Protein AF-A0A956H2H1-F1 (afdb_monomer)

Structure (mmCIF, N/CA/C/O backbone):
data_AF-A0A956H2H1-F1
#
_entry.id   AF-A0A956H2H1-F1
#
loop_
_atom_site.group_PDB
_atom_site.id
_atom_site.type_symbol
_atom_site.label_atom_id
_atom_site.label_alt_id
_atom_site.label_comp_id
_atom_site.label_asym_id
_atom_site.label_entity_id
_atom_site.label_seq_id
_atom_site.pdbx_PDB_ins_code
_atom_site.Cartn_x
_atom_site.Cartn_y
_atom_site.Cartn_z
_atom_site.occupancy
_atom_site.B_iso_or_equiv
_atom_site.auth_seq_id
_atom_site.auth_comp_id
_atom_site.auth_asym_id
_atom_site.auth_atom_id
_atom_site.pdbx_PDB_model_num
ATOM 1 N N . MET A 1 1 ? 17.167 -23.107 34.944 1.00 51.91 1 MET A N 1
ATOM 2 C CA . MET A 1 1 ? 18.530 -23.611 34.649 1.00 51.91 1 MET A CA 1
ATOM 3 C C . MET A 1 1 ? 18.565 -24.630 33.512 1.00 51.91 1 MET A C 1
ATOM 5 O O . MET A 1 1 ? 19.037 -24.265 32.449 1.00 51.91 1 MET A O 1
ATOM 9 N N . THR A 1 2 ? 18.079 -25.873 33.649 1.00 57.28 2 THR A N 1
ATOM 10 C CA . THR A 1 2 ? 18.228 -26.897 32.580 1.00 57.28 2 THR A CA 1
ATOM 11 C C . THR A 1 2 ? 17.474 -26.545 31.291 1.00 57.28 2 THR A C 1
ATOM 13 O O . THR A 1 2 ? 18.001 -26.729 30.199 1.00 57.28 2 THR A O 1
ATOM 16 N N . ARG A 1 3 ? 16.261 -25.983 31.407 1.00 58.25 3 ARG A N 1
ATOM 17 C CA . ARG A 1 3 ? 15.457 -25.509 30.264 1.00 58.25 3 ARG A CA 1
ATOM 18 C C . A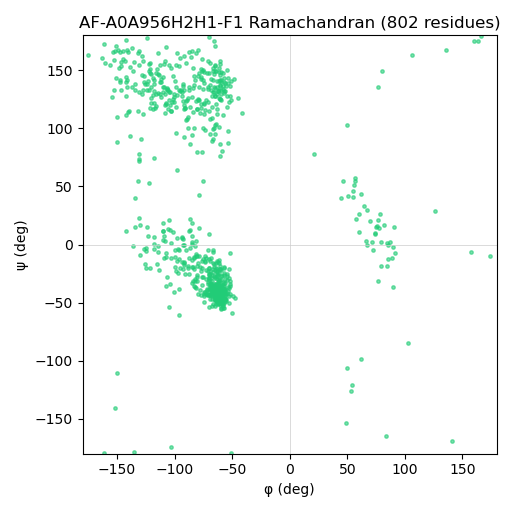RG A 1 3 ? 16.129 -24.348 29.521 1.00 58.25 3 ARG A C 1
ATOM 20 O O . ARG A 1 3 ? 16.142 -24.361 28.295 1.00 58.25 3 ARG A O 1
ATOM 27 N N . ASP A 1 4 ? 16.720 -23.412 30.257 1.00 68.31 4 ASP A N 1
ATOM 28 C CA . ASP A 1 4 ? 17.399 -22.236 29.693 1.00 68.31 4 ASP A CA 1
ATOM 29 C C . ASP A 1 4 ? 18.672 -22.647 28.942 1.00 68.31 4 ASP A C 1
ATOM 31 O O . ASP A 1 4 ? 18.918 -22.175 27.838 1.00 68.31 4 ASP A O 1
ATOM 35 N N . LEU A 1 5 ? 19.414 -23.625 29.478 1.00 72.00 5 LEU A N 1
ATOM 36 C CA . LEU A 1 5 ? 20.571 -24.242 28.817 1.00 72.00 5 LEU A CA 1
ATOM 37 C C . LEU A 1 5 ? 20.196 -24.979 27.520 1.00 72.00 5 LEU A C 1
ATOM 39 O O . LEU A 1 5 ? 20.928 -24.899 26.536 1.00 72.00 5 LEU A O 1
ATOM 43 N N . HIS A 1 6 ? 19.069 -25.699 27.496 1.00 79.38 6 HIS A N 1
ATOM 44 C CA . HIS A 1 6 ? 18.597 -26.366 26.277 1.00 79.38 6 HIS A CA 1
ATOM 45 C C . HIS A 1 6 ? 18.138 -25.373 25.206 1.00 79.38 6 HIS A C 1
ATOM 47 O O . HIS A 1 6 ? 18.460 -25.570 24.036 1.00 79.38 6 HIS A O 1
ATOM 53 N N . LEU A 1 7 ? 17.411 -24.319 25.594 1.00 80.94 7 LEU A N 1
ATOM 54 C CA . LEU A 1 7 ? 16.980 -23.267 24.673 1.00 80.94 7 LEU A CA 1
ATOM 55 C C . LEU A 1 7 ? 18.181 -22.505 24.102 1.00 80.94 7 LEU A C 1
ATOM 57 O O . LEU A 1 7 ? 18.271 -22.355 22.890 1.00 80.94 7 LEU A O 1
ATOM 61 N N . SER A 1 8 ? 19.127 -22.102 24.954 1.00 80.62 8 SER A N 1
ATOM 62 C CA . SER A 1 8 ? 20.363 -21.423 24.545 1.00 80.62 8 SER A CA 1
ATOM 63 C C . SER A 1 8 ? 21.157 -22.249 23.530 1.00 80.62 8 SER A C 1
ATOM 65 O O . SER A 1 8 ? 21.461 -21.744 22.455 1.00 80.62 8 SER A O 1
ATOM 67 N N . ARG A 1 9 ? 21.383 -23.546 23.782 1.00 84.62 9 ARG A N 1
ATOM 68 C CA . ARG A 1 9 ? 22.055 -24.428 22.808 1.00 84.62 9 ARG A CA 1
ATOM 69 C C . ARG A 1 9 ? 21.280 -24.584 21.500 1.00 84.62 9 ARG A C 1
ATOM 71 O O . ARG A 1 9 ? 21.889 -24.655 20.438 1.00 84.62 9 ARG A O 1
ATOM 78 N N . ALA A 1 10 ? 19.951 -24.683 21.562 1.00 83.94 10 ALA A N 1
ATOM 79 C CA . ALA A 1 10 ? 19.122 -24.809 20.364 1.00 83.94 10 ALA A CA 1
ATOM 80 C C . ALA A 1 10 ? 19.166 -23.535 19.505 1.00 83.94 10 ALA A C 1
ATOM 82 O O . ALA A 1 10 ? 19.233 -23.634 18.281 1.00 83.94 10 ALA A O 1
ATOM 83 N N . LEU A 1 11 ? 19.169 -22.361 20.144 1.00 82.06 11 LEU A N 1
ATOM 84 C CA . LEU A 1 11 ? 19.345 -21.071 19.478 1.00 82.06 11 LEU A CA 1
ATOM 85 C C . LEU A 1 11 ? 20.740 -20.961 18.856 1.00 82.06 11 LEU A C 1
ATOM 87 O O . LEU A 1 11 ? 20.833 -20.681 17.669 1.00 82.06 11 LEU A O 1
ATOM 91 N N . GLU A 1 12 ? 21.807 -21.289 19.591 1.00 80.75 12 GLU A N 1
ATOM 92 C CA . GLU A 1 12 ? 23.182 -21.291 19.062 1.00 80.75 12 GLU A CA 1
ATOM 93 C C . GLU A 1 12 ? 23.326 -22.196 17.828 1.00 80.75 12 GLU A C 1
ATOM 95 O O . GLU A 1 12 ? 23.909 -21.803 16.818 1.00 80.75 12 GLU A O 1
ATOM 100 N N . GLN A 1 13 ? 22.750 -23.402 17.871 1.00 86.12 13 GLN A N 1
ATOM 101 C CA . GLN A 1 13 ? 22.749 -24.326 16.734 1.00 86.12 13 GLN A CA 1
ATOM 102 C C . GLN A 1 13 ? 21.931 -23.804 15.547 1.00 86.12 13 GLN A C 1
ATOM 104 O O . GLN A 1 13 ? 22.321 -24.002 14.394 1.00 86.12 13 GLN A O 1
ATOM 109 N N . LEU A 1 14 ? 20.781 -23.170 15.806 1.00 84.06 14 LEU A N 1
ATOM 110 C CA . LEU A 1 14 ? 19.973 -22.546 14.761 1.00 84.06 14 LEU A CA 1
ATOM 111 C C . LEU A 1 14 ? 20.741 -21.403 14.096 1.00 84.06 14 LEU A C 1
ATOM 113 O O . LEU A 1 14 ? 20.842 -21.386 12.873 1.00 84.06 14 LEU A O 1
ATOM 117 N N . GLU A 1 15 ? 21.317 -20.502 14.885 1.00 79.19 15 GLU A N 1
ATOM 118 C CA . GLU A 1 15 ? 22.100 -19.373 14.390 1.00 79.19 15 GLU A CA 1
ATOM 119 C C . GLU A 1 15 ? 23.317 -19.826 13.586 1.00 79.19 15 GLU A C 1
ATOM 121 O O . GLU A 1 15 ? 23.593 -19.257 12.535 1.00 79.19 15 GLU A O 1
ATOM 126 N N . GLN A 1 16 ? 24.033 -20.858 14.041 1.00 79.81 16 GLN A N 1
ATOM 127 C CA . GLN A 1 16 ? 25.176 -21.403 13.310 1.00 79.81 16 GLN A CA 1
ATOM 128 C C . GLN A 1 16 ? 24.758 -21.910 11.922 1.00 79.81 16 GLN A C 1
ATOM 130 O O . GLN A 1 16 ? 25.359 -21.531 10.919 1.00 79.81 16 GLN A O 1
ATOM 135 N N . ARG A 1 17 ? 23.672 -22.690 11.846 1.00 84.75 17 ARG A N 1
ATOM 136 C CA . ARG A 1 17 ? 23.109 -23.165 10.572 1.00 84.75 17 ARG A CA 1
ATOM 137 C C . ARG A 1 17 ? 22.692 -22.004 9.667 1.00 84.75 17 ARG A C 1
ATOM 139 O O . ARG A 1 17 ? 22.973 -22.020 8.476 1.00 84.75 17 ARG A O 1
ATOM 146 N N . GLN A 1 18 ? 22.018 -20.994 10.215 1.00 81.62 18 GLN A N 1
ATOM 147 C CA . GLN A 1 18 ? 21.562 -19.836 9.441 1.00 81.62 18 GLN A CA 1
ATOM 148 C C . GLN A 1 18 ? 22.738 -19.013 8.896 1.00 81.62 18 GLN A C 1
ATOM 150 O O . GLN A 1 18 ? 22.673 -18.549 7.760 1.00 81.62 18 GLN A O 1
ATOM 155 N N . ARG A 1 19 ? 23.839 -18.893 9.653 1.00 72.31 19 ARG A N 1
ATOM 156 C CA . ARG A 1 19 ? 25.090 -18.274 9.179 1.00 72.31 19 ARG A CA 1
ATOM 157 C C . ARG A 1 19 ? 25.734 -19.062 8.039 1.00 72.31 19 ARG A C 1
ATOM 159 O O . ARG A 1 19 ? 26.248 -18.452 7.111 1.00 72.31 19 ARG A O 1
ATOM 166 N N . GLU A 1 20 ? 25.686 -20.391 8.083 1.00 75.31 20 GLU A N 1
ATOM 167 C CA . GLU A 1 20 ? 26.171 -21.261 6.998 1.00 75.31 20 GLU A CA 1
ATOM 168 C C . GLU A 1 20 ? 25.282 -21.188 5.739 1.00 75.31 20 GLU A C 1
ATOM 170 O O . GLU A 1 20 ? 25.773 -21.333 4.621 1.00 75.31 20 GLU A O 1
ATOM 175 N N . GLU A 1 21 ? 23.979 -20.934 5.905 1.00 71.62 21 GLU A N 1
ATOM 176 C CA . GLU A 1 21 ? 23.012 -20.743 4.811 1.00 71.62 21 GLU A CA 1
ATOM 177 C C . GLU A 1 21 ? 23.041 -19.338 4.194 1.00 71.62 21 GLU A C 1
ATOM 179 O O . GLU A 1 21 ? 22.516 -19.140 3.085 1.00 71.62 21 GLU A O 1
ATOM 184 N N . ALA A 1 22 ? 23.608 -18.366 4.916 1.00 62.44 22 ALA A N 1
ATOM 185 C CA . ALA A 1 22 ? 23.688 -16.987 4.478 1.00 62.44 22 ALA A CA 1
ATOM 186 C C . ALA A 1 22 ? 24.481 -16.926 3.161 1.00 62.44 22 ALA A C 1
ATOM 188 O O . ALA A 1 22 ? 25.604 -17.432 3.076 1.00 62.44 22 ALA A O 1
ATOM 189 N N . PRO A 1 23 ? 23.911 -16.349 2.093 1.00 53.53 23 PRO A N 1
ATOM 190 C CA . PRO A 1 23 ? 24.634 -16.205 0.842 1.00 53.53 23 PRO A CA 1
ATOM 191 C C . PRO A 1 23 ? 25.895 -15.373 1.069 1.00 53.53 23 PRO A C 1
ATOM 193 O O . PRO A 1 23 ? 25.877 -14.401 1.821 1.00 53.53 23 PRO A O 1
ATOM 196 N N . ALA A 1 24 ? 26.988 -15.754 0.403 1.00 48.28 24 ALA A N 1
ATOM 197 C CA . ALA A 1 24 ? 28.233 -15.009 0.486 1.00 48.28 24 ALA A CA 1
ATOM 198 C C . ALA A 1 24 ? 27.969 -13.540 0.127 1.00 48.28 24 ALA A C 1
ATOM 200 O O . ALA A 1 24 ? 27.576 -13.233 -1.000 1.00 48.28 24 ALA A O 1
ATOM 201 N N . VAL A 1 25 ? 28.231 -12.646 1.084 1.00 41.62 25 VAL A N 1
ATOM 202 C CA . VAL A 1 25 ? 28.098 -11.182 0.953 1.00 41.62 25 VAL A CA 1
ATOM 203 C C . VAL A 1 25 ? 28.870 -10.647 -0.271 1.00 41.62 25 VAL A C 1
ATOM 205 O O . VAL A 1 25 ? 28.537 -9.605 -0.824 1.00 41.62 25 VAL A O 1
ATOM 208 N N . ASN A 1 26 ? 29.847 -11.420 -0.759 1.00 33.47 26 ASN A N 1
ATOM 209 C CA . ASN A 1 26 ? 30.756 -11.089 -1.856 1.00 33.47 26 ASN A CA 1
ATOM 210 C C . ASN A 1 26 ? 30.305 -11.567 -3.251 1.00 33.47 26 ASN A C 1
ATOM 212 O O . ASN A 1 26 ? 31.077 -11.454 -4.204 1.00 33.47 26 ASN A O 1
ATOM 216 N N . ALA A 1 27 ? 29.106 -12.136 -3.419 1.00 33.31 27 ALA A N 1
ATOM 217 C CA . ALA A 1 27 ? 28.627 -12.489 -4.755 1.00 33.31 27 ALA A CA 1
ATOM 218 C C . ALA A 1 27 ? 28.223 -11.204 -5.512 1.00 33.31 27 ALA A C 1
ATOM 220 O O . ALA A 1 27 ? 27.275 -10.539 -5.092 1.00 33.31 27 ALA A O 1
ATOM 221 N N . PRO A 1 28 ? 28.894 -10.826 -6.623 1.00 34.59 28 PRO A N 1
ATOM 222 C CA . PRO A 1 28 ? 28.513 -9.637 -7.377 1.00 34.59 28 PRO A CA 1
ATOM 223 C C . PRO A 1 28 ? 27.049 -9.750 -7.804 1.00 34.59 28 PRO A C 1
ATOM 225 O O . PRO A 1 28 ? 26.615 -10.822 -8.238 1.00 34.59 28 PRO A O 1
ATOM 228 N N . ILE A 1 29 ? 26.299 -8.645 -7.716 1.00 37.69 29 ILE A N 1
ATOM 229 C CA . ILE A 1 29 ? 24.965 -8.515 -8.318 1.00 37.69 29 ILE A CA 1
ATOM 230 C C . ILE A 1 29 ? 25.153 -8.695 -9.831 1.00 37.69 29 ILE A C 1
ATOM 232 O O . ILE A 1 29 ? 25.433 -7.751 -10.569 1.00 37.69 29 ILE A O 1
ATOM 236 N N . ARG A 1 30 ? 25.130 -9.946 -10.302 1.00 36.47 30 ARG A N 1
ATOM 237 C CA . ARG A 1 30 ? 25.398 -10.269 -11.703 1.00 36.47 30 ARG A CA 1
ATOM 238 C C . ARG A 1 30 ? 24.326 -9.618 -12.574 1.00 36.47 30 ARG A C 1
ATOM 240 O O . ARG A 1 30 ? 23.140 -9.714 -12.271 1.00 36.47 30 ARG A O 1
ATOM 247 N N . ARG A 1 31 ? 24.737 -9.088 -13.735 1.00 37.53 31 ARG A N 1
ATOM 248 C CA . ARG A 1 31 ? 23.872 -8.604 -14.842 1.00 37.53 31 ARG A CA 1
ATOM 249 C C . ARG A 1 31 ? 22.806 -9.611 -15.319 1.00 37.53 31 ARG A C 1
ATOM 251 O O . ARG A 1 31 ? 21.966 -9.270 -16.148 1.00 37.53 31 ARG A O 1
ATOM 258 N N . GLU A 1 32 ? 22.838 -10.845 -14.820 1.00 39.56 32 GLU A N 1
ATOM 259 C CA . GLU A 1 32 ? 21.864 -11.907 -15.084 1.00 39.56 32 GLU A CA 1
ATOM 260 C C . GLU A 1 32 ? 20.436 -11.571 -14.600 1.00 39.56 32 GLU A C 1
ATOM 262 O O . GLU A 1 32 ? 19.490 -12.210 -15.050 1.00 39.56 32 GLU A O 1
ATOM 267 N N . THR A 1 33 ? 20.247 -10.557 -13.745 1.00 50.31 33 THR A N 1
ATOM 268 C CA . THR A 1 33 ? 18.937 -10.165 -13.181 1.00 50.31 33 THR A CA 1
ATOM 269 C C . THR A 1 33 ? 18.079 -9.294 -14.106 1.00 50.31 33 THR A C 1
ATOM 271 O O . THR A 1 33 ? 16.900 -9.086 -13.838 1.00 50.31 33 THR A O 1
ATOM 274 N N . ALA A 1 34 ? 18.625 -8.827 -15.234 1.00 54.31 34 ALA A N 1
ATOM 275 C CA . ALA A 1 34 ? 17.933 -7.924 -16.161 1.00 54.31 34 ALA A CA 1
ATOM 276 C C . ALA A 1 34 ? 17.075 -8.636 -17.227 1.00 54.31 34 ALA A C 1
ATOM 278 O O . ALA A 1 34 ? 16.693 -8.016 -18.225 1.00 54.31 34 ALA A O 1
ATOM 279 N N . ARG A 1 35 ? 16.836 -9.947 -17.092 1.00 64.38 35 ARG A N 1
ATOM 280 C CA . ARG A 1 35 ? 16.053 -10.736 -18.054 1.00 64.38 35 ARG A CA 1
ATOM 281 C C . ARG A 1 35 ? 15.180 -11.755 -17.344 1.00 64.38 35 ARG A C 1
ATOM 283 O O . ARG A 1 35 ? 15.657 -12.491 -16.486 1.00 64.38 35 ARG A O 1
ATOM 290 N N . VAL A 1 36 ? 13.927 -11.847 -17.781 1.00 70.06 36 VAL A N 1
ATOM 291 C CA . VAL A 1 36 ? 13.002 -12.896 -17.348 1.00 70.06 36 VAL A CA 1
ATOM 292 C C . VAL A 1 36 ? 13.593 -14.272 -17.654 1.00 70.06 36 VAL A C 1
ATOM 294 O O . VAL A 1 36 ? 14.056 -14.539 -18.767 1.00 70.06 36 VAL A O 1
ATOM 297 N N . ARG A 1 37 ? 13.553 -15.154 -16.657 1.00 78.50 37 ARG A N 1
ATOM 298 C CA . ARG A 1 37 ? 14.066 -16.521 -16.721 1.00 78.50 37 ARG A CA 1
ATOM 299 C C . ARG A 1 37 ? 13.127 -17.421 -15.945 1.00 78.50 37 ARG A C 1
ATOM 301 O O . ARG A 1 37 ? 12.842 -17.155 -14.784 1.00 78.50 37 ARG A O 1
ATOM 308 N N . ILE A 1 38 ? 12.683 -18.491 -16.590 1.00 85.31 38 ILE A N 1
ATOM 309 C CA . ILE A 1 38 ? 11.783 -19.477 -16.003 1.00 85.31 38 ILE A CA 1
ATOM 310 C C . ILE A 1 38 ? 12.524 -20.813 -15.962 1.00 85.31 38 ILE A C 1
ATOM 312 O O . ILE A 1 38 ? 12.950 -21.286 -17.023 1.00 85.31 38 ILE A O 1
ATOM 316 N N . PRO A 1 39 ? 12.763 -21.383 -14.767 1.00 82.88 39 PRO A N 1
ATOM 317 C CA . PRO A 1 39 ? 13.357 -22.704 -14.636 1.00 82.88 39 PRO A CA 1
ATOM 318 C C . PRO A 1 39 ? 12.512 -23.751 -15.352 1.00 82.88 39 PRO A C 1
ATOM 320 O O . PRO A 1 39 ? 11.289 -23.637 -15.432 1.00 82.88 39 PRO A O 1
ATOM 323 N N . GLU A 1 40 ? 13.175 -24.769 -15.888 1.00 80.56 40 GLU A N 1
ATOM 324 C CA . GLU A 1 40 ? 12.494 -25.874 -16.553 1.00 80.56 40 GLU A CA 1
ATOM 325 C C . GLU A 1 40 ? 11.537 -26.564 -15.576 1.00 80.56 40 GLU A C 1
ATOM 327 O O . GLU A 1 40 ? 11.900 -26.836 -14.431 1.00 80.56 40 GLU A O 1
ATOM 332 N N . GLY A 1 41 ? 10.283 -26.753 -15.992 1.00 82.69 41 GLY A N 1
ATOM 333 C CA . GLY A 1 41 ? 9.243 -27.315 -15.127 1.00 82.69 41 GLY A CA 1
ATOM 334 C C . GLY A 1 41 ? 8.847 -26.433 -13.932 1.00 82.69 41 GLY A C 1
ATOM 335 O O . GLY A 1 41 ? 8.000 -26.843 -13.149 1.00 82.69 41 GLY A O 1
ATOM 336 N N . GLY A 1 42 ? 9.411 -25.225 -13.791 1.00 84.31 42 GLY A N 1
ATOM 337 C CA . GLY A 1 42 ? 9.164 -24.346 -12.644 1.00 84.31 42 GLY A CA 1
ATOM 338 C C . GLY A 1 42 ? 9.767 -24.868 -11.342 1.00 84.31 42 GLY A C 1
ATOM 339 O O . GLY A 1 42 ? 9.324 -24.476 -10.267 1.00 84.31 42 GLY A O 1
ATOM 340 N N . VAL A 1 43 ? 10.753 -25.763 -11.437 1.00 89.44 43 VAL A N 1
ATOM 341 C CA . VAL A 1 43 ? 11.377 -26.422 -10.289 1.00 89.44 43 VAL A CA 1
ATOM 342 C C . VAL A 1 43 ? 12.236 -25.420 -9.512 1.00 89.44 43 VAL A C 1
ATOM 344 O O . VAL A 1 43 ? 13.153 -24.817 -10.073 1.00 89.44 43 VAL A O 1
ATOM 347 N N . LEU A 1 44 ? 11.940 -25.254 -8.219 1.00 92.62 44 LEU A N 1
ATOM 348 C CA . LEU A 1 44 ? 12.612 -24.323 -7.302 1.00 92.62 44 LEU A CA 1
ATOM 349 C C . LEU A 1 44 ? 13.006 -25.041 -5.992 1.00 92.62 44 LEU A C 1
ATOM 351 O O . LEU A 1 44 ? 12.377 -24.813 -4.956 1.00 92.62 44 LEU A O 1
ATOM 355 N N . PRO A 1 45 ? 14.020 -25.931 -6.006 1.00 92.88 45 PRO A N 1
ATOM 356 C CA . PRO A 1 45 ? 14.293 -26.834 -4.884 1.00 92.88 45 PRO A CA 1
ATOM 357 C C . PRO A 1 45 ? 14.692 -26.105 -3.600 1.00 92.88 45 PRO A C 1
ATOM 359 O O . PRO A 1 45 ? 14.354 -26.538 -2.498 1.00 92.88 45 PRO A O 1
ATOM 362 N N . ARG A 1 46 ? 15.414 -24.981 -3.721 1.00 92.25 46 ARG A N 1
ATOM 363 C CA . ARG A 1 46 ? 15.834 -24.200 -2.552 1.00 92.25 46 ARG A CA 1
ATOM 364 C C . ARG A 1 46 ? 14.650 -23.438 -1.976 1.00 92.25 46 ARG A C 1
ATOM 366 O O . ARG A 1 46 ? 14.505 -23.388 -0.755 1.00 92.25 46 ARG A O 1
ATOM 373 N N . SER A 1 47 ? 13.808 -22.866 -2.837 1.00 93.12 47 SER A N 1
ATOM 374 C CA . SER A 1 47 ? 12.564 -22.231 -2.398 1.00 93.12 47 SER A CA 1
ATOM 375 C C . SER A 1 47 ? 11.642 -23.232 -1.697 1.00 93.12 47 SER A C 1
ATOM 377 O O . SER A 1 47 ? 11.169 -22.944 -0.603 1.00 93.12 47 SER A O 1
ATOM 379 N N . GLU A 1 48 ? 11.441 -24.419 -2.270 1.00 94.00 48 GLU A N 1
ATOM 380 C CA . GLU A 1 48 ? 10.598 -25.477 -1.700 1.00 94.00 48 GLU A CA 1
ATOM 381 C C . GLU A 1 48 ? 11.080 -25.903 -0.306 1.00 94.00 48 GLU A C 1
ATOM 383 O O . GLU A 1 48 ? 10.305 -25.877 0.650 1.00 94.00 48 GLU A O 1
ATOM 388 N N . ALA A 1 49 ? 12.378 -26.184 -0.151 1.00 93.62 49 ALA A N 1
ATOM 389 C CA . ALA A 1 49 ? 12.957 -26.552 1.142 1.00 93.62 49 ALA A CA 1
ATOM 390 C C . ALA A 1 49 ? 12.776 -25.458 2.215 1.00 93.62 49 ALA A C 1
ATOM 392 O O . 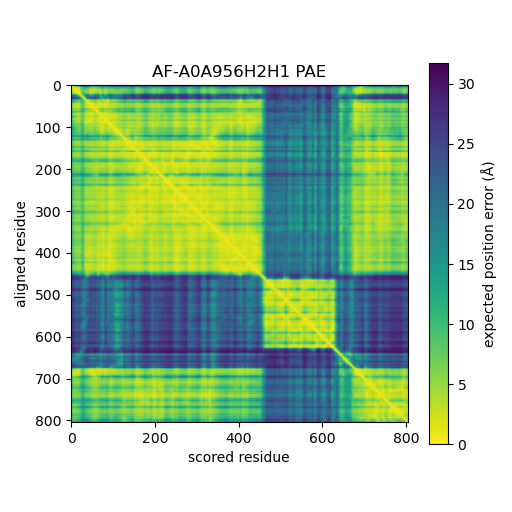ALA A 1 49 ? 12.514 -25.756 3.382 1.00 93.62 49 ALA A O 1
ATOM 393 N N . LEU A 1 50 ? 12.902 -24.183 1.834 1.00 91.94 50 LEU A N 1
ATOM 394 C CA . LEU A 1 50 ? 12.702 -23.044 2.736 1.00 91.94 50 LEU A CA 1
ATOM 395 C C . LEU A 1 50 ? 11.225 -22.830 3.093 1.00 91.94 50 LEU A C 1
ATOM 397 O O . LEU A 1 50 ? 10.917 -22.524 4.245 1.00 91.94 50 LEU A O 1
ATOM 401 N N . LEU A 1 51 ? 10.307 -23.011 2.143 1.00 92.62 51 LEU A N 1
ATOM 402 C CA . LEU A 1 51 ? 8.868 -22.917 2.399 1.00 92.62 51 LEU A CA 1
ATOM 403 C C . LEU A 1 51 ? 8.389 -24.045 3.320 1.00 92.62 51 LEU A C 1
ATOM 405 O O . LEU A 1 51 ? 7.612 -23.784 4.235 1.00 92.62 51 LEU A O 1
ATOM 409 N N . GLU A 1 52 ? 8.895 -25.270 3.160 1.00 93.12 52 GLU A N 1
ATOM 410 C CA . GLU A 1 52 ? 8.592 -26.365 4.091 1.00 93.12 52 GLU A CA 1
ATOM 411 C C . GLU A 1 52 ? 9.048 -26.054 5.520 1.00 93.12 52 GLU A C 1
ATOM 413 O O . GLU A 1 52 ? 8.339 -26.357 6.480 1.00 93.12 52 GLU A O 1
ATOM 418 N N . ARG A 1 53 ? 10.190 -25.375 5.680 1.00 91.62 53 ARG A N 1
ATOM 419 C CA . ARG A 1 53 ? 10.652 -24.889 6.989 1.00 91.62 53 ARG A CA 1
ATOM 420 C C . ARG A 1 53 ? 9.753 -23.789 7.545 1.00 91.62 53 ARG A C 1
ATOM 422 O O . ARG A 1 53 ? 9.345 -23.880 8.701 1.00 91.62 53 ARG A O 1
ATOM 429 N N . LEU A 1 54 ? 9.408 -22.792 6.727 1.00 89.62 54 LEU A N 1
ATOM 430 C CA . LEU A 1 54 ? 8.512 -21.694 7.107 1.00 89.62 54 LEU A CA 1
ATOM 431 C C . LEU A 1 54 ? 7.152 -22.210 7.593 1.00 89.62 54 LEU A C 1
ATOM 433 O O . LEU A 1 54 ? 6.617 -21.725 8.589 1.00 89.62 54 LEU A O 1
ATOM 437 N N . TYR A 1 55 ? 6.607 -23.210 6.901 1.00 89.88 55 TYR A N 1
ATOM 438 C CA . TYR A 1 55 ? 5.298 -23.792 7.192 1.00 89.88 55 TYR A CA 1
ATOM 439 C C . TYR A 1 55 ? 5.355 -25.003 8.126 1.00 89.88 55 TYR A C 1
ATOM 441 O O . TYR A 1 55 ? 4.323 -25.632 8.387 1.00 89.88 55 TYR A O 1
ATOM 449 N N . HIS A 1 56 ? 6.534 -25.345 8.651 1.00 87.69 56 HIS A N 1
ATOM 450 C CA . HIS A 1 56 ? 6.684 -26.507 9.508 1.00 87.69 56 HIS A CA 1
ATOM 451 C C . HIS A 1 56 ? 5.805 -26.367 10.756 1.00 87.69 56 HIS A C 1
ATOM 453 O O . HIS A 1 56 ? 5.971 -25.463 11.575 1.00 87.69 56 HIS A O 1
ATOM 459 N N . GLY A 1 57 ? 4.952 -27.369 10.982 1.00 81.94 57 GLY A N 1
ATOM 460 C CA . GLY A 1 57 ? 4.073 -27.426 12.151 1.00 81.94 57 GLY A CA 1
ATOM 461 C C . GLY A 1 57 ? 2.879 -26.479 12.065 1.00 81.94 57 GLY A C 1
ATOM 462 O O . GLY A 1 57 ? 2.269 -26.224 13.094 1.00 81.94 57 GLY A O 1
ATOM 463 N N . GLU A 1 58 ? 2.578 -25.951 10.871 1.00 82.19 58 GLU A N 1
ATOM 464 C CA . GLU A 1 58 ? 1.385 -25.138 10.572 1.00 82.19 58 GLU A CA 1
ATOM 465 C C . GLU A 1 58 ? 1.237 -23.867 11.428 1.00 82.19 58 GLU A C 1
ATOM 467 O O . GLU A 1 58 ? 0.157 -23.281 11.533 1.00 82.19 58 GLU A O 1
ATOM 472 N N . LEU A 1 59 ? 2.353 -23.397 11.997 1.00 80.69 59 LEU A N 1
ATOM 473 C CA . LEU A 1 59 ? 2.395 -22.152 12.758 1.00 80.69 59 LEU A CA 1
ATOM 474 C C . LEU A 1 59 ? 2.054 -20.961 11.862 1.00 80.69 59 LEU A C 1
ATOM 476 O O . LEU A 1 59 ? 1.285 -20.094 12.259 1.00 80.69 59 LEU A O 1
ATOM 480 N N . VAL A 1 60 ? 2.588 -20.937 10.641 1.00 84.69 60 VAL A N 1
ATOM 481 C CA . VAL A 1 60 ? 2.272 -19.927 9.628 1.00 84.69 60 VAL A CA 1
ATOM 482 C C . VAL A 1 60 ? 1.362 -20.559 8.566 1.00 84.69 60 VAL A C 1
ATOM 484 O O . VAL A 1 60 ? 1.675 -21.651 8.083 1.00 84.69 60 VAL A O 1
ATOM 487 N N . PRO A 1 61 ? 0.252 -19.909 8.160 1.00 82.19 61 PRO A N 1
ATOM 488 C CA . PRO A 1 61 ? -0.605 -20.416 7.090 1.00 82.19 61 PRO A CA 1
ATOM 489 C C . PRO A 1 61 ? 0.141 -20.576 5.756 1.00 82.19 61 PRO A C 1
ATOM 491 O O . PRO A 1 61 ? 0.821 -19.652 5.308 1.00 82.19 61 PRO A O 1
ATOM 494 N N . ARG A 1 62 ? -0.034 -21.728 5.092 1.00 86.31 62 ARG A N 1
ATOM 495 C CA . ARG A 1 62 ? 0.573 -22.015 3.780 1.00 86.31 62 ARG A CA 1
ATOM 496 C C . ARG A 1 62 ? 0.039 -21.080 2.694 1.00 86.31 62 ARG A C 1
ATOM 498 O O . ARG A 1 62 ? -1.169 -21.002 2.467 1.00 86.31 62 ARG A O 1
ATOM 505 N N . GLU A 1 63 ? 0.941 -20.428 1.965 1.00 80.62 63 GLU A N 1
ATOM 506 C CA . GLU A 1 63 ? 0.611 -19.664 0.761 1.00 80.62 63 GLU A CA 1
ATOM 507 C C . GLU A 1 63 ? 0.899 -20.478 -0.508 1.00 80.62 63 GLU A C 1
ATOM 509 O O . GLU A 1 63 ? 1.761 -21.349 -0.532 1.00 80.62 63 GLU A O 1
ATOM 514 N N . LYS A 1 64 ? 0.197 -20.170 -1.606 1.00 76.56 64 LYS A N 1
ATOM 515 C CA . LYS A 1 64 ? 0.335 -20.870 -2.901 1.00 76.56 64 LYS A CA 1
ATOM 516 C C . LYS A 1 64 ? 1.446 -20.301 -3.801 1.00 76.56 64 LYS A C 1
ATOM 518 O O . LYS A 1 64 ? 1.359 -20.409 -5.023 1.00 76.56 64 LYS A O 1
ATOM 523 N N . LYS A 1 65 ? 2.433 -19.602 -3.238 1.00 84.81 65 LYS A N 1
ATOM 524 C CA . LYS A 1 65 ? 3.505 -18.952 -4.011 1.00 84.81 65 LYS A CA 1
ATOM 525 C C . LYS A 1 65 ? 4.751 -19.848 -3.987 1.00 84.81 65 LYS A C 1
ATOM 527 O O . LYS A 1 65 ? 5.247 -20.099 -2.894 1.00 84.81 65 LYS A O 1
ATOM 532 N N . PRO A 1 66 ? 5.236 -20.350 -5.138 1.00 86.38 66 PRO A N 1
ATOM 533 C CA . PRO A 1 66 ? 6.303 -21.358 -5.169 1.00 86.38 66 PRO A CA 1
ATOM 534 C C . PRO A 1 66 ? 7.715 -20.815 -4.895 1.00 86.38 66 PRO A C 1
ATOM 536 O O . PRO A 1 66 ? 8.634 -21.596 -4.673 1.00 86.38 66 PRO A O 1
ATOM 539 N N . GLN A 1 67 ? 7.915 -19.499 -4.942 1.00 90.00 67 GLN A N 1
ATOM 540 C CA . GLN A 1 67 ? 9.229 -18.869 -4.888 1.00 90.00 67 GLN A CA 1
ATOM 541 C C . GLN A 1 67 ? 9.509 -18.182 -3.548 1.00 90.00 67 GLN A C 1
ATOM 543 O O . GLN A 1 67 ? 8.702 -17.396 -3.047 1.00 90.00 67 GLN A O 1
ATOM 548 N N . VAL A 1 68 ? 10.713 -18.410 -3.025 1.00 89.81 68 VAL A N 1
ATOM 549 C CA . VAL A 1 68 ? 11.333 -17.570 -1.998 1.00 89.81 68 VAL A CA 1
ATOM 550 C C . VAL A 1 68 ? 12.191 -16.536 -2.714 1.00 89.81 68 VAL A C 1
ATOM 552 O O . VAL A 1 68 ? 13.053 -16.881 -3.523 1.00 89.81 68 VAL A O 1
ATOM 555 N N . ILE A 1 69 ? 11.928 -15.260 -2.454 1.00 86.12 69 ILE A N 1
ATOM 556 C CA . ILE A 1 69 ? 12.558 -14.139 -3.150 1.00 86.12 69 ILE A CA 1
ATOM 557 C C . ILE A 1 69 ? 13.866 -13.753 -2.468 1.00 86.12 69 ILE A C 1
ATOM 559 O O . ILE A 1 69 ? 13.939 -13.609 -1.246 1.00 86.12 69 ILE A O 1
ATOM 563 N N . ASP A 1 70 ? 14.886 -13.538 -3.291 1.00 78.94 70 ASP A N 1
ATOM 564 C CA . ASP A 1 70 ? 16.141 -12.918 -2.906 1.00 78.94 70 ASP A CA 1
ATOM 565 C C . ASP A 1 70 ? 16.124 -11.439 -3.307 1.00 78.94 70 ASP A C 1
ATOM 567 O O . ASP A 1 70 ? 16.442 -11.065 -4.440 1.00 78.94 70 ASP A O 1
ATOM 571 N N . THR A 1 71 ? 15.773 -10.580 -2.354 1.00 74.25 71 THR A N 1
ATOM 572 C CA . THR A 1 71 ? 15.707 -9.126 -2.551 1.00 74.25 71 THR A CA 1
ATOM 573 C C . THR A 1 71 ? 17.043 -8.514 -2.969 1.00 74.25 71 THR A C 1
ATOM 575 O O . THR A 1 71 ? 17.039 -7.463 -3.605 1.00 74.25 71 THR A O 1
ATOM 578 N N . ARG A 1 72 ? 18.173 -9.180 -2.684 1.00 68.31 72 ARG A N 1
ATOM 579 C CA . ARG A 1 72 ? 19.547 -8.768 -3.047 1.00 68.31 72 ARG A CA 1
ATOM 580 C C . ARG A 1 72 ? 19.814 -8.882 -4.531 1.00 68.31 72 ARG A C 1
ATOM 582 O O . ARG A 1 72 ? 20.709 -8.228 -5.056 1.00 68.31 72 ARG A O 1
ATOM 589 N N . ARG A 1 73 ? 19.002 -9.683 -5.214 1.00 70.69 73 ARG A N 1
ATOM 590 C CA . ARG A 1 73 ? 19.054 -9.887 -6.660 1.00 70.69 73 ARG A CA 1
ATOM 591 C C . ARG A 1 73 ? 17.939 -9.128 -7.385 1.00 70.69 73 ARG A C 1
ATOM 593 O O . ARG A 1 73 ? 17.994 -9.018 -8.607 1.00 70.69 73 ARG A O 1
ATOM 600 N N . CYS A 1 74 ? 16.949 -8.595 -6.669 1.00 74.38 74 CYS A N 1
ATOM 601 C CA . CYS A 1 74 ? 15.878 -7.799 -7.259 1.00 74.38 74 CYS A CA 1
ATOM 602 C C . CYS A 1 74 ? 16.372 -6.394 -7.632 1.00 74.38 74 CYS A C 1
ATOM 604 O O . CYS A 1 74 ? 17.008 -5.711 -6.830 1.00 74.38 74 CYS A O 1
ATOM 606 N N . CYS A 1 75 ? 16.036 -5.928 -8.833 1.00 71.75 75 CYS A N 1
ATOM 607 C CA . CYS A 1 75 ? 16.342 -4.570 -9.279 1.00 71.75 75 CYS A CA 1
ATOM 608 C C . CYS A 1 75 ? 15.306 -4.075 -10.294 1.00 71.75 75 CYS A C 1
ATOM 610 O O . CYS A 1 75 ? 14.806 -4.840 -11.120 1.00 71.75 75 CYS A O 1
ATOM 612 N N . GLY A 1 76 ? 14.960 -2.788 -10.230 1.00 75.12 76 GLY A N 1
ATOM 613 C CA . GLY A 1 76 ? 13.926 -2.194 -11.075 1.00 75.12 76 GLY A CA 1
ATOM 614 C C . GLY A 1 76 ? 12.609 -2.982 -10.990 1.00 75.12 76 GLY A C 1
ATOM 615 O O . GLY A 1 76 ? 12.119 -3.214 -9.880 1.00 75.12 76 GLY A O 1
ATOM 616 N N . PRO A 1 77 ? 12.031 -3.420 -12.125 1.00 80.31 77 PRO A N 1
ATOM 617 C CA . PRO A 1 77 ? 10.805 -4.209 -12.139 1.00 80.31 77 PRO A CA 1
ATOM 618 C C . PRO A 1 77 ? 11.035 -5.716 -11.953 1.00 80.31 77 PRO A C 1
ATOM 620 O O . PRO A 1 77 ? 10.094 -6.476 -12.146 1.00 80.31 77 PRO A O 1
ATOM 623 N N . TYR A 1 78 ? 12.247 -6.188 -11.648 1.00 80.19 78 TYR A N 1
ATOM 624 C CA . TYR A 1 78 ? 12.549 -7.621 -11.608 1.00 80.19 78 TYR A CA 1
ATOM 625 C C . TYR A 1 78 ? 12.554 -8.182 -10.184 1.00 80.19 78 TYR A C 1
ATOM 627 O O . TYR A 1 78 ? 13.278 -7.701 -9.311 1.00 80.19 78 TYR A O 1
ATOM 635 N N . LEU A 1 79 ? 11.781 -9.250 -9.986 1.00 81.88 79 LEU A N 1
ATOM 636 C CA . LEU A 1 79 ? 11.792 -10.126 -8.813 1.00 81.88 79 LEU A CA 1
ATOM 637 C C . LEU A 1 79 ? 12.615 -11.373 -9.112 1.00 81.88 79 LEU A C 1
ATOM 639 O O . LEU A 1 79 ? 12.423 -11.982 -10.163 1.00 81.88 79 LEU A O 1
ATOM 643 N N . VAL A 1 80 ? 13.474 -11.790 -8.184 1.00 80.31 80 VAL A N 1
ATOM 644 C CA . VAL A 1 80 ? 14.392 -12.918 -8.391 1.00 80.31 80 VAL A CA 1
ATOM 645 C C . VAL A 1 80 ? 14.273 -13.920 -7.246 1.00 80.31 80 VAL A C 1
ATOM 647 O O . VAL A 1 80 ? 14.340 -13.534 -6.082 1.00 80.31 80 VAL A O 1
ATOM 650 N N . SER A 1 81 ? 14.095 -15.208 -7.558 1.00 86.25 81 SER A N 1
ATOM 651 C CA . SER A 1 81 ? 14.085 -16.269 -6.543 1.00 86.25 81 SER A CA 1
ATOM 652 C C . SER A 1 81 ? 15.493 -16.614 -6.041 1.00 86.25 81 SER A C 1
ATOM 654 O O . SER A 1 81 ? 16.503 -16.336 -6.693 1.00 86.25 81 SER A O 1
ATOM 656 N N . ILE A 1 82 ? 15.568 -17.225 -4.861 1.00 83.69 82 ILE A N 1
ATOM 657 C CA . ILE A 1 82 ? 16.820 -17.602 -4.184 1.00 83.69 82 ILE A CA 1
ATOM 658 C C . ILE A 1 82 ? 17.536 -18.806 -4.830 1.00 83.69 82 ILE A C 1
ATOM 660 O O . ILE A 1 82 ? 18.685 -19.103 -4.498 1.00 83.69 82 ILE A O 1
ATOM 664 N N . ASP A 1 83 ? 16.866 -19.510 -5.742 1.00 85.75 83 ASP A N 1
ATOM 665 C CA . ASP A 1 83 ? 17.368 -20.720 -6.394 1.00 85.75 83 ASP A CA 1
ATOM 666 C C . ASP A 1 83 ? 18.602 -20.457 -7.278 1.00 85.75 83 ASP A C 1
ATOM 668 O O . ASP A 1 83 ? 18.815 -19.352 -7.798 1.00 85.75 83 ASP A O 1
ATOM 672 N N . GLU A 1 84 ? 19.420 -21.503 -7.452 1.00 81.81 84 GLU A N 1
ATOM 673 C CA . GLU A 1 84 ? 20.635 -21.473 -8.281 1.00 81.81 84 GLU A CA 1
ATOM 674 C C . GLU A 1 84 ? 20.303 -21.174 -9.749 1.00 81.81 84 GLU A C 1
ATOM 676 O O . GLU A 1 84 ? 20.896 -20.287 -10.363 1.00 81.81 84 GLU A O 1
ATOM 681 N N . ALA A 1 85 ? 19.293 -21.863 -10.288 1.00 81.69 85 ALA A N 1
ATOM 682 C CA . ALA A 1 85 ? 18.592 -21.455 -11.496 1.00 81.69 85 ALA A CA 1
ATOM 683 C C . ALA A 1 85 ? 17.380 -20.607 -11.074 1.00 81.69 85 ALA A C 1
ATOM 685 O O . ALA A 1 85 ? 16.325 -21.169 -10.783 1.00 81.69 85 ALA A O 1
ATOM 686 N N . PRO A 1 86 ? 17.506 -19.269 -11.004 1.00 84.25 86 PRO A N 1
ATOM 687 C CA . PRO A 1 86 ? 16.451 -18.444 -10.444 1.00 84.25 86 PRO A CA 1
ATOM 688 C C . PRO A 1 86 ? 15.247 -18.372 -11.379 1.00 84.25 86 PRO A C 1
ATOM 690 O O . PRO A 1 86 ? 15.385 -18.307 -12.608 1.00 84.25 86 PRO A O 1
ATOM 693 N N . MET A 1 87 ? 14.071 -18.256 -10.772 1.00 86.00 87 MET A N 1
ATOM 694 C CA . MET A 1 87 ? 12.925 -17.639 -11.419 1.00 86.00 87 MET A CA 1
ATOM 695 C C . MET A 1 87 ? 13.088 -16.120 -11.361 1.00 86.00 87 MET A C 1
ATOM 697 O O . MET A 1 87 ? 13.251 -15.552 -10.283 1.00 86.00 87 MET A O 1
ATOM 701 N N . VAL A 1 88 ? 13.049 -15.467 -12.522 1.00 84.88 88 VAL A N 1
ATOM 702 C CA . VAL A 1 88 ? 13.094 -14.007 -12.660 1.00 84.88 88 VAL A CA 1
ATOM 703 C C . VAL A 1 88 ? 11.781 -13.542 -13.272 1.00 84.88 88 VAL A C 1
ATOM 705 O O . VAL A 1 88 ? 11.457 -13.952 -14.385 1.00 84.88 88 VAL A O 1
ATOM 708 N N . LEU A 1 89 ? 11.037 -12.701 -12.556 1.00 87.12 89 LEU A N 1
ATOM 709 C CA . LEU A 1 89 ? 9.694 -12.249 -12.924 1.00 87.12 89 LEU A CA 1
ATOM 710 C C . LEU A 1 89 ? 9.640 -10.730 -13.069 1.00 87.12 89 LEU A C 1
ATOM 712 O O . LEU A 1 89 ? 10.268 -10.016 -12.291 1.00 87.12 89 LEU A O 1
ATOM 716 N N . LEU A 1 90 ? 8.814 -10.236 -13.991 1.00 88.50 90 LEU A N 1
ATOM 717 C CA . LEU A 1 90 ? 8.383 -8.836 -13.992 1.00 88.50 90 LEU A CA 1
ATOM 718 C C . LEU A 1 90 ? 7.350 -8.587 -12.878 1.00 88.50 90 LEU A C 1
ATOM 720 O O . LEU A 1 90 ? 6.275 -9.187 -12.875 1.00 88.50 90 LEU A O 1
ATOM 724 N N . ASP A 1 91 ? 7.643 -7.678 -11.954 1.00 90.94 91 ASP A N 1
ATOM 725 C CA . ASP A 1 91 ? 6.745 -7.219 -10.895 1.00 90.94 91 ASP A CA 1
ATOM 726 C C . ASP A 1 91 ? 5.758 -6.168 -11.415 1.00 90.94 91 ASP A C 1
ATOM 728 O O . ASP A 1 91 ? 5.923 -4.962 -11.213 1.00 90.94 91 ASP A O 1
ATOM 732 N N . ALA A 1 92 ? 4.703 -6.625 -12.084 1.00 95.00 92 ALA A N 1
ATOM 733 C CA . ALA A 1 92 ? 3.656 -5.752 -12.603 1.00 95.00 92 ALA A CA 1
ATOM 734 C C . ALA A 1 92 ? 2.567 -5.432 -11.558 1.00 95.00 92 ALA A C 1
ATOM 736 O O . ALA A 1 92 ? 1.468 -4.995 -11.905 1.00 95.00 92 ALA A O 1
ATOM 737 N N . CYS A 1 93 ? 2.863 -5.638 -10.270 1.00 91.19 93 CYS A N 1
ATOM 738 C CA . CYS A 1 93 ? 1.972 -5.306 -9.162 1.00 91.19 93 CYS A CA 1
ATOM 739 C C . CYS A 1 93 ? 2.614 -4.425 -8.085 1.00 91.19 93 CYS A C 1
ATOM 741 O O . CYS A 1 93 ? 1.911 -4.057 -7.138 1.00 91.19 93 CYS A O 1
ATOM 743 N N . SER A 1 94 ? 3.912 -4.110 -8.215 1.00 88.44 94 SER A N 1
ATOM 744 C CA . SER A 1 94 ? 4.707 -3.296 -7.280 1.00 88.44 94 SER A CA 1
ATOM 745 C C . SER A 1 94 ? 4.463 -3.667 -5.816 1.00 88.44 94 SER A C 1
ATOM 747 O O . SER A 1 94 ? 4.345 -2.805 -4.944 1.00 88.44 94 SER A O 1
ATOM 749 N N . GLN A 1 95 ? 4.337 -4.968 -5.541 1.00 86.62 95 GLN A N 1
ATOM 750 C CA . GLN A 1 95 ? 4.007 -5.507 -4.218 1.00 86.62 95 GLN A CA 1
ATOM 751 C C . GLN A 1 95 ? 2.689 -4.965 -3.643 1.00 86.62 95 GLN A C 1
ATOM 753 O O . GLN A 1 95 ? 2.649 -4.447 -2.526 1.00 86.62 95 GLN A O 1
ATOM 758 N N . ILE A 1 96 ? 1.599 -5.100 -4.405 1.00 88.88 96 ILE A N 1
ATOM 759 C CA . ILE A 1 96 ? 0.277 -4.520 -4.102 1.00 88.88 96 ILE A CA 1
ATOM 760 C C . ILE A 1 96 ? 0.402 -2.997 -3.945 1.00 88.88 96 ILE A C 1
ATOM 762 O O . ILE A 1 96 ? 0.071 -2.441 -2.900 1.00 88.88 96 ILE A O 1
ATOM 766 N N . ALA A 1 97 ? 0.912 -2.331 -4.987 1.00 91.50 97 ALA A N 1
ATOM 767 C CA . ALA A 1 97 ? 1.059 -0.875 -5.054 1.00 91.50 97 ALA A CA 1
ATOM 768 C C . ALA A 1 97 ? 1.847 -0.269 -3.879 1.00 91.50 97 ALA A C 1
ATOM 770 O O . ALA A 1 97 ? 1.463 0.772 -3.359 1.00 91.50 97 ALA A O 1
ATOM 771 N N . THR A 1 98 ? 2.928 -0.921 -3.448 1.00 88.19 98 THR A N 1
ATOM 772 C CA . THR A 1 98 ? 3.797 -0.476 -2.342 1.00 88.19 98 THR A CA 1
ATOM 773 C C . THR A 1 98 ? 5.103 0.128 -2.834 1.00 88.19 98 THR A C 1
ATOM 775 O O . THR A 1 98 ? 5.629 1.049 -2.216 1.00 88.19 98 THR A O 1
ATOM 778 N N . LEU A 1 99 ? 5.647 -0.378 -3.939 1.00 84.62 99 LEU A N 1
ATOM 779 C CA . LEU A 1 99 ? 6.915 0.102 -4.472 1.00 84.62 99 LEU A CA 1
ATOM 780 C C . LEU A 1 99 ? 6.662 1.249 -5.449 1.00 84.62 99 LEU A C 1
ATOM 782 O O . LEU A 1 99 ? 6.220 1.015 -6.571 1.00 84.62 99 LEU A O 1
ATOM 786 N N . THR A 1 100 ? 6.972 2.483 -5.046 1.00 85.25 100 THR A N 1
ATOM 787 C CA . THR A 1 100 ? 6.895 3.651 -5.943 1.00 85.25 100 THR A CA 1
ATOM 788 C C . THR A 1 100 ? 7.845 3.496 -7.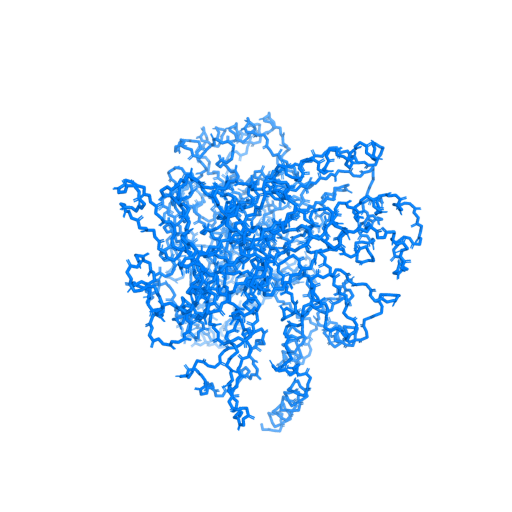124 1.00 85.25 100 THR A C 1
ATOM 790 O O . THR A 1 100 ? 7.462 3.771 -8.252 1.00 85.25 100 THR A O 1
ATOM 793 N N . HIS A 1 101 ? 9.053 2.977 -6.884 1.00 76.62 101 HIS A N 1
ATOM 794 C CA . HIS A 1 101 ? 10.136 2.960 -7.871 1.00 76.62 101 HIS A CA 1
ATOM 795 C C . HIS A 1 101 ? 10.631 1.570 -8.296 1.00 76.62 101 HIS A C 1
ATOM 797 O O . HIS A 1 101 ? 11.483 1.452 -9.175 1.00 76.62 101 HIS A O 1
ATOM 803 N N . GLY A 1 102 ? 10.103 0.511 -7.683 1.00 79.19 102 GLY A N 1
ATOM 804 C CA . GLY A 1 102 ? 10.621 -0.847 -7.837 1.00 79.19 102 GLY A CA 1
ATOM 805 C C . GLY A 1 102 ? 11.795 -1.114 -6.895 1.00 79.19 102 GLY A C 1
ATOM 806 O O . GLY A 1 102 ? 12.005 -0.393 -5.917 1.00 79.19 102 GLY A O 1
ATOM 807 N N . PHE A 1 103 ? 12.539 -2.182 -7.162 1.00 75.06 103 PHE A N 1
ATOM 808 C CA . PHE A 1 103 ? 13.629 -2.640 -6.300 1.00 75.06 103 PHE A CA 1
ATOM 809 C C . PHE A 1 103 ? 14.927 -1.868 -6.551 1.00 75.06 103 PHE A C 1
ATOM 811 O O . PHE A 1 103 ? 15.264 -1.585 -7.701 1.00 75.06 103 PHE A O 1
ATOM 818 N N . ALA A 1 104 ? 15.679 -1.577 -5.482 1.00 69.06 104 ALA A N 1
ATOM 819 C CA . ALA A 1 104 ? 17.008 -0.956 -5.541 1.00 69.06 104 ALA A CA 1
ATOM 820 C C . ALA A 1 104 ? 17.062 0.322 -6.408 1.00 69.06 104 ALA A C 1
ATOM 822 O O . ALA A 1 104 ? 17.989 0.524 -7.192 1.00 69.06 104 ALA A O 1
ATOM 823 N N . HIS A 1 105 ? 16.041 1.176 -6.304 1.00 70.50 105 HIS A N 1
ATOM 824 C CA . HIS A 1 105 ? 15.976 2.392 -7.110 1.00 70.50 105 HIS A CA 1
ATOM 825 C C . HIS A 1 105 ? 17.086 3.390 -6.732 1.00 70.50 105 HIS A C 1
ATOM 827 O O . HIS A 1 105 ? 17.334 3.577 -5.535 1.00 70.50 105 HIS A O 1
ATOM 833 N N . PRO A 1 106 ? 17.693 4.104 -7.704 1.00 64.75 106 PRO A N 1
ATOM 834 C CA . PRO A 1 106 ? 18.752 5.077 -7.445 1.00 64.75 106 PRO A CA 1
ATOM 835 C C . PRO A 1 106 ? 18.409 6.131 -6.393 1.00 64.75 106 PRO A C 1
ATOM 837 O O . PRO A 1 106 ? 19.273 6.465 -5.597 1.00 64.75 106 PRO A O 1
ATOM 840 N N . ALA A 1 107 ? 17.165 6.620 -6.323 1.00 69.31 107 ALA A N 1
ATOM 841 C CA . ALA A 1 107 ? 16.764 7.586 -5.290 1.00 69.31 107 ALA A CA 1
ATOM 842 C C . ALA A 1 107 ? 16.886 7.019 -3.859 1.00 69.31 107 ALA A C 1
ATOM 844 O O . ALA A 1 107 ? 17.355 7.702 -2.951 1.00 69.31 107 ALA A O 1
ATOM 845 N N . MET A 1 108 ? 16.518 5.748 -3.664 1.00 74.25 108 MET A N 1
ATOM 846 C CA . MET A 1 108 ? 16.616 5.078 -2.363 1.00 74.25 108 MET A CA 1
ATOM 847 C C . MET A 1 108 ? 18.066 4.724 -2.023 1.00 74.25 108 MET A C 1
ATOM 849 O O . MET A 1 108 ? 18.515 4.930 -0.898 1.00 74.25 108 MET A O 1
ATOM 853 N N . LEU A 1 109 ? 18.813 4.216 -3.007 1.00 66.44 109 LEU A N 1
ATOM 854 C CA . LEU A 1 109 ? 20.241 3.934 -2.862 1.00 66.44 109 LEU A CA 1
ATOM 855 C C . LEU A 1 109 ? 21.034 5.210 -2.560 1.00 66.44 109 LEU A C 1
ATOM 857 O O . LEU A 1 109 ? 21.895 5.189 -1.689 1.00 66.44 109 LEU A O 1
ATOM 861 N N . ARG A 1 110 ? 20.699 6.330 -3.212 1.00 67.25 110 ARG A N 1
ATOM 862 C CA . ARG A 1 110 ? 21.290 7.642 -2.938 1.00 67.25 110 ARG A CA 1
ATOM 863 C C . ARG A 1 110 ? 21.087 8.038 -1.486 1.00 67.25 110 ARG A C 1
ATOM 865 O O . ARG A 1 110 ? 22.061 8.356 -0.821 1.00 67.25 110 ARG A O 1
ATOM 872 N N . GLY A 1 111 ? 19.853 7.972 -0.981 1.00 70.19 111 GLY A N 1
ATOM 873 C CA . GLY A 1 111 ? 19.592 8.321 0.413 1.00 70.19 111 GLY A CA 1
ATOM 874 C C . GLY A 1 111 ? 20.409 7.487 1.399 1.00 70.19 111 GLY A C 1
ATOM 875 O O . GLY A 1 111 ? 20.836 8.010 2.424 1.00 70.19 111 GLY A O 1
ATOM 876 N N . LEU A 1 112 ? 20.684 6.220 1.076 1.00 66.38 112 LEU A N 1
ATOM 877 C CA . LEU A 1 112 ? 21.589 5.401 1.877 1.00 66.38 112 LEU A CA 1
ATOM 878 C C . LEU A 1 112 ? 23.048 5.861 1.752 1.00 66.38 112 LEU A C 1
ATOM 880 O O . LEU A 1 112 ? 23.682 6.118 2.769 1.00 66.38 112 LEU A O 1
ATOM 884 N N . TYR A 1 113 ? 23.584 5.966 0.533 1.00 57.97 113 TYR A N 1
ATOM 885 C CA . TYR A 1 113 ? 25.008 6.262 0.321 1.00 57.97 113 TYR A CA 1
ATOM 886 C C . TYR A 1 113 ? 25.407 7.689 0.697 1.00 57.97 113 TYR A C 1
ATOM 888 O O . TYR A 1 113 ? 26.545 7.917 1.094 1.00 57.97 113 TYR A O 1
ATOM 896 N N . GLU A 1 114 ? 24.481 8.639 0.605 1.00 63.50 114 GLU A N 1
ATOM 897 C CA . GLU A 1 114 ? 24.683 10.028 1.029 1.00 63.50 114 GLU A CA 1
ATOM 898 C C . GLU A 1 114 ? 24.415 10.231 2.529 1.00 63.50 114 GLU A C 1
ATOM 900 O O . GLU A 1 114 ? 24.500 11.351 3.024 1.00 63.50 114 GLU A O 1
ATOM 905 N N . GLY A 1 115 ? 24.090 9.163 3.266 1.00 63.94 115 GLY A N 1
ATOM 906 C CA . GLY A 1 115 ? 23.930 9.207 4.716 1.00 63.94 115 GLY A CA 1
ATOM 907 C C . GLY A 1 115 ? 22.627 9.842 5.209 1.00 63.94 115 GLY A C 1
ATOM 908 O O . GLY A 1 115 ? 22.518 10.125 6.399 1.00 63.94 115 GLY A O 1
ATOM 909 N N . ARG A 1 116 ? 21.596 10.021 4.357 1.00 75.19 116 ARG A N 1
ATOM 910 C CA . ARG A 1 116 ? 20.265 10.518 4.798 1.00 75.19 116 ARG A CA 1
ATOM 911 C C . ARG A 1 116 ? 19.672 9.629 5.896 1.00 75.19 116 ARG A C 1
ATOM 913 O O . ARG A 1 116 ? 18.922 10.100 6.736 1.00 75.19 116 ARG A O 1
ATOM 920 N N . PHE A 1 117 ? 20.005 8.342 5.878 1.00 73.94 117 PHE A N 1
ATOM 921 C CA . PHE A 1 117 ? 19.519 7.347 6.829 1.00 73.94 117 PHE A CA 1
ATOM 922 C C . PHE A 1 117 ? 20.400 7.182 8.086 1.00 73.94 117 PHE A C 1
ATOM 924 O O . PHE A 1 117 ? 20.011 6.444 8.995 1.00 73.94 117 PHE A O 1
ATOM 931 N N . ASP A 1 118 ? 21.555 7.855 8.172 1.00 67.94 118 ASP A N 1
ATOM 932 C CA . ASP A 1 118 ? 22.560 7.634 9.228 1.00 67.94 118 ASP A CA 1
ATOM 933 C C . ASP A 1 118 ? 21.983 7.817 10.640 1.00 67.94 118 ASP A C 1
ATOM 935 O O . ASP A 1 118 ? 22.278 7.030 11.541 1.00 67.94 118 ASP A O 1
ATOM 939 N N . ALA A 1 119 ? 21.123 8.824 10.823 1.00 66.50 119 ALA A N 1
ATOM 940 C CA . ALA A 1 119 ? 20.532 9.157 12.117 1.00 66.50 119 ALA A CA 1
ATOM 941 C C . ALA A 1 119 ? 19.406 8.200 12.556 1.00 66.50 119 ALA A C 1
ATOM 943 O O . ALA A 1 119 ? 19.104 8.128 13.746 1.00 66.50 119 ALA A O 1
ATOM 944 N N . CYS A 1 120 ? 18.788 7.456 11.627 1.00 69.25 120 CYS A N 1
ATOM 945 C CA . CYS A 1 120 ? 17.538 6.728 11.887 1.00 69.25 120 CYS A CA 1
ATOM 946 C C . CYS A 1 120 ? 17.570 5.216 11.598 1.00 69.25 120 CYS A C 1
ATOM 948 O O . CYS A 1 120 ? 16.598 4.524 11.904 1.00 69.25 120 CYS A O 1
ATOM 950 N N . LEU A 1 121 ? 18.651 4.665 11.029 1.00 63.41 121 LEU A N 1
ATOM 951 C CA . LEU A 1 121 ? 18.762 3.211 10.800 1.00 63.41 121 LEU A CA 1
ATOM 952 C C . LEU A 1 121 ? 18.913 2.405 12.089 1.00 63.41 121 LEU A C 1
ATOM 954 O O . LEU A 1 121 ? 18.437 1.274 12.162 1.00 63.41 121 LEU A O 1
ATOM 958 N N . TRP A 1 122 ? 19.588 2.979 13.083 1.00 55.88 122 TRP A N 1
ATOM 959 C CA . TRP A 1 122 ? 20.042 2.258 14.279 1.00 55.88 122 TRP A CA 1
ATOM 960 C C . TRP A 1 122 ? 19.354 2.720 15.557 1.00 55.88 122 TRP A C 1
ATOM 962 O O . TRP A 1 122 ? 19.293 1.973 16.529 1.00 55.88 122 TRP A O 1
ATOM 972 N N . ALA A 1 123 ? 18.823 3.940 15.548 1.00 54.62 123 ALA A N 1
ATOM 973 C CA . ALA A 1 123 ? 18.035 4.494 16.629 1.00 54.62 123 ALA A CA 1
ATOM 974 C C . ALA A 1 123 ? 16.612 4.716 16.128 1.00 54.62 123 ALA A C 1
ATOM 976 O O . ALA A 1 123 ? 16.398 5.323 15.079 1.00 54.62 123 ALA A O 1
ATOM 977 N N . ASN A 1 124 ? 15.642 4.235 16.899 1.00 66.44 124 ASN A N 1
ATOM 978 C CA . ASN A 1 124 ? 14.246 4.578 16.698 1.00 66.44 124 ASN A CA 1
ATOM 979 C C . ASN A 1 124 ? 13.725 5.308 17.938 1.00 66.44 124 ASN A C 1
ATOM 981 O O . ASN A 1 124 ? 13.047 4.681 18.756 1.00 66.44 124 ASN A O 1
ATOM 985 N N . PRO A 1 125 ? 14.116 6.583 18.131 1.00 69.12 125 PRO A N 1
ATOM 986 C CA . PRO A 1 125 ? 13.645 7.351 19.270 1.00 69.12 125 PRO A CA 1
ATOM 987 C C . PRO A 1 125 ? 12.122 7.473 19.221 1.00 69.12 125 PRO A C 1
ATOM 989 O O . PRO A 1 125 ? 11.512 7.399 18.151 1.00 69.12 125 PRO A O 1
ATOM 992 N N . ASP A 1 126 ? 11.508 7.671 20.383 1.00 78.56 126 ASP A N 1
ATOM 993 C CA . ASP A 1 126 ? 10.090 7.994 20.438 1.00 78.56 126 ASP A CA 1
ATOM 994 C C . ASP A 1 126 ? 9.866 9.366 19.783 1.00 78.56 126 ASP A C 1
ATOM 996 O O . ASP A 1 126 ? 10.149 10.419 20.361 1.00 78.56 126 ASP A O 1
ATOM 1000 N N . SER A 1 127 ? 9.362 9.336 18.548 1.00 80.38 127 SER A N 1
ATOM 1001 C CA . SER A 1 127 ? 9.123 10.518 17.721 1.00 80.38 127 SER A CA 1
ATOM 1002 C C . SER A 1 127 ? 8.018 11.432 18.260 1.00 80.38 127 SER A C 1
ATOM 1004 O O . SER A 1 127 ? 7.765 12.479 17.675 1.00 80.38 127 SER A O 1
ATOM 1006 N N . THR A 1 128 ? 7.324 11.046 19.337 1.00 81.38 128 THR A N 1
ATOM 1007 C CA . THR A 1 128 ? 6.342 11.909 20.014 1.00 81.38 128 THR A CA 1
ATOM 1008 C C . THR A 1 128 ? 6.985 12.859 21.023 1.00 81.38 128 THR A C 1
ATOM 1010 O O . THR A 1 128 ? 6.389 13.878 21.365 1.00 81.38 128 THR A O 1
ATOM 1013 N N . VAL A 1 129 ? 8.211 12.562 21.467 1.00 80.94 129 VAL A N 1
ATOM 1014 C CA . VAL A 1 129 ? 8.962 13.378 22.438 1.00 80.94 129 VAL A CA 1
ATOM 1015 C C . VAL A 1 129 ? 10.310 13.861 21.903 1.00 80.94 129 VAL A C 1
ATOM 1017 O O . VAL A 1 129 ? 10.856 14.838 22.414 1.00 80.94 129 VAL A O 1
ATOM 1020 N N . VAL A 1 130 ? 10.847 13.213 20.864 1.00 81.38 130 VAL A N 1
ATOM 1021 C CA . VAL A 1 130 ? 12.089 13.608 20.188 1.00 81.38 130 VAL A CA 1
ATOM 1022 C C . VAL A 1 130 ? 11.774 14.193 18.814 1.00 81.38 130 VAL A C 1
ATOM 1024 O O . VAL A 1 130 ? 11.209 13.517 17.953 1.00 81.38 130 VAL A O 1
ATOM 1027 N N . ALA A 1 131 ? 12.193 15.443 18.595 1.00 81.06 131 ALA A N 1
ATOM 1028 C CA . ALA A 1 131 ? 12.091 16.096 17.293 1.00 81.06 131 ALA A CA 1
ATOM 1029 C C . ALA A 1 131 ? 12.808 15.268 16.216 1.00 81.06 131 ALA A C 1
ATOM 1031 O O . ALA A 1 131 ? 13.942 14.827 16.410 1.00 81.06 131 ALA A O 1
ATOM 1032 N N . SER A 1 132 ? 12.130 15.057 15.090 1.00 86.06 132 SER A N 1
ATOM 1033 C CA . SER A 1 132 ? 12.582 14.182 14.008 1.00 86.06 132 SER A CA 1
ATOM 1034 C C . SER A 1 132 ? 12.498 14.948 12.683 1.00 86.06 132 SER A C 1
ATOM 1036 O O . SER A 1 132 ? 11.452 14.894 12.032 1.00 86.06 132 SER A O 1
ATOM 1038 N N . PRO A 1 133 ? 13.570 15.651 12.265 1.00 88.19 133 PRO A N 1
ATOM 1039 C CA . PRO A 1 133 ? 13.555 16.502 11.072 1.00 88.19 133 PRO A CA 1
ATOM 1040 C C . PRO A 1 133 ? 13.096 15.781 9.799 1.00 88.19 133 PRO A C 1
ATOM 1042 O O . PRO A 1 133 ? 12.479 16.383 8.924 1.00 88.19 133 PRO A O 1
ATOM 1045 N N . GLU A 1 134 ? 13.358 14.477 9.688 1.00 87.19 134 GLU A N 1
ATOM 1046 C CA . GLU A 1 134 ? 12.913 13.652 8.566 1.00 87.19 134 GLU A CA 1
ATOM 1047 C C . GLU A 1 134 ? 11.389 13.493 8.523 1.00 87.19 134 GLU A C 1
ATOM 1049 O O . GLU A 1 134 ? 10.806 13.455 7.439 1.00 87.19 134 GLU A O 1
ATOM 1054 N N . LEU A 1 135 ? 10.738 13.384 9.686 1.00 90.94 135 LEU A N 1
ATOM 1055 C CA . LEU A 1 135 ? 9.279 13.314 9.786 1.00 90.94 135 LEU A CA 1
ATOM 1056 C C . LEU A 1 135 ? 8.642 14.688 9.575 1.00 90.94 135 LEU A C 1
ATOM 1058 O O . LEU A 1 135 ? 7.590 14.752 8.943 1.00 90.94 135 LEU A O 1
ATOM 1062 N N . ASP A 1 136 ? 9.294 15.760 10.029 1.00 92.94 136 ASP A N 1
ATOM 1063 C CA . ASP A 1 136 ? 8.845 17.137 9.798 1.00 92.94 136 ASP A CA 1
ATOM 1064 C C . ASP A 1 136 ? 8.869 17.468 8.299 1.00 92.94 136 ASP A C 1
ATOM 1066 O O . ASP A 1 136 ? 7.841 17.825 7.726 1.00 92.94 136 ASP A O 1
ATOM 1070 N N . ALA A 1 137 ? 9.994 17.215 7.620 1.00 95.31 137 ALA A N 1
ATOM 1071 C CA . ALA A 1 137 ? 10.109 17.381 6.170 1.00 95.31 137 ALA A CA 1
ATOM 1072 C C . ALA A 1 137 ? 9.103 16.504 5.404 1.00 95.31 137 ALA A C 1
ATOM 1074 O O . ALA A 1 137 ? 8.569 16.899 4.364 1.00 95.31 137 ALA A O 1
ATOM 1075 N N . TYR A 1 138 ? 8.811 15.304 5.918 1.00 96.50 138 TYR A N 1
ATOM 1076 C CA . TYR A 1 138 ? 7.798 14.449 5.315 1.00 96.50 138 TYR A CA 1
ATOM 1077 C C . TYR A 1 138 ? 6.382 15.008 5.486 1.00 96.50 138 TYR A C 1
ATOM 1079 O O . TYR A 1 138 ? 5.606 15.013 4.529 1.00 96.50 138 TYR A O 1
ATOM 1087 N N . ALA A 1 139 ? 6.046 15.508 6.675 1.00 97.19 139 ALA A N 1
ATOM 1088 C CA . ALA A 1 139 ? 4.778 16.172 6.942 1.00 97.19 139 ALA A CA 1
ATOM 1089 C C . ALA A 1 139 ? 4.600 17.413 6.054 1.00 97.19 139 ALA A C 1
ATOM 1091 O O . ALA A 1 139 ? 3.546 17.566 5.437 1.00 97.19 139 ALA A O 1
ATOM 1092 N N . GLU A 1 140 ? 5.637 18.243 5.917 1.00 98.06 140 GLU A N 1
ATOM 1093 C CA . GLU A 1 140 ? 5.649 19.414 5.034 1.00 98.06 140 GLU A CA 1
ATOM 1094 C C . GLU A 1 140 ? 5.386 19.034 3.574 1.00 98.06 140 GLU A C 1
ATOM 1096 O O . GLU A 1 140 ? 4.515 19.626 2.934 1.00 98.06 140 GLU A O 1
ATOM 1101 N N . LEU A 1 141 ? 6.073 18.007 3.053 1.00 98.25 141 LEU A N 1
ATOM 1102 C CA . LEU A 1 141 ? 5.838 17.513 1.694 1.00 98.25 141 LEU A CA 1
ATOM 1103 C C . LEU A 1 141 ? 4.389 17.042 1.508 1.00 98.25 141 LEU A C 1
ATOM 1105 O O . LEU A 1 141 ? 3.756 17.365 0.502 1.00 98.25 141 LEU A O 1
ATOM 1109 N N . LEU A 1 142 ? 3.864 16.269 2.462 1.00 98.38 142 LEU A N 1
ATOM 1110 C CA . LEU A 1 142 ? 2.500 15.748 2.399 1.00 98.38 142 LEU A CA 1
ATOM 1111 C C . LEU A 1 142 ? 1.460 16.868 2.407 1.00 98.38 142 LEU A C 1
ATOM 1113 O O . LEU A 1 142 ? 0.544 16.835 1.589 1.00 98.38 142 LEU A O 1
ATOM 1117 N N . ILE A 1 143 ? 1.614 17.859 3.289 1.00 98.19 143 ILE A N 1
ATOM 1118 C CA . ILE A 1 143 ? 0.731 19.029 3.372 1.00 98.19 143 ILE A CA 1
ATOM 1119 C C . ILE A 1 143 ? 0.817 19.846 2.079 1.00 98.19 143 ILE A C 1
ATOM 1121 O O . ILE A 1 143 ? -0.213 20.208 1.518 1.00 98.19 143 ILE A O 1
ATOM 1125 N N . ALA A 1 144 ? 2.023 20.075 1.552 1.00 97.38 144 ALA A N 1
ATOM 1126 C CA . ALA A 1 144 ? 2.219 20.820 0.309 1.00 97.38 144 ALA A CA 1
ATOM 1127 C C . ALA A 1 144 ? 1.583 20.136 -0.915 1.00 97.38 144 ALA A C 1
ATOM 1129 O O . ALA A 1 144 ? 1.186 20.811 -1.863 1.00 97.38 144 ALA A O 1
ATOM 1130 N N . LYS A 1 145 ? 1.492 18.800 -0.915 1.00 97.44 145 LYS A N 1
ATOM 1131 C CA . LYS A 1 145 ? 0.852 18.020 -1.987 1.00 97.44 145 LYS A CA 1
ATOM 1132 C C . LYS A 1 145 ? -0.651 17.820 -1.781 1.00 97.44 145 LYS A C 1
ATOM 1134 O O . LYS A 1 145 ? -1.336 17.441 -2.733 1.00 97.44 145 LYS A O 1
ATOM 1139 N N . ALA A 1 146 ? -1.155 18.010 -0.565 1.00 97.12 146 ALA A N 1
ATOM 1140 C CA . ALA A 1 146 ? -2.537 17.726 -0.206 1.00 97.12 146 ALA A CA 1
ATOM 1141 C C . ALA A 1 146 ? -3.532 18.717 -0.831 1.00 97.12 146 ALA A C 1
ATOM 1143 O O . ALA A 1 146 ? -3.167 19.843 -1.166 1.00 97.12 146 ALA A O 1
ATOM 1144 N N . PRO A 1 147 ? -4.813 18.318 -0.967 1.00 96.19 147 PRO A N 1
ATOM 1145 C CA . PRO A 1 147 ? -5.897 19.256 -1.216 1.00 96.19 147 PRO A CA 1
ATOM 1146 C C . PRO A 1 147 ? -5.867 20.451 -0.256 1.00 96.19 147 PRO A C 1
ATOM 1148 O O . PRO A 1 147 ? -5.594 20.301 0.939 1.00 96.19 147 PRO A O 1
ATOM 1151 N N . ALA A 1 148 ? -6.196 21.630 -0.777 1.00 94.25 148 ALA A N 1
ATOM 1152 C CA . ALA A 1 148 ? -6.238 22.866 -0.019 1.00 94.25 148 ALA A CA 1
ATOM 1153 C C . ALA A 1 148 ? -7.126 22.721 1.229 1.00 94.25 148 ALA A C 1
ATOM 1155 O O . ALA A 1 148 ? -8.187 22.102 1.204 1.00 94.25 148 ALA A O 1
ATOM 1156 N N . GLY A 1 149 ? -6.683 23.291 2.350 1.00 91.94 149 GLY A N 1
ATOM 1157 C CA . GLY A 1 149 ? -7.385 23.201 3.635 1.00 91.94 149 GLY A CA 1
ATOM 1158 C C . GLY A 1 149 ? -7.006 21.999 4.506 1.00 91.94 149 GLY A C 1
ATOM 1159 O O . GLY A 1 149 ? -7.332 22.012 5.692 1.00 91.94 149 GLY A O 1
ATOM 1160 N N . LEU A 1 150 ? -6.280 21.001 3.987 1.00 97.56 150 LEU A N 1
ATOM 1161 C CA . LEU A 1 150 ? -5.666 19.963 4.819 1.00 97.56 150 LEU A CA 1
ATOM 1162 C C . LEU A 1 150 ? -4.306 20.448 5.345 1.00 97.56 150 LEU A C 1
ATOM 1164 O O . LEU A 1 1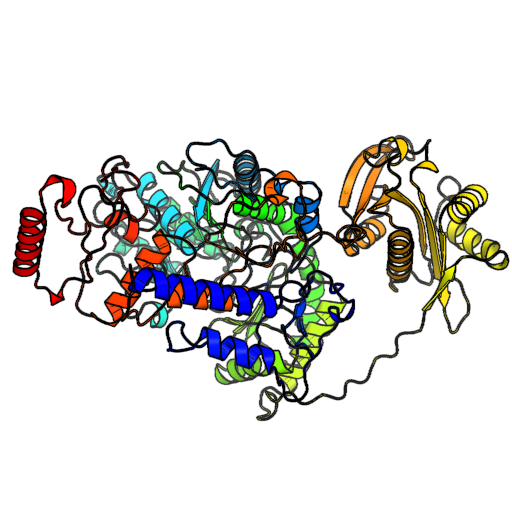50 ? -3.294 20.346 4.661 1.00 97.56 150 LEU A O 1
ATOM 1168 N N . ALA A 1 151 ? -4.293 21.009 6.554 1.00 96.69 151 ALA A N 1
ATOM 1169 C CA . ALA A 1 151 ? -3.130 21.708 7.113 1.00 96.69 151 ALA A CA 1
ATOM 1170 C C . ALA A 1 151 ? -2.293 20.875 8.099 1.00 96.69 151 ALA A C 1
ATOM 1172 O O . ALA A 1 151 ? -1.266 21.348 8.582 1.00 96.69 151 ALA A O 1
ATOM 1173 N N . HIS A 1 152 ? -2.726 19.658 8.428 1.00 97.56 152 HIS A N 1
ATOM 1174 C CA . HIS A 1 152 ? -2.065 18.815 9.419 1.00 97.56 152 HIS A CA 1
ATOM 1175 C C . HIS A 1 152 ? -1.737 17.448 8.836 1.00 97.56 152 HIS A C 1
ATOM 1177 O O . HIS A 1 152 ? -2.580 16.838 8.182 1.00 97.56 152 HIS A O 1
ATOM 1183 N N . ALA A 1 153 ? -0.546 16.937 9.136 1.00 96.75 153 ALA A N 1
ATOM 1184 C CA . ALA A 1 153 ? -0.164 15.558 8.874 1.00 96.75 153 ALA A CA 1
ATOM 1185 C C . ALA A 1 153 ? 0.144 14.852 10.197 1.00 96.75 153 ALA A C 1
ATOM 1187 O O . ALA A 1 153 ? 0.777 15.413 11.087 1.00 96.75 153 ALA A O 1
ATOM 1188 N N . SER A 1 154 ? -0.313 13.613 10.321 1.00 95.44 154 SER A N 1
ATOM 1189 C CA . SER A 1 154 ? 0.019 12.723 11.429 1.00 95.44 154 SER A CA 1
ATOM 1190 C C . SER A 1 154 ? 0.346 11.339 10.892 1.00 95.44 154 SER A C 1
ATOM 1192 O O . SER A 1 154 ? -0.067 10.959 9.792 1.00 95.44 154 SER A O 1
ATOM 1194 N N . PHE A 1 155 ? 1.098 10.578 11.677 1.00 94.19 155 PHE A N 1
ATOM 1195 C CA . PHE A 1 155 ? 1.577 9.266 11.280 1.00 94.19 155 PHE A CA 1
ATOM 1196 C C . PHE A 1 155 ? 1.091 8.187 12.249 1.00 94.19 155 PHE A C 1
ATOM 1198 O O . PHE A 1 155 ? 0.732 8.452 13.402 1.00 94.19 155 PHE A O 1
ATOM 1205 N N . VAL A 1 156 ? 1.043 6.960 11.748 1.00 92.69 156 VAL A N 1
ATOM 1206 C CA . VAL A 1 156 ? 0.796 5.731 12.505 1.00 92.69 156 VAL A CA 1
ATOM 1207 C C . VAL A 1 156 ? 1.792 4.662 12.065 1.00 92.69 156 VAL A C 1
ATOM 1209 O O . VAL A 1 156 ? 2.650 4.905 11.209 1.00 92.69 156 VAL A O 1
ATOM 1212 N N . GLY A 1 157 ? 1.668 3.465 12.643 1.00 83.25 157 GLY A N 1
ATOM 1213 C CA . GLY A 1 157 ? 2.375 2.276 12.187 1.00 83.25 157 GLY A CA 1
ATOM 1214 C C . GLY A 1 157 ? 2.218 2.023 10.684 1.00 83.25 157 GLY A C 1
ATOM 1215 O O . GLY A 1 157 ? 1.589 2.765 9.929 1.00 83.25 157 GLY A O 1
ATOM 1216 N N . ALA A 1 158 ? 2.828 0.955 10.188 1.00 70.44 158 ALA A N 1
ATOM 1217 C CA . ALA A 1 158 ? 2.973 0.805 8.746 1.00 70.44 158 ALA A CA 1
ATOM 1218 C C . ALA A 1 158 ? 1.629 0.556 8.001 1.00 70.44 158 ALA A C 1
ATOM 1220 O O . ALA A 1 158 ? 1.597 0.608 6.766 1.00 70.44 158 ALA A O 1
ATOM 1221 N N . GLY A 1 159 ? 0.523 0.272 8.700 1.00 82.56 159 GLY A N 1
ATOM 1222 C CA . GLY A 1 159 ? -0.744 -0.168 8.114 1.00 82.56 159 GLY A CA 1
ATOM 1223 C C . GLY A 1 159 ? -1.665 0.942 7.584 1.00 82.56 159 GLY A C 1
ATOM 1224 O O . GLY A 1 159 ? -1.944 1.927 8.257 1.00 82.56 159 GLY A O 1
ATOM 1225 N N . GLY A 1 160 ? -2.259 0.722 6.403 1.00 93.12 160 GLY A N 1
ATOM 1226 C CA . GLY A 1 160 ? -3.352 1.573 5.897 1.00 93.12 160 GLY A CA 1
ATOM 1227 C C . GLY A 1 160 ? -4.650 1.445 6.700 1.00 93.12 160 GLY A C 1
ATOM 1228 O O . GLY A 1 160 ? -5.385 2.414 6.838 1.00 93.12 160 GLY A O 1
ATOM 1229 N N . ALA A 1 161 ? -4.895 0.276 7.301 1.00 94.00 161 ALA A N 1
ATOM 1230 C CA . ALA A 1 161 ? -6.018 0.084 8.217 1.00 94.00 161 ALA A CA 1
ATOM 1231 C C . ALA A 1 161 ? -5.896 0.994 9.452 1.00 94.00 161 ALA A C 1
ATOM 1233 O O . ALA A 1 161 ? -6.861 1.631 9.847 1.00 94.00 161 ALA A O 1
ATOM 1234 N N . GLU A 1 162 ? -4.695 1.129 10.017 1.00 94.38 162 GLU A N 1
ATOM 1235 C CA . GLU A 1 162 ? -4.438 2.032 11.144 1.00 94.38 162 GLU A CA 1
ATOM 1236 C C . GLU A 1 162 ? -4.612 3.503 10.755 1.00 94.38 162 GLU A C 1
ATOM 1238 O O . GLU A 1 162 ? -5.181 4.275 11.524 1.00 94.38 162 GLU A O 1
ATOM 1243 N N . ALA A 1 163 ? -4.177 3.890 9.547 1.00 96.88 163 ALA A N 1
ATOM 1244 C CA . ALA A 1 163 ? -4.380 5.248 9.043 1.00 96.88 163 ALA A CA 1
ATOM 1245 C C . ALA A 1 163 ? -5.880 5.569 8.925 1.00 96.88 163 ALA A C 1
ATOM 1247 O O . ALA A 1 163 ? -6.323 6.634 9.351 1.00 96.88 163 ALA A O 1
ATOM 1248 N N . ASN A 1 164 ? -6.677 4.617 8.432 1.00 97.88 164 ASN A N 1
ATOM 1249 C CA . ASN A 1 164 ? -8.132 4.744 8.366 1.00 97.88 164 ASN A CA 1
ATOM 1250 C C . ASN A 1 164 ? -8.800 4.747 9.753 1.00 97.88 164 ASN A C 1
ATOM 1252 O O . ASN A 1 164 ? -9.712 5.537 9.970 1.00 97.88 164 ASN A O 1
ATOM 1256 N N . GLU A 1 165 ? -8.347 3.940 10.717 1.00 95.50 165 GLU A N 1
ATOM 1257 C CA . GLU A 1 165 ? -8.838 3.994 12.110 1.00 95.50 165 GLU A CA 1
ATOM 1258 C C . GLU A 1 165 ? -8.548 5.355 12.760 1.00 95.50 165 GLU A C 1
ATOM 1260 O O . GLU A 1 165 ? -9.427 5.932 13.407 1.00 95.50 165 GLU A O 1
ATOM 1265 N N . LYS A 1 166 ? -7.344 5.909 12.546 1.00 95.94 166 LYS A N 1
ATOM 1266 C CA . LYS A 1 166 ? -6.993 7.256 13.011 1.00 95.94 166 LYS A CA 1
ATOM 1267 C C . LYS A 1 166 ? -7.855 8.318 12.327 1.00 95.94 166 LYS A C 1
ATOM 1269 O O . LYS A 1 166 ? -8.405 9.174 13.015 1.00 95.94 166 LYS A O 1
ATOM 1274 N N . ALA A 1 167 ? -8.057 8.240 11.012 1.00 97.62 167 ALA A N 1
ATOM 1275 C CA . ALA A 1 167 ? -8.938 9.160 10.294 1.00 97.62 167 ALA A CA 1
ATOM 1276 C C . ALA A 1 167 ? -10.386 9.113 10.804 1.00 97.62 167 ALA A C 1
ATOM 1278 O O . ALA A 1 167 ? -10.994 10.156 11.030 1.00 97.62 167 ALA A O 1
ATOM 1279 N N . LEU A 1 168 ? -10.918 7.914 11.054 1.00 96.25 168 LEU A N 1
ATOM 1280 C CA . LEU A 1 168 ? -12.246 7.713 11.637 1.00 96.25 168 LEU A CA 1
ATOM 1281 C C . LEU A 1 168 ? -12.349 8.306 13.044 1.00 96.25 168 LEU A C 1
ATOM 1283 O O . LEU A 1 168 ? -13.357 8.929 13.382 1.00 96.25 168 LEU A O 1
ATOM 1287 N N . ARG A 1 169 ? -11.296 8.165 13.856 1.00 94.25 169 ARG A N 1
ATOM 1288 C CA . ARG A 1 169 ? -11.213 8.806 15.171 1.00 94.25 169 ARG A CA 1
ATOM 1289 C C . ARG A 1 169 ? -11.237 10.330 15.055 1.00 94.25 169 ARG A C 1
ATOM 1291 O O . ARG A 1 169 ? -12.033 10.954 15.752 1.00 94.25 169 ARG A O 1
ATOM 1298 N N . LEU A 1 170 ? -10.403 10.914 14.192 1.00 95.25 170 LEU A N 1
ATOM 1299 C CA . LEU A 1 170 ? -10.344 12.366 13.990 1.00 95.25 170 LEU A CA 1
ATOM 1300 C C . LEU A 1 170 ? -11.685 12.911 13.492 1.00 95.25 170 LEU A C 1
ATOM 1302 O O . LEU A 1 170 ? -12.200 13.865 14.068 1.00 95.25 170 LEU A O 1
ATOM 1306 N N . ALA A 1 171 ? -12.293 12.251 12.503 1.00 95.44 171 ALA A N 1
ATOM 1307 C CA . ALA A 1 171 ? -13.625 12.582 12.007 1.00 95.44 171 ALA A CA 1
ATOM 1308 C C . ALA A 1 171 ? -14.668 12.579 13.129 1.00 95.44 171 ALA A C 1
ATOM 1310 O O . ALA A 1 171 ? -15.425 13.535 13.277 1.00 95.44 171 ALA A O 1
ATOM 1311 N N . ARG A 1 172 ? -14.683 11.543 13.974 1.00 93.31 172 ARG A N 1
ATOM 1312 C CA . ARG A 1 172 ? -15.635 11.471 15.085 1.00 93.31 172 ARG A CA 1
ATOM 1313 C C . ARG A 1 172 ? -15.392 12.545 16.145 1.00 93.31 172 ARG A C 1
ATOM 1315 O O . ARG A 1 172 ? -16.356 13.084 16.680 1.00 93.31 172 ARG A O 1
ATOM 1322 N N . LEU A 1 173 ? -14.131 12.809 16.484 1.00 92.06 173 LEU A N 1
ATOM 1323 C CA . LEU A 1 173 ? -13.756 13.754 17.535 1.00 92.06 173 LEU A CA 1
ATOM 1324 C C . LEU A 1 173 ? -14.057 15.202 17.139 1.00 92.06 173 LEU A C 1
ATOM 1326 O O . LEU A 1 173 ? -14.574 15.953 17.962 1.00 92.06 173 LEU A O 1
ATOM 1330 N N . HIS A 1 174 ? -13.735 15.572 15.899 1.00 92.75 174 HIS A N 1
ATOM 1331 C CA . HIS A 1 174 ? -13.805 16.955 15.421 1.00 92.75 174 HIS A CA 1
ATOM 1332 C C . HIS A 1 174 ? -15.075 17.269 14.631 1.00 92.75 174 HIS A C 1
ATOM 1334 O O . HIS A 1 174 ? -15.480 18.425 14.565 1.00 92.75 174 HIS A O 1
ATOM 1340 N N . GLY A 1 175 ? -15.733 16.259 14.056 1.00 91.31 175 GLY A N 1
ATOM 1341 C CA . GLY A 1 175 ? -17.011 16.435 13.365 1.00 91.31 175 GLY A CA 1
ATOM 1342 C C . GLY A 1 175 ? -18.188 16.683 14.310 1.00 91.31 175 GLY A C 1
ATOM 1343 O O . GLY A 1 175 ? -19.203 17.229 13.889 1.00 91.31 175 GLY A O 1
ATOM 1344 N N . PHE A 1 176 ? -18.066 16.292 15.584 1.00 91.31 176 PHE A N 1
ATOM 1345 C CA . PHE A 1 176 ? -19.152 16.362 16.560 1.00 91.31 176 PHE A CA 1
ATOM 1346 C C . PHE A 1 176 ? -18.624 16.641 17.969 1.00 91.31 176 PHE A C 1
ATOM 1348 O O . PHE A 1 176 ? -17.619 16.066 18.394 1.00 91.31 176 PHE A O 1
ATOM 1355 N N . ASP A 1 177 ? -19.352 17.456 18.733 1.00 89.12 177 ASP A N 1
ATOM 1356 C CA . ASP A 1 177 ? -19.121 17.610 20.170 1.00 89.12 177 ASP A CA 1
ATOM 1357 C C . ASP A 1 177 ? -19.526 16.343 20.954 1.00 89.12 177 ASP A C 1
ATOM 1359 O O . ASP A 1 177 ? -20.000 15.350 20.396 1.00 89.12 177 ASP A O 1
ATOM 1363 N N . ALA A 1 178 ? -19.329 16.343 22.275 1.00 84.75 178 ALA A N 1
ATOM 1364 C CA . ALA A 1 178 ? -19.624 15.175 23.105 1.00 84.75 178 ALA A CA 1
ATOM 1365 C C . ALA A 1 178 ? -21.084 14.694 22.991 1.00 84.75 178 ALA A C 1
ATOM 1367 O O . ALA A 1 178 ? -21.316 13.486 22.926 1.00 84.75 178 ALA A O 1
ATOM 1368 N N . ALA A 1 179 ? -22.047 15.618 22.919 1.00 85.12 179 ALA A N 1
ATOM 1369 C CA . ALA A 1 179 ? -23.464 15.290 22.792 1.00 85.12 179 ALA A CA 1
ATOM 1370 C C . ALA A 1 179 ? -23.799 14.770 21.385 1.00 85.12 179 ALA A C 1
ATOM 1372 O O . ALA A 1 179 ? -24.492 13.766 21.240 1.00 85.12 179 ALA A O 1
ATOM 1373 N N . GLY A 1 180 ? -23.250 15.398 20.346 1.00 85.38 180 GLY A N 1
ATOM 1374 C CA . GLY A 1 180 ? -23.402 15.000 18.952 1.00 85.38 180 GLY A CA 1
ATOM 1375 C C . GLY A 1 180 ? -22.776 13.641 18.648 1.00 85.38 180 GLY A C 1
ATOM 1376 O O . GLY A 1 180 ? -23.267 12.919 17.785 1.00 85.38 180 GLY A O 1
ATOM 1377 N N . ARG A 1 181 ? -21.738 13.233 19.383 1.00 87.81 181 ARG A N 1
ATOM 1378 C CA . ARG A 1 181 ? -21.131 11.898 19.261 1.00 87.81 181 ARG A CA 1
ATOM 1379 C C . ARG A 1 181 ? -22.016 10.764 19.788 1.00 87.81 181 ARG A C 1
ATOM 1381 O O . ARG A 1 181 ? -21.778 9.607 19.427 1.00 87.81 181 ARG A O 1
ATOM 1388 N N . ALA A 1 182 ? -22.997 11.053 20.644 1.00 85.19 182 ALA A N 1
ATOM 1389 C CA . ALA A 1 182 ? -23.898 10.040 21.184 1.00 85.19 182 ALA A CA 1
ATOM 1390 C C . ALA A 1 182 ? -24.789 9.459 20.069 1.00 85.19 182 ALA A C 1
ATOM 1392 O O . ALA A 1 182 ? -25.354 10.194 19.264 1.00 85.19 182 ALA A O 1
ATOM 1393 N N . GLY A 1 183 ? -24.884 8.128 19.991 1.00 84.81 183 GLY A N 1
ATOM 1394 C CA . GLY A 1 183 ? -25.655 7.420 18.955 1.00 84.81 183 GLY A CA 1
ATOM 1395 C C . GLY A 1 183 ? -24.965 7.295 17.588 1.00 84.81 183 GLY A C 1
ATOM 1396 O O . GLY A 1 183 ? -25.306 6.396 16.822 1.00 84.81 183 GLY A O 1
ATOM 1397 N N . ARG A 1 184 ? -23.938 8.111 17.305 1.00 91.94 184 ARG A N 1
ATOM 1398 C CA . ARG A 1 184 ? -23.146 8.039 16.067 1.00 91.94 184 ARG A CA 1
ATOM 1399 C C . ARG A 1 184 ? -22.001 7.039 16.188 1.00 91.94 184 ARG A C 1
ATOM 1401 O O . ARG A 1 184 ? -20.871 7.388 16.544 1.00 91.94 184 ARG A O 1
ATOM 1408 N N . THR A 1 185 ? -22.303 5.779 15.899 1.00 90.88 185 THR A N 1
ATOM 1409 C CA . THR A 1 185 ? -21.366 4.647 16.006 1.00 90.88 185 THR A CA 1
ATOM 1410 C C . THR A 1 185 ? -21.029 4.007 14.664 1.00 90.88 185 THR A C 1
ATOM 1412 O O . THR A 1 185 ? -20.147 3.149 14.607 1.00 90.88 185 THR A O 1
ATOM 1415 N N . ARG A 1 186 ? -21.689 4.422 13.577 1.00 93.62 186 ARG A N 1
ATOM 1416 C CA . ARG A 1 186 ? -21.551 3.810 12.253 1.00 93.62 186 ARG A CA 1
ATOM 1417 C C . ARG A 1 186 ? -20.817 4.712 11.273 1.00 93.62 186 ARG A C 1
ATOM 1419 O O . ARG A 1 186 ? -20.825 5.938 11.367 1.00 93.62 186 ARG A O 1
ATOM 1426 N N . VAL A 1 187 ? -20.227 4.068 10.278 1.00 95.44 187 VAL A N 1
ATOM 1427 C CA . VAL A 1 187 ? -19.595 4.709 9.124 1.00 95.44 187 VAL A CA 1
ATOM 1428 C C . VAL A 1 187 ? -20.417 4.368 7.892 1.00 95.44 187 VAL A C 1
ATOM 1430 O O . VAL A 1 187 ? -20.863 3.228 7.752 1.00 95.44 187 VAL A O 1
ATOM 1433 N N . LEU A 1 188 ? -20.608 5.324 6.990 1.00 97.38 188 LEU A N 1
ATOM 1434 C CA . LEU A 1 188 ? -21.106 5.019 5.653 1.00 97.38 188 LEU A CA 1
ATOM 1435 C C . LEU A 1 188 ? -19.911 4.735 4.735 1.00 97.38 188 LEU A C 1
ATOM 1437 O O . LEU A 1 188 ? -19.003 5.555 4.614 1.00 97.38 188 LEU A O 1
ATOM 1441 N N . ALA A 1 189 ? -19.913 3.565 4.107 1.00 97.19 189 ALA A N 1
ATOM 1442 C CA . ALA A 1 189 ? -18.940 3.142 3.100 1.00 97.19 189 ALA A CA 1
ATOM 1443 C C . ALA A 1 189 ? -19.684 2.749 1.814 1.00 97.19 189 ALA A C 1
ATOM 1445 O O . ALA A 1 189 ? -20.913 2.768 1.777 1.00 97.19 189 ALA A O 1
ATOM 1446 N N . PHE A 1 190 ? -18.970 2.382 0.752 1.00 97.50 190 PHE A N 1
ATOM 1447 C CA . PHE A 1 190 ? -19.584 2.073 -0.544 1.00 97.50 190 PHE A CA 1
ATOM 1448 C C . PHE A 1 190 ? -19.402 0.610 -0.956 1.00 97.50 190 PHE A C 1
ATOM 1450 O O . PHE A 1 190 ? -18.408 -0.032 -0.614 1.00 97.50 190 PHE A O 1
ATOM 1457 N N . ASP A 1 191 ? -20.343 0.081 -1.736 1.00 95.50 191 ASP A N 1
ATOM 1458 C CA . ASP A 1 191 ? -20.217 -1.252 -2.328 1.00 95.50 191 ASP A CA 1
ATOM 1459 C C . ASP A 1 191 ? -18.950 -1.364 -3.188 1.00 95.50 191 ASP A C 1
ATOM 1461 O O . ASP A 1 191 ? -18.694 -0.527 -4.055 1.00 95.50 191 ASP A O 1
ATOM 1465 N N . GLY A 1 192 ? -18.166 -2.422 -2.962 1.00 93.69 192 GLY A N 1
ATOM 1466 C CA . GLY A 1 192 ? -16.873 -2.647 -3.615 1.00 93.69 192 GLY A CA 1
ATOM 1467 C C . GLY A 1 192 ? -15.664 -2.080 -2.860 1.00 93.69 192 GLY A C 1
ATOM 1468 O O . GLY A 1 192 ? -14.533 -2.392 -3.234 1.00 93.69 192 GLY A O 1
ATOM 1469 N N . SER A 1 193 ? -15.865 -1.319 -1.777 1.00 96.12 193 SER A N 1
ATOM 1470 C CA . SER A 1 193 ? -14.765 -0.717 -1.014 1.00 96.12 193 SER A CA 1
ATOM 1471 C C . SER A 1 193 ? -13.908 -1.722 -0.230 1.00 96.12 193 SER A C 1
ATOM 1473 O O . SER A 1 193 ? -14.368 -2.808 0.164 1.00 96.12 193 SER A O 1
ATOM 1475 N N . PHE A 1 194 ? -12.666 -1.327 0.055 1.00 96.50 194 PHE A N 1
ATOM 1476 C CA . PHE A 1 194 ? -11.730 -1.985 0.958 1.00 96.50 194 PHE A CA 1
ATOM 1477 C C . PHE A 1 194 ? -10.910 -0.956 1.746 1.00 96.50 194 PHE A C 1
ATOM 1479 O O . PHE A 1 194 ? -10.014 -0.319 1.203 1.00 96.50 194 PHE A O 1
ATOM 1486 N N . HIS A 1 195 ? -11.146 -0.884 3.057 1.00 96.38 195 HIS A N 1
ATOM 1487 C CA . HIS A 1 195 ? -10.508 0.107 3.937 1.00 96.38 195 HIS A CA 1
ATOM 1488 C C . HIS A 1 195 ? -9.560 -0.502 4.974 1.00 96.38 195 HIS A C 1
ATOM 1490 O O . HIS A 1 195 ? -8.934 0.219 5.748 1.00 96.38 195 HIS A O 1
ATOM 1496 N N . GLY A 1 196 ? -9.414 -1.829 5.007 1.00 92.62 196 GLY A N 1
ATOM 1497 C CA . GLY A 1 196 ? -8.474 -2.483 5.911 1.00 92.62 196 GLY A CA 1
ATOM 1498 C C . GLY A 1 196 ? -8.988 -3.779 6.512 1.00 92.62 196 GLY A C 1
ATOM 1499 O O . GLY A 1 196 ? -9.963 -4.374 6.055 1.00 92.62 196 GLY A O 1
ATOM 1500 N N . ARG A 1 197 ? -8.247 -4.272 7.508 1.00 89.50 197 ARG A N 1
ATOM 1501 C CA . ARG A 1 197 ? -8.538 -5.532 8.208 1.00 89.50 197 ARG A CA 1
ATOM 1502 C C . ARG A 1 197 ? -8.430 -5.420 9.736 1.00 89.50 197 ARG A C 1
ATOM 1504 O O . ARG A 1 197 ? -8.369 -6.458 10.391 1.00 89.50 197 ARG A O 1
ATOM 1511 N N . THR A 1 198 ? -8.399 -4.202 10.282 1.00 90.50 198 THR A N 1
ATOM 1512 C CA . THR A 1 198 ? -8.656 -3.957 11.716 1.00 90.50 198 THR A CA 1
ATOM 1513 C C . THR A 1 198 ? -10.163 -3.975 11.959 1.00 90.50 198 THR A C 1
ATOM 1515 O O . THR A 1 198 ? -10.932 -3.975 11.005 1.00 90.50 198 THR A O 1
ATOM 1518 N N . LEU A 1 199 ? -10.617 -4.034 13.202 1.00 88.12 199 LEU A N 1
ATOM 1519 C CA . LEU A 1 199 ? -12.002 -4.319 13.559 1.00 88.12 199 LEU A CA 1
ATOM 1520 C C . LEU A 1 199 ? -13.008 -3.371 12.888 1.00 88.12 199 LEU A C 1
ATOM 1522 O O . LEU A 1 199 ? -13.955 -3.843 12.254 1.00 88.12 199 LEU A O 1
ATOM 1526 N N . ILE A 1 200 ? -12.778 -2.054 12.943 1.00 90.81 200 ILE A N 1
ATOM 1527 C CA . ILE A 1 200 ? -13.696 -1.067 12.356 1.00 90.81 200 ILE A CA 1
ATOM 1528 C C . ILE A 1 200 ? -13.489 -0.954 10.845 1.00 90.81 200 ILE A C 1
ATOM 1530 O O . ILE A 1 200 ? -14.459 -0.957 10.085 1.00 90.81 200 ILE A O 1
ATOM 1534 N N . THR A 1 201 ? -12.243 -0.935 10.366 1.00 93.31 201 THR A N 1
ATOM 1535 C CA . THR A 1 201 ? -11.973 -0.815 8.917 1.00 93.31 201 THR A CA 1
ATOM 1536 C C . THR A 1 201 ? -12.341 -2.059 8.114 1.00 93.31 201 THR A C 1
ATOM 1538 O O . THR A 1 201 ? -12.722 -1.966 6.944 1.00 93.31 201 THR A O 1
ATOM 1541 N N . LEU A 1 202 ? -12.288 -3.236 8.738 1.00 91.06 202 LEU A N 1
ATOM 1542 C CA . LEU A 1 202 ? -12.837 -4.464 8.182 1.00 91.06 202 LEU A CA 1
ATOM 1543 C C . LEU A 1 202 ? -14.356 -4.372 8.129 1.00 91.06 202 LEU A C 1
ATOM 1545 O O . LEU A 1 202 ? -14.934 -4.728 7.108 1.00 91.06 202 LEU A O 1
ATOM 1549 N N . GLY A 1 203 ? -14.992 -3.835 9.176 1.00 89.12 203 GLY A N 1
ATOM 1550 C CA . GLY A 1 203 ? -16.415 -3.495 9.176 1.00 89.12 203 GLY A CA 1
ATOM 1551 C C . GLY A 1 203 ? -16.812 -2.592 8.003 1.00 89.12 203 GLY A C 1
ATOM 1552 O O . GLY A 1 203 ? -17.863 -2.822 7.413 1.00 89.12 203 GLY A O 1
ATOM 1553 N N . ALA A 1 204 ? -15.940 -1.655 7.616 1.00 92.00 204 ALA A N 1
ATOM 1554 C CA . ALA A 1 204 ? -16.086 -0.767 6.458 1.00 92.00 204 ALA A CA 1
ATOM 1555 C C . ALA A 1 204 ? -15.599 -1.359 5.118 1.00 92.00 204 ALA A C 1
ATOM 1557 O O . ALA A 1 204 ? -15.688 -0.704 4.084 1.00 92.00 204 ALA A O 1
ATOM 1558 N N . THR A 1 205 ? -15.109 -2.599 5.093 1.00 93.44 205 THR A N 1
ATOM 1559 C CA . THR A 1 205 ? -14.718 -3.301 3.862 1.00 93.44 205 THR A CA 1
ATOM 1560 C C . THR A 1 205 ? -15.899 -4.102 3.316 1.00 93.44 205 THR A C 1
ATOM 1562 O O . THR A 1 205 ? -16.368 -5.045 3.951 1.00 93.44 205 THR A O 1
ATOM 1565 N N . SER A 1 206 ? -16.367 -3.773 2.112 1.00 93.00 206 SER A N 1
ATOM 1566 C CA . SER A 1 206 ? -17.637 -4.277 1.559 1.00 93.00 206 SER A CA 1
ATOM 1567 C C . SER A 1 206 ? -17.747 -5.803 1.476 1.00 93.00 206 SER A C 1
ATOM 1569 O O . SER A 1 206 ? -18.797 -6.362 1.802 1.00 93.00 206 SER A O 1
ATOM 1571 N N . ASN A 1 207 ? -16.656 -6.498 1.134 1.00 90.44 207 ASN A N 1
ATOM 1572 C CA . ASN A 1 207 ? -16.646 -7.944 0.898 1.00 90.44 207 ASN A CA 1
ATOM 1573 C C . ASN A 1 207 ? -17.140 -8.752 2.129 1.00 90.44 207 ASN A C 1
ATOM 1575 O O . ASN A 1 207 ? -16.417 -8.849 3.131 1.00 90.44 207 ASN A O 1
ATOM 1579 N N . PRO A 1 208 ? -18.318 -9.409 2.052 1.00 88.50 208 PRO A N 1
ATOM 1580 C C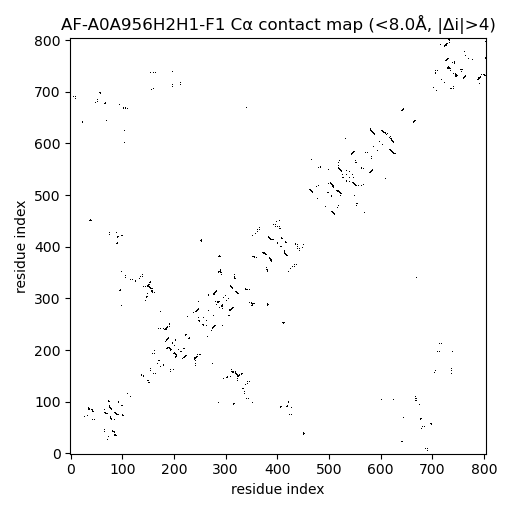A . PRO A 1 208 ? -18.895 -10.139 3.183 1.00 88.50 208 PRO A CA 1
ATOM 1581 C C . PRO A 1 208 ? -18.035 -11.311 3.669 1.00 88.50 208 PRO A C 1
ATOM 1583 O O . PRO A 1 208 ? -17.971 -11.574 4.870 1.00 88.50 208 PRO A O 1
ATOM 1586 N N . ALA A 1 209 ? -17.323 -11.994 2.766 1.00 87.25 209 ALA A N 1
ATOM 1587 C CA . ALA A 1 209 ? -16.460 -13.118 3.125 1.00 87.25 209 ALA A CA 1
ATOM 1588 C C . ALA A 1 209 ? -15.281 -12.675 4.004 1.00 87.25 209 ALA A C 1
ATOM 1590 O O . ALA A 1 209 ? -14.884 -13.402 4.914 1.00 87.25 209 ALA A O 1
ATOM 1591 N N . LYS A 1 210 ? -14.754 -11.460 3.784 1.00 84.44 210 LYS A N 1
ATOM 1592 C CA . LYS A 1 210 ? -13.686 -10.882 4.618 1.00 84.44 210 LYS A CA 1
ATOM 1593 C C . LYS A 1 210 ? -14.199 -10.481 6.012 1.00 84.44 210 LYS A C 1
ATOM 1595 O O . LYS A 1 210 ? -13.448 -10.602 6.977 1.00 84.44 210 LYS A O 1
ATOM 1600 N N . ARG A 1 211 ? -15.464 -10.051 6.121 1.00 85.31 211 ARG A N 1
ATOM 1601 C CA . ARG A 1 211 ? -16.114 -9.596 7.368 1.00 85.31 211 ARG A CA 1
ATOM 1602 C C . ARG A 1 211 ? -16.707 -10.708 8.234 1.00 85.31 211 ARG A C 1
ATOM 1604 O O . ARG A 1 211 ? -17.071 -10.453 9.381 1.00 85.31 211 ARG A O 1
ATOM 1611 N N . LYS A 1 212 ? -16.846 -11.927 7.705 1.00 80.50 212 LYS A N 1
ATOM 1612 C CA . LYS A 1 212 ? -17.541 -13.025 8.389 1.00 80.50 212 LYS A CA 1
ATOM 1613 C C . LYS A 1 212 ? -17.018 -13.228 9.817 1.00 80.50 212 LYS A C 1
ATOM 1615 O O . LYS A 1 212 ? -15.829 -13.446 10.031 1.00 80.50 212 LYS A O 1
ATOM 1620 N N . GLY A 1 213 ? -17.937 -13.180 10.780 1.00 71.00 213 GLY A N 1
ATOM 1621 C CA . GLY A 1 213 ? -17.678 -13.469 12.188 1.00 71.00 213 GLY A CA 1
ATOM 1622 C C . GLY A 1 213 ? -17.128 -12.305 13.009 1.00 71.00 213 GLY A C 1
ATOM 1623 O O . GLY A 1 213 ? -17.276 -12.347 14.214 1.00 71.00 213 GLY A O 1
ATOM 1624 N N . VAL A 1 214 ? -16.575 -11.245 12.421 1.00 73.06 214 VAL A N 1
ATOM 1625 C CA . VAL A 1 214 ? -15.800 -10.210 13.151 1.00 73.06 214 VAL A CA 1
ATOM 1626 C C . VAL A 1 214 ? -16.483 -8.851 13.252 1.00 73.06 214 VAL A C 1
ATOM 1628 O O . VAL A 1 214 ? -15.878 -7.859 13.634 1.00 73.06 214 VAL A O 1
ATOM 1631 N N . VAL A 1 215 ? -17.759 -8.806 12.902 1.00 72.69 215 VAL A N 1
ATOM 1632 C CA . VAL A 1 215 ? -18.569 -7.596 12.951 1.00 72.69 215 VAL A CA 1
ATOM 1633 C C . VAL A 1 215 ? -19.025 -7.343 14.391 1.00 72.69 215 VAL A C 1
ATOM 1635 O O . VAL A 1 215 ? -19.640 -8.222 14.997 1.00 72.69 215 VAL A O 1
ATOM 1638 N N . LEU A 1 216 ? -18.724 -6.156 14.927 1.00 76.56 216 LEU A N 1
ATOM 1639 C CA . LEU A 1 216 ? -19.225 -5.706 16.226 1.00 76.56 216 LEU A CA 1
ATOM 1640 C C . LEU A 1 216 ? -20.649 -5.145 16.086 1.00 76.56 216 LEU A C 1
ATOM 1642 O O . LEU A 1 216 ? -20.833 -4.181 15.333 1.00 76.56 216 LEU A O 1
ATOM 1646 N N . PRO A 1 217 ? -21.632 -5.685 16.831 1.00 80.00 217 PRO A N 1
ATOM 1647 C CA . PRO A 1 217 ? -22.985 -5.149 16.858 1.00 80.00 217 PRO A CA 1
ATOM 1648 C C . PRO A 1 217 ? -23.015 -3.646 17.150 1.00 80.00 217 PRO A C 1
ATOM 1650 O O . PRO A 1 217 ? -22.421 -3.187 18.123 1.00 80.00 217 PRO A O 1
ATOM 1653 N N . GLY A 1 218 ? -23.699 -2.875 16.304 1.00 83.69 218 GLY A N 1
ATOM 1654 C CA . GLY A 1 218 ? -23.848 -1.423 16.465 1.00 83.69 218 GLY A CA 1
ATOM 1655 C C . GLY A 1 218 ? -22.712 -0.577 15.881 1.00 83.69 218 GLY A C 1
ATOM 1656 O O . GLY A 1 218 ? -22.894 0.627 15.711 1.00 83.69 218 GLY A O 1
ATOM 1657 N N . PHE A 1 219 ? -21.584 -1.184 15.507 1.00 86.50 219 PHE A N 1
ATOM 1658 C CA . PHE A 1 219 ? -20.441 -0.508 14.873 1.00 86.50 219 PHE A CA 1
ATOM 1659 C C . PHE A 1 219 ? -20.271 -0.908 13.403 1.00 86.50 219 PHE A C 1
ATOM 1661 O O . PHE A 1 219 ? -19.246 -0.627 12.780 1.00 86.50 219 PHE A O 1
ATOM 1668 N N . GLU A 1 220 ? -21.268 -1.584 12.826 1.00 86.38 220 GLU A N 1
ATOM 1669 C CA . GLU A 1 220 ? -21.209 -2.003 11.431 1.00 86.38 220 GLU A CA 1
ATOM 1670 C C . GLU A 1 220 ? -21.299 -0.802 10.496 1.00 86.38 220 GLU A C 1
ATOM 1672 O O . GLU A 1 220 ? -22.166 0.066 10.664 1.00 86.38 220 GLU A O 1
ATOM 1677 N N . ALA A 1 221 ? -20.461 -0.802 9.459 1.00 91.56 221 ALA A N 1
ATOM 1678 C CA . ALA A 1 221 ? -20.623 0.146 8.376 1.00 91.56 221 ALA A CA 1
ATOM 1679 C C . ALA A 1 221 ? -21.918 -0.127 7.601 1.00 91.56 221 ALA A C 1
ATOM 1681 O O . ALA A 1 221 ? -22.373 -1.269 7.475 1.00 91.56 221 ALA A O 1
ATOM 1682 N N . VAL A 1 222 ? -22.490 0.938 7.056 1.00 94.25 222 VAL A N 1
ATOM 1683 C CA . VAL A 1 222 ? -23.613 0.873 6.123 1.00 94.25 222 VAL A CA 1
ATOM 1684 C C . VAL A 1 222 ? -23.052 1.056 4.725 1.00 94.25 222 VAL A C 1
ATOM 1686 O O . VAL A 1 222 ? -22.384 2.053 4.459 1.00 94.25 222 VAL A O 1
ATOM 1689 N N . PHE A 1 223 ? -23.299 0.082 3.853 1.00 95.31 223 PHE A N 1
ATOM 1690 C CA . PHE A 1 223 ? -22.812 0.118 2.481 1.00 95.31 223 PHE A CA 1
ATOM 1691 C C . PHE A 1 223 ? -23.849 0.767 1.575 1.00 95.31 223 PHE A C 1
ATOM 1693 O O . PHE A 1 223 ? -24.988 0.313 1.487 1.00 95.31 223 PHE A O 1
ATOM 1700 N N . CYS A 1 224 ? -23.440 1.859 0.944 1.00 95.94 224 CYS A N 1
ATOM 1701 C CA . CYS A 1 224 ? -24.208 2.564 -0.058 1.00 95.94 224 CYS A CA 1
ATOM 1702 C C . CYS A 1 224 ? -23.842 2.016 -1.446 1.00 95.94 224 CYS A C 1
ATOM 1704 O O . CYS A 1 224 ? -22.646 1.929 -1.765 1.00 95.94 224 CYS A O 1
ATOM 1706 N N . PRO A 1 225 ? -24.822 1.708 -2.313 1.00 94.38 225 PRO A N 1
ATOM 1707 C CA . PRO A 1 225 ? -24.519 1.519 -3.723 1.00 94.38 225 PRO A CA 1
ATOM 1708 C C . PRO A 1 225 ? -23.926 2.816 -4.283 1.00 94.38 225 PRO A C 1
ATOM 1710 O O . PRO A 1 225 ? -24.123 3.902 -3.738 1.00 94.38 225 PRO A O 1
ATOM 1713 N N . ARG A 1 226 ? -23.184 2.733 -5.387 1.00 93.44 226 ARG A N 1
ATOM 1714 C CA . ARG A 1 226 ? -22.584 3.905 -6.051 1.00 93.44 226 ARG A CA 1
ATOM 1715 C C . ARG A 1 226 ? -23.637 4.709 -6.831 1.00 93.44 226 ARG A C 1
ATOM 1717 O O . ARG A 1 226 ? -23.493 4.935 -8.026 1.00 93.44 226 ARG A O 1
ATOM 1724 N N . ASP A 1 227 ? -24.698 5.101 -6.135 1.00 94.62 227 ASP A N 1
ATOM 1725 C CA . ASP A 1 227 ? -25.859 5.836 -6.616 1.00 94.62 227 ASP A CA 1
ATOM 1726 C C . ASP A 1 227 ? -26.141 7.022 -5.681 1.00 94.62 227 ASP A C 1
ATOM 1728 O O . ASP A 1 227 ? -26.160 6.889 -4.456 1.00 94.62 227 ASP A O 1
ATOM 1732 N N . LEU A 1 228 ? -26.336 8.206 -6.263 1.00 92.88 228 LEU A N 1
ATOM 1733 C CA . LEU A 1 228 ? -26.494 9.443 -5.493 1.00 92.88 228 LEU A CA 1
ATOM 1734 C C . LEU A 1 228 ? -27.871 9.568 -4.831 1.00 92.88 228 LEU A C 1
ATOM 1736 O O . LEU A 1 228 ? -27.983 10.240 -3.804 1.00 92.88 228 LEU A O 1
ATOM 1740 N N . GLY A 1 229 ? -28.908 8.951 -5.403 1.00 94.44 229 GLY A N 1
ATOM 1741 C CA . GLY A 1 229 ? -30.240 8.916 -4.804 1.00 94.44 229 GLY A CA 1
ATOM 1742 C C . GLY A 1 229 ? -30.224 8.091 -3.523 1.00 94.44 229 GLY A C 1
ATOM 1743 O O . GLY A 1 229 ? -30.586 8.600 -2.463 1.00 94.44 229 GLY A O 1
ATOM 1744 N N . ALA A 1 230 ? -29.683 6.875 -3.610 1.00 95.19 230 ALA A N 1
ATOM 1745 C CA . ALA A 1 230 ? -29.494 5.988 -2.468 1.00 95.19 230 ALA A CA 1
ATOM 1746 C C . ALA A 1 230 ? -28.614 6.618 -1.379 1.00 95.19 230 ALA A C 1
ATOM 1748 O O . ALA A 1 230 ? -28.922 6.496 -0.195 1.00 95.19 230 ALA A O 1
ATOM 1749 N N . LEU A 1 231 ? -27.547 7.333 -1.758 1.00 95.38 231 LEU A N 1
ATOM 1750 C CA . LEU A 1 231 ? -26.696 8.034 -0.795 1.00 95.38 231 LEU A CA 1
ATOM 1751 C C . LEU A 1 231 ? -27.480 9.079 0.001 1.00 95.38 231 LEU A C 1
ATOM 1753 O O . LEU A 1 231 ? -27.377 9.118 1.225 1.00 95.38 231 LEU A O 1
ATOM 1757 N N . ARG A 1 232 ? -28.254 9.929 -0.683 1.00 94.75 232 ARG A N 1
ATOM 1758 C CA . ARG A 1 232 ? -29.052 10.974 -0.027 1.00 94.75 232 ARG A CA 1
ATOM 1759 C C . ARG A 1 232 ? -30.111 10.367 0.886 1.00 94.75 232 ARG A C 1
ATOM 1761 O O . ARG A 1 232 ? -30.202 10.768 2.039 1.00 94.75 232 ARG A O 1
ATOM 1768 N N . GLU A 1 233 ? -30.830 9.357 0.404 1.00 95.38 233 GLU A N 1
ATOM 1769 C CA . GLU A 1 233 ? -31.836 8.642 1.191 1.00 95.38 233 GLU A CA 1
ATOM 1770 C C . GLU A 1 233 ? -31.232 8.013 2.454 1.00 95.38 233 GLU A C 1
ATOM 1772 O O . GLU A 1 233 ? -31.761 8.201 3.549 1.00 95.38 233 GLU A O 1
ATOM 1777 N N . LEU A 1 234 ? -30.094 7.321 2.330 1.00 95.38 234 LEU A N 1
ATOM 1778 C CA . LEU A 1 234 ? -29.404 6.717 3.470 1.00 95.38 234 LEU A CA 1
ATOM 1779 C C . LEU A 1 234 ? -28.950 7.766 4.483 1.00 95.38 234 LEU A C 1
ATOM 1781 O O . LEU A 1 234 ? -29.156 7.584 5.685 1.00 95.38 234 LEU A O 1
ATOM 1785 N N . LEU A 1 235 ? -28.334 8.851 4.008 1.00 94.50 235 LEU A N 1
ATOM 1786 C CA . LEU A 1 235 ? -27.868 9.930 4.872 1.00 94.50 235 LEU A CA 1
ATOM 1787 C C . LEU A 1 235 ? -29.028 10.623 5.594 1.00 94.50 235 LEU A C 1
ATOM 1789 O O . LEU A 1 235 ? -28.868 10.959 6.762 1.00 94.50 235 LEU A O 1
ATOM 1793 N N . ASP A 1 236 ? -30.183 10.794 4.951 1.00 92.81 236 ASP A N 1
ATOM 1794 C CA . ASP A 1 236 ? -31.351 11.449 5.553 1.00 92.81 236 ASP A CA 1
ATOM 1795 C C . ASP A 1 236 ? -32.092 10.530 6.529 1.00 92.81 236 ASP A C 1
ATOM 1797 O O . ASP A 1 236 ? -32.433 10.944 7.638 1.00 92.81 236 ASP A O 1
ATOM 1801 N N . ALA A 1 237 ? -32.287 9.261 6.167 1.00 94.50 237 ALA A N 1
ATOM 1802 C CA . ALA A 1 237 ? -32.997 8.297 7.003 1.00 94.50 237 ALA A CA 1
ATOM 1803 C C . ALA A 1 237 ? -32.213 7.904 8.268 1.00 94.50 237 ALA A C 1
ATOM 1805 O O . ALA A 1 237 ? -32.814 7.488 9.259 1.00 94.50 237 ALA A O 1
ATOM 1806 N N . ARG A 1 238 ? -30.875 8.000 8.236 1.00 93.00 238 ARG A N 1
ATOM 1807 C CA . ARG A 1 238 ? -29.980 7.468 9.282 1.00 93.00 238 ARG A CA 1
ATOM 1808 C C . ARG A 1 238 ? -28.925 8.472 9.758 1.00 93.00 238 ARG A C 1
ATOM 1810 O O . ARG A 1 238 ? -27.904 8.079 10.320 1.00 93.00 238 ARG A O 1
ATOM 1817 N N . ALA A 1 239 ? -29.168 9.775 9.584 1.00 83.94 239 ALA A N 1
ATOM 1818 C CA . ALA A 1 239 ? -28.220 10.853 9.910 1.00 83.94 239 ALA A CA 1
ATOM 1819 C C . ALA A 1 239 ? -27.644 10.783 11.339 1.00 83.94 239 ALA A C 1
ATOM 1821 O O . ALA A 1 239 ? -26.485 11.129 11.573 1.00 83.94 239 ALA A O 1
ATOM 1822 N N . GLY A 1 240 ? -28.456 10.344 12.307 1.00 89.88 240 GLY A N 1
ATOM 1823 C CA . GLY A 1 240 ? -28.061 10.211 13.713 1.00 89.88 240 GLY A CA 1
ATOM 1824 C C . GLY A 1 240 ? -27.131 9.032 14.010 1.00 89.88 240 GLY A C 1
ATOM 1825 O O . GLY A 1 240 ? -26.604 8.956 15.114 1.00 89.88 240 GLY A O 1
ATOM 1826 N N . GLU A 1 241 ? -26.914 8.128 13.053 1.00 93.94 241 GLU A N 1
ATOM 1827 C CA . GLU A 1 241 ? -26.068 6.943 13.228 1.00 93.94 241 GLU A CA 1
ATOM 1828 C C . GLU A 1 241 ? -24.643 7.146 12.696 1.00 93.94 241 GLU A C 1
ATOM 1830 O O . GLU A 1 241 ? -23.716 6.467 13.147 1.00 93.94 241 GLU A O 1
ATOM 1835 N N . PHE A 1 242 ? -24.453 8.065 11.743 1.00 95.56 242 PHE A N 1
ATOM 1836 C CA . PHE A 1 242 ? -23.188 8.229 11.029 1.00 95.56 242 PHE A CA 1
ATOM 1837 C C . PHE A 1 242 ? -22.279 9.276 11.661 1.00 95.56 242 PHE A C 1
ATOM 1839 O O . PHE A 1 242 ? -22.702 10.409 11.881 1.00 95.56 242 PHE A O 1
ATOM 1846 N N . TYR A 1 243 ? -21.008 8.923 11.872 1.00 95.31 243 TYR A N 1
ATOM 1847 C CA . TYR A 1 243 ? -19.962 9.888 12.242 1.00 95.31 243 TYR A CA 1
ATOM 1848 C C . TYR A 1 243 ? -18.965 10.195 11.114 1.00 95.31 243 TYR A C 1
ATOM 1850 O O . TYR A 1 243 ? -18.163 11.114 11.253 1.00 95.31 243 TYR A O 1
ATOM 1858 N N . ALA A 1 244 ? -18.989 9.439 10.013 1.00 97.12 244 ALA A N 1
ATOM 1859 C CA . ALA A 1 244 ? -18.151 9.688 8.842 1.00 97.12 244 ALA A CA 1
ATOM 1860 C C . ALA A 1 244 ? -18.708 8.998 7.587 1.00 97.12 244 ALA A C 1
ATOM 1862 O O . ALA A 1 244 ? -19.382 7.965 7.677 1.00 97.12 244 ALA A O 1
ATOM 1863 N N . VAL A 1 245 ? -18.347 9.538 6.422 1.00 98.25 245 VAL A N 1
ATOM 1864 C CA . VAL A 1 245 ? -18.369 8.834 5.131 1.00 98.25 245 VAL A CA 1
ATOM 1865 C C . VAL A 1 245 ? -16.933 8.520 4.730 1.00 98.25 245 VAL A C 1
ATOM 1867 O O . VAL A 1 245 ? -16.088 9.411 4.780 1.00 98.25 245 VAL A O 1
ATOM 1870 N N . ILE A 1 246 ? -16.653 7.286 4.313 1.00 98.56 246 ILE A N 1
ATOM 1871 C CA . ILE A 1 246 ? -15.341 6.876 3.794 1.00 98.56 246 ILE A CA 1
ATOM 1872 C C . ILE A 1 246 ? -15.459 6.344 2.363 1.00 98.56 246 ILE A C 1
ATOM 1874 O O . ILE A 1 246 ? -16.381 5.590 2.043 1.00 98.56 246 ILE A O 1
ATOM 1878 N N . VAL A 1 247 ? -14.540 6.755 1.485 1.00 98.38 247 VAL A N 1
ATOM 1879 C CA . VAL A 1 247 ? -14.550 6.376 0.065 1.00 98.38 247 VAL A CA 1
ATOM 1880 C C . VAL A 1 247 ? -13.137 6.268 -0.508 1.00 98.38 247 VAL A C 1
ATOM 1882 O O . VAL A 1 247 ? -12.282 7.098 -0.222 1.00 98.38 247 VAL A O 1
ATOM 1885 N N . GLU A 1 248 ? -12.894 5.263 -1.349 1.00 98.50 248 GLU A N 1
ATOM 1886 C CA . GLU A 1 248 ? -11.716 5.217 -2.226 1.00 98.50 248 GLU A CA 1
ATOM 1887 C C . GLU A 1 248 ? -12.042 5.956 -3.537 1.00 98.50 248 GLU A C 1
ATOM 1889 O O . GLU A 1 248 ? -13.075 5.654 -4.141 1.00 98.50 248 GLU A O 1
ATOM 1894 N N . PRO A 1 249 ? -11.186 6.854 -4.058 1.00 97.38 249 PRO A N 1
ATOM 1895 C CA . PRO A 1 249 ? -11.448 7.505 -5.344 1.00 97.38 249 PRO A CA 1
ATOM 1896 C C . PRO A 1 249 ? -11.336 6.524 -6.528 1.00 97.38 249 PRO A C 1
ATOM 1898 O O . PRO A 1 249 ? -11.986 6.692 -7.562 1.00 97.38 249 PRO A O 1
ATOM 1901 N N . MET A 1 250 ? -10.556 5.456 -6.356 1.00 96.81 250 MET A N 1
ATOM 1902 C CA . MET A 1 250 ? -10.559 4.270 -7.207 1.00 96.81 250 MET A CA 1
ATOM 1903 C C . MET A 1 250 ? -10.615 3.036 -6.310 1.00 96.81 250 MET A C 1
ATOM 1905 O O . MET A 1 250 ? -9.685 2.783 -5.547 1.00 96.81 250 MET A O 1
ATOM 1909 N N . MET A 1 251 ? -11.713 2.280 -6.388 1.00 95.94 251 MET A N 1
ATOM 1910 C CA . MET A 1 251 ? -11.918 1.080 -5.573 1.00 95.94 251 MET A CA 1
ATOM 1911 C C . MET A 1 251 ? -11.037 -0.044 -6.095 1.00 95.94 251 MET A C 1
ATOM 1913 O O . MET A 1 251 ? -11.368 -0.728 -7.070 1.00 95.94 251 MET A O 1
ATOM 1917 N N . ALA A 1 252 ? -9.897 -0.237 -5.445 1.00 93.69 252 ALA A N 1
ATOM 1918 C CA . ALA A 1 252 ? -8.861 -1.089 -5.996 1.00 93.69 252 ALA A CA 1
ATOM 1919 C C . ALA A 1 252 ? -9.209 -2.575 -5.877 1.00 93.69 252 ALA A C 1
ATOM 1921 O O . ALA A 1 252 ? -9.100 -3.326 -6.842 1.00 93.69 252 ALA A O 1
ATOM 1922 N N . GLU A 1 253 ? -9.612 -3.032 -4.690 1.00 93.81 253 GLU A N 1
ATOM 1923 C CA . GLU A 1 253 ? -9.957 -4.445 -4.461 1.00 93.81 253 GLU A CA 1
ATOM 1924 C C . GLU A 1 253 ? -11.296 -4.831 -5.100 1.00 93.81 253 GLU A C 1
ATOM 1926 O O . GLU A 1 253 ? -11.466 -5.981 -5.508 1.00 93.81 253 GLU A O 1
ATOM 1931 N N . GLY A 1 254 ? -12.225 -3.876 -5.207 1.00 93.44 254 GLY A N 1
ATOM 1932 C CA . GLY A 1 254 ? -13.565 -4.068 -5.764 1.00 93.44 254 GLY A CA 1
ATOM 1933 C C . GLY A 1 254 ? -13.619 -4.292 -7.275 1.00 93.44 254 GLY A C 1
ATOM 1934 O O . GLY A 1 254 ? -14.697 -4.560 -7.793 1.00 93.44 254 GLY A O 1
ATOM 1935 N N . GLY A 1 255 ? -12.485 -4.202 -7.976 1.00 95.38 255 GLY A N 1
ATOM 1936 C CA . GLY A 1 255 ? -12.404 -4.402 -9.428 1.00 95.38 255 GLY A CA 1
ATOM 1937 C C . GLY A 1 255 ? -11.752 -3.247 -10.185 1.00 95.38 255 GLY A C 1
ATOM 1938 O O . GLY A 1 255 ? -12.091 -3.025 -11.343 1.00 95.38 255 GLY A O 1
ATOM 1939 N N . ASP A 1 256 ? -10.839 -2.490 -9.567 1.00 97.06 256 ASP A N 1
ATOM 1940 C CA . ASP A 1 256 ? -10.222 -1.306 -10.190 1.00 97.06 256 ASP A CA 1
ATOM 1941 C C . ASP A 1 256 ? -11.260 -0.281 -10.675 1.00 97.06 256 ASP A C 1
ATOM 1943 O O . ASP A 1 256 ? -11.214 0.206 -11.803 1.00 97.06 256 ASP A O 1
ATOM 1947 N N . VAL A 1 257 ? -12.251 0.031 -9.840 1.00 96.56 257 VAL A N 1
ATOM 1948 C CA . VAL A 1 257 ? -13.373 0.876 -10.261 1.00 96.56 257 VAL A CA 1
ATOM 1949 C C . VAL A 1 257 ? -13.054 2.350 -10.036 1.00 96.56 257 VAL A C 1
ATOM 1951 O O . VAL A 1 257 ? -13.006 2.812 -8.900 1.00 96.56 257 VAL A O 1
ATOM 1954 N N . HIS A 1 258 ? -12.851 3.096 -11.123 1.00 96.75 258 HIS A N 1
ATOM 1955 C CA . HIS A 1 258 ? -12.589 4.535 -11.080 1.00 96.75 258 HIS A CA 1
ATOM 1956 C C . HIS A 1 258 ? -13.899 5.287 -10.816 1.00 96.75 258 HIS A C 1
ATOM 1958 O O . HIS A 1 258 ? -14.822 5.219 -11.632 1.00 96.75 258 HIS A O 1
ATOM 1964 N N . LEU A 1 259 ? -13.995 6.007 -9.696 1.00 96.75 259 LEU A N 1
ATOM 1965 C CA . LEU A 1 259 ? -15.148 6.866 -9.441 1.00 96.75 259 LEU A CA 1
ATOM 1966 C C . LEU A 1 259 ? -15.001 8.171 -10.228 1.00 96.75 259 LEU A C 1
ATOM 1968 O O . LEU A 1 259 ? -13.930 8.776 -10.271 1.00 96.75 259 LEU A O 1
ATOM 1972 N N . SER A 1 260 ? -16.088 8.596 -10.871 1.00 95.94 260 SER A N 1
ATOM 1973 C CA . SER A 1 260 ? -16.120 9.847 -11.630 1.00 95.94 260 SER A CA 1
ATOM 1974 C C . SER A 1 260 ? -15.974 11.056 -10.707 1.00 95.94 260 SER A C 1
ATOM 1976 O O . SER A 1 260 ? -16.458 11.030 -9.569 1.00 95.94 260 SER A O 1
ATOM 1978 N N . ARG A 1 261 ? -15.421 12.146 -11.242 1.00 96.75 261 ARG A N 1
ATOM 1979 C CA . ARG A 1 261 ? -15.358 13.444 -10.566 1.00 96.75 261 ARG A CA 1
ATOM 1980 C C . ARG A 1 261 ? -16.733 13.892 -10.066 1.00 96.75 261 ARG A C 1
ATOM 1982 O O . ARG A 1 261 ? -16.851 14.336 -8.931 1.00 96.75 261 ARG A O 1
ATOM 1989 N N . GLU A 1 262 ? -17.762 13.751 -10.895 1.00 96.62 262 GLU A N 1
ATOM 1990 C CA . GLU A 1 262 ? -19.131 14.203 -10.627 1.00 96.62 262 GLU A CA 1
ATOM 1991 C C . GLU A 1 262 ? -19.726 13.476 -9.419 1.00 96.62 262 GLU A C 1
ATOM 1993 O O . GLU A 1 262 ? -20.300 14.103 -8.531 1.00 96.62 262 GLU A O 1
ATOM 1998 N N . PHE A 1 263 ? -19.534 12.156 -9.355 1.00 97.38 263 PHE A N 1
ATOM 1999 C CA . PHE A 1 263 ? -19.957 11.348 -8.216 1.00 97.38 263 PHE A CA 1
ATOM 2000 C C . PHE A 1 263 ? -19.268 11.789 -6.921 1.00 97.38 263 PHE A C 1
ATOM 2002 O O . PHE A 1 263 ? -19.949 12.074 -5.940 1.00 97.38 263 PHE A O 1
ATOM 2009 N N . LEU A 1 264 ? -17.935 11.893 -6.907 1.00 97.94 264 LEU A N 1
ATOM 2010 C CA . LEU A 1 264 ? -17.192 12.270 -5.698 1.00 97.94 264 LEU A CA 1
ATOM 2011 C C . LEU A 1 264 ? -17.485 13.704 -5.244 1.00 97.94 264 LEU A C 1
ATOM 2013 O O . LEU A 1 264 ? -17.595 13.955 -4.043 1.00 97.94 264 LEU A O 1
ATOM 2017 N N . LEU A 1 265 ? -17.686 14.625 -6.189 1.00 97.25 265 LEU A N 1
ATOM 2018 C CA . LEU A 1 265 ? -18.150 15.979 -5.901 1.00 97.25 265 LEU A CA 1
ATOM 2019 C C . LEU A 1 265 ? -19.527 15.962 -5.223 1.00 97.25 265 LEU A C 1
ATOM 2021 O O . LEU A 1 265 ? -19.724 16.632 -4.212 1.00 97.25 265 LEU A O 1
ATOM 2025 N N . ALA A 1 266 ? -20.463 15.159 -5.730 1.00 96.94 266 ALA A N 1
ATOM 2026 C CA . ALA A 1 266 ? -21.786 15.023 -5.131 1.00 96.94 266 ALA A CA 1
ATOM 2027 C C . ALA A 1 266 ? -21.743 14.354 -3.743 1.00 96.94 266 ALA A C 1
ATOM 2029 O O . ALA A 1 266 ? -22.492 14.767 -2.857 1.00 96.94 266 ALA A O 1
ATOM 2030 N N . VAL A 1 267 ? -20.843 13.387 -3.514 1.00 97.94 267 VAL A N 1
ATOM 2031 C CA . VAL A 1 267 ? -20.586 12.827 -2.173 1.00 97.94 267 VAL A CA 1
ATOM 2032 C C . VAL A 1 267 ? -20.103 13.927 -1.225 1.00 97.94 267 VAL A C 1
ATOM 2034 O O . VAL A 1 267 ? -20.671 14.092 -0.147 1.00 97.94 267 VAL A O 1
ATOM 2037 N N . ARG A 1 268 ? -19.095 14.715 -1.627 1.00 97.38 268 ARG A N 1
ATOM 2038 C CA . ARG A 1 268 ? -18.570 15.832 -0.822 1.00 97.38 268 ARG A CA 1
ATOM 2039 C C . ARG A 1 268 ? -19.642 16.876 -0.522 1.00 97.38 268 ARG A C 1
ATOM 2041 O O . ARG A 1 268 ? -19.705 17.359 0.605 1.00 97.38 268 ARG A O 1
ATOM 2048 N N . GLN A 1 269 ? -20.488 17.217 -1.491 1.00 96.81 269 GLN A N 1
ATOM 2049 C CA . GLN A 1 269 ? -21.592 18.144 -1.265 1.00 96.81 269 GLN A CA 1
ATOM 2050 C C . GLN A 1 269 ? -22.586 17.578 -0.240 1.00 96.81 269 GLN A C 1
ATOM 2052 O O . GLN A 1 269 ? -22.908 18.252 0.738 1.00 96.81 269 GLN A O 1
ATOM 2057 N N . ALA A 1 270 ? -23.015 16.324 -0.414 1.00 96.50 270 ALA A N 1
ATOM 2058 C CA . ALA A 1 270 ? -23.974 15.681 0.481 1.00 96.50 270 ALA A CA 1
ATOM 2059 C C . ALA A 1 270 ? -23.461 15.585 1.927 1.00 96.50 270 ALA A C 1
ATOM 2061 O O . ALA A 1 270 ? -24.243 15.749 2.868 1.00 96.50 270 ALA A O 1
ATOM 2062 N N . THR A 1 271 ? -22.157 15.347 2.108 1.00 96.50 271 THR A N 1
ATOM 2063 C CA . THR A 1 271 ? -21.526 15.298 3.432 1.00 96.50 271 THR A CA 1
ATOM 2064 C C . THR A 1 271 ? -21.446 16.684 4.070 1.00 96.50 271 THR A C 1
ATOM 2066 O O . THR A 1 271 ? -21.814 16.834 5.234 1.00 96.50 271 THR A O 1
ATOM 2069 N N . ARG A 1 272 ? -21.064 17.722 3.308 1.00 95.06 272 ARG A N 1
ATOM 2070 C CA . ARG A 1 272 ? -21.020 19.113 3.801 1.00 95.06 272 ARG A CA 1
ATOM 2071 C C . ARG A 1 272 ? -22.375 19.633 4.246 1.00 95.06 272 ARG A C 1
ATOM 2073 O O . ARG A 1 272 ? -22.469 20.192 5.333 1.00 95.06 272 ARG A O 1
ATOM 2080 N N . GLU A 1 273 ? -23.414 19.424 3.439 1.00 94.81 273 GLU A N 1
ATOM 2081 C CA . GLU A 1 273 ? -24.790 19.849 3.748 1.00 94.81 273 GLU A CA 1
ATOM 2082 C C . GLU A 1 273 ? -25.281 19.323 5.107 1.00 94.81 273 GLU A C 1
ATOM 2084 O O . GLU A 1 273 ? -26.154 19.924 5.727 1.00 94.81 273 GLU A O 1
ATOM 2089 N N . ARG A 1 274 ? -24.711 18.207 5.577 1.00 93.06 274 ARG A N 1
ATOM 2090 C CA . ARG A 1 274 ? -25.094 17.515 6.814 1.00 93.06 274 ARG A CA 1
ATOM 2091 C C . ARG A 1 274 ? -24.063 17.655 7.936 1.00 93.06 274 ARG A C 1
ATOM 2093 O O . ARG A 1 274 ? -24.242 17.043 8.985 1.00 93.06 274 ARG A O 1
ATOM 2100 N N . GLY A 1 275 ? -22.984 18.414 7.724 1.00 93.50 275 GLY A N 1
ATOM 2101 C CA . GLY A 1 275 ? -21.879 18.517 8.683 1.00 93.50 275 GLY A CA 1
ATOM 2102 C C . GLY A 1 275 ? -21.200 17.173 8.975 1.00 93.50 275 GLY A C 1
ATOM 2103 O O . GLY A 1 275 ? -20.670 16.976 10.063 1.00 93.50 275 GLY A O 1
ATOM 2104 N N . LEU A 1 276 ? -21.254 16.226 8.035 1.00 95.94 276 LEU A N 1
ATOM 2105 C CA . LEU A 1 276 ? -20.677 14.896 8.190 1.00 95.94 276 LEU A CA 1
ATOM 2106 C C . LEU A 1 276 ? -19.257 14.888 7.598 1.00 95.94 276 LEU A C 1
ATOM 2108 O O . LEU A 1 276 ? -19.091 15.276 6.441 1.00 95.94 276 LEU A O 1
ATOM 2112 N N . PRO A 1 277 ? -18.230 14.438 8.335 1.00 97.75 277 PRO A N 1
ATOM 2113 C CA . PRO A 1 277 ? -16.882 14.334 7.791 1.00 97.75 277 PRO A CA 1
ATOM 2114 C C . PRO A 1 277 ? -16.780 13.382 6.594 1.00 97.75 277 PRO A C 1
ATOM 2116 O O . PRO A 1 277 ? -17.309 12.265 6.630 1.00 97.75 277 PRO A O 1
ATOM 2119 N N . LEU A 1 278 ? -16.046 13.798 5.561 1.00 98.50 278 LEU A N 1
ATOM 2120 C CA . LEU A 1 278 ? -15.634 12.953 4.442 1.00 98.50 278 LEU A CA 1
ATOM 2121 C C . LEU A 1 278 ? -14.170 12.531 4.597 1.00 98.50 278 LEU A C 1
ATOM 2123 O O . LEU A 1 278 ? -13.271 13.372 4.633 1.00 98.50 278 LEU A O 1
ATOM 2127 N N . ILE A 1 279 ? -13.947 11.221 4.607 1.00 98.75 279 ILE A N 1
ATOM 2128 C CA . ILE A 1 279 ? -12.632 10.588 4.573 1.00 98.75 279 ILE A CA 1
ATOM 2129 C C . ILE A 1 279 ? -12.404 10.024 3.171 1.00 98.75 279 ILE A C 1
ATOM 2131 O O . ILE A 1 279 ? -13.192 9.210 2.682 1.00 98.75 279 ILE A O 1
ATOM 2135 N N . VAL A 1 280 ? -11.309 10.428 2.536 1.00 98.69 280 VAL A N 1
ATOM 2136 C CA . VAL A 1 280 ? -10.865 9.859 1.261 1.00 98.69 280 VAL A CA 1
ATOM 2137 C C . VAL A 1 280 ? -9.702 8.910 1.527 1.00 98.69 280 VAL A C 1
ATOM 2139 O O . VAL A 1 280 ? -8.633 9.317 1.981 1.00 98.69 280 VAL A O 1
ATOM 2142 N N . ASP A 1 281 ? -9.932 7.630 1.254 1.00 98.75 281 ASP A N 1
ATOM 2143 C CA . ASP A 1 281 ? -8.936 6.574 1.382 1.00 98.75 281 ASP A CA 1
ATOM 2144 C C . ASP A 1 281 ? -8.062 6.525 0.128 1.00 98.75 281 ASP A C 1
ATOM 2146 O O . ASP A 1 281 ? -8.446 5.973 -0.906 1.00 98.75 281 ASP A O 1
ATOM 2150 N N . GLU A 1 282 ? -6.871 7.109 0.230 1.00 98.31 282 GLU A N 1
ATOM 2151 C CA . GLU A 1 282 ? -5.850 7.093 -0.813 1.00 98.31 282 GLU A CA 1
ATOM 2152 C C . GLU A 1 282 ? -4.700 6.133 -0.485 1.00 98.31 282 GLU A C 1
ATOM 2154 O O . GLU A 1 282 ? -3.620 6.215 -1.077 1.00 98.31 282 GLU A O 1
ATOM 2159 N N . VAL A 1 283 ? -4.928 5.146 0.396 1.00 97.56 283 VAL A N 1
ATOM 2160 C CA . VAL A 1 283 ? -3.925 4.138 0.775 1.00 97.56 283 VAL A CA 1
ATOM 2161 C C . VAL A 1 283 ? -3.315 3.453 -0.445 1.00 97.56 283 VAL A C 1
ATOM 2163 O O . VAL A 1 283 ? -2.145 3.072 -0.408 1.00 97.56 283 VAL A O 1
ATOM 2166 N N . GLN A 1 284 ? -4.096 3.248 -1.511 1.00 96.06 284 GLN A N 1
ATOM 2167 C CA . GLN A 1 284 ? -3.619 2.643 -2.756 1.00 96.06 284 GLN A CA 1
ATOM 2168 C C . GLN A 1 284 ? -3.448 3.619 -3.921 1.00 96.06 284 GLN A C 1
ATOM 2170 O O . GLN A 1 284 ? -2.648 3.343 -4.812 1.00 96.06 284 GLN A O 1
ATOM 2175 N N . THR A 1 285 ? -4.210 4.709 -3.952 1.00 97.06 285 THR A N 1
ATOM 2176 C CA . THR A 1 285 ? -4.241 5.646 -5.084 1.00 97.06 285 THR A CA 1
ATOM 2177 C C . THR A 1 285 ? -3.245 6.786 -4.950 1.00 97.06 285 THR A C 1
ATOM 2179 O O . THR A 1 285 ? -2.784 7.295 -5.974 1.00 97.06 285 THR A O 1
ATOM 2182 N N . GLY A 1 286 ? -2.869 7.135 -3.719 1.00 95.81 286 GLY A N 1
ATOM 2183 C CA . GLY A 1 286 ? -1.884 8.166 -3.438 1.00 95.81 286 GLY A CA 1
ATOM 2184 C C . GLY A 1 286 ? -0.484 7.790 -3.919 1.00 95.81 286 GLY A C 1
ATOM 2185 O O . GLY A 1 286 ? -0.223 6.674 -4.393 1.00 95.81 286 GLY A O 1
ATOM 2186 N N . PHE A 1 287 ? 0.434 8.745 -3.777 1.00 96.12 287 PHE A N 1
ATOM 2187 C CA . PHE A 1 287 ? 1.826 8.631 -4.204 1.00 96.12 287 PHE A CA 1
ATOM 2188 C C . PHE A 1 287 ? 1.945 8.286 -5.693 1.00 96.12 287 PHE A C 1
ATOM 2190 O O . PHE A 1 287 ? 2.641 7.344 -6.081 1.00 96.12 287 PHE A O 1
ATOM 2197 N N . GLY A 1 288 ? 1.250 9.050 -6.540 1.00 94.69 288 GLY A N 1
ATOM 2198 C CA . GLY A 1 288 ? 1.502 9.056 -7.983 1.00 94.69 288 GLY A CA 1
ATOM 2199 C C . GLY A 1 288 ? 0.904 7.889 -8.762 1.00 94.69 288 GLY A C 1
ATOM 2200 O O . GLY A 1 288 ? 1.102 7.805 -9.970 1.00 94.69 288 GLY A O 1
ATOM 2201 N N . THR A 1 289 ? 0.162 6.982 -8.116 1.00 94.88 289 THR A N 1
ATOM 2202 C CA . THR A 1 289 ? -0.409 5.799 -8.788 1.00 94.88 289 THR A CA 1
ATOM 2203 C C . THR A 1 289 ? -1.281 6.195 -9.981 1.00 94.88 289 THR A C 1
ATOM 2205 O O . THR A 1 289 ? -1.160 5.605 -11.050 1.00 94.88 289 THR A O 1
ATOM 2208 N N . GLY A 1 290 ? -2.108 7.232 -9.816 1.00 94.62 290 GLY A N 1
ATOM 2209 C CA . GLY A 1 290 ? -2.914 7.816 -10.887 1.00 94.62 290 GLY A CA 1
ATOM 2210 C C . GLY A 1 290 ? -2.196 8.890 -11.714 1.00 94.62 290 GLY A C 1
ATOM 2211 O O . GLY A 1 290 ? -2.866 9.621 -12.428 1.00 94.62 290 GLY A O 1
ATOM 2212 N N . GLY A 1 291 ? -0.878 9.060 -11.607 1.00 91.81 291 GLY A N 1
ATOM 2213 C CA . GLY A 1 291 ? -0.097 10.100 -12.295 1.00 91.81 291 GLY A CA 1
ATOM 2214 C C . GLY A 1 291 ? 0.030 11.419 -11.519 1.00 91.81 291 GLY A C 1
ATOM 2215 O O . GLY A 1 291 ? 1.096 12.017 -11.514 1.00 91.81 291 GLY A O 1
ATOM 2216 N N . SER A 1 292 ? -1.004 11.846 -10.793 1.00 95.38 292 SER A N 1
ATOM 2217 C CA . SER A 1 292 ? -0.898 12.937 -9.805 1.00 95.38 292 SER A CA 1
ATOM 2218 C C . SER A 1 292 ? -0.532 12.385 -8.427 1.00 95.38 292 SER A C 1
ATOM 2220 O O . SER A 1 292 ? -0.843 11.225 -8.144 1.00 95.38 292 SER A O 1
ATOM 2222 N N . PHE A 1 293 ? 0.071 13.200 -7.547 1.00 97.19 293 PHE A N 1
ATOM 2223 C CA . PHE A 1 293 ? 0.423 12.755 -6.191 1.00 97.19 293 PHE A CA 1
ATOM 2224 C C . PHE A 1 293 ? -0.775 12.140 -5.449 1.00 97.19 293 PHE A C 1
ATOM 2226 O O . PHE A 1 293 ? -0.674 11.012 -4.966 1.00 97.19 293 PHE A O 1
ATOM 2233 N N . PHE A 1 294 ? -1.910 12.844 -5.429 1.00 98.00 294 PHE A N 1
ATOM 2234 C CA . PHE A 1 294 ? -3.203 12.341 -4.962 1.00 98.00 294 PHE A CA 1
ATOM 2235 C C . PHE A 1 294 ? -4.182 12.205 -6.126 1.00 98.00 294 PHE A C 1
ATOM 2237 O O . PHE A 1 294 ? -4.233 13.051 -7.025 1.00 98.00 294 PHE A O 1
ATOM 2244 N N . TRP A 1 295 ? -4.995 11.154 -6.102 1.00 97.38 295 TRP A N 1
ATOM 2245 C CA . TRP A 1 295 ? -6.033 10.927 -7.100 1.00 97.38 295 TRP A CA 1
ATOM 2246 C C . TRP A 1 295 ? -7.157 11.953 -6.991 1.00 97.38 295 TRP A C 1
ATOM 2248 O O . TRP A 1 295 ? -7.708 12.370 -8.007 1.00 97.38 295 TRP A O 1
ATOM 2258 N N . TRP A 1 296 ? -7.461 12.424 -5.782 1.00 97.12 296 TRP A N 1
ATOM 2259 C CA . TRP A 1 296 ? -8.393 13.528 -5.569 1.00 97.12 296 TRP A CA 1
ATOM 2260 C C . TRP A 1 296 ? -7.978 14.782 -6.355 1.00 97.12 296 TRP A C 1
ATOM 2262 O O . TRP A 1 296 ? -8.799 15.407 -7.032 1.00 97.12 296 TRP A O 1
ATOM 2272 N N . SER A 1 297 ? -6.679 15.095 -6.356 1.00 94.56 297 SER A N 1
ATOM 2273 C CA . SER A 1 297 ? -6.113 16.202 -7.133 1.00 94.56 297 SER A CA 1
ATOM 2274 C C . SER A 1 297 ? -6.182 15.948 -8.642 1.00 94.56 297 SER A C 1
ATOM 2276 O O . SER A 1 297 ? -6.505 16.871 -9.386 1.00 94.56 297 SER A O 1
ATOM 2278 N N . ARG A 1 298 ? -5.997 14.699 -9.109 1.00 95.19 298 ARG A N 1
ATOM 2279 C CA . ARG A 1 298 ? -6.201 14.329 -10.531 1.00 95.19 298 ARG A CA 1
ATOM 2280 C C . ARG A 1 298 ? -7.605 14.683 -11.026 1.00 95.19 298 ARG A C 1
ATOM 2282 O O . ARG A 1 298 ? -7.784 15.018 -12.192 1.00 95.19 298 ARG A O 1
ATOM 2289 N N . LEU A 1 299 ? -8.606 14.600 -10.153 1.00 96.62 299 LEU A N 1
ATOM 2290 C CA . LEU A 1 299 ? -9.995 14.921 -10.484 1.00 96.62 299 LEU A CA 1
ATOM 2291 C C . LEU A 1 299 ? -10.293 16.431 -10.444 1.00 96.62 299 LEU A C 1
ATOM 2293 O O . LEU A 1 299 ? -11.442 16.829 -10.637 1.00 96.62 299 LEU A O 1
ATOM 2297 N N . GLY A 1 300 ? -9.295 17.283 -10.188 1.00 95.56 300 GLY A N 1
ATOM 2298 C CA . GLY A 1 300 ? -9.489 18.729 -10.066 1.00 95.56 300 GLY A CA 1
ATOM 2299 C C . GLY A 1 300 ? -10.371 19.102 -8.871 1.00 95.56 300 GLY A C 1
ATOM 2300 O O . GLY A 1 300 ? -11.174 20.028 -8.964 1.00 95.56 300 GLY A O 1
ATOM 2301 N N . LEU A 1 301 ? -10.286 18.330 -7.781 1.00 95.31 301 LEU A N 1
ATOM 2302 C CA . LEU A 1 301 ? -11.019 18.562 -6.528 1.00 95.31 301 LEU A CA 1
ATOM 2303 C C . LEU A 1 301 ? -10.093 19.029 -5.388 1.00 95.31 301 LEU A C 1
ATOM 2305 O O . LEU A 1 301 ? -10.516 19.096 -4.236 1.00 95.31 301 LEU A O 1
ATOM 2309 N N . GLY A 1 302 ? -8.821 19.305 -5.699 1.00 90.88 302 GLY A N 1
ATOM 2310 C CA . GLY A 1 302 ? -7.787 19.633 -4.716 1.00 90.88 302 GLY A CA 1
ATOM 2311 C C . GLY A 1 302 ? -7.551 21.125 -4.469 1.00 90.88 302 GLY A C 1
ATOM 2312 O O . GLY A 1 302 ? -6.990 21.462 -3.438 1.00 90.88 302 GLY A O 1
ATOM 2313 N N . GLU A 1 303 ? -7.943 22.019 -5.378 1.00 92.94 303 GLU A N 1
ATOM 2314 C CA . GLU A 1 303 ? -7.577 23.446 -5.286 1.00 92.94 303 GLU A CA 1
ATOM 2315 C C . GLU A 1 303 ? -8.515 24.263 -4.390 1.00 92.94 303 GLU A C 1
ATOM 2317 O O . GLU A 1 303 ? -8.080 25.204 -3.732 1.00 92.94 303 GLU A O 1
ATOM 2322 N N . ASP A 1 304 ? -9.797 23.899 -4.351 1.00 94.69 304 ASP A N 1
ATOM 2323 C CA . ASP A 1 304 ? -10.807 24.578 -3.544 1.00 94.69 304 ASP A CA 1
ATOM 2324 C C . ASP A 1 304 ? -10.901 23.922 -2.151 1.00 94.69 304 ASP A C 1
ATOM 2326 O O . ASP A 1 304 ? -11.293 22.749 -2.061 1.00 94.69 304 ASP A O 1
ATOM 2330 N N . PRO A 1 305 ? -10.605 24.654 -1.054 1.00 93.12 305 PRO A N 1
ATOM 2331 C CA . PRO A 1 305 ? -10.742 24.146 0.311 1.00 93.12 305 PRO A CA 1
ATOM 2332 C C . PRO A 1 305 ? -12.145 23.657 0.662 1.00 93.12 305 PRO A C 1
ATOM 2334 O O . PRO A 1 305 ? -12.308 22.906 1.630 1.00 93.12 305 PRO A O 1
ATOM 2337 N N . GLU A 1 306 ? -13.158 24.100 -0.082 1.00 92.81 306 GLU A N 1
ATOM 2338 C CA . GLU A 1 306 ? -14.534 23.683 0.117 1.00 92.81 306 GLU A CA 1
ATOM 2339 C C . GLU A 1 306 ? -14.832 22.317 -0.512 1.00 92.81 306 GLU A C 1
ATOM 2341 O O . GLU A 1 306 ? -15.701 21.594 -0.014 1.00 92.81 306 GLU A O 1
ATOM 2346 N N . LEU A 1 307 ? -14.086 21.945 -1.558 1.00 95.44 307 LEU A N 1
ATOM 2347 C CA . LEU A 1 307 ? -14.194 20.663 -2.259 1.00 95.44 307 LEU A CA 1
ATOM 2348 C C . LEU A 1 307 ? -13.253 19.592 -1.699 1.00 95.44 307 LEU A C 1
ATOM 2350 O O . LEU A 1 307 ? -13.458 18.406 -1.964 1.00 95.44 307 LEU A O 1
ATOM 2354 N N . ALA A 1 308 ? -12.248 19.984 -0.919 1.00 95.94 308 ALA A N 1
ATOM 2355 C CA . ALA A 1 308 ? -11.354 19.057 -0.243 1.00 95.94 308 ALA A CA 1
ATOM 2356 C C . ALA A 1 308 ? -12.114 18.111 0.715 1.00 95.94 308 ALA A C 1
ATOM 2358 O O . ALA A 1 308 ? -13.134 18.488 1.315 1.00 95.94 308 ALA A O 1
ATOM 2359 N N . PRO A 1 309 ? -11.635 16.867 0.904 1.00 97.75 309 PRO A N 1
ATOM 2360 C CA . PRO A 1 309 ? -12.128 16.030 1.989 1.00 97.75 309 PRO A CA 1
ATOM 2361 C C . PRO A 1 309 ? -11.755 16.638 3.347 1.00 97.75 309 PRO A C 1
ATOM 2363 O O . PRO A 1 309 ? -10.985 17.592 3.430 1.00 97.75 309 PRO A O 1
ATOM 2366 N N . ASP A 1 310 ? -12.305 16.090 4.427 1.00 98.44 310 ASP A N 1
ATOM 2367 C CA . ASP A 1 310 ? -11.920 16.505 5.781 1.00 98.44 310 ASP A CA 1
ATOM 2368 C C . ASP A 1 310 ? -10.658 15.768 6.247 1.00 98.44 310 ASP A C 1
ATOM 2370 O O . ASP A 1 310 ? -9.829 16.314 6.982 1.00 98.44 310 ASP A O 1
ATOM 2374 N N . VAL A 1 311 ? -10.494 14.530 5.772 1.00 98.69 311 VAL A N 1
ATOM 2375 C CA . VAL A 1 311 ? -9.327 13.687 6.029 1.00 98.69 311 VAL A CA 1
ATOM 2376 C C . VAL A 1 311 ? -8.963 12.899 4.771 1.00 98.69 311 VAL A C 1
ATOM 2378 O O . VAL A 1 311 ? -9.838 12.389 4.072 1.00 98.69 311 VAL A O 1
ATOM 2381 N N . LEU A 1 312 ? -7.669 12.752 4.513 1.00 98.44 312 LEU A N 1
ATOM 2382 C CA . LEU A 1 312 ? -7.098 11.890 3.486 1.00 98.44 312 LEU A CA 1
ATOM 2383 C C . LEU A 1 312 ? -6.107 10.921 4.137 1.00 98.44 312 LEU A C 1
ATOM 2385 O O . LEU A 1 312 ? -5.262 11.332 4.935 1.00 98.44 312 LEU A O 1
ATOM 2389 N N . THR A 1 313 ? -6.188 9.635 3.799 1.00 98.62 313 THR A N 1
ATOM 2390 C CA . THR A 1 313 ? -5.281 8.607 4.338 1.00 98.62 313 THR A CA 1
ATOM 2391 C C . THR A 1 313 ? -4.370 8.024 3.270 1.00 98.62 313 THR A C 1
ATOM 2393 O O . THR A 1 313 ? -4.749 7.872 2.113 1.00 98.62 313 THR A O 1
ATOM 2396 N N . CYS A 1 314 ? -3.143 7.685 3.661 1.00 96.81 314 CYS A N 1
ATOM 2397 C CA . CYS A 1 314 ? -2.141 7.045 2.816 1.00 96.81 314 CYS A CA 1
ATOM 2398 C C . CYS A 1 314 ? -1.440 5.919 3.568 1.00 96.81 314 CYS A C 1
ATOM 2400 O O . CYS A 1 314 ? -1.248 5.990 4.777 1.00 96.81 314 CYS A O 1
ATOM 2402 N N . ALA A 1 315 ? -1.001 4.890 2.848 1.00 94.56 315 ALA A N 1
ATOM 2403 C CA . ALA A 1 315 ? -0.002 3.944 3.335 1.00 94.56 315 ALA A CA 1
ATOM 2404 C C . ALA A 1 315 ? 0.762 3.381 2.133 1.00 94.56 315 ALA A C 1
ATOM 2406 O O . ALA A 1 315 ? 1.038 4.119 1.191 1.00 94.56 315 ALA A O 1
ATOM 2407 N N . LYS A 1 316 ? 1.098 2.086 2.129 1.00 92.06 316 LYS A N 1
ATOM 2408 C CA . LYS A 1 316 ? 1.774 1.418 1.004 1.00 92.06 316 LYS A CA 1
ATOM 2409 C C . LYS A 1 316 ? 3.012 2.204 0.530 1.00 92.06 316 LYS A C 1
ATOM 2411 O O . LYS A 1 316 ? 4.011 2.211 1.249 1.00 92.06 316 LYS A O 1
ATOM 2416 N N . LYS A 1 317 ? 2.943 2.882 -0.625 1.00 92.00 317 LYS A N 1
ATOM 2417 C CA . LYS A 1 317 ? 4.002 3.753 -1.173 1.00 92.00 317 LYS A CA 1
ATOM 2418 C C . LYS A 1 317 ? 4.465 4.838 -0.202 1.00 92.00 317 LYS A C 1
ATOM 2420 O O . LYS A 1 317 ? 5.639 5.189 -0.228 1.00 92.00 317 LYS A O 1
ATOM 2425 N N . ALA A 1 318 ? 3.603 5.270 0.714 1.00 93.19 318 ALA A N 1
ATOM 2426 C CA . ALA A 1 318 ? 3.917 6.239 1.758 1.00 93.19 318 ALA A CA 1
ATOM 2427 C C . ALA A 1 318 ? 4.932 5.746 2.810 1.00 93.19 318 ALA A C 1
ATOM 2429 O O . ALA A 1 318 ? 5.316 6.502 3.697 1.00 93.19 318 ALA A O 1
ATOM 2430 N N . GLY A 1 319 ? 5.351 4.476 2.795 1.00 87.56 319 GLY A N 1
ATOM 2431 C CA . GLY A 1 319 ? 6.352 3.949 3.735 1.00 87.56 319 GLY A CA 1
ATOM 2432 C C . GLY A 1 319 ? 5.819 3.680 5.150 1.00 87.56 319 GLY A C 1
ATOM 2433 O O . GLY A 1 319 ? 6.207 2.683 5.754 1.00 87.56 319 GLY A O 1
ATOM 2434 N N . LEU A 1 320 ? 4.837 4.444 5.619 1.00 89.44 320 LEU A N 1
ATOM 2435 C CA . LEU A 1 320 ? 4.086 4.291 6.871 1.00 89.44 320 LEU A CA 1
ATOM 2436 C C . LEU A 1 320 ? 2.607 4.651 6.644 1.00 89.44 320 LEU A C 1
ATOM 2438 O O . LEU A 1 320 ? 2.252 5.029 5.530 1.00 89.44 320 LEU A O 1
ATOM 2442 N N . GLY A 1 321 ? 1.737 4.502 7.643 1.00 94.31 321 GLY A N 1
ATOM 2443 C CA . GLY A 1 321 ? 0.391 5.067 7.574 1.00 94.31 321 GLY A CA 1
ATOM 2444 C C . GLY A 1 321 ? 0.436 6.572 7.842 1.00 94.31 321 GLY A C 1
ATOM 2445 O O . GLY A 1 321 ? 0.898 6.989 8.899 1.00 94.31 321 GLY A O 1
ATOM 2446 N N . ALA A 1 322 ? -0.027 7.381 6.895 1.00 96.56 322 ALA A N 1
ATOM 2447 C CA . ALA A 1 322 ? -0.096 8.834 7.009 1.00 96.56 322 ALA A CA 1
ATOM 2448 C C . ALA A 1 322 ? -1.548 9.307 6.923 1.00 96.56 322 ALA A C 1
ATOM 2450 O O . ALA A 1 322 ? -2.345 8.777 6.146 1.00 96.56 322 ALA A O 1
ATOM 2451 N N . VAL A 1 323 ? -1.882 10.313 7.723 1.00 98.25 323 VAL A N 1
ATOM 2452 C CA . VAL A 1 323 ? -3.203 10.934 7.779 1.00 98.25 323 VAL A CA 1
ATOM 2453 C C . VAL A 1 323 ? -3.016 12.433 7.618 1.00 98.25 323 VAL A C 1
ATOM 2455 O O . VAL A 1 323 ? -2.436 13.078 8.489 1.00 98.25 323 VAL A O 1
ATOM 2458 N N . ILE A 1 324 ? -3.494 12.970 6.500 1.00 98.44 324 ILE A N 1
ATOM 2459 C CA . ILE A 1 324 ? -3.496 14.401 6.216 1.00 98.44 324 ILE A CA 1
ATOM 2460 C C . ILE A 1 324 ? -4.916 14.895 6.483 1.00 98.44 324 ILE A C 1
ATOM 2462 O O . ILE A 1 324 ? -5.875 14.327 5.962 1.00 98.44 324 ILE A O 1
ATOM 2466 N N . SER A 1 325 ? -5.091 15.905 7.327 1.00 97.94 325 SER A N 1
ATOM 2467 C CA . SER A 1 325 ? -6.424 16.333 7.743 1.00 97.94 325 SER A CA 1
ATOM 2468 C C . SER A 1 325 ? -6.534 17.830 8.005 1.00 97.94 325 SER A C 1
ATOM 2470 O O . SER A 1 325 ? -5.534 18.541 8.134 1.00 97.94 325 SER A O 1
ATOM 2472 N N . ARG A 1 326 ? -7.780 18.305 8.101 1.00 96.75 326 ARG A N 1
ATOM 2473 C CA . ARG A 1 326 ? -8.103 19.675 8.527 1.00 96.75 326 ARG A CA 1
ATOM 2474 C C . ARG A 1 326 ? -7.811 19.926 10.007 1.00 96.75 326 ARG A C 1
ATOM 2476 O O . ARG A 1 326 ? -7.812 21.078 10.428 1.00 96.75 326 ARG A O 1
ATOM 2483 N N . TRP A 1 327 ? -7.597 18.874 10.795 1.00 95.56 327 TRP A N 1
ATOM 2484 C CA . TRP A 1 327 ? -7.529 18.942 12.250 1.00 95.56 327 TRP A CA 1
ATOM 2485 C C . TRP A 1 327 ? -6.190 18.438 12.784 1.00 95.56 327 TRP A C 1
ATOM 2487 O O . TRP A 1 327 ? -5.554 17.561 12.204 1.00 95.56 327 TRP A O 1
ATOM 2497 N N . SER A 1 328 ? -5.760 18.963 13.926 1.00 93.75 328 SER A N 1
ATOM 2498 C CA . SER A 1 328 ? -4.619 18.390 14.631 1.00 93.75 328 SER A CA 1
ATOM 2499 C C . SER A 1 328 ? -4.980 17.028 15.236 1.00 93.75 328 SER A C 1
ATOM 2501 O O . SER A 1 328 ? -6.121 16.781 15.647 1.00 93.75 328 SER A O 1
ATOM 2503 N N . ASP A 1 329 ? -3.987 16.140 15.295 1.00 92.44 329 ASP A N 1
ATOM 2504 C CA . ASP A 1 329 ? -4.085 14.887 16.038 1.00 92.44 329 ASP A CA 1
ATOM 2505 C C . ASP A 1 329 ? -3.733 15.142 17.511 1.00 92.44 329 ASP A C 1
ATOM 2507 O O . ASP A 1 329 ? -2.589 15.504 17.793 1.00 92.44 329 ASP A O 1
ATOM 2511 N N . PRO A 1 330 ? -4.681 14.988 18.453 1.00 89.81 330 PRO A N 1
ATOM 2512 C CA . PRO A 1 330 ? -4.400 15.200 19.868 1.00 89.81 330 PRO A CA 1
ATOM 2513 C C . PRO A 1 330 ? -3.574 14.069 20.494 1.00 89.81 330 PRO A C 1
ATOM 2515 O O . PRO A 1 330 ? -3.054 14.263 21.583 1.00 89.81 330 PRO A O 1
ATOM 2518 N N . GLU A 1 331 ? -3.458 12.902 19.844 1.00 88.50 331 GLU A N 1
ATOM 2519 C CA . GLU A 1 331 ? -2.678 11.766 20.359 1.00 88.50 331 GLU A CA 1
ATOM 2520 C C . GLU A 1 331 ? -1.739 11.233 19.265 1.00 88.50 331 GLU A C 1
ATOM 2522 O O . GLU A 1 331 ? -2.041 10.222 18.610 1.00 88.50 331 GLU A O 1
ATOM 2527 N N . PRO A 1 332 ? -0.608 11.918 19.017 1.00 88.00 332 PRO A N 1
ATOM 2528 C CA . PRO A 1 332 ? 0.360 11.466 18.034 1.00 88.00 332 PRO A CA 1
ATOM 2529 C C . PRO A 1 332 ? 0.924 10.097 18.423 1.00 88.00 332 PRO A C 1
ATOM 2531 O O . PRO A 1 332 ? 1.084 9.755 19.594 1.00 88.00 332 PRO A O 1
ATOM 2534 N N . THR A 1 333 ? 1.256 9.305 17.410 1.00 88.19 333 THR A N 1
ATOM 2535 C CA . THR A 1 333 ? 1.770 7.947 17.589 1.00 88.19 333 THR A CA 1
ATOM 2536 C C . THR A 1 333 ? 3.245 7.918 17.223 1.00 88.19 333 THR A C 1
ATOM 2538 O O . THR A 1 333 ? 3.629 8.455 16.184 1.00 88.19 333 THR A O 1
ATOM 2541 N N . ALA A 1 334 ? 4.065 7.264 18.045 1.00 84.44 334 ALA A N 1
ATOM 2542 C CA . ALA A 1 334 ? 5.464 7.031 17.718 1.00 84.44 334 ALA A CA 1
ATOM 2543 C C . ALA A 1 334 ? 5.570 6.169 16.453 1.00 84.44 334 ALA A C 1
ATOM 2545 O O . ALA A 1 334 ? 4.908 5.132 16.337 1.00 84.44 334 ALA A O 1
ATOM 2546 N N . VAL A 1 335 ? 6.404 6.583 15.501 1.00 87.06 335 VAL A N 1
ATOM 2547 C CA . VAL A 1 335 ? 6.598 5.865 14.236 1.00 87.06 335 VAL A CA 1
ATOM 2548 C C . VAL A 1 335 ? 8.065 5.601 13.967 1.00 87.06 335 VAL A C 1
ATOM 2550 O O . VAL A 1 335 ? 8.953 6.218 14.546 1.00 87.06 335 VAL A O 1
ATOM 2553 N N . ASN A 1 336 ? 8.330 4.656 13.067 1.00 85.19 336 ASN A N 1
ATOM 2554 C CA . ASN A 1 336 ? 9.696 4.364 12.679 1.00 85.19 336 ASN A CA 1
ATOM 2555 C C . ASN A 1 336 ? 10.252 5.467 11.762 1.00 85.19 336 ASN A C 1
ATOM 2557 O O . ASN A 1 336 ? 9.810 5.577 10.615 1.00 85.19 336 ASN A O 1
ATOM 2561 N N . VAL A 1 337 ? 11.232 6.244 12.236 1.00 83.88 337 VAL A N 1
ATOM 2562 C CA . VAL A 1 337 ? 11.771 7.413 11.505 1.00 83.88 337 VAL A CA 1
ATOM 2563 C C . VAL A 1 337 ? 12.337 7.009 10.140 1.00 83.88 337 VAL A C 1
ATOM 2565 O O . VAL A 1 337 ? 12.017 7.634 9.131 1.00 83.88 337 VAL A O 1
ATOM 2568 N N . ALA A 1 338 ? 13.063 5.889 10.056 1.00 83.06 338 ALA A N 1
ATOM 2569 C CA . ALA A 1 338 ? 13.559 5.371 8.778 1.00 83.06 338 ALA A CA 1
ATOM 2570 C C . ALA A 1 338 ? 12.425 5.017 7.795 1.00 83.06 338 ALA A C 1
ATOM 2572 O O . ALA A 1 338 ? 12.583 5.140 6.581 1.00 83.06 338 ALA A O 1
ATOM 2573 N N . SER A 1 339 ? 11.258 4.590 8.286 1.00 85.38 339 SER A N 1
ATOM 2574 C CA . SER A 1 339 ? 10.072 4.372 7.446 1.00 85.38 339 SER A CA 1
ATOM 2575 C C . SER A 1 339 ? 9.490 5.682 6.928 1.00 85.38 339 SER A C 1
ATOM 2577 O O . SER A 1 339 ? 9.090 5.732 5.765 1.00 85.38 339 SER A O 1
ATOM 2579 N N . GLY A 1 340 ? 9.489 6.726 7.759 1.00 89.25 340 GLY A N 1
ATOM 2580 C CA . GLY A 1 340 ? 9.103 8.077 7.361 1.00 89.25 340 GLY A CA 1
ATOM 2581 C C . GLY A 1 340 ? 10.035 8.655 6.302 1.00 89.25 340 GLY A C 1
ATOM 2582 O O . GLY A 1 340 ? 9.565 9.061 5.246 1.00 89.25 340 GLY A O 1
ATOM 2583 N N . LEU A 1 341 ? 11.353 8.562 6.500 1.00 88.25 341 LEU A N 1
ATOM 2584 C CA . LEU A 1 341 ? 12.339 9.004 5.511 1.00 88.25 341 LEU A CA 1
ATOM 2585 C C . LEU A 1 341 ? 12.217 8.242 4.180 1.00 88.25 341 LEU A C 1
ATOM 2587 O O . LEU A 1 341 ? 12.306 8.842 3.110 1.00 88.25 341 LEU A O 1
ATOM 2591 N N . ARG A 1 342 ? 11.949 6.928 4.207 1.00 87.88 342 ARG A N 1
ATOM 2592 C CA . ARG A 1 342 ? 11.622 6.184 2.975 1.00 87.88 342 ARG A CA 1
ATOM 2593 C C . ARG A 1 342 ? 10.376 6.742 2.286 1.00 87.88 342 ARG A C 1
ATOM 2595 O O . ARG A 1 342 ? 10.373 6.866 1.064 1.00 87.88 342 ARG A O 1
ATOM 2602 N N . GLY A 1 343 ? 9.336 7.055 3.061 1.00 91.12 343 GLY A N 1
ATOM 2603 C CA . GLY A 1 343 ? 8.113 7.696 2.579 1.00 91.12 343 GLY A CA 1
ATOM 2604 C C . GLY A 1 343 ? 8.374 9.059 1.937 1.00 91.12 343 GLY A C 1
ATOM 2605 O O . GLY A 1 343 ? 7.882 9.310 0.840 1.00 91.12 343 GLY A O 1
ATOM 2606 N N . LEU A 1 344 ? 9.223 9.883 2.555 1.00 93.19 344 LEU A N 1
ATOM 2607 C CA . LEU A 1 344 ? 9.676 11.165 2.017 1.00 93.19 344 LEU A CA 1
ATOM 2608 C C . LEU A 1 344 ? 10.367 10.991 0.657 1.00 93.19 344 LEU A C 1
ATOM 2610 O O . LEU A 1 344 ? 9.927 11.581 -0.326 1.00 93.19 344 LEU A O 1
ATOM 2614 N N . ILE A 1 345 ? 11.362 10.102 0.560 1.00 88.56 345 ILE A N 1
ATOM 2615 C CA . ILE A 1 345 ? 12.061 9.806 -0.706 1.00 88.56 345 ILE A CA 1
ATOM 2616 C C . ILE A 1 345 ? 11.081 9.310 -1.779 1.00 88.56 345 ILE A C 1
ATOM 2618 O O . ILE A 1 345 ? 11.202 9.650 -2.957 1.00 88.56 345 ILE A O 1
ATOM 2622 N N . HIS A 1 346 ? 10.104 8.484 -1.394 1.00 90.44 346 HIS A N 1
ATOM 2623 C CA . HIS A 1 346 ? 9.052 8.043 -2.304 1.00 90.44 346 HIS A CA 1
ATOM 2624 C C . HIS A 1 346 ? 8.158 9.195 -2.768 1.00 90.44 346 HIS A C 1
ATOM 2626 O O . HIS A 1 346 ? 7.794 9.227 -3.940 1.00 90.44 346 HIS A O 1
ATOM 2632 N N . GLY A 1 347 ? 7.806 10.115 -1.873 1.00 92.94 347 GLY A N 1
ATOM 2633 C CA . GLY A 1 347 ? 6.986 11.282 -2.175 1.00 92.94 347 GLY A CA 1
ATOM 2634 C C . GLY A 1 347 ? 7.678 12.267 -3.120 1.00 92.94 347 GLY A C 1
ATOM 2635 O O . GLY A 1 347 ? 7.045 12.727 -4.067 1.00 92.94 347 GLY A O 1
ATOM 2636 N N . GLU A 1 348 ? 8.974 12.526 -2.919 1.00 89.62 348 GLU A N 1
ATOM 2637 C CA . GLU A 1 348 ? 9.802 13.427 -3.748 1.00 89.62 348 GLU A CA 1
ATOM 2638 C C . GLU A 1 348 ? 9.736 13.093 -5.252 1.00 89.62 348 GLU A C 1
ATOM 2640 O O . GLU A 1 348 ? 9.849 13.981 -6.091 1.00 89.62 348 GLU A O 1
ATOM 2645 N N . HIS A 1 349 ? 9.509 11.823 -5.585 1.00 85.00 349 HIS A N 1
ATOM 2646 C CA . HIS A 1 349 ? 9.584 11.289 -6.947 1.00 85.00 349 HIS A CA 1
ATOM 2647 C C . HIS A 1 349 ? 8.268 10.612 -7.392 1.00 85.00 349 HIS A C 1
ATOM 2649 O O . HIS A 1 349 ? 8.197 9.972 -8.439 1.00 85.00 349 HIS A O 1
ATOM 2655 N N . ALA A 1 350 ? 7.195 10.718 -6.600 1.00 90.06 350 ALA A N 1
ATOM 2656 C CA . ALA A 1 350 ? 5.966 9.956 -6.821 1.00 90.06 350 ALA A CA 1
ATOM 2657 C C . ALA A 1 350 ? 5.332 10.203 -8.205 1.00 90.06 350 ALA A C 1
ATOM 2659 O O . ALA A 1 350 ? 4.817 9.271 -8.828 1.00 90.06 350 ALA A O 1
ATOM 2660 N N . GLU A 1 351 ? 5.379 11.446 -8.683 1.00 88.12 351 GLU A N 1
ATOM 2661 C CA . GLU A 1 351 ? 4.730 11.907 -9.918 1.00 88.12 351 GLU A CA 1
ATOM 2662 C C . GLU A 1 351 ? 5.455 11.460 -11.200 1.00 88.12 351 GLU A C 1
ATOM 2664 O O . GLU A 1 351 ? 4.847 11.475 -12.267 1.00 88.12 351 GLU A O 1
ATOM 2669 N N . GLU A 1 352 ? 6.690 10.948 -11.110 1.00 85.44 352 GLU A N 1
ATOM 2670 C CA . GLU A 1 352 ? 7.420 10.365 -12.255 1.00 85.44 352 GLU A CA 1
ATOM 2671 C C . GLU A 1 352 ? 6.637 9.213 -12.913 1.00 85.44 352 GLU A C 1
ATOM 2673 O O . GLU A 1 352 ? 6.731 8.964 -14.113 1.00 85.44 352 GLU A O 1
ATOM 2678 N N . GLN A 1 353 ? 5.776 8.535 -12.147 1.00 87.44 353 GLN A N 1
ATOM 2679 C CA . GLN A 1 353 ? 4.892 7.480 -12.650 1.00 87.44 353 GLN A CA 1
ATOM 2680 C C . GLN A 1 353 ? 3.912 7.953 -13.739 1.00 87.44 353 GLN A C 1
ATOM 2682 O O . GLN A 1 353 ? 3.417 7.116 -14.498 1.00 87.44 353 GLN A O 1
ATOM 2687 N N . ALA A 1 354 ? 3.622 9.256 -13.835 1.00 89.25 354 ALA A N 1
ATOM 2688 C CA . ALA A 1 354 ? 2.751 9.814 -14.870 1.00 89.25 354 ALA A CA 1
ATOM 2689 C C . ALA A 1 354 ? 3.279 9.550 -16.289 1.00 89.25 354 ALA A C 1
ATOM 2691 O O . ALA A 1 354 ? 2.488 9.369 -17.219 1.00 89.25 354 ALA A O 1
ATOM 2692 N N . GLU A 1 355 ? 4.602 9.458 -16.451 1.00 87.00 355 GLU A N 1
ATOM 2693 C CA . GLU A 1 355 ? 5.264 9.236 -17.741 1.00 87.00 355 GLU A CA 1
ATOM 2694 C C . GLU A 1 355 ? 4.891 7.885 -18.378 1.00 87.00 355 GLU A C 1
ATOM 2696 O O . GLU A 1 355 ? 4.942 7.725 -19.600 1.00 87.00 355 GLU A O 1
ATOM 2701 N N . LEU A 1 356 ? 4.452 6.912 -17.570 1.00 90.31 356 LEU A N 1
ATOM 2702 C CA . LEU A 1 356 ? 4.053 5.585 -18.042 1.00 90.31 356 LEU A CA 1
ATOM 2703 C C . LEU A 1 356 ? 2.659 5.561 -18.688 1.00 90.31 356 LEU A C 1
ATOM 2705 O O . LEU A 1 356 ? 2.372 4.640 -19.456 1.00 90.31 356 LEU A O 1
ATOM 2709 N N . GLU A 1 357 ? 1.797 6.554 -18.429 1.00 95.19 357 GLU A N 1
ATOM 2710 C CA . GLU A 1 357 ? 0.385 6.501 -18.837 1.00 95.19 357 GLU A CA 1
ATOM 2711 C C . GLU A 1 357 ? 0.233 6.451 -20.367 1.00 95.19 357 GLU A C 1
ATOM 2713 O O . GLU A 1 357 ? -0.493 5.614 -20.904 1.00 95.19 357 GLU A O 1
ATOM 2718 N N . GLY A 1 358 ? 0.948 7.318 -21.092 1.00 94.81 358 GLY A N 1
ATOM 2719 C CA . GLY A 1 358 ? 0.908 7.366 -22.559 1.00 94.81 358 GLY A CA 1
ATOM 2720 C C . GLY A 1 358 ? 1.312 6.037 -23.217 1.00 94.81 358 GLY A C 1
ATOM 2721 O O . GLY A 1 358 ? 0.529 5.484 -23.994 1.00 94.81 358 GLY A O 1
ATOM 2722 N N . PRO A 1 359 ? 2.492 5.486 -22.889 1.00 93.38 359 PRO A N 1
ATOM 2723 C CA . PRO A 1 359 ? 2.943 4.188 -23.387 1.00 93.38 359 PRO A CA 1
ATOM 2724 C C . PRO A 1 359 ? 2.010 3.019 -23.048 1.00 93.38 359 PRO A C 1
ATOM 2726 O O . PRO A 1 359 ? 1.710 2.202 -23.921 1.00 93.38 359 PRO A O 1
ATOM 2729 N N . ILE A 1 360 ? 1.503 2.945 -21.809 1.00 98.12 360 ILE A N 1
ATOM 2730 C CA . ILE A 1 360 ? 0.548 1.901 -21.409 1.00 98.12 360 ILE A CA 1
ATOM 2731 C C . ILE A 1 360 ? -0.727 1.997 -22.250 1.00 98.12 360 ILE A C 1
ATOM 2733 O O . ILE A 1 360 ? -1.237 0.970 -22.694 1.00 98.12 360 ILE A O 1
ATOM 2737 N N . ARG A 1 361 ? -1.225 3.212 -22.516 1.00 98.19 361 ARG A N 1
ATOM 2738 C CA . ARG A 1 361 ? -2.436 3.430 -23.321 1.00 98.19 361 ARG A CA 1
ATOM 2739 C C . ARG A 1 361 ? -2.332 2.787 -24.700 1.00 98.19 361 ARG A C 1
ATOM 2741 O O . ARG A 1 361 ? -3.256 2.087 -25.105 1.00 98.19 361 ARG A O 1
ATOM 2748 N N . LEU A 1 362 ? -1.209 2.994 -25.389 1.00 96.00 362 LEU A N 1
ATOM 2749 C CA . LEU A 1 362 ? -0.974 2.438 -26.725 1.00 96.00 362 LEU A CA 1
ATOM 2750 C C . LEU A 1 362 ? -0.979 0.905 -26.699 1.00 96.00 362 LEU A C 1
ATOM 2752 O O . LEU A 1 362 ? -1.643 0.263 -27.513 1.00 96.00 362 LEU A O 1
ATOM 2756 N N . HIS A 1 363 ? -0.286 0.314 -25.727 1.00 97.50 363 HIS A N 1
ATOM 2757 C CA . HIS A 1 363 ? -0.244 -1.135 -25.573 1.00 97.50 363 HIS A CA 1
ATOM 2758 C C . HIS A 1 363 ? -1.599 -1.739 -25.178 1.00 97.50 363 HIS A C 1
ATOM 2760 O O . HIS A 1 363 ? -1.982 -2.780 -25.710 1.00 97.50 363 HIS A O 1
ATOM 2766 N N . LEU A 1 364 ? -2.348 -1.084 -24.288 1.00 98.19 364 LEU A N 1
ATOM 2767 C CA . LEU A 1 364 ? -3.667 -1.542 -23.852 1.00 98.19 364 LEU A CA 1
ATOM 2768 C C . LEU A 1 364 ? -4.692 -1.482 -24.993 1.00 98.19 364 LEU A C 1
ATOM 2770 O O . LEU A 1 364 ? -5.466 -2.419 -25.161 1.00 98.19 364 LEU A O 1
ATOM 2774 N N . GLN A 1 365 ? -4.660 -0.434 -25.823 1.00 98.00 365 GLN A N 1
ATOM 2775 C CA . GLN A 1 365 ? -5.490 -0.342 -27.031 1.00 98.00 365 GLN A CA 1
ATOM 2776 C C . GLN A 1 365 ? -5.182 -1.471 -28.023 1.00 98.00 365 GLN A C 1
ATOM 2778 O O . GLN A 1 365 ? -6.104 -2.109 -28.531 1.00 98.00 365 GLN A O 1
ATOM 2783 N N . ALA A 1 366 ? -3.898 -1.759 -28.259 1.00 96.94 366 ALA A N 1
ATOM 2784 C CA . ALA A 1 366 ? -3.487 -2.867 -29.118 1.00 96.94 366 ALA A CA 1
ATOM 2785 C C . ALA A 1 366 ? -3.936 -4.229 -28.561 1.00 96.94 366 ALA A C 1
ATOM 2787 O O . ALA A 1 366 ? -4.389 -5.085 -29.318 1.00 96.94 366 ALA A O 1
ATOM 2788 N N . LEU A 1 367 ? -3.864 -4.416 -27.239 1.00 97.50 367 LEU A N 1
ATOM 2789 C CA . LEU A 1 367 ? -4.310 -5.639 -26.573 1.00 97.50 367 LEU A CA 1
ATOM 2790 C C . LEU A 1 367 ? -5.820 -5.866 -26.738 1.00 97.50 367 LEU A C 1
ATOM 2792 O O . LEU A 1 367 ? -6.236 -6.970 -27.079 1.00 97.50 367 LEU A O 1
ATOM 2796 N N . VAL A 1 368 ? -6.630 -4.819 -26.541 1.00 98.00 368 VAL A N 1
ATOM 2797 C CA . VAL A 1 368 ? -8.089 -4.864 -26.748 1.00 98.00 368 VAL A CA 1
ATOM 2798 C C . VAL A 1 368 ? -8.417 -5.201 -28.203 1.00 98.00 368 VAL A C 1
ATOM 2800 O O . VAL A 1 368 ? -9.268 -6.048 -28.458 1.00 98.00 368 VAL A O 1
ATOM 2803 N N . ALA A 1 369 ? -7.714 -4.591 -29.161 1.00 97.44 369 ALA A N 1
ATOM 2804 C CA . ALA A 1 369 ? -7.904 -4.880 -30.581 1.00 97.44 369 ALA A CA 1
ATOM 2805 C C . ALA A 1 369 ? -7.523 -6.326 -30.952 1.00 97.44 369 ALA A C 1
ATOM 2807 O O . ALA A 1 369 ? -8.161 -6.923 -31.817 1.00 97.44 369 ALA A O 1
ATOM 2808 N N . ALA A 1 370 ? -6.506 -6.895 -30.299 1.00 97.00 370 ALA A N 1
ATOM 2809 C CA . ALA A 1 370 ? -6.065 -8.269 -30.527 1.00 97.00 370 ALA A CA 1
ATOM 2810 C C . ALA A 1 370 ? -6.987 -9.322 -29.885 1.00 97.00 370 ALA A C 1
ATOM 2812 O O . ALA A 1 370 ? -7.078 -10.437 -30.397 1.00 97.00 370 ALA A O 1
ATOM 2813 N N . HIS A 1 371 ? -7.678 -8.977 -28.791 1.00 97.88 371 HIS A N 1
ATOM 2814 C CA . HIS A 1 371 ? -8.507 -9.898 -28.001 1.00 97.88 371 HIS A CA 1
ATOM 2815 C C . HIS A 1 371 ? -9.911 -9.338 -27.694 1.00 97.88 371 HIS A C 1
ATOM 2817 O O . HIS A 1 371 ? -10.313 -9.315 -26.527 1.00 97.88 371 HIS A O 1
ATOM 2823 N N . PRO A 1 372 ? -10.702 -8.914 -28.698 1.00 96.94 372 PRO A N 1
ATOM 2824 C CA . PRO A 1 372 ? -11.945 -8.162 -28.483 1.00 96.94 372 PRO A CA 1
ATOM 2825 C C . PRO A 1 372 ? -13.050 -8.952 -27.765 1.00 96.94 372 PRO A C 1
ATOM 2827 O O . PRO A 1 372 ? -13.979 -8.358 -27.227 1.00 96.94 372 PRO A O 1
ATOM 2830 N N . THR A 1 373 ? -12.972 -10.286 -27.753 1.00 96.94 373 THR A N 1
ATOM 2831 C CA . THR A 1 373 ? -13.927 -11.162 -27.053 1.00 96.94 373 THR A CA 1
ATOM 2832 C C . THR A 1 373 ? -13.489 -11.530 -25.638 1.00 96.94 373 THR A C 1
ATOM 2834 O O . THR A 1 373 ? -14.301 -12.048 -24.878 1.00 96.94 373 THR A O 1
ATOM 2837 N N . LEU A 1 374 ? -12.215 -11.317 -25.292 1.00 97.81 374 LEU A N 1
ATOM 2838 C CA . LEU A 1 374 ? -11.662 -11.667 -23.981 1.00 97.81 374 LEU A CA 1
ATOM 2839 C C . LEU A 1 374 ? -11.408 -10.432 -23.124 1.00 97.81 374 LEU A C 1
ATOM 2841 O O . LEU A 1 374 ? -11.587 -10.497 -21.918 1.00 97.81 374 LEU A O 1
ATOM 2845 N N . VAL A 1 375 ? -10.986 -9.319 -23.722 1.00 98.38 375 VAL A N 1
ATOM 2846 C CA . VAL A 1 375 ? -10.590 -8.109 -22.998 1.00 98.38 375 VAL A CA 1
ATOM 2847 C C . VAL A 1 375 ? -11.671 -7.049 -23.153 1.00 98.38 375 VAL A C 1
ATOM 2849 O O . VAL A 1 375 ? -11.911 -6.544 -24.248 1.00 98.38 375 VAL A O 1
ATOM 2852 N N . SER A 1 376 ? -12.293 -6.673 -22.038 1.00 98.06 376 SER A N 1
ATOM 2853 C CA . SER A 1 376 ? -13.322 -5.631 -21.984 1.00 98.06 376 SER A CA 1
ATOM 2854 C C . SER A 1 376 ? -13.041 -4.611 -20.877 1.00 98.06 376 SER A C 1
ATOM 2856 O O . SER A 1 376 ? -12.171 -4.819 -20.030 1.00 98.06 376 SER A O 1
ATOM 2858 N N . ASN A 1 377 ? -13.749 -3.476 -20.911 1.00 97.56 377 ASN A N 1
ATOM 2859 C CA . ASN A 1 377 ? -13.647 -2.392 -19.926 1.00 97.56 377 ASN A CA 1
ATOM 2860 C C . ASN A 1 377 ? -12.196 -1.994 -19.568 1.00 97.56 377 ASN A C 1
ATOM 2862 O O . ASN A 1 377 ? -11.843 -2.011 -18.385 1.00 97.56 377 ASN A O 1
ATOM 2866 N N . PRO A 1 378 ? -11.333 -1.647 -20.541 1.00 97.94 378 PRO A N 1
ATOM 2867 C CA . PRO A 1 378 ? -9.974 -1.215 -20.236 1.00 97.94 378 PRO A CA 1
ATOM 2868 C C . PRO A 1 378 ? -9.994 0.052 -19.370 1.00 97.94 378 PRO A C 1
ATOM 2870 O O . PRO A 1 378 ? -10.708 1.012 -19.661 1.00 97.94 378 PRO A O 1
ATOM 2873 N N . ARG A 1 379 ? -9.192 0.059 -18.306 1.00 97.19 379 ARG A N 1
ATOM 2874 C CA . ARG A 1 379 ? -9.054 1.171 -17.357 1.00 97.19 379 ARG A CA 1
ATOM 2875 C C . ARG A 1 379 ? -7.587 1.542 -17.226 1.00 97.19 379 ARG A C 1
ATOM 2877 O O . ARG A 1 379 ? -6.733 0.660 -17.212 1.00 97.19 379 ARG A O 1
ATOM 2884 N N . LEU A 1 380 ? -7.300 2.839 -17.149 1.00 97.88 380 LEU A N 1
ATOM 2885 C CA . LEU A 1 380 ? -5.941 3.373 -17.074 1.00 97.88 380 LEU A CA 1
ATOM 2886 C C . LEU A 1 380 ? -5.927 4.726 -16.353 1.00 97.88 380 LEU A C 1
ATOM 2888 O O . LEU A 1 380 ? -6.724 5.607 -16.675 1.00 97.88 380 LEU A O 1
ATOM 2892 N N . ALA A 1 381 ? -4.998 4.892 -15.416 1.00 96.19 381 ALA A N 1
ATOM 2893 C CA . ALA A 1 381 ? -4.579 6.177 -14.863 1.00 96.19 381 ALA A CA 1
ATOM 2894 C C . ALA A 1 381 ? -3.140 6.058 -14.339 1.00 96.19 381 ALA A C 1
ATOM 2896 O O . ALA A 1 381 ? -2.855 5.172 -13.535 1.00 96.19 381 ALA A O 1
ATOM 2897 N N . GLY A 1 382 ? -2.241 6.943 -14.773 1.00 94.81 382 GLY A N 1
ATOM 2898 C CA . GLY A 1 382 ? -0.826 6.894 -14.411 1.00 94.81 382 GLY A CA 1
ATOM 2899 C C . GLY A 1 382 ? -0.188 5.541 -14.727 1.00 94.81 382 GLY A C 1
ATOM 2900 O O . GLY A 1 382 ? -0.208 5.073 -15.866 1.00 94.81 382 GLY A O 1
ATOM 2901 N N . SER A 1 383 ? 0.347 4.901 -13.688 1.00 94.25 383 SER A N 1
ATOM 2902 C CA . SER A 1 383 ? 0.993 3.586 -13.749 1.00 94.25 383 SER A CA 1
ATOM 2903 C C . SER A 1 383 ? 0.047 2.413 -13.446 1.00 94.25 383 SER A C 1
ATOM 2905 O O . SER A 1 383 ? 0.470 1.250 -13.465 1.00 94.25 383 SER A O 1
ATOM 2907 N N . ALA A 1 384 ? -1.227 2.694 -13.152 1.00 97.12 384 ALA A N 1
ATOM 2908 C CA . ALA A 1 384 ? -2.254 1.702 -12.867 1.00 97.12 384 ALA A CA 1
ATOM 2909 C C . ALA A 1 384 ? -3.144 1.450 -14.087 1.00 97.12 384 ALA A C 1
ATOM 2911 O O . ALA A 1 384 ? -3.697 2.380 -14.674 1.00 97.12 384 ALA A O 1
ATOM 2912 N N . PHE A 1 385 ? -3.328 0.179 -14.441 1.00 98.25 385 PHE A N 1
ATOM 2913 C CA . PHE A 1 385 ? -4.271 -0.217 -15.483 1.00 98.25 385 PHE A CA 1
ATOM 2914 C C . PHE A 1 385 ? -4.913 -1.567 -15.185 1.00 98.25 385 PHE A C 1
ATOM 2916 O O . PHE A 1 385 ? -4.356 -2.383 -14.450 1.00 98.25 385 PHE A O 1
ATOM 2923 N N . ALA A 1 386 ? -6.081 -1.805 -15.767 1.00 98.62 386 ALA A N 1
ATOM 2924 C CA . ALA A 1 386 ? -6.837 -3.035 -15.592 1.00 98.62 386 ALA A CA 1
ATOM 2925 C C . ALA A 1 386 ? -7.732 -3.319 -16.799 1.00 98.62 386 ALA A C 1
ATOM 2927 O O . ALA A 1 386 ? -7.980 -2.444 -17.631 1.00 98.62 386 ALA A O 1
ATOM 2928 N N . PHE A 1 387 ? -8.227 -4.548 -16.873 1.00 98.62 387 PHE A N 1
ATOM 2929 C CA . PHE A 1 387 ? -9.257 -4.964 -17.816 1.00 98.62 387 PHE A CA 1
ATOM 2930 C C . PHE A 1 387 ? -10.054 -6.135 -17.240 1.00 98.62 387 PHE A C 1
ATOM 2932 O O . PHE A 1 387 ? -9.580 -6.850 -16.351 1.00 98.62 387 PHE A O 1
ATOM 2939 N N . ASP A 1 388 ? -11.257 -6.333 -17.766 1.00 98.69 388 ASP A N 1
ATOM 2940 C CA . ASP A 1 388 ? -12.146 -7.419 -17.373 1.00 98.69 388 ASP A CA 1
ATOM 2941 C C . ASP A 1 388 ? -12.070 -8.573 -18.376 1.00 98.69 388 ASP A C 1
ATOM 2943 O O . ASP A 1 388 ? -11.985 -8.355 -19.589 1.00 98.69 388 ASP A O 1
ATOM 2947 N N . LEU A 1 389 ? -12.112 -9.793 -17.840 1.00 98.62 389 LEU A N 1
ATOM 2948 C CA . LEU A 1 389 ? -12.251 -11.049 -18.573 1.00 98.62 389 LEU A CA 1
ATOM 2949 C C . LEU A 1 389 ? -13.720 -11.516 -18.563 1.00 98.62 389 LEU A C 1
ATOM 2951 O O . LEU A 1 389 ? -14.507 -11.020 -17.757 1.00 98.62 389 LEU A O 1
ATOM 2955 N N . PRO A 1 390 ? -14.130 -12.467 -19.423 1.00 98.31 390 PRO A N 1
ATOM 2956 C CA . PRO A 1 390 ? -15.547 -12.819 -19.564 1.00 98.31 390 PRO A CA 1
ATOM 2957 C C . PRO A 1 390 ? -16.165 -13.456 -18.310 1.00 98.31 390 PRO A C 1
ATOM 2959 O O . PRO A 1 390 ? -17.371 -13.346 -18.090 1.00 98.31 390 PRO A O 1
ATOM 2962 N N . SER A 1 391 ? -15.359 -14.126 -17.481 1.00 98.00 391 SER A N 1
ATOM 2963 C CA . SER A 1 391 ? -15.831 -14.806 -16.276 1.00 98.00 391 SER A CA 1
ATOM 2964 C C . SER A 1 391 ? -14.774 -14.897 -15.171 1.00 98.00 391 SER A C 1
ATOM 2966 O O . SER A 1 391 ? -13.575 -14.711 -15.392 1.00 98.00 391 SER A O 1
ATOM 2968 N N . ALA A 1 392 ? -15.215 -15.252 -13.961 1.00 97.25 392 ALA A N 1
ATOM 2969 C CA . ALA A 1 392 ? -14.313 -15.536 -12.845 1.00 97.25 392 ALA A CA 1
ATOM 2970 C C . ALA A 1 392 ? -13.390 -16.735 -13.125 1.00 97.25 392 ALA A C 1
ATOM 2972 O O . ALA A 1 392 ? -12.244 -16.743 -12.678 1.00 97.25 392 ALA A O 1
ATOM 2973 N N . ALA A 1 393 ? -13.865 -17.726 -13.889 1.00 97.00 393 ALA A N 1
ATOM 2974 C CA . ALA A 1 393 ? -13.055 -18.868 -14.305 1.00 97.00 393 ALA A CA 1
ATOM 2975 C C . ALA A 1 393 ? -11.919 -18.429 -15.241 1.00 97.00 393 ALA A C 1
ATOM 2977 O O . ALA A 1 393 ? -10.777 -18.843 -15.052 1.00 97.00 393 ALA A O 1
ATOM 2978 N N . ASP A 1 394 ? -12.207 -17.524 -16.176 1.00 97.69 394 ASP A N 1
ATOM 2979 C CA . ASP A 1 394 ? -11.210 -16.967 -17.095 1.00 97.69 394 ASP A CA 1
ATOM 2980 C C . ASP A 1 394 ? -10.175 -16.121 -16.354 1.00 97.69 394 ASP A C 1
ATOM 2982 O O . ASP A 1 394 ? -8.973 -16.234 -16.587 1.00 97.69 394 ASP A O 1
ATOM 2986 N N . ARG A 1 395 ? -10.624 -15.317 -15.387 1.00 97.38 395 ARG A N 1
ATOM 2987 C CA . ARG A 1 395 ? -9.741 -14.575 -14.483 1.00 97.38 395 ARG A CA 1
ATOM 2988 C C . ARG A 1 395 ? -8.805 -15.495 -13.702 1.00 97.38 395 ARG A C 1
ATOM 2990 O O . ARG A 1 395 ? -7.608 -15.216 -13.628 1.00 97.38 395 ARG A O 1
ATOM 2997 N N . GLU A 1 396 ? -9.312 -16.587 -13.134 1.00 95.44 396 GLU A N 1
ATOM 2998 C CA . GLU A 1 396 ? -8.467 -17.589 -12.469 1.00 95.44 396 GLU A CA 1
ATOM 2999 C C . GLU A 1 396 ? -7.493 -18.254 -13.446 1.00 95.44 396 GLU A C 1
ATOM 3001 O O . GLU A 1 396 ? -6.307 -18.383 -13.135 1.00 95.44 396 GLU A O 1
ATOM 3006 N N . ALA A 1 397 ? -7.951 -18.614 -14.647 1.00 95.88 397 ALA A N 1
ATOM 3007 C CA . ALA A 1 397 ? -7.104 -19.200 -15.679 1.00 95.88 397 ALA A CA 1
ATOM 3008 C C . ALA A 1 397 ? -5.960 -18.258 -16.090 1.00 95.88 397 ALA A C 1
ATOM 3010 O O . ALA A 1 397 ? -4.816 -18.697 -16.202 1.00 95.88 397 ALA A O 1
ATOM 3011 N N . PHE A 1 398 ? -6.225 -16.954 -16.226 1.00 96.81 398 PHE A N 1
ATOM 3012 C CA . PHE A 1 398 ? -5.190 -15.949 -16.475 1.00 96.81 398 PHE A CA 1
ATOM 3013 C C . PHE A 1 398 ? -4.186 -15.886 -15.318 1.00 96.81 398 PHE A C 1
ATOM 3015 O O . PHE A 1 398 ? -2.972 -15.969 -15.518 1.00 96.81 398 PHE A O 1
ATOM 3022 N N . ILE A 1 399 ? -4.685 -15.749 -14.083 1.00 94.12 399 ILE A N 1
ATOM 3023 C CA . ILE A 1 399 ? -3.842 -15.606 -12.892 1.00 94.12 399 ILE A CA 1
ATOM 3024 C C . ILE A 1 399 ? -2.938 -16.823 -12.711 1.00 94.12 399 ILE A C 1
ATOM 3026 O O . ILE A 1 399 ? -1.760 -16.650 -12.392 1.00 94.12 399 ILE A O 1
ATOM 3030 N N . ASN A 1 400 ? -3.432 -18.035 -12.949 1.00 92.50 400 ASN A N 1
ATOM 3031 C CA . ASN A 1 400 ? -2.662 -19.267 -12.769 1.00 92.50 400 ASN A CA 1
ATOM 3032 C C . ASN A 1 400 ? -1.466 -19.395 -13.724 1.00 92.50 400 ASN A C 1
ATOM 3034 O O . ASN A 1 400 ? -0.495 -20.065 -13.385 1.00 92.50 400 ASN A O 1
ATOM 3038 N N . GLN A 1 401 ? -1.469 -18.688 -14.856 1.00 92.69 401 GLN A N 1
ATOM 3039 C CA . GLN A 1 401 ? -0.352 -18.697 -15.804 1.00 92.69 401 GLN A CA 1
ATOM 3040 C C . GLN A 1 401 ? 0.784 -17.729 -15.444 1.00 92.69 401 GLN A C 1
ATOM 3042 O O . GLN A 1 401 ? 1.906 -17.912 -15.912 1.00 92.69 401 GLN A O 1
ATOM 3047 N N . ARG A 1 402 ? 0.530 -16.696 -14.626 1.00 91.12 402 ARG A N 1
ATOM 3048 C CA . ARG A 1 402 ? 1.429 -15.530 -14.458 1.00 91.12 402 ARG A CA 1
ATOM 3049 C C . ARG A 1 402 ? 2.908 -15.898 -14.242 1.00 91.12 402 ARG A C 1
ATOM 3051 O O . ARG A 1 402 ? 3.783 -15.375 -14.932 1.00 91.12 402 ARG A O 1
ATOM 3058 N N . PHE A 1 403 ? 3.186 -16.863 -13.359 1.00 90.56 403 PHE A N 1
ATOM 3059 C CA . PHE A 1 403 ? 4.553 -17.281 -13.040 1.00 90.56 403 PHE A CA 1
ATOM 3060 C C . PHE A 1 403 ? 5.207 -18.054 -14.183 1.00 90.56 403 PHE A C 1
ATOM 3062 O O . PHE A 1 403 ? 6.338 -17.737 -14.533 1.00 90.56 403 PHE A O 1
ATOM 3069 N N . ALA A 1 404 ? 4.495 -18.984 -14.826 1.00 88.88 404 ALA A N 1
ATOM 3070 C CA . ALA A 1 404 ? 4.990 -19.678 -16.018 1.00 88.88 404 ALA A CA 1
ATOM 3071 C C . ALA A 1 404 ? 5.270 -18.704 -17.176 1.00 88.88 404 ALA A C 1
ATOM 3073 O O . ALA A 1 404 ? 6.195 -18.898 -17.962 1.00 88.88 404 ALA A O 1
ATOM 3074 N N . ARG A 1 405 ? 4.517 -17.601 -17.232 1.00 89.50 405 ARG A N 1
ATOM 3075 C CA . ARG A 1 405 ? 4.659 -16.525 -18.221 1.00 89.50 405 ARG A CA 1
ATOM 3076 C C . ARG A 1 405 ? 5.678 -15.461 -17.825 1.00 89.50 405 ARG A C 1
ATOM 3078 O O . ARG A 1 405 ? 5.942 -14.563 -18.621 1.00 89.50 405 ARG A O 1
ATOM 3085 N N . GLY A 1 406 ? 6.287 -15.554 -16.645 1.00 89.19 406 GLY A N 1
ATOM 3086 C CA . GLY A 1 406 ? 7.388 -14.692 -16.226 1.00 89.19 406 GLY A CA 1
ATOM 3087 C C . GLY A 1 406 ? 7.009 -13.293 -15.753 1.00 89.19 406 GLY A C 1
ATOM 3088 O O . GLY A 1 406 ? 7.829 -12.378 -15.822 1.00 89.19 406 GLY A O 1
ATOM 3089 N N . PHE A 1 407 ? 5.790 -13.112 -15.253 1.00 92.62 407 PHE A N 1
ATOM 3090 C CA . PHE A 1 407 ? 5.376 -11.871 -14.606 1.00 92.62 407 PHE A CA 1
ATOM 3091 C C . PHE A 1 407 ? 4.491 -12.141 -13.386 1.00 92.62 407 PHE A C 1
ATOM 3093 O O . PHE A 1 407 ? 3.987 -13.241 -13.168 1.00 92.62 407 PHE A O 1
ATOM 3100 N N . MET A 1 408 ? 4.303 -11.127 -12.553 1.00 91.19 408 MET A N 1
ATOM 3101 C CA . MET A 1 408 ? 3.402 -11.167 -11.412 1.00 91.19 408 MET A CA 1
ATOM 3102 C C . MET A 1 408 ? 2.367 -10.059 -11.537 1.00 91.19 408 MET A C 1
ATOM 3104 O O . MET A 1 408 ? 2.693 -8.912 -11.826 1.00 91.19 408 MET A O 1
ATOM 3108 N N . THR A 1 409 ? 1.112 -10.423 -11.311 1.00 94.38 409 THR A N 1
ATOM 3109 C CA . THR A 1 409 ? -0.031 -9.515 -11.282 1.00 94.38 409 THR A CA 1
ATOM 3110 C C . THR A 1 409 ? -1.084 -10.056 -10.313 1.00 94.38 409 THR A C 1
ATOM 3112 O O . THR A 1 409 ? -0.991 -11.215 -9.890 1.00 94.38 409 THR A O 1
ATOM 3115 N N . TYR A 1 410 ? -2.079 -9.243 -9.964 1.00 92.06 410 TYR A N 1
ATOM 3116 C CA . TYR A 1 410 ? -3.197 -9.651 -9.113 1.00 92.06 410 TYR A CA 1
ATOM 3117 C C . TYR A 1 410 ? -4.529 -9.443 -9.823 1.00 92.06 410 TYR A C 1
ATOM 3119 O O . TYR A 1 410 ? -4.674 -8.581 -10.687 1.00 92.06 410 TYR A O 1
ATOM 3127 N N . HIS A 1 411 ? -5.528 -10.211 -9.405 1.00 94.31 411 HIS A N 1
ATOM 3128 C CA . HIS A 1 411 ? -6.905 -9.917 -9.759 1.00 94.31 411 HIS A CA 1
ATOM 3129 C C . HIS A 1 411 ? -7.523 -8.895 -8.796 1.00 94.31 411 HIS A C 1
ATOM 3131 O O . HIS A 1 411 ? -6.984 -8.619 -7.717 1.00 94.31 411 HIS A O 1
ATOM 3137 N N . ALA A 1 412 ? -8.667 -8.356 -9.198 1.00 94.50 412 ALA A N 1
ATOM 3138 C CA . ALA A 1 412 ? -9.590 -7.602 -8.362 1.00 94.50 412 ALA A CA 1
ATOM 3139 C C . ALA A 1 412 ? -11.028 -7.933 -8.771 1.00 94.50 412 ALA A C 1
ATOM 3141 O O . ALA A 1 412 ? -11.258 -8.409 -9.882 1.00 94.50 412 ALA A O 1
ATOM 3142 N N . GLY A 1 413 ? -11.985 -7.711 -7.869 1.00 93.38 413 GLY A N 1
ATOM 3143 C CA . GLY A 1 413 ? -13.381 -8.074 -8.115 1.00 93.38 413 GLY A CA 1
ATOM 3144 C C . GLY A 1 413 ? -13.549 -9.512 -8.628 1.00 93.38 413 GLY A C 1
ATOM 3145 O O . GLY A 1 413 ? -12.714 -10.393 -8.390 1.00 93.38 413 GLY A O 1
ATOM 3146 N N . ASP A 1 414 ? -14.627 -9.745 -9.369 1.00 94.50 414 ASP A N 1
ATOM 3147 C CA . ASP A 1 414 ? -14.977 -11.087 -9.841 1.00 94.50 414 ASP A CA 1
ATOM 3148 C C . ASP A 1 414 ? -14.330 -11.454 -11.177 1.00 94.50 414 ASP A C 1
ATOM 3150 O O . ASP A 1 414 ? -14.098 -12.633 -11.428 1.00 94.50 414 ASP A O 1
ATOM 3154 N N . VAL A 1 415 ? -13.987 -10.469 -12.012 1.00 97.88 415 VAL A N 1
ATOM 3155 C CA . VAL A 1 415 ? -13.548 -10.701 -13.403 1.00 97.88 415 VAL A CA 1
ATOM 3156 C C . VAL A 1 415 ? -12.330 -9.876 -13.834 1.00 97.88 415 VAL A C 1
ATOM 3158 O O . VAL A 1 415 ? -11.859 -10.017 -14.959 1.00 97.88 415 VAL A O 1
ATOM 3161 N N . THR A 1 416 ? -11.789 -9.025 -12.961 1.00 98.44 416 THR A N 1
ATOM 3162 C CA . THR A 1 416 ? -10.755 -8.049 -13.333 1.00 98.44 416 THR A CA 1
ATOM 3163 C C . THR A 1 416 ? -9.341 -8.585 -13.117 1.00 98.44 416 THR A C 1
ATOM 3165 O O . THR A 1 416 ? -9.026 -9.140 -12.060 1.00 98.44 416 THR A O 1
ATOM 3168 N N . ILE A 1 417 ? -8.446 -8.314 -14.070 1.00 98.25 417 ILE A N 1
ATOM 3169 C CA . ILE A 1 417 ? -6.989 -8.370 -13.883 1.00 98.25 417 ILE A CA 1
ATOM 3170 C C . ILE A 1 417 ? -6.461 -6.938 -13.778 1.00 98.25 417 ILE A C 1
ATOM 3172 O O . ILE A 1 417 ? -6.790 -6.099 -14.615 1.00 98.25 417 ILE A O 1
ATOM 3176 N N . ARG A 1 418 ? -5.636 -6.650 -12.764 1.00 97.56 418 ARG A N 1
ATOM 3177 C CA . ARG A 1 418 ? -5.128 -5.296 -12.491 1.00 97.56 418 ARG A CA 1
ATOM 3178 C C . ARG A 1 418 ? -3.615 -5.260 -12.354 1.00 97.56 418 ARG A C 1
ATOM 3180 O O . ARG A 1 418 ? -3.005 -6.153 -11.779 1.00 97.56 418 ARG A O 1
ATOM 3187 N N . PHE A 1 419 ? -3.023 -4.166 -12.801 1.00 97.75 419 PHE A N 1
ATOM 3188 C CA . PHE A 1 419 ? -1.587 -3.947 -12.836 1.00 97.75 419 PHE A CA 1
ATOM 3189 C C . PHE A 1 419 ? -1.242 -2.636 -12.129 1.00 97.75 419 PHE A C 1
ATOM 3191 O O . PHE A 1 419 ? -2.002 -1.662 -12.155 1.00 97.75 419 PHE A O 1
ATOM 3198 N N . ARG A 1 420 ? -0.096 -2.628 -11.449 1.00 95.62 420 ARG A N 1
ATOM 3199 C CA . ARG A 1 420 ? 0.431 -1.493 -10.683 1.00 95.62 420 ARG A CA 1
ATOM 3200 C C . ARG A 1 420 ? 1.920 -1.411 -10.938 1.00 95.62 420 ARG A C 1
ATOM 3202 O O . ARG A 1 420 ? 2.692 -2.106 -10.275 1.00 95.62 420 ARG A O 1
ATOM 3209 N N . LEU A 1 421 ? 2.309 -0.611 -11.920 1.00 95.12 421 LEU A N 1
ATOM 3210 C CA . LEU A 1 421 ? 3.714 -0.470 -12.276 1.00 95.12 421 LEU A CA 1
ATOM 3211 C C . LEU A 1 421 ? 4.394 0.556 -11.364 1.00 95.12 421 LEU A C 1
ATOM 3213 O O . LEU A 1 421 ? 3.759 1.474 -10.845 1.00 95.12 421 LEU A O 1
ATOM 3217 N N . ALA A 1 422 ? 5.691 0.375 -11.159 1.00 88.94 422 ALA A N 1
ATOM 3218 C CA . ALA A 1 422 ? 6.524 1.344 -10.461 1.00 88.94 422 ALA A CA 1
ATOM 3219 C C . ALA A 1 422 ? 7.160 2.325 -11.463 1.00 88.94 422 ALA A C 1
ATOM 3221 O O . ALA A 1 422 ? 7.255 2.010 -12.646 1.00 88.94 422 ALA A O 1
ATOM 3222 N N . ALA A 1 423 ? 7.657 3.473 -11.003 1.00 83.56 423 ALA A N 1
ATOM 3223 C CA . ALA A 1 423 ? 8.291 4.491 -11.847 1.00 83.56 423 ALA A CA 1
ATOM 3224 C C . ALA A 1 423 ? 9.497 3.956 -12.642 1.00 83.56 423 ALA A C 1
ATOM 3226 O O . ALA A 1 423 ? 9.700 4.340 -13.785 1.00 83.56 423 ALA A O 1
ATOM 3227 N N . GLY A 1 424 ? 10.249 2.991 -12.092 1.00 76.75 424 GLY A N 1
ATOM 3228 C CA . GLY A 1 424 ? 11.422 2.390 -12.746 1.00 76.75 424 GLY A CA 1
ATOM 3229 C C . GLY A 1 424 ? 11.127 1.496 -13.965 1.00 76.75 424 GLY A C 1
ATOM 3230 O O . GLY A 1 424 ? 12.012 0.773 -14.432 1.00 76.75 424 GLY A O 1
ATOM 3231 N N . TRP A 1 425 ? 9.888 1.470 -14.462 1.00 83.50 425 TRP A N 1
ATOM 3232 C CA . TRP A 1 425 ? 9.528 0.765 -15.690 1.00 83.50 425 TRP A CA 1
ATOM 3233 C C . TRP A 1 425 ? 9.981 1.547 -16.929 1.00 83.50 425 TRP A C 1
ATOM 3235 O O . TRP A 1 425 ? 10.032 2.766 -16.949 1.00 83.50 425 TRP A O 1
ATOM 3245 N N . GLU A 1 426 ? 10.309 0.827 -18.001 1.00 76.81 426 GLU A N 1
ATOM 3246 C CA . GLU A 1 426 ? 10.781 1.422 -19.253 1.00 76.81 426 GLU A CA 1
ATOM 3247 C C . GLU A 1 426 ? 10.015 0.819 -20.429 1.00 76.81 426 GLU A C 1
ATOM 3249 O O . GLU A 1 426 ? 9.442 -0.264 -20.306 1.00 76.81 426 GLU A O 1
ATOM 3254 N N . GLN A 1 427 ? 10.095 1.450 -21.603 1.00 75.44 427 GLN A N 1
ATOM 3255 C CA . GLN A 1 427 ? 9.443 0.973 -22.831 1.00 75.44 427 GLN A CA 1
ATOM 3256 C C . GLN A 1 427 ? 9.705 -0.508 -23.127 1.00 75.44 427 GLN A C 1
ATOM 3258 O O . GLN A 1 427 ? 8.776 -1.260 -23.403 1.00 75.44 427 GLN A O 1
ATOM 3263 N N . ARG A 1 428 ? 10.956 -0.969 -22.991 1.00 75.06 428 ARG A N 1
ATOM 3264 C CA . ARG A 1 428 ? 11.295 -2.390 -23.189 1.00 75.06 428 ARG A CA 1
ATOM 3265 C C . ARG A 1 428 ? 10.585 -3.323 -22.199 1.00 75.06 428 ARG A C 1
ATOM 3267 O O . ARG A 1 428 ? 10.270 -4.452 -22.549 1.00 75.06 428 ARG A O 1
ATOM 3274 N N . HIS A 1 429 ? 10.356 -2.861 -20.966 1.00 83.69 429 HIS A N 1
ATOM 3275 C CA . HIS A 1 429 ? 9.678 -3.635 -19.928 1.00 83.69 429 HIS A CA 1
ATOM 3276 C C . HIS A 1 429 ? 8.180 -3.708 -20.232 1.00 83.69 429 HIS A C 1
ATOM 3278 O O . HIS A 1 429 ? 7.591 -4.776 -20.115 1.00 83.69 429 HIS A O 1
ATOM 3284 N N . LEU A 1 430 ? 7.584 -2.597 -20.681 1.00 87.06 430 LEU A N 1
ATOM 3285 C CA . LEU A 1 430 ? 6.192 -2.556 -21.130 1.00 87.06 430 LEU A CA 1
ATOM 3286 C C . LEU A 1 430 ? 5.968 -3.481 -22.330 1.00 87.06 430 LEU A C 1
ATOM 3288 O O . LEU A 1 430 ? 5.056 -4.299 -22.300 1.00 87.06 430 LEU A O 1
ATOM 3292 N N . GLN A 1 431 ? 6.838 -3.423 -23.340 1.00 84.19 431 GLN A N 1
ATOM 3293 C CA . GLN A 1 431 ? 6.774 -4.310 -24.503 1.00 84.19 431 GLN A CA 1
ATOM 3294 C C . GLN A 1 431 ? 6.822 -5.794 -24.103 1.00 84.19 431 GLN A C 1
ATOM 3296 O O . GLN A 1 431 ? 5.988 -6.571 -24.564 1.00 84.19 431 GLN A O 1
ATOM 3301 N N . ASP A 1 432 ? 7.751 -6.181 -23.219 1.00 86.00 432 ASP A N 1
ATOM 3302 C CA . ASP A 1 432 ? 7.862 -7.562 -22.724 1.00 86.00 432 ASP A CA 1
ATOM 3303 C C . ASP A 1 432 ? 6.630 -7.972 -21.897 1.00 86.00 432 ASP A C 1
ATOM 3305 O O . ASP A 1 432 ? 6.054 -9.037 -22.120 1.00 86.00 432 ASP A O 1
ATOM 3309 N N . LEU A 1 433 ? 6.157 -7.106 -20.993 1.00 94.62 433 LEU A N 1
ATOM 3310 C CA . LEU A 1 433 ? 4.951 -7.363 -20.202 1.00 94.62 433 LEU A CA 1
ATOM 3311 C C . LEU A 1 433 ? 3.727 -7.577 -21.097 1.00 94.62 433 LEU A C 1
ATOM 3313 O O . LEU A 1 433 ? 3.030 -8.576 -20.944 1.00 94.62 433 LEU A O 1
ATOM 3317 N N . PHE A 1 434 ? 3.460 -6.674 -22.040 1.00 96.69 434 PHE A N 1
ATOM 3318 C CA . PHE A 1 434 ? 2.280 -6.777 -22.898 1.00 96.69 434 PHE A CA 1
ATOM 3319 C C . PHE A 1 434 ? 2.355 -7.958 -23.868 1.00 96.69 434 PHE A C 1
ATOM 3321 O O . PHE A 1 434 ? 1.331 -8.599 -24.095 1.00 96.69 434 PHE A O 1
ATOM 3328 N N . ALA A 1 435 ? 3.543 -8.321 -24.365 1.00 90.31 435 ALA A N 1
ATOM 3329 C CA . ALA A 1 435 ? 3.722 -9.550 -25.140 1.00 90.31 435 ALA A CA 1
ATOM 3330 C C . ALA A 1 435 ? 3.377 -10.805 -24.315 1.00 90.31 435 ALA A C 1
ATOM 3332 O O . ALA A 1 435 ? 2.764 -11.744 -24.823 1.00 90.31 435 ALA A O 1
ATOM 3333 N N . ARG A 1 436 ? 3.717 -10.817 -23.020 1.00 93.75 436 ARG A N 1
ATOM 3334 C CA . ARG A 1 436 ? 3.364 -11.912 -22.101 1.00 93.75 436 ARG A CA 1
ATOM 3335 C C . ARG A 1 436 ? 1.881 -11.934 -21.758 1.00 93.75 436 ARG A C 1
ATOM 3337 O O . ARG A 1 436 ? 1.309 -13.019 -21.674 1.00 93.75 436 ARG A O 1
ATOM 3344 N N . ILE A 1 437 ? 1.249 -10.773 -21.580 1.00 97.25 437 ILE A N 1
ATOM 3345 C CA . ILE A 1 437 ? -0.205 -10.675 -21.381 1.00 97.25 437 ILE A CA 1
ATOM 3346 C C . ILE A 1 437 ? -0.929 -11.229 -22.614 1.00 97.25 437 ILE A C 1
ATOM 3348 O O . ILE A 1 437 ? -1.790 -12.093 -22.477 1.00 97.25 437 ILE A O 1
ATOM 3352 N N . ASP A 1 438 ? -0.529 -10.808 -23.812 1.00 95.81 438 ASP A N 1
ATOM 3353 C CA . ASP A 1 438 ? -1.053 -11.306 -25.087 1.00 95.81 438 ASP A CA 1
ATOM 3354 C C . ASP A 1 438 ? -0.900 -12.834 -25.222 1.00 95.81 438 ASP A C 1
ATOM 3356 O O . ASP A 1 438 ? -1.870 -13.533 -25.519 1.00 95.81 438 ASP A O 1
ATOM 3360 N N . ALA A 1 439 ? 0.281 -13.380 -24.915 1.00 92.12 439 ALA A N 1
ATOM 3361 C CA . ALA A 1 439 ? 0.508 -14.828 -24.903 1.00 92.12 439 ALA A CA 1
ATOM 3362 C C . ALA A 1 439 ? -0.376 -15.564 -23.878 1.00 92.12 439 ALA A C 1
ATOM 3364 O O . ALA A 1 439 ? -0.895 -16.641 -24.170 1.00 92.12 439 ALA A O 1
ATOM 3365 N N . THR A 1 440 ? -0.585 -14.967 -22.701 1.00 95.19 440 THR A N 1
ATOM 3366 C CA . THR A 1 440 ? -1.460 -15.512 -21.649 1.00 95.19 440 THR A CA 1
ATOM 3367 C C . THR A 1 440 ? -2.911 -15.587 -22.126 1.00 95.19 440 THR A C 1
ATOM 3369 O O . THR A 1 440 ? -3.571 -16.607 -21.935 1.00 95.19 440 THR A O 1
ATOM 3372 N N . LEU A 1 441 ? -3.397 -14.539 -22.800 1.00 96.69 441 LEU A N 1
ATOM 3373 C CA . LEU A 1 441 ? -4.754 -14.486 -23.351 1.00 96.69 441 LEU A CA 1
ATOM 3374 C C . LEU A 1 441 ? -4.962 -15.501 -24.481 1.00 96.69 441 LEU A C 1
ATOM 3376 O O . LEU A 1 441 ? -5.979 -16.189 -24.497 1.00 96.69 441 LEU A O 1
ATOM 3380 N N . ARG A 1 442 ? -3.985 -15.681 -25.382 1.00 94.38 442 ARG A N 1
ATOM 3381 C CA . ARG A 1 442 ? -4.076 -16.704 -26.448 1.00 94.38 442 ARG A CA 1
ATOM 3382 C C . ARG A 1 442 ? -4.240 -18.125 -25.908 1.00 94.38 442 ARG A C 1
ATOM 3384 O O . ARG A 1 442 ? -4.794 -18.973 -26.600 1.00 94.38 442 ARG A O 1
ATOM 3391 N N . ARG A 1 443 ? -3.745 -18.386 -24.697 1.00 92.25 443 ARG A N 1
ATOM 3392 C CA . ARG A 1 443 ? -3.775 -19.702 -24.044 1.00 92.25 443 ARG A CA 1
ATOM 3393 C C . ARG A 1 443 ? -4.736 -19.754 -22.860 1.00 92.25 443 ARG A C 1
ATOM 3395 O O . ARG A 1 443 ? -4.629 -20.644 -22.026 1.00 92.25 443 ARG A O 1
ATOM 3402 N N . LEU A 1 444 ? -5.675 -18.814 -22.767 1.00 93.88 444 LEU A N 1
ATOM 3403 C CA . LEU A 1 444 ? -6.546 -18.675 -21.600 1.00 93.88 444 LEU A CA 1
ATOM 3404 C C . LEU A 1 444 ? -7.330 -19.953 -21.271 1.00 93.88 444 LEU A C 1
ATOM 3406 O O . LEU A 1 444 ? -7.473 -20.297 -20.104 1.00 93.88 444 LEU A O 1
ATOM 3410 N N . HIS A 1 445 ? -7.786 -20.670 -22.298 1.00 93.81 445 HIS A N 1
ATOM 3411 C CA . HIS A 1 445 ? -8.576 -21.898 -22.158 1.00 93.81 445 HIS A CA 1
ATOM 3412 C C . HIS A 1 445 ? -7.772 -23.175 -22.438 1.00 93.81 445 HIS A C 1
ATOM 3414 O O . HIS A 1 445 ? -8.350 -24.245 -22.614 1.00 93.81 445 HIS A O 1
ATOM 3420 N N . ASP A 1 446 ? -6.448 -23.069 -22.520 1.00 90.06 446 ASP A N 1
ATOM 3421 C CA . ASP A 1 446 ? -5.578 -24.224 -22.691 1.00 90.06 446 ASP A CA 1
ATOM 3422 C C . ASP A 1 446 ? -5.236 -24.810 -21.305 1.00 90.06 446 ASP A C 1
ATOM 3424 O O . ASP A 1 446 ? -4.632 -24.117 -20.480 1.00 90.06 446 ASP A O 1
ATOM 3428 N N . PRO A 1 447 ? -5.614 -26.072 -21.020 1.00 83.94 447 PRO A N 1
ATOM 3429 C CA . PRO A 1 447 ? -5.422 -26.681 -19.704 1.00 83.94 447 PRO A CA 1
ATOM 3430 C C . PRO A 1 447 ? -3.944 -26.818 -19.315 1.00 83.94 447 PRO A C 1
ATOM 3432 O O . PRO A 1 447 ? -3.621 -26.812 -18.130 1.00 83.94 447 PRO A O 1
ATOM 3435 N N . GLU A 1 448 ? -3.041 -26.863 -20.296 1.00 83.19 448 GLU A N 1
ATOM 3436 C CA . GLU A 1 448 ? -1.598 -26.990 -20.089 1.00 83.19 448 GLU A CA 1
ATOM 3437 C C . GLU A 1 448 ? -0.907 -25.618 -20.007 1.00 83.19 448 GLU A C 1
ATOM 3439 O O . GLU A 1 448 ? 0.307 -25.529 -19.820 1.00 83.19 448 GLU A O 1
ATOM 3444 N N . ALA A 1 449 ? -1.649 -24.514 -20.143 1.00 80.88 449 ALA A N 1
ATOM 3445 C CA . ALA A 1 449 ? -1.078 -23.171 -20.218 1.00 80.88 449 ALA A CA 1
ATOM 3446 C C . ALA A 1 449 ? -0.412 -22.708 -18.916 1.00 80.88 449 ALA A C 1
ATOM 3448 O O . ALA A 1 449 ? 0.410 -21.789 -18.946 1.00 80.88 449 ALA A O 1
ATOM 3449 N N . GLY A 1 450 ? -0.772 -23.323 -17.786 1.00 75.25 450 GLY A N 1
ATOM 3450 C CA . GLY A 1 450 ? -0.126 -23.111 -16.492 1.00 75.25 450 GLY A CA 1
ATOM 3451 C C . GLY A 1 450 ? 1.196 -23.867 -16.328 1.00 75.25 450 GLY A C 1
ATOM 3452 O O . GLY A 1 450 ? 1.913 -23.618 -15.360 1.00 75.25 450 GLY A O 1
ATOM 3453 N N . HIS A 1 451 ? 1.538 -24.777 -17.246 1.00 80.31 451 HIS A N 1
ATOM 3454 C CA . HIS A 1 451 ? 2.780 -25.540 -17.181 1.00 80.31 451 HIS A CA 1
ATOM 3455 C C . HIS A 1 451 ? 3.982 -24.699 -17.624 1.00 80.31 451 HIS A C 1
ATOM 3457 O O . HIS A 1 451 ? 3.926 -23.914 -18.570 1.00 80.31 451 HIS A O 1
ATOM 3463 N N . TYR A 1 452 ? 5.112 -24.902 -16.949 1.00 77.00 452 TYR A N 1
ATOM 3464 C CA . TYR A 1 452 ? 6.369 -24.176 -17.155 1.00 77.00 452 TYR A CA 1
ATOM 3465 C C . TYR A 1 452 ? 7.160 -24.667 -18.386 1.00 77.00 452 TYR A C 1
ATOM 3467 O O . TYR A 1 452 ? 8.379 -24.858 -18.334 1.00 77.00 452 TYR A O 1
ATOM 3475 N N . ALA A 1 453 ? 6.473 -24.912 -19.501 1.00 66.88 453 ALA A N 1
ATOM 3476 C CA . ALA A 1 453 ? 7.107 -25.302 -20.753 1.00 66.88 453 ALA A CA 1
ATOM 3477 C C . ALA A 1 453 ? 7.792 -24.093 -21.413 1.00 66.88 453 ALA A C 1
ATOM 3479 O O . ALA A 1 453 ? 7.245 -22.989 -21.447 1.00 66.88 453 ALA A O 1
ATOM 3480 N N . ARG A 1 454 ? 8.991 -24.294 -21.978 1.00 59.31 454 ARG A N 1
ATOM 3481 C CA . ARG A 1 454 ? 9.660 -23.250 -22.768 1.00 59.31 454 ARG A CA 1
ATOM 3482 C C . ARG A 1 454 ? 8.881 -23.003 -24.053 1.00 59.31 454 ARG A C 1
ATOM 3484 O O . ARG A 1 454 ? 8.800 -23.881 -24.906 1.00 59.31 454 ARG A O 1
ATOM 3491 N N . GLU A 1 455 ? 8.383 -21.788 -24.230 1.00 57.12 455 GLU A N 1
ATOM 3492 C CA . GLU A 1 455 ? 7.822 -21.371 -25.511 1.00 57.12 455 GLU A CA 1
ATOM 3493 C C . GLU A 1 455 ? 8.933 -20.873 -26.436 1.00 57.12 455 GLU A C 1
ATOM 3495 O O . GLU A 1 455 ? 9.749 -20.023 -26.069 1.00 57.12 455 GLU A O 1
ATOM 3500 N N . GLY A 1 456 ? 8.991 -21.437 -27.643 1.00 46.22 456 GLY A N 1
ATOM 3501 C CA . GLY A 1 456 ? 9.930 -21.033 -28.683 1.00 46.22 456 GLY A CA 1
ATOM 3502 C C . GLY A 1 456 ? 9.621 -19.622 -29.175 1.00 46.22 456 GLY A C 1
ATOM 3503 O O . GLY A 1 456 ? 8.838 -19.442 -30.098 1.00 46.22 456 GLY A O 1
ATOM 3504 N N . GLY A 1 457 ? 10.234 -18.612 -28.562 1.00 43.56 457 GLY A N 1
ATOM 3505 C CA . GLY A 1 457 ? 10.177 -17.239 -29.053 1.00 43.56 457 GLY A CA 1
ATOM 3506 C C . GLY A 1 457 ? 11.162 -17.020 -30.202 1.00 43.56 457 GLY A C 1
ATOM 3507 O O . GLY A 1 457 ? 12.366 -17.245 -30.052 1.00 43.56 457 GLY A O 1
ATOM 3508 N N . THR A 1 458 ? 10.677 -16.532 -31.343 1.00 36.28 458 THR A N 1
ATOM 3509 C CA . THR A 1 458 ? 11.539 -16.007 -32.406 1.00 36.28 458 THR A CA 1
ATOM 3510 C C . THR A 1 458 ? 12.152 -14.693 -31.925 1.00 36.28 458 THR A C 1
ATOM 3512 O O . THR A 1 458 ? 11.450 -13.711 -31.693 1.00 36.28 458 THR A O 1
ATOM 3515 N N . ARG A 1 459 ? 13.479 -14.660 -31.753 1.00 40.53 459 ARG A N 1
ATOM 3516 C CA . ARG A 1 459 ? 14.209 -13.409 -31.510 1.00 40.53 459 ARG A CA 1
ATOM 3517 C C . ARG A 1 459 ? 14.001 -12.475 -32.700 1.00 40.53 459 ARG A C 1
ATOM 3519 O O . ARG A 1 459 ? 14.375 -12.827 -33.816 1.00 40.53 459 ARG A O 1
ATOM 3526 N N . LEU A 1 460 ? 13.527 -11.257 -32.452 1.00 37.91 460 LEU A N 1
ATOM 3527 C CA . LEU A 1 460 ? 13.811 -10.154 -33.365 1.00 37.91 460 LEU A CA 1
ATOM 3528 C C . LEU A 1 460 ? 15.333 -9.950 -33.355 1.00 37.91 460 LEU A C 1
ATOM 3530 O O . LEU A 1 460 ? 15.923 -9.673 -32.309 1.00 37.91 460 LEU A O 1
ATOM 3534 N N . ARG A 1 461 ? 15.991 -10.165 -34.501 1.00 38.12 461 ARG A N 1
ATOM 3535 C CA . ARG A 1 461 ? 17.402 -9.805 -34.688 1.00 38.12 461 ARG A CA 1
ATOM 3536 C C . ARG A 1 461 ? 17.503 -8.283 -34.572 1.00 38.12 461 ARG A C 1
ATOM 3538 O O . ARG A 1 461 ? 17.135 -7.568 -35.495 1.00 38.12 461 ARG A O 1
ATOM 3545 N N . THR A 1 462 ? 17.990 -7.782 -33.444 1.00 47.94 462 THR A N 1
ATOM 3546 C CA . THR A 1 462 ? 18.495 -6.408 -33.358 1.00 47.94 462 THR A CA 1
ATOM 3547 C C . THR A 1 462 ? 19.810 -6.321 -34.128 1.00 47.94 462 THR A C 1
ATOM 3549 O O . THR A 1 462 ? 20.669 -7.191 -33.955 1.00 47.94 462 THR A O 1
ATOM 3552 N N . ARG A 1 463 ? 19.962 -5.284 -34.965 1.00 58.94 463 ARG A N 1
ATOM 3553 C CA . ARG A 1 463 ? 21.240 -4.920 -35.601 1.00 58.94 463 ARG A CA 1
ATOM 3554 C C . ARG A 1 463 ? 22.336 -4.827 -34.539 1.00 58.94 463 ARG A C 1
ATOM 3556 O O . ARG A 1 463 ? 22.071 -4.384 -33.419 1.00 58.94 463 ARG A O 1
ATOM 3563 N N . ARG A 1 464 ? 23.543 -5.290 -34.862 1.00 69.19 464 ARG A N 1
ATOM 3564 C CA . ARG A 1 464 ? 24.666 -5.306 -33.918 1.00 69.19 464 ARG A CA 1
ATOM 3565 C C . ARG A 1 464 ? 25.403 -3.967 -34.023 1.00 69.19 464 ARG A C 1
ATOM 3567 O O . ARG A 1 464 ? 25.754 -3.539 -35.115 1.00 69.19 464 ARG A O 1
ATOM 3574 N N . ILE A 1 465 ? 25.570 -3.297 -32.891 1.00 84.56 465 ILE A N 1
ATOM 3575 C CA . ILE A 1 465 ? 26.338 -2.054 -32.767 1.00 84.56 465 ILE A CA 1
ATOM 3576 C C . ILE A 1 465 ? 27.648 -2.428 -32.087 1.00 84.56 465 ILE A C 1
ATOM 3578 O O . ILE A 1 465 ? 27.624 -3.153 -31.087 1.00 84.56 465 ILE A O 1
ATOM 3582 N N . ASP A 1 466 ? 28.762 -1.978 -32.650 1.00 88.69 466 ASP A N 1
ATOM 3583 C CA . ASP A 1 466 ? 30.090 -2.150 -32.070 1.00 88.69 466 ASP A CA 1
ATOM 3584 C C . ASP A 1 466 ? 30.491 -0.875 -31.326 1.00 88.69 466 ASP A C 1
ATOM 3586 O O . ASP A 1 466 ? 30.369 0.217 -31.872 1.00 88.69 466 ASP A O 1
ATOM 3590 N N . ILE A 1 467 ? 30.922 -0.995 -30.070 1.00 92.81 467 ILE A N 1
ATOM 3591 C CA . ILE A 1 467 ? 31.396 0.147 -29.279 1.00 92.81 467 ILE A CA 1
ATOM 3592 C C . ILE A 1 467 ? 32.853 -0.094 -28.930 1.00 92.81 467 ILE A C 1
ATOM 3594 O O . ILE A 1 467 ? 33.176 -1.082 -28.269 1.00 92.81 467 ILE A O 1
ATOM 3598 N N . ARG A 1 468 ? 33.712 0.835 -29.346 1.00 94.19 468 ARG A N 1
ATOM 3599 C CA . ARG A 1 468 ? 35.158 0.789 -29.114 1.00 94.19 468 ARG A CA 1
ATOM 3600 C C . ARG A 1 468 ? 35.711 2.175 -28.811 1.00 94.19 468 ARG A C 1
ATOM 3602 O O . ARG A 1 468 ? 35.033 3.179 -29.026 1.00 94.19 468 ARG A O 1
ATOM 3609 N N . GLU A 1 469 ? 36.946 2.218 -28.325 1.00 94.81 469 GLU A N 1
ATOM 3610 C CA . GLU A 1 469 ? 37.668 3.479 -28.177 1.00 94.81 469 GLU A CA 1
ATOM 3611 C C . GLU A 1 469 ? 37.956 4.118 -29.544 1.00 94.81 469 GLU A C 1
ATOM 3613 O O . GLU A 1 469 ? 38.136 3.428 -30.558 1.00 94.81 469 GLU A O 1
ATOM 3618 N N . VAL A 1 470 ? 37.945 5.449 -29.555 1.00 95.44 470 VAL A N 1
ATOM 3619 C CA . VAL A 1 470 ? 38.228 6.278 -30.726 1.00 95.44 470 VAL A CA 1
ATOM 3620 C C . VAL A 1 470 ? 39.688 6.101 -31.156 1.00 95.44 470 VAL A C 1
ATOM 3622 O O . VAL A 1 470 ? 40.606 6.152 -30.341 1.00 95.44 470 VAL A O 1
ATOM 3625 N N . GLY A 1 471 ? 39.907 5.869 -32.447 1.00 93.19 471 GLY A N 1
ATOM 3626 C CA . GLY A 1 471 ? 41.225 5.791 -33.067 1.00 93.19 471 GLY A CA 1
ATOM 3627 C C . GLY A 1 471 ? 41.521 7.017 -33.926 1.00 93.19 471 GLY A C 1
ATOM 3628 O O . GLY A 1 471 ? 40.641 7.816 -34.239 1.00 93.19 471 GLY A O 1
ATOM 3629 N N . GLU A 1 472 ? 42.773 7.148 -34.367 1.00 92.44 472 GLU A N 1
ATOM 3630 C CA . GLU A 1 472 ? 43.216 8.335 -35.109 1.00 92.44 472 GLU A CA 1
ATOM 3631 C C . GLU A 1 472 ? 42.453 8.544 -36.432 1.00 92.44 472 GLU A C 1
ATOM 3633 O O . GLU A 1 472 ? 42.232 9.674 -36.858 1.00 92.44 472 GLU A O 1
ATOM 3638 N N . SER A 1 473 ? 41.995 7.455 -37.057 1.00 92.12 473 SER A N 1
ATOM 3639 C CA . SER A 1 473 ? 41.204 7.480 -38.292 1.00 92.12 473 SER A CA 1
ATOM 3640 C C . SER A 1 473 ? 39.755 7.942 -38.112 1.00 92.12 473 SER A C 1
ATOM 3642 O O . SER A 1 473 ? 39.100 8.229 -39.108 1.00 92.12 473 SER A O 1
ATOM 3644 N N . ASP A 1 474 ? 39.242 7.996 -36.880 1.00 94.12 474 ASP A N 1
ATOM 3645 C CA . ASP A 1 474 ? 37.822 8.254 -36.601 1.00 94.12 474 ASP A CA 1
ATOM 3646 C C . ASP A 1 474 ? 37.512 9.751 -36.404 1.00 94.12 474 ASP A C 1
ATOM 3648 O O . ASP A 1 474 ? 36.361 10.172 -36.511 1.00 94.12 474 ASP A O 1
ATOM 3652 N N . TRP A 1 475 ? 38.530 10.580 -36.137 1.00 94.00 475 TRP A N 1
ATOM 3653 C CA . TRP A 1 475 ? 38.357 11.982 -35.731 1.00 94.00 475 TRP A CA 1
ATOM 3654 C C . TRP A 1 475 ? 37.637 12.853 -36.755 1.00 94.00 475 TRP A C 1
ATOM 3656 O O . TRP A 1 475 ? 36.810 13.676 -36.375 1.00 94.00 475 TRP A O 1
ATOM 3666 N N . ALA A 1 476 ? 37.897 12.654 -38.049 1.00 92.88 476 ALA A N 1
ATOM 3667 C CA . ALA A 1 476 ? 37.218 13.420 -39.092 1.00 92.88 476 ALA A CA 1
ATOM 3668 C C . ALA A 1 476 ? 35.692 13.210 -39.058 1.00 92.88 476 ALA A C 1
ATOM 3670 O O . ALA A 1 476 ? 34.930 14.151 -39.266 1.00 92.88 476 ALA A O 1
ATOM 3671 N N . GLU A 1 477 ? 35.247 11.988 -38.758 1.00 92.75 477 GLU A N 1
ATOM 3672 C CA . GLU A 1 477 ? 33.831 11.619 -38.699 1.00 92.75 477 GLU A CA 1
ATOM 3673 C C . GLU A 1 477 ? 33.199 12.023 -37.353 1.00 92.75 477 GLU A C 1
ATOM 3675 O O . GLU A 1 477 ? 32.087 12.548 -37.332 1.00 92.75 477 GLU A O 1
ATOM 3680 N N . VAL A 1 478 ? 33.938 11.897 -36.240 1.00 94.50 478 VAL A N 1
ATOM 3681 C CA . VAL A 1 478 ? 33.537 12.427 -34.919 1.00 94.50 478 VAL A CA 1
ATOM 3682 C C . VAL A 1 478 ? 33.292 13.937 -34.984 1.00 94.50 478 VAL A C 1
ATOM 3684 O O . VAL A 1 478 ? 32.221 14.399 -34.596 1.00 94.50 478 VAL A O 1
ATOM 3687 N N . MET A 1 479 ? 34.236 14.703 -35.541 1.00 94.44 479 MET A N 1
ATOM 3688 C CA . MET A 1 479 ? 34.099 16.158 -35.654 1.00 94.44 479 MET A CA 1
ATOM 3689 C C . MET A 1 479 ? 32.991 16.567 -36.628 1.00 94.44 479 MET A C 1
ATOM 3691 O O . MET A 1 479 ? 32.334 17.582 -36.406 1.00 94.44 479 MET A O 1
ATOM 3695 N N . ALA A 1 480 ? 32.737 15.776 -37.675 1.00 91.50 480 ALA A N 1
ATOM 3696 C CA . ALA A 1 480 ? 31.606 16.013 -38.568 1.00 91.50 480 ALA A CA 1
ATOM 3697 C C . ALA A 1 480 ? 30.259 15.842 -37.845 1.00 91.50 480 ALA A C 1
ATOM 3699 O O . ALA A 1 480 ? 29.365 16.664 -38.033 1.00 91.50 480 ALA A O 1
ATOM 3700 N N . ILE A 1 481 ? 30.119 14.815 -36.997 1.00 91.00 481 ILE A N 1
ATOM 3701 C CA . ILE A 1 481 ? 28.912 14.599 -36.182 1.00 91.00 481 ILE A CA 1
ATOM 3702 C C . ILE A 1 481 ? 28.718 15.747 -35.184 1.00 91.00 481 ILE A C 1
ATOM 3704 O O . ILE A 1 481 ? 27.600 16.239 -35.037 1.00 91.00 481 ILE A O 1
ATOM 3708 N N . GLU A 1 482 ? 29.792 16.198 -34.536 1.00 90.62 482 GLU A N 1
ATOM 3709 C CA . GLU A 1 482 ? 29.751 17.277 -33.542 1.00 90.62 482 GLU A CA 1
ATOM 3710 C C . GLU A 1 482 ? 29.326 18.619 -34.160 1.00 90.62 482 GLU A C 1
ATOM 3712 O O . GLU A 1 482 ? 28.377 19.262 -33.708 1.00 90.62 482 GLU A O 1
ATOM 3717 N N . GLN A 1 483 ? 29.942 18.989 -35.287 1.00 88.25 483 GLN A N 1
ATOM 3718 C CA . GLN A 1 483 ? 29.627 20.222 -36.021 1.00 88.25 483 GLN A CA 1
ATOM 3719 C C . GLN A 1 483 ? 28.225 20.217 -36.649 1.00 88.25 483 GLN A C 1
ATOM 3721 O O . GLN A 1 483 ? 27.669 21.278 -36.925 1.00 88.25 483 GLN A O 1
ATOM 3726 N N . GLN A 1 484 ? 27.653 19.038 -36.909 1.00 86.00 484 GLN A N 1
ATOM 3727 C CA . GLN A 1 484 ? 26.267 18.904 -37.367 1.00 86.00 484 GLN A CA 1
ATOM 3728 C C . GLN A 1 484 ? 25.264 18.962 -36.210 1.00 86.00 484 GLN A C 1
ATOM 3730 O O . GLN A 1 484 ? 24.117 19.364 -36.411 1.00 86.00 484 GLN A O 1
ATOM 3735 N N . ALA A 1 485 ? 25.659 18.533 -35.009 1.00 80.06 485 ALA A N 1
ATOM 3736 C CA . ALA A 1 485 ? 24.774 18.464 -33.854 1.00 80.06 485 ALA A CA 1
ATOM 3737 C C . ALA A 1 485 ? 24.585 19.817 -33.155 1.00 80.06 485 ALA A C 1
ATOM 3739 O O . ALA A 1 485 ? 23.498 20.062 -32.620 1.00 80.06 485 ALA A O 1
ATOM 3740 N N . TYR A 1 486 ? 25.601 20.684 -33.180 1.00 76.75 486 TYR A N 1
ATOM 3741 C CA . TYR A 1 486 ? 25.600 21.964 -32.474 1.00 76.75 486 TYR A CA 1
ATOM 3742 C C . TYR A 1 486 ? 26.018 23.142 -33.363 1.00 76.75 486 TYR A C 1
ATOM 3744 O O . TYR A 1 486 ? 26.746 23.001 -34.339 1.00 76.75 486 TYR A O 1
ATOM 3752 N N . GLU A 1 487 ? 25.557 24.341 -33.000 1.00 72.00 487 GLU A N 1
ATOM 3753 C CA . GLU A 1 487 ? 26.040 25.600 -33.581 1.00 72.00 487 GLU A CA 1
ATOM 3754 C C . GLU A 1 487 ? 27.542 25.780 -33.292 1.00 72.00 487 GLU A C 1
ATOM 3756 O O . GLU A 1 487 ? 28.028 25.315 -32.263 1.00 72.00 487 GLU A O 1
ATOM 3761 N N . ALA A 1 488 ? 28.279 26.499 -34.148 1.00 67.62 488 ALA A N 1
ATOM 3762 C CA . ALA A 1 488 ? 29.742 26.629 -34.042 1.00 67.62 488 ALA A CA 1
ATOM 3763 C C . ALA A 1 488 ? 30.247 27.190 -32.693 1.00 67.62 488 ALA A C 1
ATOM 3765 O O . ALA A 1 488 ? 31.379 26.926 -32.307 1.00 67.62 488 ALA A O 1
ATOM 3766 N N . GLU A 1 489 ? 29.416 27.947 -31.971 1.00 63.50 489 GLU A N 1
ATOM 3767 C CA . GLU A 1 489 ? 29.718 28.492 -30.637 1.00 63.50 489 GLU A CA 1
ATOM 3768 C C . GLU A 1 489 ? 29.462 27.491 -29.490 1.00 63.50 489 GLU A C 1
ATOM 3770 O O . GLU A 1 489 ? 29.842 27.748 -28.349 1.00 63.50 489 GLU A O 1
ATOM 3775 N N . ARG A 1 490 ? 28.785 26.370 -29.774 1.00 68.50 490 ARG A N 1
ATOM 3776 C CA . ARG A 1 490 ? 28.414 25.311 -28.818 1.00 68.50 490 ARG A CA 1
ATOM 3777 C C . ARG A 1 490 ? 29.082 23.967 -29.091 1.00 68.50 490 ARG A C 1
ATOM 3779 O O . ARG A 1 490 ? 29.026 23.125 -28.204 1.00 68.50 490 ARG A O 1
ATOM 3786 N N . ALA A 1 491 ? 29.625 23.769 -30.287 1.00 78.44 491 ALA A N 1
ATOM 3787 C CA . ALA A 1 491 ? 30.365 22.568 -30.640 1.00 78.44 491 ALA A CA 1
ATOM 3788 C C . ALA A 1 491 ? 31.685 22.517 -29.864 1.00 78.44 491 ALA A C 1
ATOM 3790 O O . ALA A 1 491 ? 32.429 23.504 -29.825 1.00 78.44 491 ALA A O 1
ATOM 3791 N N . ASP A 1 492 ? 31.982 21.365 -29.274 1.00 85.38 492 ASP A N 1
ATOM 3792 C CA . ASP A 1 492 ? 33.250 21.150 -28.595 1.00 85.38 492 ASP A CA 1
ATOM 3793 C C . ASP A 1 492 ? 34.411 21.118 -29.605 1.00 85.38 492 ASP A C 1
ATOM 3795 O O . ASP A 1 492 ? 34.293 20.632 -30.734 1.00 85.38 492 ASP A O 1
ATOM 3799 N N . SER A 1 493 ? 35.563 21.677 -29.222 1.00 88.25 493 SER A N 1
ATOM 3800 C CA . SER A 1 493 ? 36.732 21.708 -30.105 1.00 88.25 493 SER A CA 1
ATOM 3801 C C . SER A 1 493 ? 37.403 20.335 -30.184 1.00 88.25 493 SER A C 1
ATOM 3803 O O . SER A 1 493 ? 37.422 19.573 -29.216 1.00 88.25 493 SER A O 1
ATOM 3805 N N . GLU A 1 494 ? 38.036 20.033 -31.322 1.00 92.44 494 GLU A N 1
ATOM 3806 C CA . GLU A 1 494 ? 38.796 18.784 -31.474 1.00 92.44 494 GLU A CA 1
ATOM 3807 C C . GLU A 1 494 ? 39.899 18.664 -30.407 1.00 92.44 494 GLU A C 1
ATOM 3809 O O . GLU A 1 494 ? 40.142 17.581 -29.884 1.00 92.44 494 GLU A O 1
ATOM 3814 N N . GLU A 1 495 ? 40.533 19.780 -30.031 1.00 91.25 495 GLU A N 1
ATOM 3815 C CA . GLU A 1 495 ? 41.539 19.820 -28.965 1.00 91.25 495 GLU A CA 1
ATOM 3816 C C . GLU A 1 495 ? 40.949 19.435 -27.599 1.00 91.25 495 GLU A C 1
ATOM 3818 O O . GLU A 1 495 ? 41.545 18.623 -26.891 1.00 91.25 495 GLU A O 1
ATOM 3823 N N . TYR A 1 496 ? 39.759 19.944 -27.259 1.00 90.25 496 TYR A N 1
ATOM 3824 C CA . TYR A 1 496 ? 39.061 19.622 -26.012 1.00 90.25 496 TYR A CA 1
ATOM 3825 C C . TYR A 1 496 ? 38.670 18.140 -25.937 1.00 90.25 496 TYR A C 1
ATOM 3827 O O . TYR A 1 496 ? 38.968 17.465 -24.949 1.00 90.25 496 TYR A O 1
ATOM 3835 N N . LEU A 1 497 ? 38.065 17.601 -27.002 1.00 92.31 497 LEU A N 1
ATOM 3836 C CA . LEU A 1 497 ? 37.665 16.191 -27.049 1.00 92.31 497 LEU A CA 1
ATOM 3837 C C . LEU A 1 497 ? 38.880 15.252 -27.046 1.00 92.31 497 LEU A C 1
ATOM 3839 O O . LEU A 1 497 ? 38.853 14.206 -26.393 1.00 92.31 497 LEU A O 1
ATOM 3843 N N . ARG A 1 498 ? 39.974 15.628 -27.723 1.00 93.62 498 ARG A N 1
ATOM 3844 C CA . ARG A 1 498 ? 41.242 14.882 -27.682 1.00 93.62 498 ARG A CA 1
ATOM 3845 C C . ARG A 1 498 ? 41.870 14.892 -26.296 1.00 93.62 498 ARG A C 1
ATOM 3847 O O . ARG A 1 498 ? 42.409 13.864 -25.888 1.00 93.62 498 ARG A O 1
ATOM 3854 N N . ASP A 1 499 ? 41.812 16.009 -25.576 1.00 90.69 499 ASP A N 1
ATOM 3855 C CA . ASP A 1 499 ? 42.314 16.078 -24.204 1.00 90.69 499 ASP A CA 1
ATOM 3856 C C . ASP A 1 499 ? 41.480 15.205 -23.253 1.00 90.69 499 ASP A C 1
ATOM 3858 O O . ASP A 1 499 ? 42.041 14.399 -22.505 1.00 90.69 499 ASP A O 1
ATOM 3862 N N . ALA A 1 500 ? 40.148 15.255 -23.364 1.00 91.06 500 ALA A N 1
ATOM 3863 C CA . ALA A 1 500 ? 39.254 14.381 -22.606 1.00 91.06 500 ALA A CA 1
ATOM 3864 C C . ALA A 1 500 ? 39.518 12.893 -22.903 1.00 91.06 500 ALA A C 1
ATOM 3866 O O . ALA A 1 500 ? 39.600 12.082 -21.982 1.00 91.06 500 ALA A O 1
ATOM 3867 N N . ALA A 1 501 ? 39.717 12.528 -24.173 1.00 91.94 501 ALA A N 1
ATOM 3868 C CA . ALA A 1 501 ? 40.054 11.160 -24.562 1.00 91.94 501 ALA A CA 1
ATOM 3869 C C . ALA A 1 501 ? 41.414 10.708 -24.013 1.00 91.94 501 ALA A C 1
ATOM 3871 O O . ALA A 1 501 ? 41.551 9.573 -23.569 1.00 91.94 501 ALA A O 1
ATOM 3872 N N . ARG A 1 502 ? 42.420 11.592 -24.028 1.00 91.25 502 ARG A N 1
ATOM 3873 C CA . ARG A 1 502 ? 43.786 11.285 -23.578 1.00 91.25 502 ARG A CA 1
ATOM 3874 C C . ARG A 1 502 ? 43.870 11.080 -22.066 1.00 91.25 502 ARG A C 1
ATOM 3876 O O . ARG A 1 502 ? 44.645 10.241 -21.615 1.00 91.25 502 ARG A O 1
ATOM 3883 N N . ASN A 1 503 ? 43.098 11.848 -21.300 1.00 89.94 503 ASN A N 1
ATOM 3884 C CA . ASN A 1 503 ? 43.093 11.805 -19.836 1.00 89.94 503 ASN A CA 1
ATOM 3885 C C . ASN A 1 503 ? 41.979 10.916 -19.252 1.00 89.94 503 ASN A C 1
ATOM 3887 O O . ASN A 1 503 ? 41.911 10.719 -18.039 1.00 89.94 503 ASN A O 1
ATOM 3891 N N . GLY A 1 504 ? 41.102 10.382 -20.099 1.00 92.19 504 GLY A N 1
ATOM 3892 C CA . GLY A 1 504 ? 39.985 9.538 -19.703 1.00 92.19 504 GLY A CA 1
ATOM 3893 C C . GLY A 1 504 ? 39.624 8.539 -20.792 1.00 92.19 504 GLY A C 1
ATOM 3894 O O . GLY A 1 504 ? 40.375 7.597 -21.029 1.00 92.19 504 GLY A O 1
ATOM 3895 N N . VAL A 1 505 ? 38.460 8.720 -21.420 1.00 94.94 505 VAL A N 1
ATOM 3896 C CA . VAL A 1 505 ? 37.977 7.832 -22.484 1.00 94.94 505 VAL A CA 1
ATOM 3897 C C . VAL A 1 505 ? 37.254 8.601 -23.583 1.00 94.94 505 VAL A C 1
ATOM 3899 O O . VAL A 1 505 ? 36.458 9.503 -23.311 1.00 94.94 505 VAL A O 1
ATOM 3902 N N . GLY A 1 506 ? 37.497 8.195 -24.828 1.00 96.38 506 GLY A N 1
ATOM 3903 C CA . GLY A 1 506 ? 36.684 8.540 -25.991 1.00 96.38 506 GLY A CA 1
ATOM 3904 C C . GLY A 1 506 ? 36.115 7.274 -26.617 1.00 96.38 506 GLY A C 1
ATOM 3905 O O . GLY A 1 506 ? 36.875 6.425 -27.073 1.00 96.38 506 GLY A O 1
ATOM 3906 N N . LEU A 1 507 ? 34.792 7.125 -26.622 1.00 96.94 507 LEU A N 1
ATOM 3907 C CA . LEU A 1 507 ? 34.087 5.958 -27.154 1.00 96.94 507 LEU A CA 1
ATOM 3908 C C . LEU A 1 507 ? 33.301 6.333 -28.404 1.00 96.94 507 LEU A C 1
ATOM 3910 O O . LEU A 1 507 ? 32.628 7.358 -28.414 1.00 96.94 507 LEU A O 1
ATOM 3914 N N . ILE A 1 508 ? 33.302 5.458 -29.405 1.00 96.88 508 ILE A N 1
ATOM 3915 C CA . ILE A 1 508 ? 32.461 5.572 -30.600 1.00 96.88 508 ILE A CA 1
ATOM 3916 C C . ILE A 1 508 ? 31.562 4.344 -30.739 1.00 96.88 508 ILE A C 1
ATOM 3918 O O . ILE A 1 508 ? 31.944 3.236 -30.361 1.00 96.88 508 ILE A O 1
ATOM 3922 N N . ALA A 1 509 ? 30.366 4.537 -31.289 1.00 94.75 509 ALA A N 1
ATOM 3923 C CA . ALA A 1 509 ? 29.445 3.466 -31.649 1.00 94.75 509 ALA A CA 1
ATOM 3924 C C . ALA A 1 509 ? 29.386 3.346 -33.170 1.00 94.75 509 ALA A C 1
ATOM 3926 O O . ALA A 1 509 ? 28.986 4.300 -33.829 1.00 94.75 509 ALA A O 1
ATOM 3927 N N . ARG A 1 510 ? 29.742 2.186 -33.722 1.00 92.69 510 ARG A N 1
ATOM 3928 C CA . ARG A 1 510 ? 29.699 1.894 -35.158 1.00 92.69 510 ARG A CA 1
ATOM 3929 C C . ARG A 1 510 ? 28.614 0.890 -35.513 1.00 92.69 510 ARG A C 1
ATOM 3931 O O . ARG A 1 510 ? 28.342 -0.052 -34.761 1.00 92.69 510 ARG A O 1
ATOM 3938 N N . ASP A 1 511 ? 27.992 1.084 -36.668 1.00 86.50 511 ASP A N 1
ATOM 3939 C CA . ASP A 1 511 ? 27.093 0.087 -37.245 1.00 86.50 511 ASP A CA 1
ATOM 3940 C C . ASP A 1 511 ? 27.915 -1.092 -37.792 1.00 86.50 511 ASP A C 1
ATOM 3942 O O . ASP A 1 511 ? 28.813 -0.904 -38.607 1.00 86.50 511 ASP A O 1
ATOM 3946 N N . SER A 1 512 ? 27.629 -2.323 -37.356 1.00 80.31 512 SER A N 1
ATOM 3947 C CA . SER A 1 512 ? 28.396 -3.497 -37.812 1.00 80.31 512 SER A CA 1
ATOM 3948 C C . SER A 1 512 ? 28.172 -3.885 -39.281 1.00 80.31 512 SER A C 1
ATOM 3950 O O . SER A 1 512 ? 28.902 -4.734 -39.792 1.00 80.31 512 SER A O 1
ATOM 3952 N N . GLU A 1 513 ? 27.156 -3.323 -39.943 1.00 80.44 513 GLU A N 1
ATOM 3953 C CA . GLU A 1 513 ? 26.839 -3.583 -41.350 1.00 80.44 513 GLU A CA 1
ATOM 3954 C C . GLU A 1 513 ? 27.342 -2.460 -42.265 1.00 80.44 513 GLU A C 1
ATOM 3956 O O . GLU A 1 513 ? 27.851 -2.759 -43.346 1.00 80.44 513 GLU A O 1
ATOM 3961 N N . THR A 1 514 ? 27.209 -1.191 -41.854 1.00 85.50 514 THR A N 1
ATOM 3962 C CA . THR A 1 514 ? 27.623 -0.033 -42.676 1.00 85.50 514 THR A CA 1
ATOM 3963 C C . THR A 1 514 ? 28.998 0.532 -42.318 1.00 85.50 514 THR A C 1
ATOM 3965 O O . THR A 1 514 ? 29.553 1.281 -43.113 1.00 85.50 514 THR A O 1
ATOM 3968 N N . ASP A 1 515 ? 29.557 0.160 -41.162 1.00 86.00 515 ASP A N 1
ATOM 3969 C CA . ASP A 1 515 ? 30.808 0.685 -40.583 1.00 86.00 515 ASP A CA 1
ATOM 3970 C C . ASP A 1 515 ? 30.805 2.202 -40.284 1.00 86.00 515 ASP A C 1
ATOM 3972 O O . ASP A 1 515 ? 31.834 2.777 -39.931 1.00 86.00 515 ASP A O 1
ATOM 3976 N N . GLU A 1 516 ? 29.642 2.854 -40.359 1.00 90.88 516 GLU A N 1
ATOM 3977 C CA . GLU A 1 516 ? 29.468 4.280 -40.057 1.00 90.88 516 GLU A CA 1
ATOM 3978 C C . GLU A 1 516 ? 29.441 4.536 -38.543 1.00 90.88 516 GLU A C 1
ATOM 3980 O O . GLU A 1 516 ? 28.868 3.747 -37.775 1.00 90.88 516 GLU A O 1
ATOM 3985 N N . ILE A 1 517 ? 29.999 5.670 -38.100 1.00 94.06 517 ILE A N 1
ATOM 3986 C CA . ILE A 1 517 ? 29.861 6.119 -36.707 1.00 94.06 517 ILE A CA 1
ATOM 3987 C C . ILE A 1 517 ? 28.450 6.671 -36.474 1.00 94.06 517 ILE A C 1
ATOM 3989 O O . ILE A 1 517 ? 27.998 7.635 -37.084 1.00 94.06 517 ILE A O 1
ATOM 3993 N N . LEU A 1 518 ? 27.753 6.062 -35.522 1.00 93.12 518 LEU A N 1
ATOM 3994 C CA . LEU A 1 518 ? 26.393 6.401 -35.109 1.00 93.12 518 LEU A CA 1
ATOM 3995 C C . LEU A 1 518 ? 26.358 7.409 -33.948 1.00 93.12 518 LEU A C 1
ATOM 3997 O O . LEU A 1 518 ? 25.306 7.972 -33.639 1.00 93.12 518 LEU A O 1
ATOM 4001 N N . GLY A 1 519 ? 27.484 7.617 -33.269 1.00 94.88 519 GLY A N 1
ATOM 4002 C CA . GLY A 1 519 ? 27.636 8.569 -32.172 1.00 94.88 519 GLY A CA 1
ATOM 4003 C C . GLY A 1 519 ? 28.889 8.303 -31.345 1.00 94.88 519 GLY A C 1
ATOM 4004 O O . GLY A 1 519 ? 29.568 7.292 -31.544 1.00 94.88 519 GLY A O 1
ATOM 4005 N N . PHE A 1 520 ? 29.159 9.182 -30.385 1.00 97.06 520 PHE A N 1
ATOM 4006 C CA . PHE A 1 520 ? 30.331 9.105 -29.520 1.00 97.06 520 PHE A CA 1
ATOM 4007 C C . PHE A 1 520 ? 30.051 9.583 -28.085 1.00 97.06 520 PHE A C 1
ATOM 4009 O O . PHE A 1 520 ? 29.011 10.182 -27.806 1.00 97.06 520 PHE A O 1
ATOM 4016 N N . ALA A 1 521 ? 30.970 9.290 -27.163 1.00 96.88 521 ALA A N 1
ATOM 4017 C CA . ALA A 1 521 ? 30.965 9.804 -25.796 1.00 96.88 521 ALA A CA 1
ATOM 4018 C C . ALA A 1 521 ? 32.392 10.022 -25.275 1.00 96.88 521 ALA A C 1
ATOM 4020 O O . ALA A 1 521 ? 33.221 9.115 -25.357 1.00 96.88 521 ALA A O 1
ATOM 4021 N N . PHE A 1 522 ? 32.642 11.184 -24.675 1.00 97.00 522 PHE A N 1
ATOM 4022 C CA . PHE A 1 522 ? 33.931 11.578 -24.107 1.00 97.00 522 PHE A CA 1
ATOM 4023 C C . PHE A 1 522 ? 33.810 11.927 -22.626 1.00 97.00 522 PHE A C 1
ATOM 4025 O O . PHE A 1 522 ? 32.775 12.407 -22.154 1.00 97.00 522 PHE A O 1
ATOM 4032 N N . GLY A 1 523 ? 34.872 11.684 -21.867 1.00 95.31 523 GLY A N 1
ATOM 4033 C CA . GLY A 1 523 ? 34.963 12.132 -20.483 1.00 95.31 523 GLY A CA 1
ATOM 4034 C C . GLY A 1 523 ? 36.314 11.838 -19.851 1.00 95.31 523 GLY A C 1
ATOM 4035 O O . GLY A 1 523 ? 37.061 11.003 -20.353 1.00 95.31 523 GLY A O 1
ATOM 4036 N N . ALA A 1 524 ? 36.598 12.505 -18.737 1.00 94.06 524 ALA A N 1
ATOM 4037 C CA . ALA A 1 524 ? 37.847 12.387 -17.985 1.00 94.06 524 ALA A CA 1
ATOM 4038 C C . ALA A 1 524 ? 37.610 12.661 -16.484 1.00 94.06 524 ALA A C 1
ATOM 4040 O O . ALA A 1 524 ? 36.512 13.085 -16.115 1.00 94.06 524 ALA A O 1
ATOM 4041 N N . PRO A 1 525 ? 38.588 12.426 -15.591 1.00 93.00 525 PRO A N 1
ATOM 4042 C CA . PRO A 1 525 ? 38.471 12.798 -14.179 1.00 93.00 525 PRO A CA 1
ATOM 4043 C C . PRO A 1 525 ? 38.132 14.284 -13.986 1.00 93.00 525 PRO A C 1
ATOM 4045 O O . PRO A 1 525 ? 38.527 15.131 -14.791 1.00 93.00 525 PRO A O 1
ATOM 4048 N N . LEU A 1 526 ? 37.419 14.609 -12.903 1.00 89.06 526 LEU A N 1
ATOM 4049 C CA . LEU A 1 526 ? 36.988 15.980 -12.577 1.00 89.06 526 LEU A CA 1
ATOM 4050 C C . LEU A 1 526 ? 38.133 17.005 -12.585 1.00 89.06 526 LEU A C 1
ATOM 4052 O O . LEU A 1 526 ? 37.931 18.180 -12.891 1.00 89.06 526 LEU A O 1
ATOM 4056 N N . GLU A 1 527 ? 39.336 16.560 -12.239 1.00 87.19 527 GLU A N 1
ATOM 4057 C CA . GLU A 1 527 ? 40.548 17.364 -12.133 1.00 87.19 527 GLU A CA 1
ATOM 4058 C C . GLU A 1 527 ? 40.960 18.009 -13.465 1.00 87.19 527 GLU A C 1
ATOM 4060 O O . GLU A 1 527 ? 41.581 19.072 -13.446 1.00 87.19 527 GLU A O 1
ATOM 4065 N N . HIS A 1 528 ? 40.555 17.427 -14.597 1.00 89.38 528 HIS A N 1
ATOM 4066 C CA . HIS A 1 528 ? 40.852 17.930 -15.942 1.00 89.38 528 HIS A CA 1
ATOM 4067 C C . HIS A 1 528 ? 39.909 19.046 -16.409 1.00 89.38 528 HIS A C 1
ATOM 4069 O O . HIS A 1 528 ? 40.102 19.610 -17.481 1.00 89.38 528 HIS A O 1
ATOM 4075 N N . PHE A 1 529 ? 38.922 19.421 -15.591 1.00 89.56 529 PHE A N 1
ATOM 4076 C CA . PHE A 1 529 ? 37.938 20.454 -15.920 1.00 89.56 529 PHE A CA 1
ATOM 4077 C C . PHE A 1 529 ? 37.937 21.606 -14.895 1.00 89.56 529 PHE A C 1
ATOM 4079 O O . PHE A 1 529 ? 36.886 21.931 -14.335 1.00 89.56 529 PHE A O 1
ATOM 4086 N N . PRO A 1 530 ? 39.096 22.236 -14.604 1.00 83.94 530 PRO A N 1
ATOM 4087 C CA . PRO A 1 530 ? 39.228 23.201 -13.509 1.00 83.94 530 PRO A CA 1
ATOM 4088 C C . PRO A 1 530 ? 38.445 24.499 -13.729 1.00 83.94 530 PRO A C 1
ATOM 4090 O O . PRO A 1 530 ? 38.054 25.133 -12.750 1.00 83.94 530 PRO A O 1
ATOM 4093 N N . ASP A 1 531 ? 38.200 24.864 -14.987 1.00 86.25 531 ASP A N 1
ATOM 4094 C CA . ASP A 1 531 ? 37.574 26.133 -15.371 1.00 86.25 531 ASP A CA 1
ATOM 4095 C C . ASP A 1 531 ? 36.060 26.002 -15.615 1.00 86.25 531 ASP A C 1
ATOM 4097 O O . ASP A 1 531 ? 35.365 26.994 -15.843 1.00 86.25 531 ASP A O 1
ATOM 4101 N N . LEU A 1 532 ? 35.515 24.781 -15.541 1.00 86.00 532 LEU A N 1
ATOM 4102 C CA . LEU A 1 532 ? 34.088 24.530 -15.726 1.00 86.00 532 LEU A CA 1
ATOM 4103 C C . LEU A 1 532 ? 33.331 24.620 -14.395 1.00 86.00 532 LEU A C 1
ATOM 4105 O O . LEU A 1 532 ? 33.585 23.877 -13.445 1.00 86.00 532 LEU A O 1
ATOM 4109 N N . VAL A 1 533 ? 32.317 25.491 -14.358 1.00 83.31 533 VAL A N 1
ATOM 4110 C CA . VAL A 1 533 ? 31.305 25.526 -13.288 1.00 83.31 533 VAL A CA 1
ATOM 4111 C C . VAL A 1 533 ? 30.612 24.162 -13.202 1.00 83.31 533 VAL A C 1
ATOM 4113 O O . VAL A 1 533 ? 30.241 23.595 -14.228 1.00 83.31 533 VAL A O 1
ATOM 4116 N N . GLY A 1 534 ? 30.444 23.622 -11.995 1.00 87.19 534 GLY A N 1
ATOM 4117 C CA . GLY A 1 534 ? 30.090 22.217 -11.774 1.00 87.19 534 GLY A CA 1
ATOM 4118 C C . GLY A 1 534 ? 31.323 21.427 -11.347 1.00 87.19 534 GLY A C 1
ATOM 4119 O O . GLY A 1 534 ? 31.550 21.347 -10.141 1.00 87.19 534 GLY A O 1
ATOM 4120 N N . PRO A 1 535 ? 32.164 20.928 -12.275 1.00 88.50 535 PRO A N 1
ATOM 4121 C CA . PRO A 1 535 ? 33.378 20.196 -11.916 1.00 88.50 535 PRO A CA 1
ATOM 4122 C C . PRO A 1 535 ? 34.283 20.933 -10.929 1.00 88.50 535 PRO A C 1
ATOM 4124 O O . PRO A 1 535 ? 34.731 20.341 -9.950 1.00 88.50 535 PRO A O 1
ATOM 4127 N N . ALA A 1 536 ? 34.486 22.241 -11.118 1.00 86.81 536 ALA A N 1
ATOM 4128 C CA . ALA A 1 536 ? 35.322 23.060 -10.242 1.00 86.81 536 ALA A CA 1
ATOM 4129 C C . ALA A 1 536 ? 34.812 23.152 -8.791 1.00 86.81 536 ALA A C 1
ATOM 4131 O O . ALA A 1 536 ? 35.614 23.377 -7.882 1.00 86.81 536 ALA A O 1
ATOM 4132 N N . GLN A 1 537 ? 33.499 22.988 -8.588 1.00 85.50 537 GLN A N 1
ATOM 4133 C CA . GLN A 1 537 ? 32.784 23.134 -7.312 1.00 85.50 537 GLN A CA 1
ATOM 4134 C C . GLN A 1 537 ? 32.280 21.790 -6.763 1.00 85.50 537 GLN A C 1
ATOM 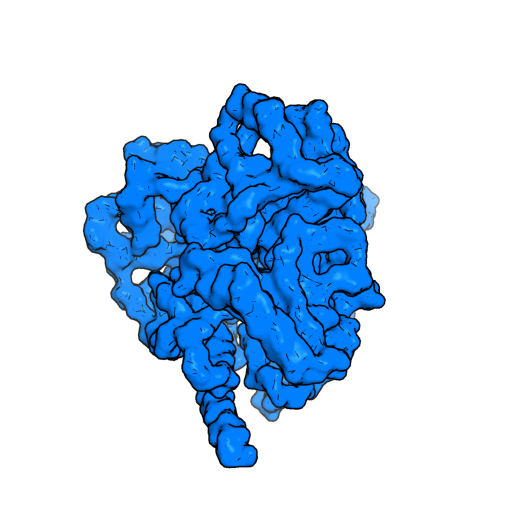4136 O O . GLN A 1 537 ? 31.587 21.755 -5.747 1.00 85.50 537 GLN A O 1
ATOM 4141 N N . ASP A 1 538 ? 32.601 20.685 -7.436 1.00 84.50 538 ASP A N 1
ATOM 4142 C CA . ASP A 1 538 ? 32.114 19.368 -7.062 1.00 84.50 538 ASP A CA 1
ATOM 4143 C C . ASP A 1 538 ? 32.724 18.939 -5.710 1.00 84.50 538 ASP A C 1
ATOM 4145 O O . ASP A 1 538 ? 33.951 18.946 -5.571 1.00 84.50 538 ASP A O 1
ATOM 4149 N N . PRO A 1 539 ? 31.915 18.531 -4.711 1.00 77.81 539 PRO A N 1
ATOM 4150 C CA . PRO A 1 539 ? 32.420 18.111 -3.401 1.00 77.81 539 PRO A CA 1
ATOM 4151 C C . PRO A 1 539 ? 33.320 16.866 -3.456 1.00 77.81 539 PRO A C 1
ATOM 4153 O O . PRO A 1 539 ? 34.013 16.576 -2.482 1.00 77.81 539 PRO A O 1
ATOM 4156 N N . HIS A 1 540 ? 33.326 16.124 -4.570 1.00 74.81 540 HIS A N 1
ATOM 4157 C CA . HIS A 1 540 ? 34.218 14.986 -4.787 1.00 74.81 540 HIS A CA 1
ATOM 4158 C C . HIS A 1 540 ? 35.466 15.330 -5.610 1.00 74.81 540 HIS A C 1
ATOM 4160 O O . HIS A 1 540 ? 36.248 14.438 -5.929 1.00 74.81 540 HIS A O 1
ATOM 4166 N N . ARG A 1 541 ? 35.700 16.597 -5.952 1.00 80.75 541 ARG A N 1
ATOM 4167 C CA . ARG A 1 541 ? 36.937 17.001 -6.625 1.00 80.75 541 ARG A CA 1
ATOM 4168 C C . ARG A 1 541 ? 38.149 16.790 -5.705 1.00 80.75 541 ARG A C 1
ATOM 4170 O O . ARG A 1 541 ? 38.115 17.166 -4.536 1.00 80.75 541 ARG A O 1
ATOM 4177 N N . GLY A 1 542 ? 39.235 16.217 -6.231 1.00 71.56 542 GLY A N 1
ATOM 4178 C CA . GLY A 1 542 ? 40.504 16.046 -5.510 1.00 71.56 542 GLY A CA 1
ATOM 4179 C C . GLY A 1 542 ? 40.605 14.789 -4.642 1.00 71.56 542 GLY A C 1
ATOM 4180 O O . GLY A 1 542 ? 41.647 14.558 -4.032 1.00 71.56 542 GLY A O 1
ATOM 4181 N N . ASN A 1 543 ? 39.562 13.955 -4.595 1.00 73.75 543 ASN A N 1
ATOM 4182 C CA . ASN A 1 543 ? 39.594 12.664 -3.898 1.00 73.75 543 ASN A CA 1
ATOM 4183 C C . ASN A 1 543 ? 39.748 11.457 -4.849 1.00 73.75 543 ASN A C 1
ATOM 4185 O O . ASN A 1 543 ? 39.741 10.320 -4.379 1.00 73.75 543 ASN A O 1
ATOM 4189 N N . GLY A 1 544 ? 39.869 11.702 -6.163 1.00 72.62 544 GLY A N 1
ATOM 4190 C CA . GLY A 1 544 ? 40.068 10.682 -7.199 1.00 72.62 544 GLY A CA 1
ATOM 4191 C C . GLY A 1 544 ? 38.834 9.840 -7.544 1.00 72.62 544 GLY A C 1
ATOM 4192 O O . GLY A 1 544 ? 38.969 8.844 -8.246 1.00 72.62 544 GLY A O 1
ATOM 4193 N N . ARG A 1 545 ? 37.638 10.196 -7.054 1.00 71.75 545 ARG A N 1
ATOM 4194 C CA . ARG A 1 545 ? 36.427 9.358 -7.167 1.00 71.75 545 ARG A CA 1
ATOM 4195 C C . ARG A 1 545 ? 35.387 9.865 -8.165 1.00 71.75 545 ARG A C 1
ATOM 4197 O O . ARG A 1 545 ? 34.404 9.168 -8.412 1.00 71.75 545 ARG A O 1
ATOM 4204 N N . GLY A 1 546 ? 35.563 11.059 -8.729 1.00 82.44 546 GLY A N 1
ATOM 4205 C CA . GLY A 1 546 ? 34.610 11.651 -9.669 1.00 82.44 546 GLY A CA 1
ATOM 4206 C C . GLY A 1 546 ? 35.121 11.683 -11.108 1.00 82.44 546 GLY A C 1
ATOM 4207 O O . GLY A 1 546 ? 36.209 12.184 -11.382 1.00 82.44 546 GLY A O 1
ATOM 4208 N N . PHE A 1 547 ? 34.295 11.199 -12.030 1.00 92.44 547 PHE A N 1
ATOM 4209 C CA . PHE A 1 547 ? 34.522 11.256 -13.471 1.00 92.44 547 PHE A CA 1
ATOM 4210 C C . PHE A 1 547 ? 33.535 12.228 -14.117 1.00 92.44 547 PHE A C 1
ATOM 4212 O O . PHE A 1 547 ? 32.347 12.185 -13.814 1.00 92.44 547 PHE A O 1
ATOM 4219 N N . TYR A 1 548 ? 33.987 13.089 -15.020 1.00 95.00 548 TYR A N 1
ATOM 4220 C CA . TYR A 1 548 ? 33.144 14.032 -15.745 1.00 95.00 548 TYR A CA 1
ATOM 4221 C C . TYR A 1 548 ? 32.902 13.562 -17.183 1.00 95.00 548 TYR A C 1
ATOM 4223 O O . TYR A 1 548 ? 33.833 13.389 -17.969 1.00 95.00 548 TYR A O 1
ATOM 4231 N N . ALA A 1 549 ? 31.634 13.355 -17.529 1.00 94.62 549 ALA A N 1
ATOM 4232 C CA . ALA A 1 549 ? 31.166 13.143 -18.888 1.00 94.62 549 ALA A CA 1
ATOM 4233 C C . ALA A 1 549 ? 31.167 14.488 -19.621 1.00 94.62 549 ALA A C 1
ATOM 4235 O O . ALA A 1 549 ? 30.255 15.297 -19.432 1.00 94.62 549 ALA A O 1
ATOM 4236 N N . ALA A 1 550 ? 32.210 14.693 -20.423 1.00 91.88 550 ALA A N 1
ATOM 4237 C CA . ALA A 1 550 ? 32.445 15.909 -21.185 1.00 91.88 550 ALA A CA 1
ATOM 4238 C C . ALA A 1 550 ? 31.398 16.075 -22.286 1.00 91.88 550 ALA A C 1
ATOM 4240 O O . ALA A 1 550 ? 30.694 17.079 -22.297 1.00 91.88 550 ALA A O 1
ATOM 4241 N N . ASP A 1 551 ? 31.229 15.044 -23.119 1.00 92.44 551 ASP A N 1
ATOM 4242 C CA . ASP A 1 551 ? 30.308 15.095 -24.251 1.00 92.44 551 ASP A CA 1
ATOM 4243 C C . ASP A 1 551 ? 29.700 13.720 -24.570 1.00 92.44 551 ASP A C 1
ATOM 4245 O O . ASP A 1 551 ? 30.277 12.663 -24.283 1.00 92.44 551 ASP A O 1
ATOM 4249 N N . LEU A 1 552 ? 28.496 13.728 -25.134 1.00 92.81 552 LEU A N 1
ATOM 4250 C CA . LEU A 1 552 ? 27.828 12.581 -25.723 1.00 92.81 552 LEU A CA 1
ATOM 4251 C C . LEU A 1 552 ? 26.908 13.059 -26.846 1.00 92.81 552 LEU A C 1
ATOM 4253 O O . LEU A 1 552 ? 25.816 13.575 -26.589 1.00 92.81 552 LEU A O 1
ATOM 4257 N N . THR A 1 553 ? 27.292 12.749 -28.080 1.00 92.81 553 THR A N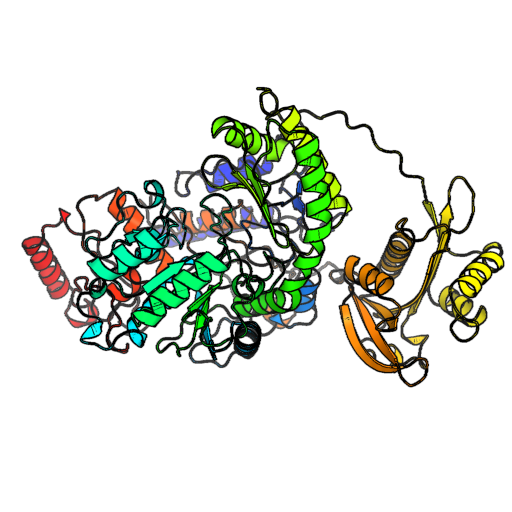 1
ATOM 4258 C CA . THR A 1 553 ? 26.565 13.173 -29.278 1.00 92.81 553 THR A CA 1
ATOM 4259 C C . THR A 1 553 ? 26.180 11.966 -30.129 1.00 92.81 553 THR A C 1
ATOM 4261 O O . THR A 1 553 ? 26.935 11.008 -30.301 1.00 92.81 553 THR A O 1
ATOM 4264 N N . VAL A 1 554 ? 24.953 11.987 -30.654 1.00 90.69 554 VAL A N 1
ATOM 4265 C CA . VAL A 1 554 ? 24.404 10.938 -31.525 1.00 90.69 554 VAL A CA 1
ATOM 4266 C C . VAL A 1 554 ? 24.120 11.534 -32.896 1.00 90.69 554 VAL A C 1
ATOM 4268 O O . VAL A 1 554 ? 23.425 12.553 -32.995 1.00 90.69 554 VAL A O 1
ATOM 4271 N N . ALA A 1 555 ? 24.613 10.864 -33.939 1.00 90.31 555 ALA A N 1
ATOM 4272 C CA . ALA A 1 555 ? 24.385 11.247 -35.326 1.00 90.31 555 ALA A CA 1
ATOM 4273 C C . ALA A 1 555 ? 22.881 11.319 -35.628 1.00 90.31 555 ALA A C 1
ATOM 4275 O O . ALA A 1 555 ? 22.099 10.498 -35.138 1.00 90.31 555 ALA A O 1
ATOM 4276 N N . GLU A 1 556 ? 22.462 12.281 -36.452 1.00 85.81 556 GLU A N 1
ATOM 4277 C CA . GLU A 1 556 ? 21.045 12.516 -36.767 1.00 85.81 556 GLU A CA 1
ATOM 4278 C C . GLU A 1 556 ? 20.345 11.252 -37.293 1.00 85.81 556 GLU A C 1
ATOM 4280 O O . GLU A 1 556 ? 19.258 10.897 -36.832 1.00 85.81 556 GLU A O 1
ATOM 4285 N N . SER A 1 557 ? 21.027 10.500 -38.162 1.00 80.50 557 SER A N 1
ATOM 4286 C CA . SER A 1 557 ? 20.563 9.229 -38.737 1.00 80.50 557 SER A CA 1
ATOM 4287 C C . SER A 1 557 ? 20.283 8.132 -37.697 1.00 80.50 557 SER A C 1
ATOM 4289 O O . SER A 1 557 ? 19.573 7.159 -37.986 1.00 80.50 557 SER A O 1
ATOM 4291 N N . ALA A 1 558 ? 20.816 8.281 -36.481 1.00 82.06 558 ALA A N 1
ATOM 4292 C CA . ALA A 1 558 ? 20.785 7.291 -35.415 1.00 82.06 558 ALA A CA 1
ATOM 4293 C C . ALA A 1 558 ? 20.031 7.750 -34.148 1.00 82.06 558 ALA A C 1
ATOM 4295 O O . ALA A 1 558 ? 19.892 6.974 -33.189 1.00 82.06 558 ALA A O 1
ATOM 4296 N N . ARG A 1 559 ? 19.487 8.976 -34.139 1.00 81.19 559 ARG A N 1
ATOM 4297 C CA . ARG A 1 559 ? 18.646 9.488 -33.043 1.00 81.19 559 ARG A CA 1
ATOM 4298 C C . ARG A 1 559 ? 17.390 8.625 -32.866 1.00 81.19 559 ARG A C 1
ATOM 4300 O O . ARG A 1 559 ? 16.882 8.013 -33.803 1.00 81.19 559 ARG A O 1
ATOM 4307 N N . GLY A 1 560 ? 16.934 8.480 -31.620 1.00 71.38 560 GLY A N 1
ATOM 4308 C CA . GLY A 1 560 ? 15.794 7.618 -31.267 1.00 71.38 560 GLY A CA 1
ATOM 4309 C C . GLY A 1 560 ? 16.050 6.100 -31.326 1.00 71.38 560 GLY A C 1
ATOM 4310 O O . GLY A 1 560 ? 15.196 5.326 -30.903 1.00 71.38 560 GLY A O 1
ATOM 4311 N N . ARG A 1 561 ? 17.231 5.638 -31.775 1.00 75.75 561 ARG A N 1
ATOM 4312 C CA . ARG A 1 561 ? 17.575 4.199 -31.876 1.00 75.75 561 ARG A CA 1
ATOM 4313 C C . ARG A 1 561 ? 18.300 3.633 -30.649 1.00 75.75 561 ARG A C 1
ATOM 4315 O O . ARG A 1 561 ? 18.765 2.497 -30.659 1.00 75.75 561 ARG A O 1
ATOM 4322 N N . GLY A 1 562 ? 18.421 4.424 -29.582 1.00 77.69 562 GLY A N 1
ATOM 4323 C CA . GLY A 1 562 ? 19.065 4.010 -28.332 1.00 77.69 562 GLY A CA 1
ATOM 4324 C C . GLY A 1 562 ? 20.599 4.001 -28.356 1.00 77.69 562 GLY A C 1
ATOM 4325 O O . GLY A 1 562 ? 21.196 3.441 -27.437 1.00 77.69 562 GLY A O 1
ATOM 4326 N N . ILE A 1 563 ? 21.242 4.614 -29.359 1.00 87.75 563 ILE A N 1
ATOM 4327 C CA . ILE A 1 563 ? 22.712 4.706 -29.463 1.00 87.75 563 ILE A CA 1
ATOM 4328 C C . ILE A 1 563 ? 23.311 5.465 -28.283 1.00 87.75 563 ILE A C 1
ATOM 4330 O O . ILE A 1 563 ? 24.169 4.927 -27.588 1.00 87.75 563 ILE A O 1
ATOM 4334 N N . GLY A 1 564 ? 22.786 6.655 -27.976 1.00 87.69 564 GLY A N 1
ATOM 4335 C CA . GLY A 1 564 ? 23.289 7.457 -26.860 1.00 87.69 564 GLY A CA 1
ATOM 4336 C C . GLY A 1 564 ? 23.233 6.713 -25.525 1.00 87.69 564 GLY A C 1
ATOM 4337 O O . GLY A 1 564 ? 24.145 6.804 -24.713 1.00 87.69 564 GLY A O 1
ATOM 4338 N N . ARG A 1 565 ? 22.202 5.887 -25.306 1.00 81.25 565 ARG A N 1
ATOM 4339 C CA . ARG A 1 565 ? 22.101 5.062 -24.095 1.00 81.25 565 ARG A CA 1
ATOM 4340 C C . ARG A 1 565 ? 23.166 3.964 -24.057 1.00 81.25 565 ARG A C 1
ATOM 4342 O O . ARG A 1 565 ? 23.663 3.649 -22.979 1.00 81.25 565 ARG A O 1
ATOM 4349 N N . GLN A 1 566 ? 23.490 3.357 -25.197 1.00 82.62 566 GLN A N 1
ATOM 4350 C CA . GLN A 1 566 ? 24.538 2.337 -25.277 1.00 82.62 566 GLN A CA 1
ATOM 4351 C C . GLN A 1 566 ? 25.922 2.950 -25.050 1.00 82.62 566 GLN A C 1
ATOM 4353 O O . GLN A 1 566 ? 26.674 2.421 -24.237 1.00 82.62 566 GLN A O 1
ATOM 4358 N N . LEU A 1 567 ? 26.200 4.108 -25.658 1.00 92.25 567 LEU A N 1
ATOM 4359 C CA . LEU A 1 567 ? 27.411 4.896 -25.413 1.00 92.25 567 LEU A CA 1
ATOM 4360 C C . LEU A 1 567 ? 27.529 5.315 -23.950 1.00 92.25 567 LEU A C 1
ATOM 4362 O O . LEU A 1 567 ? 28.562 5.086 -23.329 1.00 92.25 567 LEU A O 1
ATOM 4366 N N . LYS A 1 568 ? 26.449 5.841 -23.358 1.00 89.94 568 LYS A N 1
ATOM 4367 C CA . LYS A 1 568 ? 26.456 6.217 -21.944 1.00 89.94 568 LYS A CA 1
ATOM 4368 C C . LYS A 1 568 ? 26.714 5.009 -21.058 1.00 89.94 568 LYS A C 1
ATOM 4370 O O . LYS A 1 568 ? 27.558 5.081 -20.181 1.00 89.94 568 LYS A O 1
ATOM 4375 N N . ARG A 1 569 ? 26.062 3.869 -21.303 1.00 81.44 569 ARG A N 1
ATOM 4376 C CA . ARG A 1 569 ? 26.348 2.633 -20.555 1.00 81.44 569 ARG A CA 1
ATOM 4377 C C . ARG A 1 569 ? 27.805 2.205 -20.693 1.00 81.44 569 ARG A C 1
ATOM 4379 O O . ARG A 1 569 ? 28.402 1.883 -19.677 1.00 81.44 569 ARG A O 1
ATOM 4386 N N . ALA A 1 570 ? 28.374 2.247 -21.893 1.00 85.94 570 ALA A N 1
ATOM 4387 C CA . ALA A 1 570 ? 29.780 1.925 -22.107 1.00 85.94 570 ALA A CA 1
ATOM 4388 C C . ALA A 1 570 ? 30.712 2.889 -21.347 1.00 85.94 570 ALA A C 1
ATOM 4390 O O . ALA A 1 570 ? 31.634 2.433 -20.681 1.00 85.94 570 ALA A O 1
ATOM 4391 N N . GLN A 1 571 ? 30.409 4.191 -21.333 1.00 93.12 571 GLN A N 1
ATOM 4392 C CA . GLN A 1 571 ? 31.144 5.191 -20.551 1.00 93.12 571 GLN A CA 1
ATOM 4393 C C . GLN A 1 571 ? 31.049 4.927 -19.039 1.00 93.12 571 GLN A C 1
ATOM 4395 O O . GLN A 1 571 ? 32.059 4.956 -18.342 1.00 93.12 571 GLN A O 1
ATOM 4400 N N . LEU A 1 572 ? 29.854 4.622 -18.520 1.00 83.75 572 LEU A N 1
ATOM 4401 C CA . LEU A 1 572 ? 29.666 4.263 -17.109 1.00 83.75 572 LEU A CA 1
ATOM 4402 C C . LEU A 1 572 ? 30.391 2.953 -16.752 1.00 83.75 572 LEU A C 1
ATOM 4404 O O . LEU A 1 572 ? 30.878 2.793 -15.638 1.00 83.75 572 LEU A O 1
ATOM 4408 N N . GLU A 1 573 ? 30.434 1.989 -17.674 1.00 78.31 573 GLU A N 1
ATOM 4409 C CA . GLU A 1 573 ? 31.154 0.723 -17.507 1.00 78.31 573 GLU A CA 1
ATOM 4410 C C . GLU A 1 573 ? 32.662 0.919 -17.475 1.00 78.31 573 GLU A C 1
ATOM 4412 O O . GLU A 1 573 ? 33.314 0.346 -16.604 1.00 78.31 573 GLU A O 1
ATOM 4417 N N . TRP A 1 574 ? 33.181 1.761 -18.366 1.00 87.94 574 TRP A N 1
ATOM 4418 C CA . TRP A 1 574 ? 34.576 2.172 -18.364 1.00 87.94 574 TRP A CA 1
ATOM 4419 C C . TRP A 1 574 ? 34.915 2.861 -17.042 1.00 87.94 574 TRP A C 1
ATOM 4421 O O . TRP A 1 574 ? 35.746 2.359 -16.297 1.00 87.94 574 TRP A O 1
ATOM 4431 N N . ALA A 1 575 ? 34.188 3.915 -16.661 1.00 84.44 575 ALA A N 1
ATOM 4432 C CA . ALA A 1 575 ? 34.476 4.652 -15.430 1.00 84.44 575 ALA A CA 1
ATOM 4433 C C . ALA A 1 575 ? 34.386 3.752 -14.178 1.00 84.44 575 ALA A C 1
ATOM 4435 O O . ALA A 1 575 ? 35.213 3.844 -13.273 1.00 84.44 575 ALA A O 1
ATOM 4436 N N . ARG A 1 576 ? 33.455 2.791 -14.153 1.00 77.94 576 ARG A N 1
ATOM 4437 C CA . ARG A 1 576 ? 33.392 1.787 -13.082 1.00 77.94 576 ARG A CA 1
ATOM 4438 C C . ARG A 1 576 ? 34.645 0.906 -13.046 1.00 77.94 576 ARG A C 1
ATOM 4440 O O . ARG A 1 576 ? 35.149 0.627 -11.965 1.00 77.94 576 ARG A O 1
ATOM 4447 N N . GLY A 1 577 ? 35.134 0.457 -14.203 1.00 71.44 577 GLY A N 1
ATOM 4448 C CA . GLY A 1 577 ? 36.343 -0.368 -14.313 1.00 71.44 577 GLY A CA 1
ATOM 4449 C C . GLY A 1 577 ? 37.619 0.329 -13.830 1.00 71.44 577 GLY A C 1
ATOM 4450 O O . GLY A 1 577 ? 38.567 -0.351 -13.450 1.00 71.44 577 GLY A O 1
ATOM 4451 N N . TYR A 1 578 ? 37.614 1.663 -13.791 1.00 78.06 578 TYR A N 1
ATOM 4452 C CA . TYR A 1 578 ? 38.724 2.498 -13.325 1.00 78.06 578 TYR A CA 1
ATOM 4453 C C . TYR A 1 578 ? 38.530 3.039 -11.895 1.00 78.06 578 TYR A C 1
ATOM 4455 O O . TYR A 1 578 ? 39.304 3.880 -11.449 1.00 78.06 578 TYR A O 1
ATOM 4463 N N . GLY A 1 579 ? 37.530 2.542 -11.154 1.00 70.94 579 GLY A N 1
ATOM 4464 C CA . GLY A 1 579 ? 37.377 2.819 -9.721 1.00 70.94 579 GLY A CA 1
ATOM 4465 C C . GLY A 1 579 ? 36.700 4.147 -9.366 1.00 70.94 579 GLY A C 1
ATOM 4466 O O . GLY A 1 579 ? 36.798 4.582 -8.221 1.00 70.94 579 GLY A O 1
ATOM 4467 N N . PHE A 1 580 ? 36.002 4.794 -10.305 1.00 78.06 580 PHE A N 1
ATOM 4468 C CA . PHE A 1 580 ? 35.214 5.991 -9.996 1.00 78.06 580 PHE A CA 1
ATOM 4469 C C . PHE A 1 580 ? 33.916 5.631 -9.250 1.00 78.06 580 PHE A C 1
ATOM 4471 O O . PHE A 1 580 ? 33.240 4.654 -9.580 1.00 78.06 580 PHE A O 1
ATOM 4478 N N . ASP A 1 581 ? 33.526 6.461 -8.279 1.00 67.81 581 ASP A N 1
ATOM 4479 C CA . ASP A 1 581 ? 32.262 6.321 -7.539 1.00 67.81 581 ASP A CA 1
ATOM 4480 C C . ASP A 1 581 ? 31.092 6.934 -8.335 1.00 67.81 581 ASP A C 1
ATOM 4482 O O . ASP A 1 581 ? 29.949 6.460 -8.281 1.00 67.81 581 ASP A O 1
ATOM 4486 N N . PHE A 1 582 ? 31.378 7.981 -9.119 1.00 83.31 582 PHE A N 1
ATOM 4487 C CA . PHE A 1 582 ? 30.368 8.769 -9.818 1.00 83.31 582 PHE A CA 1
ATOM 4488 C C . PHE A 1 582 ? 30.813 9.208 -11.215 1.00 83.31 582 PHE A C 1
ATOM 4490 O O . PHE A 1 582 ? 31.962 9.597 -11.411 1.00 83.31 582 PHE A O 1
ATOM 4497 N N . VAL A 1 583 ? 29.865 9.245 -12.158 1.00 89.88 583 VAL A N 1
ATOM 4498 C CA . VAL A 1 583 ? 29.983 9.997 -13.418 1.00 89.88 583 VAL A CA 1
ATOM 4499 C C . VAL A 1 583 ? 29.074 11.210 -13.359 1.00 89.88 583 VAL A C 1
ATOM 4501 O O . VAL A 1 583 ? 27.868 11.073 -13.215 1.00 89.88 583 VAL A O 1
ATOM 4504 N N . THR A 1 584 ? 29.625 12.401 -13.491 1.00 91.81 584 THR A N 1
ATOM 4505 C CA . THR A 1 584 ? 28.906 13.672 -13.454 1.00 91.81 584 THR A CA 1
ATOM 4506 C C . THR A 1 584 ? 28.940 14.357 -14.815 1.00 91.81 584 THR A C 1
ATOM 4508 O O . THR A 1 584 ? 29.816 14.076 -15.619 1.00 91.81 584 THR A O 1
ATOM 4511 N N . GLY A 1 585 ? 27.970 15.209 -15.120 1.00 92.19 585 GLY A N 1
ATOM 4512 C CA . GLY A 1 585 ? 27.937 15.965 -16.365 1.00 92.19 585 GLY A CA 1
ATOM 4513 C C . GLY A 1 585 ? 27.002 17.162 -16.283 1.00 92.19 585 GLY A C 1
ATOM 4514 O O . GLY A 1 585 ? 26.386 17.426 -15.248 1.00 92.19 585 GLY A O 1
ATOM 4515 N N . ARG A 1 586 ? 26.892 17.907 -17.385 1.00 90.25 586 ARG A N 1
ATOM 4516 C CA . ARG A 1 586 ? 26.080 19.128 -17.459 1.00 90.25 586 ARG A CA 1
ATOM 4517 C C . ARG A 1 586 ? 25.113 19.093 -18.625 1.00 90.25 586 ARG A C 1
ATOM 4519 O O . ARG A 1 586 ? 25.517 18.818 -19.745 1.00 90.25 586 ARG A O 1
ATOM 4526 N N . ASN A 1 587 ? 23.863 19.451 -18.358 1.00 86.75 587 ASN A N 1
ATOM 4527 C CA . ASN A 1 587 ? 22.807 19.579 -19.357 1.00 86.75 587 ASN A CA 1
ATOM 4528 C C . ASN A 1 587 ? 22.212 20.996 -19.319 1.00 86.75 587 ASN A C 1
ATOM 4530 O O . ASN A 1 587 ? 22.006 21.563 -18.244 1.00 86.75 587 ASN A O 1
ATOM 4534 N N . LYS A 1 588 ? 21.902 21.577 -20.484 1.00 85.25 588 LYS A N 1
ATOM 4535 C CA . LYS A 1 588 ? 21.243 22.891 -20.573 1.00 85.25 588 LYS A CA 1
ATOM 4536 C C . LYS A 1 588 ? 19.738 22.718 -20.348 1.00 85.25 588 LYS A C 1
ATOM 4538 O O . LYS A 1 588 ? 19.055 22.082 -21.149 1.00 85.25 588 LYS A O 1
ATOM 4543 N N . ILE A 1 589 ? 19.203 23.314 -19.283 1.00 77.69 589 ILE A N 1
ATOM 4544 C CA . ILE A 1 589 ? 17.773 23.195 -18.952 1.00 77.69 589 ILE A CA 1
ATOM 4545 C C . ILE A 1 589 ? 16.923 23.823 -20.069 1.00 77.69 589 ILE A C 1
ATOM 4547 O O . ILE A 1 589 ? 17.178 24.958 -20.473 1.00 77.69 589 ILE A O 1
ATOM 4551 N N . GLY A 1 590 ? 15.923 23.082 -20.562 1.00 73.12 590 GLY A N 1
ATOM 4552 C CA . GLY A 1 590 ? 14.996 23.512 -21.618 1.00 73.12 590 GLY A CA 1
ATOM 4553 C C . GLY A 1 590 ? 15.497 23.318 -23.055 1.00 73.12 590 GLY A C 1
ATOM 4554 O O . GLY A 1 590 ? 14.793 23.684 -23.991 1.00 73.12 590 GLY A O 1
ATOM 4555 N N . ALA A 1 591 ? 16.701 22.764 -23.245 1.00 67.50 591 ALA A N 1
ATOM 4556 C CA . ALA A 1 591 ? 17.266 22.479 -24.570 1.00 67.50 591 ALA A CA 1
ATOM 4557 C C . ALA A 1 591 ? 17.799 21.042 -24.726 1.00 67.50 591 ALA A C 1
ATOM 4559 O O . ALA A 1 591 ? 18.167 20.648 -25.830 1.00 67.50 591 ALA A O 1
ATOM 4560 N N . THR A 1 592 ? 17.872 20.261 -23.641 1.00 63.84 592 THR A N 1
ATOM 4561 C CA . THR A 1 592 ? 18.453 18.906 -23.634 1.00 63.84 592 THR A CA 1
ATOM 4562 C C . THR A 1 592 ? 17.582 17.900 -22.875 1.00 63.84 592 THR A C 1
ATOM 4564 O O . THR A 1 592 ? 18.101 17.049 -22.152 1.00 63.84 592 THR A O 1
ATOM 4567 N N . ASP A 1 593 ? 16.259 17.984 -23.019 1.00 65.62 593 ASP A N 1
ATOM 4568 C CA . ASP A 1 593 ? 15.313 17.146 -22.265 1.00 65.62 593 ASP A CA 1
ATOM 4569 C C . ASP A 1 593 ? 15.494 15.648 -22.566 1.00 65.62 593 ASP A C 1
ATOM 4571 O O . ASP A 1 593 ? 15.455 14.818 -21.656 1.00 65.62 593 ASP A O 1
ATOM 4575 N N . GLU A 1 594 ? 15.811 15.290 -23.816 1.00 67.44 594 GLU A N 1
ATOM 4576 C CA . GLU A 1 594 ? 16.136 13.907 -24.193 1.00 67.44 594 GLU A CA 1
ATOM 4577 C C . GLU A 1 594 ? 17.418 13.399 -23.511 1.00 67.44 594 GLU A C 1
ATOM 4579 O O . GLU A 1 594 ? 17.470 12.252 -23.059 1.00 67.44 594 GLU A O 1
ATOM 4584 N N . MET A 1 595 ? 18.444 14.250 -23.389 1.00 75.38 595 MET A N 1
ATOM 4585 C CA . MET A 1 595 ? 19.699 13.903 -22.716 1.00 75.38 595 MET A CA 1
ATOM 4586 C C . MET A 1 595 ? 19.497 13.777 -21.204 1.00 75.38 595 MET A C 1
ATOM 4588 O O . MET A 1 595 ? 20.025 12.856 -20.583 1.00 75.38 595 MET A O 1
ATOM 4592 N N . SER A 1 596 ? 18.697 14.660 -20.598 1.00 67.88 596 SER A N 1
ATOM 4593 C CA . SER A 1 596 ? 18.335 14.561 -19.180 1.00 67.88 596 SER A CA 1
ATOM 4594 C C . SER A 1 596 ? 17.505 13.301 -18.911 1.00 67.88 596 SER A C 1
ATOM 4596 O O . SER A 1 596 ? 17.803 12.577 -17.961 1.00 67.88 596 SER A O 1
ATOM 4598 N N . GLY A 1 597 ? 16.556 12.950 -19.786 1.00 57.50 597 GLY A N 1
ATOM 4599 C CA . GLY A 1 597 ? 15.819 11.683 -19.718 1.00 57.50 597 GLY A CA 1
ATOM 4600 C C . GLY A 1 597 ? 16.721 10.451 -19.871 1.00 57.50 597 GLY A C 1
ATOM 4601 O O . GLY A 1 597 ? 16.591 9.475 -19.128 1.00 57.50 597 GLY A O 1
ATOM 4602 N N . LEU A 1 598 ? 17.701 10.498 -20.780 1.00 71.44 598 LEU A N 1
ATOM 4603 C CA . LEU A 1 598 ? 18.714 9.450 -20.934 1.00 71.44 598 LEU A CA 1
ATOM 4604 C C . LEU A 1 598 ? 19.540 9.287 -19.658 1.00 71.44 598 LEU A C 1
ATOM 4606 O O . LEU A 1 598 ? 19.666 8.163 -19.163 1.00 71.44 598 LEU A O 1
ATOM 4610 N N . ASN A 1 599 ? 20.069 10.382 -19.116 1.00 69.94 599 ASN A N 1
ATOM 4611 C CA . ASN A 1 599 ? 20.873 10.383 -17.899 1.00 69.94 599 ASN A CA 1
ATOM 4612 C C . ASN A 1 599 ? 20.062 9.827 -16.716 1.00 69.94 599 ASN A C 1
ATOM 4614 O O . ASN A 1 599 ? 20.513 8.902 -16.040 1.00 69.94 599 ASN A O 1
ATOM 4618 N N . ARG A 1 600 ? 18.820 10.280 -16.513 1.00 60.56 600 ARG A N 1
ATOM 4619 C CA . ARG A 1 600 ? 17.927 9.736 -15.471 1.00 60.56 600 ARG A CA 1
ATOM 4620 C C . ARG A 1 600 ? 17.657 8.244 -15.658 1.00 60.56 600 ARG A C 1
ATOM 4622 O O . ARG A 1 600 ? 17.697 7.492 -14.688 1.00 60.56 600 ARG A O 1
ATOM 4629 N N . SER A 1 601 ? 17.514 7.776 -16.903 1.00 53.19 601 SER A N 1
ATOM 4630 C CA . SER A 1 601 ? 17.318 6.346 -17.203 1.00 53.19 601 SER A CA 1
ATOM 4631 C C . SER A 1 601 ? 18.503 5.445 -16.830 1.00 53.19 601 SER A C 1
ATOM 4633 O O . SER A 1 601 ? 18.348 4.226 -16.756 1.00 53.19 601 SER A O 1
ATOM 4635 N N . VAL A 1 602 ? 19.687 6.021 -16.594 1.00 59.38 602 VAL A N 1
ATOM 4636 C CA . VAL A 1 602 ? 20.866 5.310 -16.071 1.00 59.38 602 VAL A CA 1
ATOM 4637 C C . VAL A 1 602 ? 21.154 5.642 -14.603 1.00 59.38 602 VAL A C 1
ATOM 4639 O O . VAL A 1 602 ? 22.209 5.281 -14.093 1.00 59.38 602 VAL A O 1
ATOM 4642 N N . GLY A 1 603 ? 20.206 6.278 -13.910 1.00 52.69 603 GLY A N 1
ATOM 4643 C CA . GLY A 1 603 ? 20.296 6.611 -12.491 1.00 52.69 603 GLY A CA 1
ATOM 4644 C C . GLY A 1 603 ? 20.912 7.976 -12.194 1.00 52.69 603 GLY A C 1
ATOM 4645 O O . GLY A 1 603 ? 21.279 8.216 -11.043 1.00 52.69 603 GLY A O 1
ATOM 4646 N N . ALA A 1 604 ? 21.033 8.860 -13.194 1.00 63.78 604 ALA A N 1
ATOM 4647 C CA . ALA A 1 604 ? 21.483 10.224 -12.953 1.00 63.78 604 ALA A CA 1
ATOM 4648 C C . ALA A 1 604 ? 20.494 11.006 -12.094 1.00 63.78 604 ALA A C 1
ATOM 4650 O O . ALA A 1 604 ? 19.279 10.841 -12.209 1.00 63.78 604 ALA A O 1
ATOM 4651 N N . TYR A 1 605 ? 21.026 11.938 -11.321 1.00 55.72 605 TYR A N 1
ATOM 4652 C CA . TYR A 1 605 ? 20.249 12.906 -10.573 1.00 55.72 605 TYR A CA 1
ATOM 4653 C C . TYR A 1 605 ? 20.857 14.282 -10.630 1.00 55.72 605 TYR A C 1
ATOM 4655 O O . TYR A 1 605 ? 22.069 14.408 -10.756 1.00 55.72 605 TYR A O 1
ATOM 4663 N N . THR A 1 606 ? 20.029 15.308 -10.497 1.00 77.56 606 THR A N 1
ATOM 4664 C CA . THR A 1 606 ? 20.501 16.681 -10.371 1.00 77.56 606 THR A CA 1
ATOM 4665 C C . THR A 1 606 ? 21.232 16.842 -9.040 1.00 77.56 606 THR A C 1
ATOM 4667 O O . THR A 1 606 ? 20.610 16.809 -7.981 1.00 77.56 606 THR A O 1
ATOM 4670 N N . ALA A 1 607 ? 22.553 16.988 -9.090 1.00 71.88 607 ALA A N 1
ATOM 4671 C CA . ALA A 1 607 ? 23.364 17.314 -7.924 1.00 71.88 607 ALA A CA 1
ATOM 4672 C C . ALA A 1 607 ? 23.251 18.807 -7.592 1.00 71.88 607 ALA A C 1
ATOM 4674 O O . ALA A 1 607 ? 23.170 19.180 -6.425 1.00 71.88 607 ALA A O 1
ATOM 4675 N N . GLN A 1 608 ? 23.213 19.661 -8.619 1.00 83.50 608 GLN A N 1
ATOM 4676 C CA . GLN A 1 608 ? 23.069 21.10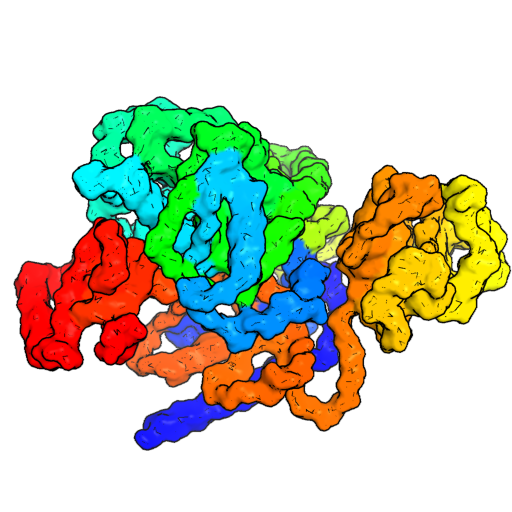5 -8.460 1.00 83.50 608 GLN A CA 1
ATOM 4677 C C . GLN A 1 608 ? 22.481 21.739 -9.725 1.00 83.50 608 GLN A C 1
ATOM 4679 O O . GLN A 1 608 ? 22.633 21.213 -10.827 1.00 83.50 608 GLN A O 1
ATOM 4684 N N . VAL A 1 609 ? 21.821 22.888 -9.579 1.00 84.88 609 VAL A N 1
ATOM 4685 C CA . VAL A 1 609 ? 21.427 23.743 -10.706 1.00 84.88 609 VAL A CA 1
ATOM 4686 C C . VAL A 1 609 ? 22.227 25.034 -10.628 1.00 84.88 609 VAL A C 1
ATOM 4688 O O . VAL A 1 609 ? 22.272 25.670 -9.578 1.00 84.88 609 VAL A O 1
ATOM 4691 N N . PHE A 1 610 ? 22.850 25.415 -11.740 1.00 84.19 610 PHE A N 1
ATOM 4692 C CA . PHE A 1 610 ? 23.625 26.647 -11.853 1.00 84.19 610 PHE A CA 1
ATOM 4693 C C . PHE A 1 610 ? 22.911 27.651 -12.754 1.00 84.19 610 PHE A C 1
ATOM 4695 O O . PHE A 1 610 ? 22.525 27.309 -13.872 1.00 84.19 610 PHE A O 1
ATOM 4702 N N . ASP A 1 611 ? 22.776 28.891 -12.288 1.00 87.31 611 ASP A N 1
ATOM 4703 C CA . ASP A 1 611 ? 22.263 30.013 -13.077 1.00 87.31 611 ASP A CA 1
ATOM 4704 C C . ASP A 1 611 ? 23.381 30.698 -13.890 1.00 87.31 611 ASP A C 1
ATOM 4706 O O . ASP A 1 611 ? 24.572 30.539 -13.603 1.00 87.31 611 ASP A O 1
ATOM 4710 N N . GLY A 1 612 ? 23.002 31.462 -14.921 1.00 82.06 612 GLY A N 1
ATOM 4711 C CA . GLY A 1 612 ? 23.931 32.283 -15.713 1.00 82.06 612 GLY A CA 1
ATOM 4712 C C . GLY A 1 612 ? 24.934 31.485 -16.555 1.00 82.06 612 GLY A C 1
ATOM 4713 O O . GLY A 1 612 ? 26.053 31.936 -16.777 1.00 82.06 612 GLY A O 1
ATOM 4714 N N . GLN A 1 613 ? 24.562 30.282 -16.990 1.00 81.94 613 GLN A N 1
ATOM 4715 C CA . GLN A 1 613 ? 25.417 29.350 -17.726 1.00 81.94 613 GLN A CA 1
ATOM 4716 C C . GLN A 1 613 ? 25.226 29.465 -19.246 1.00 81.94 613 GLN A C 1
ATOM 4718 O O . GLN A 1 613 ? 24.188 29.927 -19.720 1.00 81.94 613 GLN A O 1
ATOM 4723 N N . TYR A 1 614 ? 26.210 28.977 -20.010 1.00 75.31 614 TYR A N 1
ATOM 4724 C CA . TYR A 1 614 ? 26.251 29.001 -21.480 1.00 75.31 614 TYR A CA 1
ATOM 4725 C C . TYR A 1 614 ? 26.245 30.432 -22.051 1.00 75.31 614 TYR A C 1
ATOM 4727 O O . TYR A 1 614 ? 27.269 31.101 -22.034 1.00 75.31 614 TYR A O 1
ATOM 4735 N N . ASP A 1 615 ? 25.091 30.942 -22.480 1.00 72.19 615 ASP A N 1
ATOM 4736 C CA . ASP A 1 615 ? 24.883 32.288 -23.047 1.00 72.19 615 ASP A CA 1
ATOM 4737 C C . ASP A 1 615 ? 24.802 33.405 -21.981 1.00 72.19 615 ASP A C 1
ATOM 4739 O O . ASP A 1 615 ? 24.327 34.513 -22.245 1.00 72.19 615 ASP A O 1
ATOM 4743 N N . GLY A 1 616 ? 25.203 33.102 -20.743 1.00 71.56 616 GLY A N 1
ATOM 4744 C CA . GLY A 1 616 ? 25.107 34.003 -19.593 1.00 71.56 616 GLY A CA 1
ATOM 4745 C C . GLY A 1 616 ? 23.681 34.223 -19.073 1.00 71.56 616 GLY A C 1
ATOM 4746 O O . GLY A 1 616 ? 23.494 34.997 -18.136 1.00 71.56 616 GLY A O 1
ATOM 4747 N N . LYS A 1 617 ? 22.666 33.561 -19.648 1.00 75.31 617 LYS A N 1
ATOM 4748 C CA . LYS A 1 617 ? 21.247 33.706 -19.267 1.00 75.31 617 LYS A CA 1
ATOM 4749 C C . LYS A 1 617 ? 20.580 32.380 -18.907 1.00 75.31 617 LYS A C 1
ATOM 4751 O O . LYS A 1 617 ? 19.550 32.377 -18.236 1.00 75.31 617 LYS A O 1
ATOM 4756 N N . SER A 1 618 ? 21.145 31.265 -19.352 1.00 81.62 618 SER A N 1
ATOM 4757 C CA . SER A 1 618 ? 20.549 29.940 -19.202 1.00 81.62 618 SER A CA 1
ATOM 4758 C C . SER A 1 618 ? 20.908 29.264 -17.879 1.00 81.62 618 SER A C 1
ATOM 4760 O O . SER A 1 618 ? 21.846 29.659 -17.186 1.00 81.62 618 SER A O 1
ATOM 4762 N N . LYS A 1 619 ? 20.173 28.203 -17.535 1.00 86.31 619 LYS A N 1
ATOM 4763 C CA . LYS A 1 619 ? 20.496 27.331 -16.399 1.00 86.31 619 LYS A CA 1
ATOM 4764 C C . LYS A 1 619 ? 21.170 26.046 -16.876 1.00 86.31 619 LYS A C 1
ATOM 4766 O O . LYS A 1 619 ? 20.804 25.510 -17.925 1.00 86.31 619 LYS A O 1
ATOM 4771 N N . ALA A 1 620 ? 22.116 25.534 -16.095 1.00 86.19 620 ALA A N 1
ATOM 4772 C CA . ALA A 1 620 ? 22.692 24.208 -16.295 1.00 86.19 620 ALA A CA 1
ATOM 4773 C C . ALA A 1 620 ? 22.281 23.270 -15.157 1.00 86.19 620 ALA A C 1
ATOM 4775 O O . ALA A 1 620 ? 22.504 23.572 -13.985 1.00 86.19 620 ALA A O 1
ATOM 4776 N N . GLU A 1 621 ? 21.719 22.121 -15.515 1.00 85.31 621 GLU A N 1
ATOM 4777 C CA . GLU A 1 621 ? 21.564 20.973 -14.630 1.00 85.31 621 GLU A CA 1
ATOM 4778 C C . GLU A 1 621 ? 22.920 20.269 -14.531 1.00 85.31 621 GLU A C 1
ATOM 4780 O O . GLU A 1 621 ? 23.408 19.713 -15.515 1.00 85.31 621 GLU A O 1
ATOM 4785 N N . TYR A 1 622 ? 23.535 20.297 -13.351 1.00 89.38 622 TYR A N 1
ATOM 4786 C CA . TYR A 1 622 ? 24.704 19.483 -13.040 1.00 89.38 622 TYR A CA 1
ATOM 4787 C C . TYR A 1 622 ? 24.220 18.156 -12.476 1.00 89.38 622 TYR A C 1
ATOM 4789 O O . TYR A 1 622 ? 23.667 18.106 -11.375 1.00 89.38 622 TYR A O 1
ATOM 4797 N N . TYR A 1 623 ? 24.357 17.094 -13.264 1.00 81.38 623 TYR A N 1
ATOM 4798 C CA . TYR A 1 623 ? 23.839 15.777 -12.929 1.00 81.38 623 TYR A CA 1
ATOM 4799 C C . TYR A 1 623 ? 24.952 14.830 -12.492 1.00 81.38 623 TYR A C 1
ATOM 4801 O O . TYR A 1 623 ? 26.092 14.957 -12.920 1.00 81.38 623 TYR A O 1
ATOM 4809 N N . ARG A 1 624 ? 24.607 13.827 -11.688 1.00 84.62 624 ARG A N 1
ATOM 4810 C CA . ARG A 1 624 ? 25.514 12.781 -11.227 1.00 84.62 624 ARG A CA 1
ATOM 4811 C C . ARG A 1 624 ? 24.874 11.409 -11.346 1.00 84.62 624 ARG A C 1
ATOM 4813 O O . ARG A 1 624 ? 23.744 11.212 -10.927 1.00 84.62 624 ARG A O 1
ATOM 4820 N N . VAL A 1 625 ? 25.610 10.461 -11.902 1.00 79.81 625 VAL A N 1
ATOM 4821 C CA . VAL A 1 625 ? 25.272 9.048 -12.057 1.00 79.81 625 VAL A CA 1
ATOM 4822 C C . VAL A 1 625 ? 26.138 8.245 -11.085 1.00 79.81 625 VAL A C 1
ATOM 4824 O O . VAL A 1 625 ? 27.353 8.183 -11.278 1.00 79.81 625 VAL A O 1
ATOM 4827 N N . PRO A 1 626 ? 25.559 7.612 -10.055 1.00 70.38 626 PRO A N 1
ATOM 4828 C CA . PRO A 1 626 ? 26.285 6.664 -9.215 1.00 70.38 626 PRO A CA 1
ATOM 4829 C C . PRO A 1 626 ? 26.693 5.435 -10.036 1.00 70.38 626 PRO A C 1
ATOM 4831 O O . PRO A 1 626 ? 25.851 4.817 -10.692 1.00 70.38 626 PRO A O 1
ATOM 4834 N N . LEU A 1 627 ? 27.973 5.057 -10.013 1.00 68.25 627 LEU A N 1
ATOM 4835 C CA . LEU A 1 627 ? 28.465 3.918 -10.798 1.00 68.25 627 LEU A CA 1
ATOM 4836 C C . LEU A 1 627 ? 28.239 2.565 -10.122 1.00 68.25 627 LEU A C 1
ATOM 4838 O O . LEU A 1 627 ? 28.322 1.532 -10.786 1.00 68.25 627 LEU A O 1
ATOM 4842 N N . GLY A 1 628 ? 27.851 2.539 -8.855 1.00 56.28 628 GLY A N 1
ATOM 4843 C CA . GLY A 1 628 ? 27.462 1.338 -8.129 1.00 56.28 628 GLY A CA 1
ATOM 4844 C C . GLY A 1 628 ? 27.399 1.609 -6.633 1.00 56.28 628 GLY A C 1
ATOM 4845 O O . GLY A 1 628 ? 27.702 2.710 -6.181 1.00 56.28 628 GLY A O 1
ATOM 4846 N N . VAL A 1 629 ? 27.036 0.578 -5.866 1.00 39.91 629 VAL A N 1
ATOM 4847 C CA . VAL A 1 629 ? 27.546 0.454 -4.493 1.00 39.91 629 VAL A CA 1
ATOM 4848 C C . VAL A 1 629 ? 29.064 0.524 -4.635 1.00 39.91 629 VAL A C 1
ATOM 4850 O O . VAL A 1 629 ? 29.561 -0.209 -5.499 1.00 39.91 629 VAL A O 1
ATOM 4853 N N . PRO A 1 630 ? 29.790 1.384 -3.903 1.00 29.73 630 PRO A N 1
ATOM 4854 C CA . PRO A 1 630 ? 31.242 1.394 -3.985 1.00 29.73 630 PRO A CA 1
ATOM 4855 C C . PRO A 1 630 ? 31.733 -0.052 -3.932 1.00 29.73 630 PRO A C 1
ATOM 4857 O O . PRO A 1 630 ? 31.355 -0.807 -3.029 1.00 29.73 630 PRO A O 1
ATOM 4860 N N . GLN A 1 631 ? 32.538 -0.464 -4.916 1.00 31.06 631 GLN A N 1
ATOM 4861 C CA . GLN A 1 631 ? 33.434 -1.575 -4.653 1.00 31.06 631 GLN A CA 1
ATOM 4862 C C . GLN A 1 631 ? 34.417 -1.022 -3.644 1.00 31.06 631 GLN A C 1
ATOM 4864 O O . GLN A 1 631 ? 35.437 -0.435 -3.984 1.00 31.06 631 GLN A O 1
ATOM 4869 N N . VAL A 1 632 ? 34.067 -1.168 -2.372 1.00 27.48 632 VAL A N 1
ATOM 4870 C CA . VAL A 1 632 ? 35.092 -1.201 -1.361 1.00 27.48 632 VAL A CA 1
ATOM 4871 C C . VAL A 1 632 ? 35.915 -2.424 -1.754 1.00 27.48 632 VAL A C 1
ATOM 4873 O O . VAL A 1 632 ? 35.508 -3.561 -1.514 1.00 27.48 632 VAL A O 1
ATOM 4876 N N . GLU A 1 633 ? 37.059 -2.207 -2.402 1.00 26.61 633 GLU A N 1
ATOM 4877 C CA . GLU A 1 633 ? 38.203 -3.077 -2.170 1.00 26.61 633 GLU A CA 1
ATOM 4878 C C . GLU A 1 633 ? 38.526 -2.928 -0.684 1.00 26.61 633 GLU A C 1
ATOM 4880 O O . GLU A 1 633 ? 39.435 -2.221 -0.256 1.00 26.61 633 GLU A O 1
ATOM 4885 N N . VAL A 1 634 ? 37.712 -3.572 0.150 1.00 28.81 634 VAL A N 1
ATOM 4886 C CA . VAL A 1 634 ? 38.189 -3.982 1.448 1.00 28.81 634 VAL A CA 1
ATOM 4887 C C . VAL A 1 634 ? 39.260 -4.985 1.065 1.00 28.81 634 VAL A C 1
ATOM 4889 O O . VAL A 1 634 ? 38.968 -5.951 0.362 1.00 28.81 634 VAL A O 1
ATOM 4892 N N . GLY A 1 635 ? 40.509 -4.768 1.463 1.00 24.59 635 GLY A N 1
ATOM 4893 C CA . GLY A 1 635 ? 41.446 -5.880 1.527 1.00 24.59 635 GLY A CA 1
ATOM 4894 C C . GLY A 1 635 ? 40.770 -6.951 2.381 1.00 24.59 635 GLY A C 1
ATOM 4895 O O . GLY A 1 635 ? 40.705 -6.808 3.601 1.00 24.59 635 GLY A O 1
ATOM 4896 N N . PHE A 1 636 ? 40.143 -7.945 1.743 1.00 31.86 636 PHE A N 1
ATOM 4897 C CA . PHE A 1 636 ? 39.242 -8.888 2.398 1.00 31.86 636 PHE A CA 1
ATOM 4898 C C . PHE A 1 636 ? 40.073 -9.906 3.174 1.00 31.86 636 PHE A C 1
ATOM 4900 O O . PHE A 1 636 ? 40.315 -11.030 2.744 1.00 31.86 636 PHE A O 1
ATOM 4907 N N . GLY A 1 637 ? 40.509 -9.458 4.344 1.00 27.39 637 GLY A N 1
ATOM 4908 C CA . GLY A 1 637 ? 40.997 -10.254 5.458 1.00 27.39 637 GLY A CA 1
ATOM 4909 C C . GLY A 1 637 ? 40.323 -9.862 6.774 1.00 27.39 637 GLY A C 1
ATOM 4910 O O . GLY A 1 637 ? 40.851 -10.190 7.832 1.00 27.39 637 GLY A O 1
ATOM 4911 N N . VAL A 1 638 ? 39.190 -9.147 6.747 1.00 29.58 638 VAL A N 1
ATOM 4912 C CA . VAL A 1 638 ? 38.531 -8.668 7.970 1.00 29.58 638 VAL A CA 1
ATOM 4913 C C . VAL A 1 638 ? 37.104 -9.206 8.052 1.00 29.58 638 VAL A C 1
ATOM 4915 O O . VAL A 1 638 ? 36.261 -8.926 7.206 1.00 29.58 638 VAL A O 1
ATOM 4918 N N . ALA A 1 639 ? 36.840 -10.003 9.084 1.00 33.97 639 ALA A N 1
ATOM 4919 C CA . ALA A 1 639 ? 35.493 -10.312 9.545 1.00 33.97 639 ALA A CA 1
ATOM 4920 C C . ALA A 1 639 ? 34.792 -9.007 9.989 1.00 33.97 639 ALA A C 1
ATOM 4922 O O . ALA A 1 639 ? 35.361 -8.307 10.824 1.00 33.97 639 ALA A O 1
ATOM 4923 N N . GLY A 1 640 ? 33.596 -8.668 9.472 1.00 40.81 640 GLY A N 1
ATOM 4924 C CA . GLY A 1 640 ? 32.879 -7.459 9.939 1.00 40.81 640 GLY A CA 1
ATOM 4925 C C . GLY A 1 640 ? 31.819 -6.776 9.051 1.00 40.81 640 GLY A C 1
ATOM 4926 O O . GLY A 1 640 ? 31.162 -5.871 9.550 1.00 40.81 640 GLY A O 1
ATOM 4927 N N . VAL A 1 641 ? 31.594 -7.172 7.789 1.00 41.38 641 VAL A N 1
ATOM 4928 C CA . VAL A 1 641 ? 30.641 -6.480 6.879 1.00 41.38 641 VAL A CA 1
ATOM 4929 C C . VAL A 1 641 ? 29.189 -6.958 7.071 1.00 41.38 641 VAL A C 1
ATOM 4931 O O . VAL A 1 641 ? 28.951 -8.166 7.107 1.00 41.38 641 VAL A O 1
ATOM 4934 N N . HIS A 1 642 ? 28.212 -6.033 7.132 1.00 49.53 642 HIS A N 1
ATOM 4935 C CA . HIS A 1 642 ? 26.795 -6.346 7.400 1.00 49.53 642 HIS A CA 1
ATOM 4936 C C . HIS A 1 642 ? 25.840 -5.983 6.252 1.00 49.53 642 HIS A C 1
ATOM 4938 O O . HIS A 1 642 ? 25.857 -4.875 5.716 1.00 49.53 642 HIS A O 1
ATOM 4944 N N . ASP A 1 643 ? 24.973 -6.935 5.904 1.00 52.25 643 ASP A N 1
ATOM 4945 C CA . ASP A 1 643 ? 24.003 -6.841 4.811 1.00 52.25 643 ASP A CA 1
ATOM 4946 C C . ASP A 1 643 ? 22.649 -6.294 5.301 1.00 52.25 643 ASP A C 1
ATOM 4948 O O . ASP A 1 643 ? 21.970 -6.949 6.088 1.00 52.25 643 ASP A O 1
ATOM 4952 N N . LEU A 1 644 ? 22.227 -5.121 4.815 1.00 52.09 644 LEU A N 1
ATOM 4953 C CA . LEU A 1 644 ? 20.955 -4.472 5.173 1.00 52.09 644 LEU A CA 1
ATOM 4954 C C . LEU A 1 644 ? 19.708 -5.237 4.702 1.00 52.09 644 LEU A C 1
ATOM 4956 O O . LEU A 1 644 ? 18.607 -4.963 5.183 1.00 52.09 644 LEU A O 1
ATOM 4960 N N . ALA A 1 645 ? 19.852 -6.183 3.771 1.00 48.66 645 ALA A N 1
ATOM 4961 C CA . ALA A 1 645 ? 18.772 -7.101 3.421 1.00 48.66 645 ALA A CA 1
ATOM 4962 C C . ALA A 1 645 ? 18.590 -8.208 4.461 1.00 48.66 645 ALA A C 1
ATOM 4964 O O . ALA A 1 645 ? 17.503 -8.770 4.543 1.00 48.66 645 ALA A O 1
ATOM 4965 N N . SER A 1 646 ? 19.635 -8.501 5.241 1.00 53.22 646 SER A N 1
ATOM 4966 C CA . SER A 1 646 ? 19.606 -9.489 6.314 1.00 53.22 646 SER A CA 1
ATOM 4967 C C . SER A 1 646 ? 19.152 -8.815 7.609 1.00 53.22 646 SER A C 1
ATOM 4969 O O . SER A 1 646 ? 19.923 -8.128 8.279 1.00 53.22 646 SER A O 1
ATOM 4971 N N . GLY A 1 647 ? 17.881 -8.983 7.974 1.00 50.28 647 GLY A N 1
ATOM 4972 C CA . GLY A 1 647 ? 17.383 -8.514 9.271 1.00 50.28 647 GLY A CA 1
ATOM 4973 C C . GLY A 1 647 ? 18.125 -9.195 10.430 1.00 50.28 647 GLY A C 1
ATOM 4974 O O . GLY A 1 647 ? 18.439 -10.374 10.323 1.00 50.28 647 GLY A O 1
ATOM 4975 N N . LEU A 1 648 ? 18.414 -8.442 11.509 1.00 49.78 648 LEU A N 1
ATOM 4976 C CA . LEU A 1 648 ? 18.969 -8.891 12.806 1.00 49.78 648 LEU A CA 1
ATOM 4977 C C . LEU A 1 648 ? 19.697 -10.250 12.746 1.00 49.78 648 LEU A C 1
ATOM 4979 O O . LEU A 1 648 ? 19.167 -11.262 13.190 1.00 49.78 648 LEU A O 1
ATOM 4983 N N . GLN A 1 649 ? 20.937 -10.270 12.242 1.00 47.16 649 GLN A N 1
ATOM 4984 C CA . GLN A 1 649 ? 21.759 -11.495 12.188 1.00 47.16 649 GLN A CA 1
ATOM 4985 C C . GLN A 1 649 ? 22.067 -12.096 13.579 1.00 47.16 649 GLN A C 1
ATOM 4987 O O . GLN A 1 649 ? 22.516 -13.235 13.676 1.00 47.16 649 GLN A O 1
ATOM 4992 N N . ALA A 1 650 ? 21.816 -11.339 14.652 1.00 47.56 650 ALA A N 1
ATOM 4993 C CA . ALA A 1 650 ? 21.825 -11.799 16.036 1.00 47.56 650 ALA A CA 1
ATOM 4994 C C . ALA A 1 650 ? 20.830 -10.948 16.854 1.00 47.56 650 ALA A C 1
ATOM 4996 O O . ALA A 1 650 ? 21.228 -9.921 17.407 1.00 47.56 650 ALA A O 1
ATOM 4997 N N . PRO A 1 651 ? 19.537 -11.322 16.934 1.00 41.88 651 PRO A N 1
ATOM 4998 C CA . PRO A 1 651 ? 18.509 -10.509 17.594 1.00 41.88 651 PRO A CA 1
ATOM 4999 C C . PRO A 1 651 ? 18.759 -10.276 19.093 1.00 41.88 651 PRO A C 1
ATOM 5001 O O . PRO A 1 651 ? 18.178 -9.364 19.674 1.00 41.88 651 PRO A O 1
ATOM 5004 N N . PHE A 1 652 ? 19.653 -11.063 19.699 1.00 43.75 652 PHE A N 1
ATOM 5005 C CA . PHE A 1 652 ? 20.046 -10.979 21.109 1.00 43.75 652 PHE A CA 1
ATOM 5006 C C . PHE A 1 652 ? 21.564 -10.787 21.301 1.00 43.75 652 PHE A C 1
ATOM 5008 O O . PHE A 1 652 ? 22.087 -11.019 22.390 1.00 43.75 652 PHE A O 1
ATOM 5015 N N . GLY A 1 653 ? 22.289 -10.409 20.241 1.00 41.81 653 GLY A N 1
ATOM 5016 C CA . GLY A 1 653 ? 23.734 -10.175 20.278 1.00 41.81 653 GLY A CA 1
ATOM 5017 C C . GLY A 1 653 ? 24.112 -8.790 20.810 1.00 41.81 653 GLY A C 1
ATOM 5018 O O . GLY A 1 653 ? 23.290 -7.877 20.874 1.00 41.81 653 GLY A O 1
ATOM 5019 N N . VAL A 1 654 ? 25.387 -8.613 21.167 1.00 39.47 654 VAL A N 1
ATOM 5020 C CA . VAL A 1 654 ? 25.943 -7.286 21.479 1.00 39.47 654 VAL A CA 1
ATOM 5021 C C . VAL A 1 654 ? 25.823 -6.398 20.238 1.00 39.47 654 VAL A C 1
ATOM 5023 O O . VAL A 1 654 ? 26.121 -6.854 19.133 1.00 39.47 654 VAL A O 1
ATOM 5026 N N . ALA A 1 655 ? 25.412 -5.140 20.436 1.00 39.31 655 ALA A N 1
ATOM 5027 C CA . ALA A 1 655 ? 25.431 -4.086 19.422 1.00 39.31 655 ALA A CA 1
ATOM 5028 C C . ALA A 1 655 ? 26.747 -4.157 18.615 1.00 39.31 655 ALA A C 1
ATOM 5030 O O . ALA A 1 655 ? 27.820 -3.981 19.203 1.00 39.31 655 ALA A O 1
ATOM 5031 N N . PRO A 1 656 ? 26.723 -4.501 17.316 1.00 45.12 656 PRO A N 1
ATOM 5032 C CA . PRO A 1 656 ? 27.958 -4.888 16.653 1.00 45.12 656 PRO A CA 1
ATOM 5033 C C . PRO A 1 656 ? 28.858 -3.678 16.363 1.00 45.12 656 PRO A C 1
ATOM 5035 O O . PRO A 1 656 ? 28.387 -2.578 16.082 1.00 45.12 656 PRO A O 1
ATOM 5038 N N . ALA A 1 657 ? 30.178 -3.883 16.381 1.00 41.44 657 ALA A N 1
ATOM 5039 C CA . ALA A 1 657 ? 31.174 -2.808 16.279 1.00 41.44 657 ALA A CA 1
ATOM 5040 C C . ALA A 1 657 ? 31.107 -1.978 14.976 1.00 41.44 657 ALA A C 1
ATOM 5042 O O . ALA A 1 657 ? 31.570 -0.834 14.961 1.00 41.44 657 ALA A O 1
ATOM 5043 N N . PHE A 1 658 ? 30.505 -2.503 13.898 1.00 43.16 658 PHE A N 1
ATOM 5044 C CA . PHE A 1 658 ? 30.269 -1.743 12.662 1.00 43.16 658 PHE A CA 1
ATOM 5045 C C . PHE A 1 658 ? 29.319 -0.555 12.860 1.00 43.16 658 PHE A C 1
ATOM 5047 O O . PHE A 1 658 ? 29.358 0.377 12.054 1.00 43.16 658 PHE A O 1
ATOM 5054 N N . MET A 1 659 ? 28.508 -0.548 13.931 1.00 42.25 659 MET A N 1
ATOM 5055 C CA . MET A 1 659 ? 27.649 0.585 14.300 1.00 42.25 659 MET A CA 1
ATOM 5056 C C . MET A 1 659 ? 28.456 1.880 14.495 1.00 42.25 659 MET A C 1
ATOM 5058 O O . MET A 1 659 ? 27.902 2.967 14.376 1.00 42.25 659 MET A O 1
ATOM 5062 N N . ALA A 1 660 ? 29.772 1.781 14.717 1.00 39.06 660 ALA A N 1
ATOM 5063 C CA . ALA A 1 660 ? 30.691 2.917 14.756 1.00 39.06 660 ALA A CA 1
ATOM 5064 C C . ALA A 1 660 ? 31.497 3.138 13.453 1.00 39.06 660 ALA A C 1
ATOM 5066 O O . ALA A 1 660 ? 32.182 4.151 13.341 1.00 39.06 660 ALA A O 1
ATOM 5067 N N . ARG A 1 661 ? 31.483 2.198 12.491 1.00 40.25 661 ARG A N 1
ATOM 5068 C CA . ARG A 1 661 ? 32.483 2.107 11.398 1.00 40.25 661 ARG A CA 1
ATOM 5069 C C . ARG A 1 661 ? 31.936 2.097 9.964 1.00 40.25 661 ARG A C 1
ATOM 5071 O O . ARG A 1 661 ? 32.738 2.151 9.041 1.00 40.25 661 ARG A O 1
ATOM 5078 N N . ARG A 1 662 ? 30.610 2.116 9.761 1.00 50.00 662 ARG A N 1
ATOM 5079 C CA . ARG A 1 662 ? 29.962 2.277 8.434 1.00 50.00 662 ARG A CA 1
ATOM 5080 C C . ARG A 1 662 ? 30.274 1.162 7.410 1.00 50.00 662 ARG A C 1
ATOM 5082 O O . ARG A 1 662 ? 30.479 1.435 6.233 1.00 50.00 662 ARG A O 1
ATOM 5089 N N . GLU A 1 663 ? 30.254 -0.101 7.830 1.00 46.41 663 GLU A N 1
ATOM 5090 C CA . GLU A 1 663 ? 30.470 -1.268 6.950 1.00 46.41 663 GLU A CA 1
ATOM 5091 C C . GLU A 1 663 ? 29.128 -1.896 6.500 1.00 46.41 663 GLU A C 1
ATOM 5093 O O . GLU A 1 663 ? 28.799 -3.021 6.880 1.00 46.41 663 GLU A O 1
ATOM 5098 N N . LEU A 1 664 ? 28.318 -1.147 5.732 1.00 47.75 664 LEU A N 1
ATOM 5099 C CA . LEU A 1 664 ? 26.986 -1.574 5.259 1.00 47.75 664 LEU A CA 1
ATOM 5100 C C . LEU A 1 664 ? 26.977 -1.910 3.764 1.00 47.75 664 LEU A C 1
ATOM 5102 O O . LEU A 1 664 ? 27.446 -1.124 2.943 1.00 47.75 664 LEU A O 1
ATOM 5106 N N . VAL A 1 665 ? 26.375 -3.045 3.408 1.00 41.47 665 VAL A N 1
ATOM 5107 C CA . VAL A 1 665 ? 26.169 -3.499 2.020 1.00 41.47 665 VAL A CA 1
ATOM 5108 C C . VAL A 1 665 ? 24.755 -4.062 1.837 1.00 41.47 665 VAL A C 1
ATOM 5110 O O . VAL A 1 665 ? 24.037 -4.267 2.810 1.00 41.47 665 VAL A O 1
ATOM 5113 N N . GLY A 1 666 ? 24.334 -4.311 0.596 1.00 39.97 666 GLY A N 1
ATOM 5114 C CA . GLY A 1 666 ? 23.049 -4.952 0.281 1.00 39.97 666 GLY A CA 1
ATOM 5115 C C . GLY A 1 666 ? 21.975 -4.001 -0.270 1.00 39.97 666 GLY A C 1
ATOM 5116 O O . GLY A 1 666 ? 22.110 -2.780 -0.188 1.00 39.97 666 GLY A O 1
ATOM 5117 N N . PRO A 1 667 ? 20.907 -4.531 -0.897 1.00 37.62 667 PRO A N 1
ATOM 5118 C CA . PRO A 1 667 ? 19.796 -3.728 -1.390 1.00 37.62 667 PRO A CA 1
ATOM 5119 C C . PRO A 1 667 ? 19.116 -3.019 -0.213 1.00 37.62 667 PRO A C 1
ATOM 5121 O O . PRO A 1 667 ? 18.718 -3.635 0.777 1.00 37.62 667 PRO A O 1
ATOM 5124 N N . THR A 1 668 ? 18.875 -1.721 -0.346 1.00 43.84 668 THR A N 1
ATOM 5125 C CA . THR A 1 668 ? 17.867 -1.064 0.480 1.00 43.84 668 THR A CA 1
ATOM 5126 C C . THR A 1 668 ? 16.514 -1.579 0.037 1.00 43.84 668 THR A C 1
ATOM 5128 O O . THR A 1 668 ? 15.935 -1.120 -0.949 1.00 43.84 668 THR A O 1
ATOM 5131 N N . VAL A 1 669 ? 16.001 -2.598 0.720 1.00 39.47 669 VAL A N 1
ATOM 5132 C CA . VAL A 1 669 ? 14.639 -3.025 0.439 1.00 39.47 669 VAL A CA 1
ATOM 5133 C C . VAL A 1 669 ? 13.725 -1.915 0.945 1.00 39.47 669 VAL A C 1
ATOM 5135 O O . VAL A 1 669 ? 13.582 -1.703 2.150 1.00 39.47 669 VAL A O 1
ATOM 5138 N N . SER A 1 670 ? 13.136 -1.175 0.004 1.00 45.22 670 SER A N 1
ATOM 5139 C CA . SER A 1 670 ? 12.059 -0.215 0.218 1.00 45.22 670 SER A CA 1
ATOM 5140 C C . SER A 1 670 ? 10.871 -0.935 0.847 1.00 45.22 670 SER A C 1
ATOM 5142 O O . SER A 1 670 ? 9.957 -1.320 0.138 1.00 45.22 670 SER A O 1
ATOM 5144 N N . ARG A 1 671 ? 10.908 -1.167 2.163 1.00 50.84 671 ARG A N 1
ATOM 5145 C CA . ARG A 1 671 ? 9.851 -1.813 2.949 1.00 50.84 671 ARG A CA 1
ATOM 5146 C C . ARG A 1 671 ? 9.342 -3.136 2.341 1.00 50.84 671 ARG A C 1
ATOM 5148 O O . ARG A 1 671 ? 8.483 -3.169 1.462 1.00 50.84 671 ARG A O 1
ATOM 5155 N N . LEU A 1 672 ? 9.775 -4.258 2.912 1.00 46.62 672 LEU A N 1
ATOM 5156 C CA . LEU A 1 672 ? 9.101 -5.537 2.700 1.00 46.62 672 LEU A CA 1
ATOM 5157 C C . LEU A 1 672 ? 7.714 -5.483 3.343 1.00 46.62 672 LEU A C 1
ATOM 5159 O O . LEU A 1 672 ? 7.571 -5.652 4.550 1.00 46.62 672 LEU A O 1
ATOM 5163 N N . ASN A 1 673 ? 6.676 -5.237 2.544 1.00 47.97 673 ASN A N 1
ATOM 5164 C CA . ASN A 1 673 ? 5.323 -5.543 2.981 1.00 47.97 673 ASN A CA 1
ATOM 5165 C C . ASN A 1 673 ? 5.216 -7.064 3.130 1.00 47.97 673 ASN A C 1
ATOM 5167 O O . ASN A 1 673 ? 5.089 -7.793 2.145 1.00 47.97 673 ASN A O 1
ATOM 5171 N N . LEU A 1 674 ? 5.326 -7.514 4.383 1.00 46.00 674 LEU A N 1
ATOM 5172 C CA . LEU A 1 674 ? 5.151 -8.885 4.856 1.00 46.00 674 LEU A CA 1
ATOM 5173 C C . LEU A 1 674 ? 3.786 -9.410 4.393 1.00 46.00 674 LEU A C 1
ATOM 5175 O O . LEU A 1 674 ? 2.811 -9.209 5.108 1.00 46.00 674 LEU A O 1
ATOM 5179 N N . SER A 1 675 ? 3.688 -9.981 3.183 1.00 51.25 675 SER A N 1
ATOM 5180 C CA . SER A 1 675 ? 2.548 -10.791 2.679 1.00 51.25 675 SER A CA 1
ATOM 5181 C C . SER A 1 675 ? 2.647 -11.190 1.193 1.00 51.25 675 SER A C 1
ATOM 5183 O O . SER A 1 675 ? 1.820 -11.972 0.723 1.00 51.25 675 SER A O 1
ATOM 5185 N N . ASN A 1 676 ? 3.588 -10.665 0.395 1.00 65.25 676 ASN A N 1
ATOM 5186 C CA . ASN A 1 676 ? 3.569 -10.931 -1.058 1.00 65.25 676 ASN A CA 1
ATOM 5187 C C . ASN A 1 676 ? 4.530 -12.017 -1.530 1.00 65.25 676 ASN A C 1
ATOM 5189 O O . ASN A 1 676 ? 4.276 -12.609 -2.574 1.00 65.25 676 ASN A O 1
ATOM 5193 N N . TYR A 1 677 ? 5.539 -12.349 -0.738 1.00 79.19 677 TYR A N 1
ATOM 5194 C CA . TYR A 1 677 ? 6.453 -13.464 -0.959 1.00 79.19 677 TYR A CA 1
ATOM 5195 C C . TYR A 1 677 ? 7.195 -13.776 0.344 1.00 79.19 677 TYR A C 1
ATOM 5197 O O . TYR A 1 677 ? 7.282 -12.921 1.226 1.00 79.19 677 TYR A O 1
ATOM 5205 N N . ALA A 1 678 ? 7.748 -14.982 0.451 1.00 85.06 678 ALA A N 1
ATOM 5206 C CA . ALA A 1 678 ? 8.693 -15.315 1.508 1.00 85.06 678 ALA A CA 1
ATOM 5207 C C . ALA A 1 678 ? 10.104 -14.851 1.116 1.00 85.06 678 ALA A C 1
ATOM 5209 O O . ALA A 1 678 ? 10.478 -14.914 -0.056 1.00 85.06 678 ALA A O 1
ATOM 5210 N N . THR A 1 679 ? 10.890 -14.411 2.093 1.00 84.06 679 THR A N 1
ATOM 5211 C CA . THR A 1 679 ? 12.345 -14.224 1.972 1.00 84.06 679 THR A CA 1
ATOM 5212 C C . THR A 1 679 ? 13.054 -15.197 2.903 1.00 84.06 679 THR A C 1
ATOM 5214 O O . THR A 1 679 ? 12.429 -15.731 3.822 1.00 84.06 679 THR A O 1
ATOM 5217 N N . ILE A 1 680 ? 14.358 -15.400 2.708 1.00 81.06 680 ILE A N 1
ATOM 5218 C CA . ILE A 1 680 ? 15.165 -16.196 3.643 1.00 81.06 680 ILE A CA 1
ATOM 5219 C C . ILE A 1 680 ? 15.075 -15.646 5.075 1.00 81.06 680 ILE A C 1
ATOM 5221 O O . ILE A 1 680 ? 14.878 -16.419 6.008 1.00 81.06 680 ILE A O 1
ATOM 5225 N N . ASP A 1 681 ? 15.058 -14.321 5.235 1.00 78.06 681 ASP A N 1
ATOM 5226 C CA . ASP A 1 681 ? 14.954 -13.666 6.545 1.00 78.06 681 ASP A CA 1
ATOM 5227 C C . ASP A 1 681 ? 13.608 -13.937 7.216 1.00 78.06 681 ASP A C 1
ATOM 5229 O O . ASP A 1 681 ? 13.542 -14.144 8.423 1.00 78.06 681 ASP A O 1
ATOM 5233 N N . THR A 1 682 ? 12.524 -13.999 6.434 1.00 80.94 682 THR A N 1
ATOM 5234 C CA . THR A 1 682 ? 11.197 -14.348 6.964 1.00 80.94 682 THR A CA 1
ATOM 5235 C C . THR A 1 682 ? 11.192 -15.778 7.509 1.00 80.94 682 THR A C 1
ATOM 5237 O O . THR A 1 682 ? 10.614 -16.035 8.567 1.00 80.94 682 THR A O 1
ATOM 5240 N N . VAL A 1 683 ? 11.858 -16.711 6.815 1.00 84.75 683 VAL A N 1
ATOM 5241 C CA . VAL A 1 683 ? 12.006 -18.099 7.280 1.00 84.75 683 VAL A CA 1
ATOM 5242 C C . VAL A 1 683 ? 12.830 -18.142 8.559 1.00 84.75 683 VAL A C 1
ATOM 5244 O O . VAL A 1 683 ? 12.364 -18.671 9.566 1.00 84.75 683 VAL A O 1
ATOM 5247 N N . HIS A 1 684 ? 14.015 -17.534 8.542 1.00 84.69 684 HIS A N 1
ATOM 5248 C CA . HIS A 1 684 ? 14.926 -17.529 9.682 1.00 84.69 684 HIS A CA 1
ATOM 5249 C C . HIS A 1 684 ? 14.281 -16.904 10.922 1.00 84.69 684 HIS A C 1
ATOM 5251 O O . HIS A 1 684 ? 14.320 -17.499 11.999 1.00 84.69 684 HIS A O 1
ATOM 5257 N N . TYR A 1 685 ? 13.606 -15.763 10.768 1.00 80.88 685 TYR A N 1
ATOM 5258 C CA . TYR A 1 685 ? 12.889 -15.099 11.857 1.00 80.88 685 TYR A CA 1
ATOM 5259 C C . TYR A 1 685 ? 11.761 -15.968 12.431 1.00 80.88 685 TYR A C 1
ATOM 5261 O O . TYR A 1 685 ? 11.608 -16.070 13.649 1.00 80.88 685 TYR A O 1
ATOM 5269 N N . THR A 1 686 ? 11.011 -16.664 11.572 1.00 83.94 686 THR A N 1
ATOM 5270 C CA . THR A 1 686 ? 9.956 -17.593 12.010 1.00 83.94 686 THR A CA 1
ATOM 5271 C C . THR A 1 686 ? 10.532 -18.770 12.806 1.00 83.94 686 THR A C 1
ATOM 5273 O O . THR A 1 686 ? 9.954 -19.170 13.817 1.00 83.94 686 THR A O 1
ATOM 5276 N N . GLU A 1 687 ? 11.683 -19.316 12.402 1.00 86.75 687 GLU A N 1
ATOM 5277 C CA . GLU A 1 687 ? 12.363 -20.399 13.128 1.00 86.75 687 GLU A CA 1
ATOM 5278 C C . GLU A 1 687 ? 12.824 -19.965 14.525 1.00 86.75 687 GLU A C 1
ATOM 5280 O O . GLU A 1 687 ? 12.642 -20.712 15.489 1.00 86.75 687 GLU A O 1
ATOM 5285 N N . HIS A 1 688 ? 13.358 -18.744 14.648 1.00 85.88 688 HIS A N 1
ATOM 5286 C CA . HIS A 1 688 ? 13.713 -18.146 15.941 1.00 85.88 688 HIS A CA 1
ATOM 5287 C C . HIS A 1 688 ? 12.495 -18.023 16.847 1.00 85.88 688 HIS A C 1
ATOM 5289 O O . HIS A 1 688 ? 12.477 -18.561 17.956 1.00 85.88 688 HIS A O 1
ATOM 5295 N N . LEU A 1 689 ? 11.438 -17.371 16.355 1.00 84.12 689 LEU A N 1
ATOM 5296 C CA . LEU A 1 689 ? 10.209 -17.192 17.124 1.00 84.12 689 LEU A CA 1
ATOM 5297 C C . LEU A 1 689 ? 9.591 -18.528 17.534 1.00 84.12 689 LEU A C 1
ATOM 5299 O O . LEU A 1 689 ? 9.057 -18.644 18.632 1.00 84.12 689 LEU A O 1
ATOM 5303 N N . ARG A 1 690 ? 9.701 -19.560 16.697 1.00 85.12 690 ARG A N 1
ATOM 5304 C CA . ARG A 1 690 ? 9.210 -20.901 17.014 1.00 85.12 690 ARG A CA 1
ATOM 5305 C C . ARG A 1 690 ? 9.936 -21.548 18.195 1.00 85.12 690 ARG A C 1
ATOM 5307 O O . ARG A 1 690 ? 9.290 -22.252 18.968 1.00 85.12 690 ARG A O 1
ATOM 5314 N N . LEU A 1 691 ? 11.247 -21.346 18.335 1.00 84.81 691 LEU A N 1
ATOM 5315 C CA . LEU A 1 691 ? 12.003 -21.857 19.486 1.00 84.81 691 LEU A CA 1
ATOM 5316 C C . LEU A 1 691 ? 11.669 -21.101 20.776 1.00 84.81 691 LEU A C 1
ATOM 5318 O O . LEU A 1 691 ? 11.664 -21.698 21.854 1.00 84.81 691 LEU A O 1
ATOM 5322 N N . LEU A 1 692 ? 11.384 -19.803 20.657 1.00 83.69 692 LEU A N 1
ATOM 5323 C CA . LEU A 1 692 ? 11.053 -18.923 21.780 1.00 83.69 692 LEU A CA 1
ATOM 5324 C C . LEU A 1 692 ? 9.591 -19.044 22.225 1.00 83.69 692 LEU A C 1
ATOM 5326 O O . LEU A 1 692 ? 9.277 -18.801 23.391 1.00 83.69 692 LEU A O 1
ATOM 5330 N N . ALA A 1 693 ? 8.696 -19.413 21.308 1.00 82.88 693 ALA A N 1
ATOM 5331 C CA . ALA A 1 693 ? 7.271 -19.487 21.573 1.00 82.88 693 ALA A CA 1
ATOM 5332 C C . ALA A 1 693 ? 6.956 -20.486 22.705 1.00 82.88 693 ALA A C 1
ATOM 5334 O O . ALA A 1 693 ? 7.528 -21.584 22.762 1.00 82.88 693 ALA A O 1
ATOM 5335 N N . PRO A 1 694 ? 6.008 -20.160 23.604 1.00 80.88 694 PRO A N 1
ATOM 5336 C CA . PRO A 1 694 ? 5.532 -21.101 24.607 1.00 80.88 694 PRO A CA 1
ATOM 5337 C C . PRO A 1 694 ? 5.054 -22.414 23.973 1.00 80.88 694 PRO A C 1
ATOM 5339 O O . PRO A 1 694 ? 4.430 -22.424 22.907 1.00 80.88 694 PRO A O 1
ATOM 5342 N N . ARG A 1 695 ? 5.301 -23.543 24.651 1.00 77.12 695 ARG A N 1
ATOM 5343 C CA . ARG A 1 695 ? 4.776 -24.845 24.212 1.00 77.12 695 ARG A CA 1
ATOM 5344 C C . ARG A 1 695 ? 3.251 -24.783 24.122 1.00 77.12 695 ARG A C 1
ATOM 5346 O O . ARG A 1 695 ? 2.608 -24.273 25.031 1.00 77.12 695 ARG A O 1
ATOM 5353 N N . GLY A 1 696 ? 2.697 -25.339 23.048 1.00 74.06 696 GLY A N 1
ATOM 5354 C CA . GLY A 1 696 ? 1.261 -25.275 22.766 1.00 74.06 696 GLY A CA 1
ATOM 5355 C C . GLY A 1 696 ? 0.836 -24.061 21.936 1.00 74.06 696 GLY A C 1
ATOM 5356 O O . GLY A 1 696 ? -0.330 -23.981 21.564 1.00 74.06 696 GLY A O 1
ATOM 5357 N N . THR A 1 697 ? 1.758 -23.154 21.586 1.00 76.06 697 THR A N 1
ATOM 5358 C CA . THR A 1 697 ? 1.489 -22.130 20.566 1.00 76.06 697 THR A CA 1
ATOM 5359 C C . THR A 1 697 ? 1.234 -22.820 19.229 1.00 76.06 697 THR A C 1
ATOM 5361 O O . THR A 1 697 ? 2.138 -23.445 18.679 1.00 76.06 697 THR A O 1
ATOM 5364 N N . GLY A 1 698 ? -0.005 -22.749 18.739 1.00 71.88 698 GLY A N 1
ATOM 5365 C CA . GLY A 1 698 ? -0.426 -23.435 17.513 1.00 71.88 698 GLY A CA 1
ATOM 5366 C C . GLY A 1 698 ? -0.304 -22.599 16.241 1.00 71.88 698 GLY A C 1
ATOM 5367 O O . GLY A 1 698 ? -0.226 -23.166 15.160 1.00 71.88 698 GLY A O 1
ATOM 5368 N N . HIS A 1 699 ? -0.262 -21.267 16.355 1.00 79.06 699 HIS A N 1
ATOM 5369 C CA . HIS A 1 699 ? -0.227 -20.355 15.210 1.00 79.06 699 HIS A CA 1
ATOM 5370 C C . HIS A 1 699 ? 0.589 -19.094 15.509 1.00 79.06 699 HIS A C 1
ATOM 5372 O O . HIS A 1 699 ? 0.684 -18.656 16.655 1.00 79.06 699 HIS A O 1
ATOM 5378 N N . MET A 1 700 ? 1.136 -18.495 14.458 1.00 80.56 700 MET A N 1
ATOM 5379 C CA . MET A 1 700 ? 1.935 -17.279 14.452 1.00 80.56 700 MET A CA 1
ATOM 5380 C C . MET A 1 700 ? 1.493 -16.398 13.286 1.00 80.56 700 MET A C 1
ATOM 5382 O O . MET A 1 700 ? 1.302 -16.867 12.163 1.00 80.56 700 MET A O 1
ATOM 5386 N N . TYR A 1 701 ? 1.349 -15.105 13.555 1.00 77.75 701 TYR A N 1
ATOM 5387 C CA . TYR A 1 701 ? 0.973 -14.112 12.558 1.00 77.75 701 TYR A CA 1
ATOM 5388 C C . TYR A 1 701 ? 1.876 -12.896 12.694 1.00 77.75 701 TYR A C 1
ATOM 5390 O O . TYR A 1 701 ? 2.127 -12.429 13.802 1.00 77.75 701 TYR A O 1
ATOM 5398 N N . PHE A 1 702 ? 2.314 -12.359 11.560 1.00 78.06 702 PHE A N 1
ATOM 5399 C CA . PHE A 1 702 ? 3.046 -11.101 11.514 1.00 78.06 702 PHE A CA 1
ATOM 5400 C C . PHE A 1 702 ? 2.080 -9.936 11.294 1.00 78.06 702 PHE A C 1
ATOM 5402 O O . PHE A 1 702 ? 1.153 -10.006 10.475 1.00 78.06 702 PHE A O 1
ATOM 5409 N N . THR A 1 703 ? 2.290 -8.856 12.038 1.00 80.00 703 THR A N 1
ATOM 5410 C CA . THR A 1 703 ? 1.491 -7.631 11.959 1.00 80.00 703 THR A CA 1
ATOM 5411 C C . THR A 1 703 ? 2.395 -6.425 11.759 1.00 80.00 703 THR A C 1
ATOM 5413 O O . THR A 1 703 ? 3.593 -6.471 12.021 1.00 80.00 703 THR A O 1
ATOM 5416 N N . SER A 1 704 ? 1.818 -5.351 11.230 1.00 76.12 704 SER A N 1
ATOM 5417 C CA . SER A 1 704 ? 2.530 -4.112 10.905 1.00 76.12 704 SER A CA 1
ATOM 5418 C C . SER A 1 704 ? 2.763 -3.229 12.133 1.00 76.12 704 SER A C 1
ATOM 5420 O O . SER A 1 704 ? 3.560 -2.294 12.066 1.00 76.12 704 SER A O 1
ATOM 5422 N N . SER A 1 705 ? 2.044 -3.501 13.226 1.00 83.25 705 SER A N 1
ATOM 5423 C CA . SER A 1 705 ? 2.109 -2.770 14.489 1.00 83.25 705 SER A CA 1
ATOM 5424 C C . SER A 1 705 ? 1.523 -3.586 15.651 1.00 83.25 705 SER A C 1
ATOM 5426 O O . SER A 1 705 ? 0.918 -4.650 15.445 1.00 83.25 705 SER A O 1
ATOM 5428 N N . ARG A 1 706 ? 1.684 -3.050 16.869 1.00 85.50 706 ARG A N 1
ATOM 5429 C CA . ARG A 1 706 ? 1.048 -3.534 18.103 1.00 85.50 706 ARG A CA 1
ATOM 5430 C C . ARG A 1 706 ? -0.479 -3.440 18.031 1.00 85.50 706 ARG A C 1
ATOM 5432 O O . ARG A 1 706 ? -1.160 -4.407 18.344 1.00 85.50 706 ARG A O 1
ATOM 5439 N N . ASP A 1 707 ? -1.022 -2.321 17.575 1.00 90.75 707 ASP A N 1
ATOM 5440 C CA . ASP A 1 707 ? -2.470 -2.137 17.482 1.00 90.75 707 ASP A CA 1
ATOM 5441 C C . ASP A 1 707 ? -3.098 -3.127 16.488 1.00 90.75 707 ASP A C 1
ATOM 5443 O O . ASP A 1 707 ? -4.085 -3.793 16.795 1.00 90.75 707 ASP A O 1
ATOM 5447 N N . GLU A 1 708 ? -2.463 -3.342 15.329 1.00 87.75 708 GLU A N 1
ATOM 5448 C CA . GLU A 1 708 ? -2.925 -4.348 14.367 1.00 87.75 708 GLU A CA 1
ATOM 5449 C C . GLU A 1 708 ? -2.827 -5.785 14.930 1.00 87.75 708 GLU A C 1
ATOM 5451 O O . GLU A 1 708 ? -3.617 -6.655 14.547 1.00 87.75 708 GLU A O 1
ATOM 5456 N N . LEU A 1 709 ? -1.884 -6.049 15.847 1.00 88.12 709 LEU A N 1
ATOM 5457 C CA . LEU A 1 709 ? -1.780 -7.325 16.568 1.00 88.12 709 LEU A CA 1
ATOM 5458 C C . LEU A 1 709 ? -3.004 -7.570 17.450 1.00 88.12 709 LEU A C 1
ATOM 5460 O O . LEU A 1 709 ? -3.572 -8.665 17.403 1.00 88.12 709 LEU A O 1
ATOM 5464 N N . VAL A 1 710 ? -3.442 -6.557 18.200 1.00 90.19 710 VAL A N 1
ATOM 5465 C CA . VAL A 1 710 ? -4.654 -6.632 19.025 1.00 90.19 710 VAL A CA 1
ATOM 5466 C C . VAL A 1 710 ? -5.856 -6.985 18.149 1.00 90.19 710 VAL A C 1
ATOM 5468 O O . VAL A 1 710 ? -6.487 -8.021 18.365 1.00 90.19 710 VAL A O 1
ATOM 5471 N N . ASP A 1 711 ? -6.114 -6.220 17.089 1.00 89.44 711 ASP A N 1
ATOM 5472 C CA . ASP A 1 711 ? -7.242 -6.456 16.180 1.00 89.44 711 ASP A CA 1
ATOM 5473 C C . ASP A 1 711 ? -7.225 -7.845 15.524 1.00 89.44 711 ASP A C 1
ATOM 5475 O O . ASP A 1 711 ? -8.242 -8.549 15.478 1.00 89.44 711 ASP A O 1
ATOM 5479 N N . LYS A 1 712 ? -6.067 -8.282 15.017 1.00 85.88 712 LYS A N 1
ATOM 5480 C CA . LYS A 1 712 ? -5.945 -9.597 14.368 1.00 85.88 712 LYS A CA 1
ATOM 5481 C C . LYS A 1 712 ? -6.074 -10.746 15.367 1.00 85.88 712 LYS A C 1
ATOM 5483 O O . LYS A 1 712 ? -6.653 -11.776 15.011 1.00 85.88 712 LYS A O 1
ATOM 5488 N N . SER A 1 713 ? -5.585 -10.583 16.597 1.00 87.50 713 SER A N 1
ATOM 5489 C CA . SER A 1 713 ? -5.746 -11.591 17.651 1.00 87.50 713 SER A CA 1
ATOM 5490 C C . SER A 1 713 ? -7.221 -11.773 18.031 1.00 87.50 713 SER A C 1
ATOM 5492 O O . SER A 1 713 ? -7.699 -12.908 18.067 1.00 87.50 713 SER A O 1
ATOM 5494 N N . LEU A 1 714 ? -7.978 -10.678 18.169 1.00 86.31 714 LEU A N 1
ATOM 5495 C CA . LEU A 1 714 ? -9.422 -10.708 18.422 1.00 86.31 714 LEU A CA 1
ATOM 5496 C C . LEU A 1 714 ? -10.165 -11.454 17.320 1.00 86.31 714 LEU A C 1
ATOM 5498 O O . LEU A 1 714 ? -11.017 -12.297 17.594 1.00 86.31 714 LEU A O 1
ATOM 5502 N N . ARG A 1 715 ? -9.800 -11.203 16.060 1.00 84.50 715 ARG A N 1
ATOM 5503 C CA . ARG A 1 715 ? -10.360 -11.923 14.912 1.00 84.50 715 ARG A CA 1
ATOM 5504 C C . ARG A 1 715 ? -10.096 -13.427 14.981 1.00 84.50 715 ARG A C 1
ATOM 5506 O O . ARG A 1 715 ? -10.998 -14.205 14.678 1.00 84.50 715 ARG A O 1
ATOM 5513 N N . CYS A 1 716 ? -8.897 -13.843 15.383 1.00 82.94 716 CYS A N 1
ATOM 5514 C CA . CYS A 1 716 ? -8.581 -15.263 15.550 1.00 82.94 716 CYS A CA 1
ATOM 5515 C C . CYS A 1 716 ? -9.421 -15.896 16.670 1.00 82.94 716 CYS A C 1
ATOM 5517 O O . CYS A 1 716 ? -10.001 -16.962 16.467 1.00 82.94 716 CYS A O 1
ATOM 5519 N N . LEU A 1 717 ? -9.548 -15.217 17.814 1.00 85.31 717 LEU A N 1
ATOM 5520 C CA . LEU A 1 717 ? -10.350 -15.683 18.951 1.00 85.31 717 LEU A CA 1
ATOM 5521 C C . LEU A 1 717 ? -11.844 -15.740 18.626 1.00 85.31 717 LEU A C 1
ATOM 5523 O O . LEU A 1 717 ? -12.527 -16.684 19.003 1.00 85.31 717 LEU A O 1
ATOM 5527 N N . ARG A 1 718 ? -12.365 -14.767 17.881 1.00 83.31 718 ARG A N 1
ATOM 5528 C CA . ARG A 1 718 ? -13.769 -14.734 17.459 1.00 83.31 718 ARG A CA 1
ATOM 5529 C C . ARG A 1 718 ? -14.134 -15.902 16.544 1.00 83.31 718 ARG A C 1
ATOM 5531 O O . ARG A 1 718 ? -15.252 -16.399 16.619 1.00 83.31 718 ARG A O 1
ATOM 5538 N N . LEU A 1 719 ? -13.209 -16.361 15.698 1.00 81.19 719 LEU A N 1
ATOM 5539 C CA . LEU A 1 719 ? -13.443 -17.533 14.848 1.00 81.19 719 LEU A CA 1
ATOM 5540 C C . LEU A 1 719 ? -13.537 -18.834 15.655 1.00 81.19 719 LEU A C 1
ATOM 5542 O O . LEU A 1 719 ? -14.324 -19.704 15.291 1.00 81.19 719 LEU A O 1
ATOM 5546 N N . SER A 1 720 ? -12.773 -18.967 16.743 1.00 82.94 720 SER A N 1
ATOM 5547 C CA . SER A 1 720 ? -12.858 -20.126 17.642 1.00 82.94 720 SER A CA 1
ATOM 5548 C C . SER A 1 720 ? -13.952 -19.992 18.707 1.00 82.94 720 SER A C 1
ATOM 5550 O O . SER A 1 720 ? -14.388 -20.996 19.266 1.00 82.94 720 SER A O 1
ATOM 5552 N N . ARG A 1 721 ? -14.417 -18.766 18.978 1.00 88.06 721 ARG A N 1
ATOM 5553 C CA . ARG A 1 721 ? -15.450 -18.420 19.966 1.00 88.06 721 ARG A CA 1
ATOM 5554 C C . ARG A 1 721 ? -16.509 -17.504 19.325 1.00 88.06 721 ARG A C 1
ATOM 5556 O O . ARG A 1 721 ? -16.536 -16.305 19.609 1.00 88.06 721 ARG A O 1
ATOM 5563 N N . PRO A 1 722 ? -17.386 -18.036 18.453 1.00 83.88 722 PRO A N 1
ATOM 5564 C CA . PRO A 1 722 ? -18.323 -17.232 17.660 1.00 83.88 722 PRO A CA 1
ATOM 5565 C C . PRO A 1 722 ? -19.391 -16.509 18.490 1.00 83.88 722 PRO A C 1
ATOM 5567 O O . PRO A 1 722 ? -19.993 -15.556 17.999 1.00 83.88 722 PRO A O 1
ATOM 5570 N N . ASP A 1 723 ? -19.597 -16.911 19.744 1.00 84.12 723 ASP A N 1
ATOM 5571 C CA . ASP A 1 723 ? -20.554 -16.285 20.662 1.00 84.12 723 ASP A CA 1
ATOM 5572 C C . ASP A 1 723 ? -19.903 -15.244 21.588 1.00 84.12 723 ASP A C 1
ATOM 5574 O O . ASP A 1 723 ? -20.604 -14.446 22.205 1.00 84.12 723 ASP A O 1
ATOM 5578 N N . ALA A 1 724 ? -18.567 -15.197 21.659 1.00 87.62 724 ALA A N 1
ATOM 5579 C CA . ALA A 1 724 ? -17.847 -14.262 22.521 1.00 87.62 724 ALA A CA 1
ATOM 5580 C C . ALA A 1 724 ? -17.946 -12.824 22.000 1.00 87.62 724 ALA A C 1
ATOM 5582 O O . ALA A 1 724 ? -17.761 -12.597 20.811 1.00 87.62 724 ALA A O 1
ATOM 5583 N N . GLN A 1 725 ? -18.206 -11.847 22.866 1.00 85.06 725 GLN A N 1
ATOM 5584 C CA . GLN A 1 725 ? -18.409 -10.441 22.490 1.00 85.06 725 GLN A CA 1
ATOM 5585 C C . GLN A 1 725 ? -17.499 -9.460 23.237 1.00 85.06 725 GLN A C 1
ATOM 5587 O O . GLN A 1 725 ? -17.342 -8.324 22.793 1.00 85.06 725 GLN A O 1
ATOM 5592 N N . LEU A 1 726 ? -16.894 -9.879 24.352 1.00 89.19 726 LEU A N 1
ATOM 5593 C CA . LEU A 1 726 ? -16.134 -8.999 25.240 1.00 89.19 726 LEU A CA 1
ATOM 5594 C C . LEU A 1 726 ? -14.678 -9.445 25.333 1.00 89.19 726 LEU A C 1
ATOM 5596 O O . LEU A 1 726 ? -14.402 -10.605 25.633 1.00 89.19 726 LEU A O 1
ATOM 5600 N N . ALA A 1 727 ? -13.742 -8.528 25.116 1.00 92.25 727 ALA A N 1
ATOM 5601 C CA . ALA A 1 727 ? -12.354 -8.724 25.523 1.00 92.25 727 ALA A CA 1
ATOM 5602 C C . ALA A 1 727 ? -12.139 -8.056 26.884 1.00 92.25 727 ALA A C 1
ATOM 5604 O O . ALA A 1 727 ? -12.882 -7.147 27.241 1.00 92.25 727 ALA A O 1
ATOM 5605 N N . VAL A 1 728 ? -11.175 -8.539 27.662 1.00 93.88 728 VAL A N 1
ATOM 5606 C CA . VAL A 1 728 ? -10.947 -8.064 29.032 1.00 93.88 728 VAL A CA 1
ATOM 5607 C C . VAL A 1 728 ? -9.534 -7.506 29.144 1.00 93.88 728 VAL A C 1
ATOM 5609 O O . VAL A 1 728 ? -8.588 -8.210 28.798 1.00 93.88 728 VAL A O 1
ATOM 5612 N N . GLY A 1 729 ? -9.392 -6.267 29.610 1.00 93.25 729 GLY A N 1
ATOM 5613 C CA . GLY A 1 729 ? -8.099 -5.634 29.900 1.00 93.25 729 GLY A CA 1
ATOM 5614 C C . GLY A 1 729 ? -7.785 -5.582 31.398 1.00 93.25 729 GLY A C 1
ATOM 5615 O O . GLY A 1 729 ? -8.542 -6.099 32.224 1.00 93.25 729 GLY A O 1
ATOM 5616 N N . LEU A 1 730 ? -6.691 -4.909 31.749 1.00 91.62 730 LEU A N 1
ATOM 5617 C CA . LEU A 1 730 ? -6.328 -4.573 33.129 1.00 91.62 730 LEU A CA 1
ATOM 5618 C C . LEU A 1 730 ? -6.316 -3.049 33.316 1.00 91.62 730 LEU A C 1
ATOM 5620 O O . LEU A 1 730 ? -5.999 -2.315 32.381 1.00 91.62 730 LEU A O 1
ATOM 5624 N N . GLU A 1 731 ? -6.657 -2.582 34.515 1.00 90.50 731 GLU A N 1
ATOM 5625 C CA . GLU A 1 731 ? -6.415 -1.197 34.944 1.00 90.50 731 GLU A CA 1
ATOM 5626 C C . GLU A 1 731 ? -4.916 -0.874 34.843 1.00 90.50 731 GLU A C 1
ATOM 5628 O O . GLU A 1 731 ? -4.072 -1.739 35.082 1.00 90.50 731 GLU A O 1
ATOM 5633 N N . GLY A 1 732 ? -4.581 0.332 34.384 1.00 88.56 732 GLY A N 1
ATOM 5634 C CA . GLY A 1 732 ? -3.212 0.746 34.073 1.00 88.56 732 GLY A CA 1
ATOM 5635 C C . GLY A 1 732 ? -2.557 0.029 32.881 1.00 88.56 732 GLY A C 1
ATOM 5636 O O . GLY A 1 732 ? -1.414 0.339 32.551 1.00 88.56 732 GLY A O 1
ATOM 5637 N N . GLY A 1 733 ? -3.240 -0.914 32.223 1.00 89.75 733 GLY A N 1
ATOM 5638 C CA . GLY A 1 733 ? -2.710 -1.642 31.071 1.00 89.75 733 GLY A CA 1
ATOM 5639 C C . GLY A 1 733 ? -2.785 -0.840 29.773 1.00 89.75 733 GLY A C 1
ATOM 5640 O O . GLY A 1 733 ? -3.721 -0.072 29.545 1.00 89.75 733 GLY A O 1
ATOM 5641 N N . TYR A 1 734 ? -1.824 -1.050 28.878 1.00 89.88 734 TYR A N 1
ATOM 5642 C CA . TYR A 1 734 ? -1.739 -0.340 27.610 1.00 89.88 734 TYR A CA 1
ATOM 5643 C C . TYR A 1 734 ? -1.328 -1.268 26.457 1.00 89.88 734 TYR A C 1
ATOM 5645 O O . TYR A 1 734 ? -0.220 -1.791 26.381 1.00 89.88 734 TYR A O 1
ATOM 5653 N N . VAL A 1 735 ? -2.236 -1.454 25.496 1.00 89.12 735 VAL A N 1
ATOM 5654 C CA . VAL A 1 735 ? -2.023 -2.341 24.334 1.00 89.12 735 VAL A CA 1
ATOM 5655 C C . VAL A 1 735 ? -2.061 -1.602 22.995 1.00 89.12 735 VAL A C 1
ATOM 5657 O O . VAL A 1 735 ? -2.002 -2.234 21.944 1.00 89.12 735 VAL A O 1
ATOM 5660 N N . GLY A 1 736 ? -2.134 -0.269 23.018 1.00 89.81 736 GLY A N 1
ATOM 5661 C CA . GLY A 1 736 ? -2.178 0.593 21.833 1.00 89.81 736 GLY A CA 1
ATOM 5662 C C . GLY A 1 736 ? -3.220 1.708 21.944 1.00 89.81 736 GLY A C 1
ATOM 5663 O O . GLY A 1 736 ? -4.057 1.706 22.848 1.00 89.81 736 GLY A O 1
ATOM 5664 N N . HIS A 1 737 ? -3.155 2.688 21.042 1.00 91.19 737 HIS A N 1
ATOM 5665 C CA . HIS A 1 737 ? -4.056 3.851 21.044 1.00 91.19 737 HIS A CA 1
ATOM 5666 C C . HIS A 1 737 ? -4.496 4.342 19.654 1.00 91.19 737 HIS A C 1
ATOM 5668 O O . HIS A 1 737 ? -5.066 5.424 19.524 1.00 91.19 737 HIS A O 1
ATOM 5674 N N . VAL A 1 738 ? -4.242 3.578 18.601 1.00 91.88 738 VAL A N 1
ATOM 5675 C CA . VAL A 1 738 ? -4.594 3.928 17.225 1.00 91.88 738 VAL A CA 1
ATOM 5676 C C . VAL A 1 738 ? -5.916 3.273 16.844 1.00 91.88 738 VAL A C 1
ATOM 5678 O O . VAL A 1 738 ? -6.896 3.964 16.548 1.00 91.88 738 VAL A O 1
ATOM 5681 N N . THR A 1 739 ? -5.980 1.942 16.882 1.00 93.69 739 THR A N 1
ATOM 5682 C CA . THR A 1 739 ? -7.186 1.208 16.471 1.00 93.69 739 THR A CA 1
ATOM 5683 C C . THR A 1 739 ? -8.255 1.278 17.554 1.00 93.69 739 THR A C 1
ATOM 5685 O O . THR A 1 739 ? -7.954 1.426 18.741 1.00 93.69 739 THR A O 1
ATOM 5688 N N . ALA A 1 740 ? -9.532 1.205 17.170 1.00 92.19 740 ALA A N 1
ATOM 5689 C CA . ALA A 1 740 ? -10.618 1.218 18.149 1.00 92.19 740 ALA A CA 1
ATOM 5690 C C . ALA A 1 740 ? -10.492 0.088 19.185 1.00 92.19 740 ALA A C 1
ATOM 5692 O O . ALA A 1 740 ? -10.672 0.336 20.371 1.00 92.19 740 ALA A O 1
ATOM 5693 N N . ALA A 1 741 ? -10.130 -1.124 18.752 1.00 91.69 741 ALA A N 1
ATOM 5694 C CA . ALA A 1 741 ? -9.979 -2.269 19.643 1.00 91.69 741 ALA A CA 1
ATOM 5695 C C . ALA A 1 741 ? -8.836 -2.091 20.654 1.00 91.69 741 ALA A C 1
ATOM 5697 O O . ALA A 1 741 ? -9.027 -2.351 21.840 1.00 91.69 741 ALA A O 1
ATOM 5698 N N . ALA A 1 742 ? -7.668 -1.617 20.205 1.00 92.44 742 ALA A N 1
ATOM 5699 C CA . ALA A 1 742 ? -6.537 -1.374 21.095 1.00 92.44 742 ALA A CA 1
ATOM 5700 C C . ALA A 1 742 ? -6.844 -0.261 22.106 1.00 92.44 742 ALA A C 1
ATOM 5702 O O . ALA A 1 742 ? -6.635 -0.453 23.302 1.00 92.44 742 ALA A O 1
ATOM 5703 N N . ARG A 1 743 ? -7.441 0.853 21.655 1.00 92.38 743 ARG A N 1
ATOM 5704 C CA . ARG A 1 743 ? -7.891 1.947 22.538 1.00 92.38 743 ARG A CA 1
ATOM 5705 C C . ARG A 1 743 ? -8.883 1.480 23.595 1.00 92.38 743 ARG A C 1
ATOM 5707 O O . ARG A 1 743 ? -8.786 1.889 24.741 1.00 92.38 743 ARG A O 1
ATOM 5714 N N . SER A 1 744 ? -9.835 0.635 23.213 1.00 91.94 744 SER A N 1
ATOM 5715 C CA . SER A 1 744 ? -10.867 0.133 24.122 1.00 91.94 744 SER A CA 1
ATOM 5716 C C . SER A 1 744 ? -10.339 -0.843 25.180 1.00 91.94 744 SER A C 1
ATOM 5718 O O . SER A 1 744 ? -10.944 -0.942 26.247 1.00 91.94 744 SER A O 1
ATOM 5720 N N . LEU A 1 745 ? -9.228 -1.548 24.917 1.00 91.94 745 LEU A N 1
ATOM 5721 C CA . LEU A 1 745 ? -8.534 -2.373 25.922 1.00 91.94 745 LEU A CA 1
ATOM 5722 C C . LEU A 1 745 ? -7.611 -1.570 26.822 1.00 91.94 745 LEU A C 1
ATOM 5724 O O . LEU A 1 745 ? -7.480 -1.911 27.996 1.00 91.94 745 LEU A O 1
ATOM 5728 N N . SER A 1 746 ? -6.950 -0.562 26.260 1.00 91.00 746 SER A N 1
ATOM 5729 C CA . SER A 1 746 ? -6.045 0.295 27.009 1.00 91.00 746 SER A CA 1
ATOM 5730 C C . SER A 1 746 ? -6.800 1.088 28.073 1.00 91.00 746 SER A C 1
ATOM 5732 O O . SER A 1 746 ? -7.976 1.436 27.915 1.00 91.00 746 SER A O 1
ATOM 5734 N N . ASP A 1 747 ? -6.112 1.386 29.168 1.00 89.38 747 ASP A N 1
ATOM 5735 C CA . ASP A 1 747 ? -6.580 2.369 30.127 1.00 89.38 747 ASP A CA 1
ATOM 5736 C C . ASP A 1 747 ? -6.657 3.749 29.452 1.00 89.38 747 ASP A C 1
ATOM 5738 O O . ASP A 1 747 ? -5.768 4.148 28.696 1.00 89.38 747 ASP A O 1
ATOM 5742 N N . ALA A 1 748 ? -7.754 4.460 29.702 1.00 87.00 748 ALA A N 1
ATOM 5743 C CA . ALA A 1 748 ? -7.984 5.800 29.181 1.00 87.00 748 ALA A CA 1
ATOM 5744 C C . ALA A 1 748 ? -7.272 6.879 30.014 1.00 87.00 748 ALA A C 1
ATOM 5746 O O . ALA A 1 748 ? -7.231 8.037 29.597 1.00 87.00 748 ALA A O 1
ATOM 5747 N N . ALA A 1 749 ? -6.723 6.526 31.182 1.00 85.62 749 ALA A N 1
ATOM 5748 C CA . ALA A 1 749 ? -5.962 7.444 32.014 1.00 85.62 749 ALA A CA 1
ATOM 5749 C C . ALA A 1 749 ? -4.833 8.117 31.208 1.00 85.62 749 ALA A C 1
ATOM 5751 O O . ALA A 1 749 ? -3.970 7.457 30.631 1.00 85.62 749 ALA A O 1
ATOM 5752 N N . GLY A 1 750 ? -4.850 9.452 31.172 1.00 80.06 750 GLY A N 1
ATOM 5753 C CA . GLY A 1 750 ? -3.868 10.257 30.438 1.00 80.06 750 GLY A CA 1
ATOM 5754 C C . GLY A 1 750 ? -4.198 10.526 28.965 1.00 80.06 750 GLY A C 1
ATOM 5755 O O . GLY A 1 750 ? -3.408 11.201 28.314 1.00 80.06 750 GLY A O 1
ATOM 5756 N N . PHE A 1 751 ? -5.342 10.061 28.453 1.00 86.81 751 PHE A N 1
ATOM 5757 C CA . PHE A 1 751 ? -5.814 10.353 27.095 1.00 86.81 751 PHE A CA 1
ATOM 5758 C C . PHE A 1 751 ? -7.017 11.307 27.081 1.00 86.81 751 PHE A C 1
ATOM 5760 O O . PHE A 1 751 ? -7.761 11.416 28.056 1.00 86.81 751 PHE A O 1
ATOM 5767 N N . ALA A 1 752 ? -7.233 11.982 25.950 1.00 82.94 752 ALA A N 1
ATOM 5768 C CA . ALA A 1 752 ? -8.353 12.905 25.762 1.00 82.94 752 ALA A CA 1
ATOM 5769 C C . ALA A 1 752 ? -9.744 12.230 25.809 1.00 82.94 752 ALA A C 1
ATOM 5771 O O . ALA A 1 752 ? -9.914 11.066 25.431 1.00 82.94 752 ALA A O 1
ATOM 5772 N N . ASP A 1 753 ? -10.772 13.005 26.178 1.00 80.44 753 ASP A N 1
ATOM 5773 C CA . ASP A 1 753 ? -12.173 12.564 26.190 1.00 80.44 753 ASP A CA 1
ATOM 5774 C C . ASP A 1 753 ? -12.609 11.945 24.852 1.00 80.44 753 ASP A C 1
ATOM 5776 O O . ASP A 1 753 ? -12.349 12.468 23.765 1.00 80.44 753 ASP A O 1
ATOM 5780 N N . GLY A 1 754 ? -13.335 10.826 24.924 1.00 77.56 754 GLY A N 1
ATOM 5781 C CA . GLY A 1 754 ? -13.701 10.052 23.733 1.00 77.56 754 GLY A CA 1
ATOM 5782 C C . GLY A 1 754 ? -12.553 9.204 23.175 1.00 77.56 754 GLY A C 1
ATOM 5783 O O . GLY A 1 754 ? -12.588 8.833 21.998 1.00 77.56 754 GLY A O 1
ATOM 5784 N N . PHE A 1 755 ? -11.551 8.901 24.010 1.00 84.06 755 PHE A N 1
ATOM 5785 C CA . PHE A 1 755 ? -10.449 7.992 23.709 1.00 84.06 755 PHE A CA 1
ATOM 5786 C C . PHE A 1 755 ? -10.933 6.644 23.163 1.00 84.06 755 PHE A C 1
ATOM 5788 O O . PHE A 1 755 ? -10.606 6.287 22.029 1.00 84.06 755 PHE A O 1
ATOM 5795 N N . ALA A 1 756 ? -11.750 5.922 23.929 1.00 87.62 756 ALA A N 1
ATOM 5796 C CA . ALA A 1 756 ? -12.323 4.648 23.516 1.00 87.62 756 ALA A CA 1
ATOM 5797 C C . ALA A 1 756 ? -13.533 4.854 22.587 1.00 87.62 756 ALA A C 1
ATOM 5799 O O . ALA A 1 756 ? -14.310 5.800 22.741 1.00 87.62 756 ALA A O 1
ATOM 5800 N N . LEU A 1 757 ? -13.700 3.956 21.609 1.00 86.75 757 LEU A N 1
ATOM 5801 C CA . LEU A 1 757 ? -14.896 3.947 20.754 1.00 86.75 757 LEU A CA 1
ATOM 5802 C C . LEU A 1 757 ? -16.065 3.202 21.422 1.00 86.75 757 LEU A C 1
ATOM 5804 O O . LEU A 1 757 ? -17.219 3.591 21.259 1.00 86.75 757 LEU A O 1
ATOM 5808 N N . PHE A 1 758 ? -15.745 2.142 22.160 1.00 88.00 758 PHE A N 1
ATOM 5809 C CA . PHE A 1 758 ? -16.652 1.331 22.971 1.00 88.00 758 PHE A CA 1
ATOM 5810 C C . PHE A 1 758 ? -15.931 0.862 24.237 1.00 88.00 758 PHE A C 1
ATOM 5812 O O . PHE A 1 758 ? -14.702 0.819 24.261 1.00 88.00 758 PHE A O 1
ATOM 5819 N N . ASP A 1 759 ? -16.680 0.474 25.265 1.00 85.50 759 ASP A N 1
ATOM 5820 C CA . ASP A 1 759 ? -16.100 0.014 26.525 1.00 85.50 759 ASP A CA 1
ATOM 5821 C C . ASP A 1 759 ? -15.961 -1.505 26.573 1.00 85.50 759 ASP A C 1
ATOM 5823 O O . ASP A 1 759 ? -16.901 -2.255 26.292 1.00 85.50 759 ASP A O 1
ATOM 5827 N N . TRP A 1 760 ? -14.782 -1.951 26.993 1.00 90.88 760 TRP A N 1
ATOM 5828 C CA . TRP A 1 760 ? -14.515 -3.327 27.381 1.00 90.88 760 TRP A CA 1
ATOM 5829 C C . TRP A 1 760 ? -14.193 -3.402 28.875 1.00 90.88 760 TRP A C 1
ATOM 5831 O O . TRP A 1 760 ? -13.646 -2.450 29.436 1.00 90.88 760 TRP A O 1
ATOM 5841 N N . PRO A 1 761 ? -14.569 -4.501 29.555 1.00 93.25 761 PRO A N 1
ATOM 5842 C CA . PRO A 1 761 ? -14.295 -4.657 30.976 1.00 93.25 761 PRO A CA 1
ATOM 5843 C C . PRO A 1 761 ? -12.788 -4.639 31.258 1.00 93.25 761 PRO A C 1
ATOM 5845 O O . PRO A 1 761 ? -11.996 -5.246 30.534 1.00 93.25 761 PRO A O 1
ATOM 5848 N N . ARG A 1 762 ? -12.410 -3.986 32.357 1.00 92.50 762 ARG A N 1
ATOM 5849 C CA . ARG A 1 762 ? -11.058 -4.004 32.918 1.00 92.50 762 ARG A CA 1
ATOM 5850 C C . ARG A 1 762 ? -11.095 -4.600 34.319 1.00 92.50 762 ARG A C 1
ATOM 5852 O O . ARG A 1 762 ? -12.073 -4.416 35.043 1.00 92.50 762 ARG A O 1
ATOM 5859 N N . LEU A 1 763 ? -10.060 -5.357 34.661 1.00 93.94 763 LEU A N 1
ATOM 5860 C CA . LEU A 1 763 ? -9.866 -5.916 35.998 1.00 93.94 763 LEU A CA 1
ATOM 5861 C C . LEU A 1 763 ? -8.804 -5.103 36.751 1.00 93.94 763 LEU A C 1
ATOM 5863 O O . LEU A 1 763 ? -7.885 -4.600 36.103 1.00 93.94 763 LEU A O 1
ATOM 5867 N N . PRO A 1 764 ? -8.858 -5.043 38.093 1.00 93.06 764 PRO A N 1
ATOM 5868 C CA . PRO A 1 764 ? -7.800 -4.425 38.883 1.00 93.06 764 PRO A CA 1
ATOM 5869 C C . PRO A 1 764 ? -6.441 -5.054 38.582 1.00 93.06 764 PRO A C 1
ATOM 5871 O O . PRO A 1 764 ? -6.335 -6.285 38.505 1.00 93.06 764 PRO A O 1
ATOM 5874 N N . HIS A 1 765 ? -5.400 -4.234 38.441 1.00 90.94 765 HIS A N 1
ATOM 5875 C CA . HIS A 1 765 ? -4.055 -4.747 38.194 1.00 90.94 765 HIS A CA 1
ATOM 5876 C C . HIS A 1 765 ? -3.551 -5.545 39.412 1.00 90.94 765 HIS A C 1
ATOM 5878 O O . HIS A 1 765 ? -3.684 -5.073 40.547 1.00 90.94 765 HIS A O 1
ATOM 5884 N N . PRO A 1 766 ? -2.936 -6.732 39.234 1.00 90.19 766 PRO A N 1
ATOM 5885 C CA . PRO A 1 766 ? -2.469 -7.544 40.359 1.00 90.19 766 PRO A CA 1
ATOM 5886 C C . PRO A 1 766 ? -1.368 -6.863 41.187 1.00 90.19 766 PRO A C 1
ATOM 5888 O O . PRO A 1 766 ? -1.271 -7.143 42.381 1.00 90.19 766 PRO A O 1
ATOM 5891 N N . SER A 1 767 ? -0.572 -5.968 40.589 1.00 87.75 767 SER A N 1
ATOM 5892 C CA . SER A 1 767 ? 0.445 -5.170 41.301 1.00 87.75 767 SER A CA 1
ATOM 5893 C C . SER A 1 767 ? -0.166 -4.123 42.246 1.00 87.75 767 SER A C 1
ATOM 5895 O O . SER A 1 767 ? 0.491 -3.724 43.203 1.00 87.75 767 SER A O 1
ATOM 5897 N N . GLU A 1 768 ? -1.413 -3.699 42.012 1.00 87.62 768 GLU A N 1
ATOM 5898 C CA . GLU A 1 768 ? -2.089 -2.671 42.817 1.00 87.62 768 GLU A CA 1
ATOM 5899 C C . GLU A 1 768 ? -3.133 -3.274 43.765 1.00 87.62 768 GLU A C 1
ATOM 5901 O O . GLU A 1 768 ? -3.085 -3.058 44.975 1.00 87.62 768 GLU A O 1
ATOM 5906 N N . GLY A 1 769 ? -4.066 -4.068 43.229 1.00 83.31 769 GLY A N 1
ATOM 5907 C CA . GLY A 1 769 ? -5.161 -4.677 43.992 1.00 83.31 769 GLY A CA 1
ATOM 5908 C C . GLY A 1 769 ? -4.816 -6.028 44.627 1.00 83.31 769 GLY A C 1
ATOM 5909 O O . GLY A 1 769 ? -5.570 -6.533 45.461 1.00 83.31 769 GLY A O 1
ATOM 5910 N N . GLY A 1 770 ? -3.686 -6.628 44.246 1.00 92.38 770 GLY A N 1
ATOM 5911 C CA . GLY A 1 770 ? -3.307 -7.985 44.625 1.00 92.38 770 GLY A CA 1
ATOM 5912 C C . GLY A 1 770 ? -3.997 -9.060 43.777 1.00 92.38 770 GLY A C 1
ATOM 5913 O O . GLY A 1 770 ? -5.143 -8.927 43.350 1.00 92.38 770 GLY A O 1
ATOM 5914 N N . VAL A 1 771 ? -3.308 -10.191 43.588 1.00 94.06 771 VAL A N 1
ATOM 5915 C CA . VAL A 1 771 ? -3.772 -11.316 42.749 1.00 94.06 771 VAL A CA 1
ATOM 5916 C C . VAL A 1 771 ? -5.173 -11.808 43.137 1.00 94.06 771 VAL A C 1
ATOM 5918 O O . VAL A 1 771 ? -5.987 -12.100 42.264 1.00 94.06 771 VAL A O 1
ATOM 5921 N N . ALA A 1 772 ? -5.481 -11.876 44.436 1.00 96.06 772 ALA A N 1
ATOM 5922 C CA . ALA A 1 772 ? -6.784 -12.342 44.911 1.00 96.06 772 ALA A CA 1
ATOM 5923 C C . ALA A 1 772 ? -7.936 -11.417 44.482 1.00 96.06 772 ALA A C 1
ATOM 5925 O O . ALA A 1 772 ? -9.008 -11.909 44.136 1.00 96.06 772 ALA A O 1
ATOM 5926 N N . ALA A 1 773 ? -7.718 -10.097 44.463 1.00 96.19 773 ALA A N 1
ATOM 5927 C CA . ALA A 1 773 ? -8.735 -9.137 44.045 1.00 96.19 773 ALA A CA 1
ATOM 5928 C C . ALA A 1 773 ? -8.971 -9.195 42.532 1.00 96.19 773 ALA A C 1
ATOM 5930 O O . ALA A 1 773 ? -10.120 -9.216 42.095 1.00 96.19 773 ALA A O 1
ATOM 5931 N N . THR A 1 774 ? -7.902 -9.294 41.734 1.00 95.00 774 THR A N 1
ATOM 5932 C CA . THR A 1 774 ? -8.003 -9.473 40.278 1.00 95.00 774 THR A CA 1
ATOM 5933 C C . THR A 1 774 ? -8.773 -10.752 39.929 1.00 95.00 774 THR A C 1
ATOM 5935 O O . THR A 1 774 ? -9.663 -10.715 39.081 1.00 95.00 774 THR A O 1
ATOM 5938 N N . ILE A 1 775 ? -8.483 -11.873 40.606 1.00 95.88 775 ILE A N 1
ATOM 5939 C CA . ILE A 1 775 ? -9.203 -13.142 40.400 1.00 95.88 775 ILE A CA 1
ATOM 5940 C C . ILE A 1 775 ? -10.673 -13.008 40.812 1.00 95.88 775 ILE A C 1
ATOM 5942 O O . ILE A 1 775 ? -11.545 -13.367 40.030 1.00 95.88 775 ILE A O 1
ATOM 5946 N N . ALA A 1 776 ? -10.967 -12.426 41.978 1.00 97.38 776 ALA A N 1
ATOM 5947 C CA . ALA A 1 776 ? -12.349 -12.226 42.417 1.00 97.38 776 ALA A CA 1
ATOM 5948 C C . ALA A 1 776 ? -13.153 -11.343 41.443 1.00 97.38 776 ALA A C 1
ATOM 5950 O O . ALA A 1 776 ? -14.325 -11.612 41.181 1.00 97.38 776 ALA A O 1
ATOM 5951 N N . ALA A 1 777 ? -12.527 -10.309 40.870 1.00 96.75 777 ALA A N 1
ATOM 5952 C CA . ALA A 1 777 ? -13.145 -9.468 39.849 1.00 96.75 777 ALA A CA 1
ATOM 5953 C C . ALA A 1 777 ? -13.393 -10.232 38.536 1.00 96.75 777 ALA A C 1
ATOM 5955 O O . ALA A 1 777 ? -14.426 -10.030 37.893 1.00 96.75 777 ALA A O 1
ATOM 5956 N N . LEU A 1 778 ? -12.473 -11.122 38.146 1.00 96.00 778 LEU A N 1
ATOM 5957 C CA . LEU A 1 778 ? -12.648 -11.993 36.986 1.00 96.00 778 LEU A CA 1
ATOM 5958 C C . LEU A 1 778 ? -13.802 -12.978 37.199 1.00 96.00 778 LEU A C 1
ATOM 5960 O O . LEU A 1 778 ? -14.654 -13.093 36.320 1.00 96.00 778 LEU A O 1
ATOM 5964 N N . ASP A 1 779 ? -13.858 -13.641 38.352 1.00 96.94 779 ASP A N 1
ATOM 5965 C CA . ASP A 1 779 ? -14.926 -14.587 38.689 1.00 96.94 779 ASP A CA 1
ATOM 5966 C C . ASP A 1 779 ? -16.289 -13.881 38.681 1.00 96.94 779 ASP A C 1
ATOM 5968 O O . ASP A 1 779 ? -17.218 -14.329 38.012 1.00 96.94 779 ASP A O 1
ATOM 5972 N N . ALA A 1 780 ? -16.383 -12.697 39.296 1.00 97.62 780 ALA A N 1
ATOM 5973 C CA . ALA A 1 780 ? -17.601 -11.888 39.272 1.00 97.62 780 ALA A CA 1
ATOM 5974 C C . ALA A 1 780 ? -18.011 -11.458 37.849 1.00 97.62 780 ALA A C 1
ATOM 5976 O O . ALA A 1 780 ? -19.201 -11.404 37.525 1.00 97.62 780 ALA A O 1
ATOM 5977 N N . LEU A 1 781 ? -17.043 -11.148 36.977 1.00 96.25 781 LEU A N 1
ATOM 5978 C CA . LEU A 1 781 ? -17.316 -10.863 35.569 1.00 96.25 781 LEU A CA 1
ATOM 5979 C C . LEU A 1 781 ? -17.866 -12.108 34.863 1.00 96.25 781 LEU A C 1
ATOM 5981 O O . LEU A 1 781 ? -18.882 -12.006 34.174 1.00 96.25 781 LEU A O 1
ATOM 5985 N N . VAL A 1 782 ? -17.222 -13.264 35.044 1.00 96.31 782 VAL A N 1
ATOM 5986 C CA . VAL A 1 782 ? -17.631 -14.545 34.452 1.00 96.31 782 VAL A CA 1
ATOM 5987 C C . VAL A 1 782 ? -19.026 -14.951 34.922 1.00 96.31 782 VAL A C 1
ATOM 5989 O O . VAL A 1 782 ? -19.832 -15.345 34.082 1.00 96.31 782 VAL A O 1
ATOM 5992 N N . ASP A 1 783 ? -19.352 -14.789 36.201 1.00 97.12 783 ASP A N 1
ATOM 5993 C CA . ASP A 1 783 ? -20.687 -15.069 36.741 1.00 97.12 783 ASP A CA 1
ATOM 5994 C C . ASP A 1 783 ? -21.755 -14.150 36.134 1.00 97.12 783 ASP A C 1
ATOM 5996 O O . ASP A 1 783 ? -22.881 -14.575 35.868 1.00 97.12 783 ASP A O 1
ATOM 6000 N N . ARG A 1 784 ? -21.402 -12.886 35.865 1.00 96.31 784 ARG A N 1
ATOM 6001 C CA . ARG A 1 784 ? -22.325 -11.892 35.302 1.00 96.31 784 ARG A CA 1
ATOM 6002 C C . ARG A 1 784 ? -22.614 -12.105 33.818 1.00 96.31 784 ARG A C 1
ATOM 6004 O O . ARG A 1 784 ? -23.758 -11.935 33.406 1.00 96.31 784 ARG A O 1
ATOM 6011 N N . VAL A 1 785 ? -21.592 -12.381 33.002 1.00 94.06 785 VAL A N 1
ATOM 6012 C CA . VAL A 1 785 ? -21.742 -12.435 31.529 1.00 94.06 785 VAL A CA 1
ATOM 6013 C C . VAL A 1 785 ? -21.648 -13.844 30.944 1.00 94.06 785 VAL A C 1
ATOM 6015 O O . VAL A 1 785 ? -21.975 -14.047 29.778 1.00 94.06 785 VAL A O 1
ATOM 6018 N N . GLY A 1 786 ? -21.216 -14.821 31.739 1.00 94.19 786 GLY A N 1
ATOM 6019 C CA . GLY A 1 786 ? -20.877 -16.166 31.294 1.00 94.19 786 GLY A CA 1
ATOM 6020 C C . GLY A 1 786 ? -19.518 -16.217 30.589 1.00 94.19 786 GLY A C 1
ATOM 6021 O O . GLY A 1 786 ? -19.214 -15.419 29.704 1.00 94.19 786 GLY A O 1
ATOM 6022 N N . GLY A 1 787 ? -18.696 -17.221 30.909 1.00 90.38 787 GLY A N 1
ATOM 6023 C CA . GLY A 1 787 ? -17.368 -17.375 30.296 1.00 90.38 787 GLY A CA 1
ATOM 6024 C C . GLY A 1 787 ? -17.396 -17.526 28.766 1.00 90.38 787 GLY A C 1
ATOM 6025 O O . GLY A 1 787 ? -16.449 -17.135 28.086 1.00 90.38 787 GLY A O 1
ATOM 6026 N N . GLY A 1 788 ? -18.495 -18.040 28.200 1.00 90.50 788 GLY A N 1
ATOM 6027 C CA . GLY A 1 788 ? -18.706 -18.131 26.749 1.00 90.50 788 GLY A CA 1
ATOM 6028 C C . GLY A 1 788 ? -18.768 -16.773 26.038 1.00 90.50 788 GLY A C 1
ATOM 6029 O O . GLY A 1 788 ? -18.399 -16.692 24.870 1.00 90.50 788 GLY A O 1
ATOM 6030 N N . ALA A 1 789 ? -19.147 -15.703 26.747 1.00 90.44 789 ALA A N 1
ATOM 6031 C CA . ALA A 1 789 ? -19.230 -14.348 26.206 1.00 90.44 789 ALA A CA 1
ATOM 6032 C C . ALA A 1 789 ? -17.868 -13.630 26.129 1.00 90.44 789 ALA A C 1
ATOM 6034 O O . ALA A 1 789 ? -17.773 -12.564 25.520 1.00 90.44 789 ALA A O 1
ATOM 6035 N N . LEU A 1 790 ? -16.808 -14.193 26.721 1.00 91.88 790 LEU A N 1
ATOM 6036 C CA . LEU A 1 790 ? -15.477 -13.582 26.761 1.00 91.88 790 LEU A CA 1
ATOM 6037 C C . LEU A 1 790 ? -14.574 -14.120 25.640 1.00 91.88 790 LEU A C 1
ATOM 6039 O O . LEU A 1 790 ? -14.470 -15.335 25.446 1.00 91.88 790 LEU A O 1
ATOM 6043 N N . PHE A 1 791 ? -13.890 -13.223 24.923 1.00 88.88 791 PHE A N 1
ATOM 6044 C CA . PHE A 1 791 ? -12.828 -13.557 23.968 1.00 88.88 791 PHE A CA 1
ATOM 6045 C C . PHE A 1 791 ? -11.595 -14.090 24.684 1.00 88.88 791 PHE A C 1
ATOM 6047 O O . PHE A 1 791 ? -11.034 -15.108 24.284 1.00 88.88 791 PHE A O 1
ATOM 6054 N N . GLY A 1 792 ? -11.191 -13.385 25.737 1.00 88.44 792 GLY A N 1
ATOM 6055 C CA . GLY A 1 792 ? -9.983 -13.647 26.498 1.00 88.44 792 GLY A CA 1
ATOM 6056 C C . GLY A 1 792 ? -9.544 -12.419 27.290 1.00 88.44 792 GLY A C 1
ATOM 6057 O O . GLY A 1 792 ? -10.139 -11.343 27.176 1.00 88.44 792 GLY A O 1
ATOM 6058 N N . LEU A 1 793 ? -8.496 -12.614 28.087 1.00 89.56 793 LEU A N 1
ATOM 6059 C CA . LEU A 1 793 ? -7.814 -11.555 28.817 1.00 89.56 793 LEU A CA 1
ATOM 6060 C C . LEU A 1 793 ? -6.606 -11.080 28.006 1.00 89.56 793 LEU A C 1
ATOM 6062 O O . LEU A 1 793 ? -5.806 -11.893 27.543 1.00 89.56 793 LEU A O 1
ATOM 6066 N N . TYR A 1 794 ? -6.479 -9.769 27.868 1.00 90.69 794 TYR A N 1
ATOM 6067 C CA . TYR A 1 794 ? -5.343 -9.085 27.272 1.00 90.69 794 TYR A CA 1
ATOM 6068 C C . TYR A 1 794 ? -4.502 -8.508 28.398 1.00 90.69 794 TYR A C 1
ATOM 6070 O O . TYR A 1 794 ? -4.955 -7.643 29.143 1.00 90.69 794 TYR A O 1
ATOM 6078 N N . VAL A 1 795 ? -3.287 -9.029 28.531 1.00 84.38 795 VAL A N 1
ATOM 6079 C CA . VAL A 1 795 ? -2.375 -8.675 29.615 1.00 84.38 795 VAL A CA 1
ATOM 6080 C C . VAL A 1 795 ? -1.106 -8.104 29.008 1.00 84.38 795 VAL A C 1
ATOM 6082 O O . VAL A 1 795 ? -0.433 -8.765 28.216 1.00 84.38 795 VAL A O 1
ATOM 6085 N N . GLU A 1 796 ? -0.790 -6.874 29.392 1.00 84.31 796 GLU A N 1
ATOM 6086 C CA . GLU A 1 796 ? 0.527 -6.287 29.195 1.00 84.31 796 GLU A CA 1
ATOM 6087 C C . GLU A 1 796 ? 1.430 -6.820 30.316 1.00 84.31 796 GLU A C 1
ATOM 6089 O O . GLU A 1 796 ? 1.138 -6.630 31.490 1.00 84.31 796 GLU A O 1
ATOM 6094 N N . LEU A 1 797 ? 2.478 -7.576 29.974 1.00 77.50 797 LEU A N 1
ATOM 6095 C CA . LEU A 1 797 ? 3.323 -8.225 30.991 1.00 77.50 797 LEU A CA 1
ATOM 6096 C C . LEU A 1 797 ? 4.198 -7.237 31.774 1.00 77.50 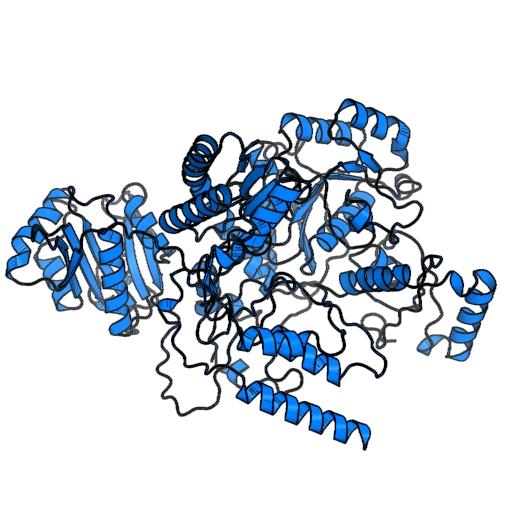797 LEU A C 1
ATOM 6098 O O . LEU A 1 797 ? 4.663 -7.577 32.857 1.00 77.50 797 LEU A O 1
ATOM 6102 N N . VAL A 1 798 ? 4.467 -6.071 31.190 1.00 78.12 798 VAL A N 1
ATOM 6103 C CA . VAL A 1 798 ? 5.235 -4.974 31.781 1.00 78.12 798 VAL A CA 1
ATOM 6104 C C . VAL A 1 798 ? 4.530 -3.693 31.370 1.00 78.12 798 VAL A C 1
ATOM 6106 O O . VAL A 1 798 ? 4.511 -3.407 30.175 1.00 78.12 798 VAL A O 1
ATOM 6109 N N . GLY A 1 799 ? 3.960 -2.951 32.320 1.00 77.56 799 GLY A N 1
ATOM 6110 C CA . GLY A 1 799 ? 3.248 -1.709 32.040 1.00 77.56 799 GLY A CA 1
ATOM 6111 C C . GLY A 1 799 ? 4.183 -0.642 31.479 1.00 77.56 799 GLY A C 1
ATOM 6112 O O . GLY A 1 799 ? 4.824 0.076 32.240 1.00 77.56 799 GLY A O 1
ATOM 6113 N N . GLU A 1 800 ? 4.271 -0.499 30.154 1.00 71.38 800 GLU A N 1
ATOM 6114 C CA . GLU A 1 800 ? 5.204 0.435 29.506 1.00 71.38 800 GLU A CA 1
ATOM 6115 C C . GLU A 1 800 ? 4.885 1.891 29.880 1.00 71.38 800 GLU A C 1
ATOM 6117 O O . GLU A 1 800 ? 5.785 2.714 30.045 1.00 71.38 800 GLU A O 1
ATOM 6122 N N . ARG A 1 801 ? 3.593 2.204 30.040 1.00 77.19 801 ARG A N 1
ATOM 6123 C CA . ARG A 1 801 ? 3.114 3.547 30.399 1.00 77.19 801 ARG A CA 1
ATOM 6124 C C . ARG A 1 801 ? 2.854 3.733 31.887 1.00 77.19 801 ARG A C 1
ATOM 6126 O O . ARG A 1 801 ? 3.105 4.813 32.411 1.00 77.19 801 ARG A O 1
ATOM 6133 N N . SER A 1 802 ? 2.321 2.712 32.546 1.00 79.12 802 SER A N 1
ATOM 6134 C CA . SER A 1 802 ? 1.943 2.769 33.961 1.00 79.12 802 SER A CA 1
ATOM 6135 C C . SER A 1 802 ? 3.087 2.401 34.907 1.00 79.12 802 SER A C 1
ATOM 6137 O O . SER A 1 802 ? 3.054 2.780 36.074 1.00 79.12 802 SER A O 1
ATOM 6139 N N . GLY A 1 803 ? 4.107 1.691 34.417 1.00 73.19 803 GLY A N 1
ATOM 6140 C CA . GLY A 1 803 ? 5.191 1.128 35.223 1.00 73.19 803 GLY A CA 1
ATOM 6141 C C . GLY A 1 803 ? 4.789 -0.094 36.060 1.00 73.19 803 GLY A C 1
ATOM 6142 O O . GLY A 1 803 ? 5.572 -0.496 36.922 1.00 73.19 803 GLY A O 1
ATOM 6143 N N . LEU A 1 804 ? 3.580 -0.635 35.844 1.00 70.06 804 LEU A N 1
ATOM 6144 C CA . LEU A 1 804 ? 2.957 -1.700 36.646 1.00 70.06 804 LEU A CA 1
ATOM 6145 C C . LEU A 1 804 ? 3.385 -3.131 36.303 1.00 70.06 804 LEU A C 1
ATOM 6147 O O . LEU A 1 804 ? 3.835 -3.378 35.156 1.00 70.06 804 LEU A O 1
#

Mean predicted aligned error: 12.13 Å

Nearest PDB structures (foldseek):
  2jje-assembly1_A-2  TM=8.708E-01  e=5.874E-26  Mycobacterium tuberculosis
  2jjf-assembly1_A-2  TM=8.699E-01  e=7.981E-26  Mycobacterium tuberculosis
  2jjh-assembly1_A-2  TM=8.587E-01  e=7.206E-26  Mycobacterium tuberculosis
  2cin-assembly1_A  TM=8.704E-01  e=2.584E-25  Mycobacterium tuberculosis H37Rv
  1ohv-assembly1_A  TM=8.670E-01  e=8.368E-25  Sus scrofa

Foldseek 3Di:
DVLVVVLVVVVVVLLVVLVVVDPDLPDPLDPPQPDAFAPAQNDAPVQQVLLCLLCPLNQAPRDPDSFFWDLLNWDFQWTWGPGPRIGIFGAQCCLVQQFQGTFQALLLVCCVVVCVCLVFPVDQPQCVPDPFVLLVLLQVLDCVQFFPLLNGKFFDFQDQLLLVLQVLLCLLPVLDDPVLSPQAQEEEEEALAQRDLFLLRLLRRNDVVSCPLRHAPLNHYDYAYLDLVSVLVCCVVQVSHHSAYEYECFSDQSFRRHHALVSLQSVLVSCVVSSHAYEYECQNVALCQQLRRHVCVVNVQRHDSSSGGQKYWYHSNLLGTMIGGSDDDPDGGRYRSSSSSLSSSSSVCSNLLQVVQVLLVVLLVVLCVLCVQAWADWDTGRSKIKTFGPFLLLVVLLQLLNSLLRYHWDGHHTTMTMGGHHSSDDSVNSVSVSVSSSVSSVCSPPPCSSTNDDDDDDDPDDFDKDKDFDDPVCLVQQQVQQCVQDPPLPRDDSVRQVLQCVQATKMFIAGPVPRHTQWIWGKHFLQSPCPDDQSVPPPCPPVRAEIETEDITGHPVCPPVCRSLVNVVVRLVRSVVVQHQKYKYKDWPPPPVVVVVSCVSQSKDQPDKDALPDVGGTIIRIIMHGSDDRPPPPVPPDDDADEPVQPCSPVPDDPGPCSVVVRYDGIPGSDDPPPSHHHSNSSSVSVSCVSVDPPPSSYDDDDSDQSRVQSVLLVVLSVVQSQANAEEAAALAARDQSHLRRQQRHHCVPHDPPSHSDHHHYFYDCVPCNPVRSVVVVVVVCVVQNPSHYSYYDYDPANPPNRD

pLDDT: mean 83.55, std 15.69, range [24.59, 98.75]

Solvent-accessible surface area (backbone atoms only — not comparable to full-atom values): 43145 Å² total; per-residue (Å²): 109,74,67,56,55,52,50,51,52,51,47,54,54,50,52,53,52,51,61,71,66,50,72,68,89,81,63,74,80,57,81,74,52,83,50,72,35,72,32,74,72,60,59,39,71,58,22,46,57,47,49,53,60,48,34,54,84,56,29,31,84,83,71,97,66,72,55,26,38,29,65,69,55,21,42,31,45,28,43,25,29,66,27,94,66,36,43,21,26,38,43,34,21,18,76,80,44,27,30,50,38,39,31,57,32,53,72,62,51,44,37,53,76,72,45,73,44,68,78,30,76,84,47,74,63,58,52,72,82,42,92,48,70,54,50,52,55,29,35,51,52,50,38,74,64,41,35,32,66,28,78,27,61,48,54,34,46,45,34,39,25,44,14,44,33,40,46,53,48,50,27,38,62,73,52,29,56,80,74,64,41,55,72,28,52,20,37,37,22,36,65,42,30,72,43,42,71,32,58,62,28,20,36,38,19,47,53,61,82,82,34,63,80,54,65,54,89,76,44,46,36,46,71,32,62,101,43,73,66,61,43,50,52,52,48,67,79,42,52,65,32,46,33,33,38,46,45,49,63,51,22,56,63,42,36,62,44,72,60,52,57,67,58,55,52,50,51,50,50,59,28,55,81,67,59,39,29,37,35,38,47,23,33,68,39,32,53,4,33,44,22,31,49,34,46,60,48,65,56,72,37,18,80,46,53,85,60,24,63,48,26,39,26,27,6,46,33,41,43,22,4,31,32,38,14,60,54,82,73,92,76,75,46,60,40,58,53,47,34,32,40,50,12,33,61,33,55,80,54,16,45,60,17,32,73,46,28,65,63,49,48,56,53,51,53,52,48,31,71,75,33,68,85,49,43,41,78,77,44,77,38,19,30,29,36,34,34,30,34,87,35,49,66,50,34,48,41,44,60,61,20,28,63,52,61,32,32,43,66,45,72,18,49,68,24,24,45,39,36,22,48,24,42,54,61,48,73,72,52,52,53,53,49,51,53,39,52,53,55,44,60,80,34,40,87,42,91,65,48,52,50,31,67,87,75,90,73,83,76,80,84,70,85,60,71,45,75,47,71,66,51,89,88,44,50,71,59,53,52,50,44,42,59,70,74,33,59,86,92,70,34,81,50,71,68,57,54,50,50,27,27,74,67,48,41,32,37,32,33,27,36,72,86,78,68,45,75,38,28,38,31,30,19,22,46,29,79,82,34,67,89,39,87,53,47,58,71,38,92,50,54,89,72,79,30,38,29,30,46,73,46,74,51,57,26,80,95,36,58,95,71,55,50,63,57,53,44,49,49,51,51,49,51,50,43,40,76,72,64,29,46,30,42,28,36,76,41,50,66,94,77,34,64,69,58,52,51,50,42,41,74,65,44,29,39,76,76,45,77,42,77,53,31,94,87,57,74,38,42,30,39,28,30,37,22,62,55,57,79,74,80,71,81,58,79,87,81,67,93,69,78,42,45,68,66,55,66,70,93,53,86,87,54,77,86,56,75,42,83,83,65,78,45,74,44,67,34,65,68,78,70,83,72,90,79,78,65,50,34,69,56,57,31,52,52,51,56,52,49,59,74,70,47,64,90,85,70,61,66,58,83,91,63,66,39,63,28,52,42,48,28,48,49,51,48,56,38,26,72,80,33,78,74,27,79,38,52,32,22,28,50,61,23,67,53,40,75,53,30,55,64,13,20,22,43,16,46,60,82,95,56,63,92,77,62,43,79,55,90,45,58,61,32,56,32,46,90,77,60,32,59,70,48,24,49,53,48,49,52,54,48,32,73,72,65,39,66,67,31,43,59,51,77,54,77,60,92,60,21,87,86,60,72,86

Secondary structure (DSSP, 8-state):
-HHHHHHHHHHHHHHHHHHHHSPPTT----GGGGS-B--GGG--HHHHHHHHHHTGGGSSPPPS---EE-TTT-BBTEEEBSSSS--EEEETTHHHHT-SS-BT-HHHHHHHHTTTTTTTSS----TTTS--HHHHHHHHHHHHHSPTT--EEEEESS-HHHHHHHHHHHHHHHHS-TTTTTT--EEEEETT----SSHHHHHT---HHHHTT-PPTT-PPEEEPS-HHHHHHHHHHTTTTEEEEEE-SEETTTTSEEPPHHHHHHHHHHHHHTTPPEEEE-TTTTTTTTSSSSHHHHTT-SS-TTTS-SEEEE-GGGSSEEEEESS--SS-----HHHHHHHHHHHHTGGGGGGGHHHHHHHHHHHHHH-TTT-EEEEEETTEEEEE-SSHHHHHHHHHHTTTTTEE-EEETTTEEEEE--TT--HHHHHHHHHHHHHHHHTTT-TTTTS-PPP------PPPEEEEE--GGGHHHHHHHHHHHS-TTTSPPHHHHHHHHHHSEEEEEEETTT--EEEEEEEEEGGG-TTSTTGGG-TTTTTT-EEEEEEEEE-GGGTTTTHHHHHHHHHHHHHHHTT-SEEEEEEETTT-HHHHHHHHHTT-EEEEEEEEETTTTEEEEEEEEE-SS------S--S--EETTS--SSTTS---GGGGT--EES---S---TTS-EEHHHHHHHHHHHHHSPTT-------SSHHHHHHHHHHHHHHH-TT--EEEEETT--S-SSSHHHHHHS--TTS-TT--SS---EEPPHHHH-HHHHHHHHHHHHHHH-GGGEEEE---SS-TTT--

Sequence (804 aa):
MTRDLHLSRALEQLEQRQREEAPAVNAPIRRETARVRIPEGGVLPRSEALLERLYHGELVPREKKPQVIDTRRCCGPYLVSIDEAPMVLLDACSQIATLTHGFAHPAMLRGLYEGRFDACLWANPDSTVVASPELDAYAELLIAKAPAGLAHASFVGAGGAEANEKALRLARLHGFDAAGRAGRTRVLAFDGSFHGRTLITLGATSNPAKRKGVVLPGFEAVFCPRDLGALRELLDARAGEFYAVIVEPMMAEGGDVHLSREFLLAVRQATRERGLPLIVDEVQTGFGTGGSFFWWSRLGLGEDPELAPDVLTCAKKAGLGAVISRWSDPEPTAVNVASGLRGLIHGEHAEEQAELEGPIRLHLQALVAAHPTLVSNPRLAGSAFAFDLPSAADREAFINQRFARGFMTYHAGDVTIRFRLAAGWEQRHLQDLFARIDATLRRLHDPEAGHYAREGGTRLRTRRIDIREVGESDWAEVMAIEQQAYEAERADSEEYLRDAARNGVGLIARDSETDEILGFAFGAPLEHFPDLVGPAQDPHRGNGRGFYAADLTVAESARGRGIGRQLKRAQLEWARGYGFDFVTGRNKIGATDEMSGLNRSVGAYTAQVFDGQYDGKSKAEYYRVPLGVPQVEVGFGVAGVHDLASGLQAPFGVAPAFMARRELVGPTVSRLNLSNYATIDTVHYTEHLRLLAPRGTGHMYFTSSRDELVDKSLRCLRLSRPDAQLAVGLEGGYVGHVTAAARSLSDAAGFADGFALFDWPRLPHPSEGGVAATIAALDALVDRVGGGALFGLYVELVGERSGL

Radius of gyration: 29.22 Å; Cα contacts (8 Å, |Δi|>4): 1535; chains: 1; bounding box: 77×61×88 Å